Protein AF-0000000068858901 (afdb_homodimer)

Sequence (902 aa):
MASFDVKEIVDEAYLFLYPLVLMDITRLQNCSVDKWDGMGPKAPMNHWGHFRIFPPLTFKEVVRPNFDTLYSITFLDLSDGPIVMHIPDSDGRYYLM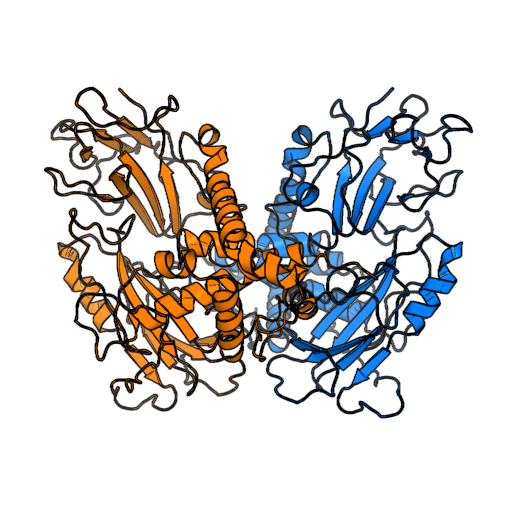PGLDMWTNVFAVPGWRTTGTGAQDVAFCPPGWSGSLPPGVVKSECPTKLVWFIGRTKTDGPPDYDAVHKFQDGMALTSLARWGEPVEAMQVKKLSAPSFVDLKAAPLQQIEKMPGEQFFAYAAELMKDSPPLPTDFSQVSRMRHIGIVPGESFATDGLSGELLAAVKEAPAAGHRAMRMAYAALGAKRAENNGWSMAISPWVFGSFGIEYTQRAMIALVGLGCNQLQDAIYPQLLTDSAGEPLKGGAANKYTVHFDAEQLPPVKAFWSFTLYDADGFAVPNSMQRATLSSWMPLVYNGDGSLDLYFQTASPGDDKENNWLPTPEEKGWNLTLRLYAPERRALNGSWIPPPAVKEMASFDVKEIVDEAYLFLYPLVLMDITRLQNCSVDKWDGMGPKAPMNHWGHFRIFPPLTFKEVVRPNFDTLYSITFLDLSDGPIVMHIPDSDGRYYLMPGLDMWTNVFAVPGWRTTGTGAQDVAFCPPGWSGSLPPGVVKSECPTKLVWFIGRTKTDGPPDYDAVHKFQDGMALTSLARWGEPVEAMQVKKLSAPSFVDLKAAPLQQIEKMPGEQFFAYAAELMKDSPPLPTDFSQVSRMRHIGIVPGESFATDGLSGELLAAVKEAPAAGHRAMRMAYAALGAKRAENNGWSMAISPWVFGSFGIEYTQRAMIALVGLGCNQLQDAIYPQLLTDSAGEPLKGGAANKYTVHFDAEQLPPVKAFWSFTLYDADGFAVPNSMQRATLSSWMPLVYNGDGSLDLYFQTASPGDDKENNWLPTPEEKGWNLTLRLYAPERRALNGSWIPPPAVKE

Nearest PDB structures (foldseek):
  3u07-assembly3_C  TM=8.322E-01  e=8.658E-30  Vibrio parahaemolyticus
  3u07-assembly2_B  TM=8.362E-01  e=9.770E-30  Vibrio parahaemolyticus
  3vb9-assembly2_D  TM=6.813E-01  e=1.683E-29  Vibrio parahaemolyticus
  2xpj-assembly1_B  TM=2.686E-01  e=2.284E-01  Physalis mottl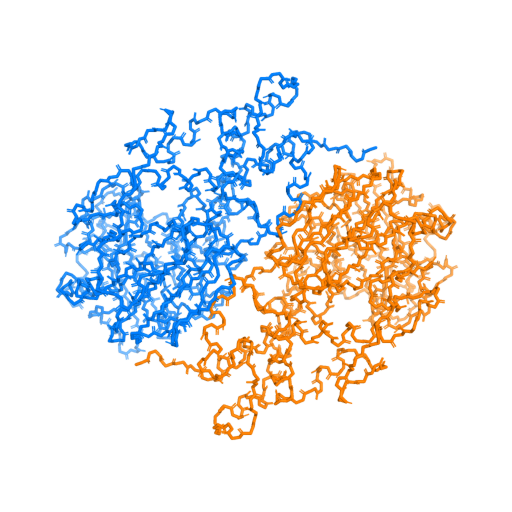e virus
  3u07-assembly3_C  TM=8.325E-01  e=1.117E-29  Vibrio parahaemolyticus

pLDDT: mean 93.87, std 6.76, range [40.34, 98.88]

Secondary structure (DSSP, 8-state):
-----HHHHHHHHHHHHHHHHHHHHHHHHHH-SSS--SSSS---TTS-EE--SPPPTT--SSSS--SSEEEEEEEEE-TTS-EEEEE---TT--EE--EE-TTS-EEE--BTTTT-SS-EEEEEE-TT------TTPEEEE-SSSEEEEEEEEE--SGGGHHHHHHHHHH-EEEEGGGTTS--PPPPPPPP---TT--SSS-HHHHHHH--HHHHHHHHHHHHHHSPPPGGGHHHHHHHHTTT--TTS----TT--HHHHHHHHHHHHHHHHHHHHHHHHHTTTTTTTTTEE---TTS--S--TT-HHHHHHHHHHHTTPPPTTTEE--EE-B-TTSPBPB-STT--EEEEE-GGGS--EEEEEEEEEEETTS-B---TT---EEETTS-PPBPTTS-EEEEEESS---GGGGGGEEEPPSSSBEEEEEEEEEE-HHHHSSS--PPPEEE-/-----HHHHHHHHHHHHHHHHHHHHHHHHHH-SSS--SSSS---TTS-EE--SPPPTT--SSSS--SSEEEEEEEEE-TTS-EEEEE---TT--EE--EE-TTS-EEE--BTTTT-SS-EEEEEE-TT------TTPEEEE-SSSEEEEEEEEE--SGGGHHHHHHHHHH-EEEEGGGTTS--PPPPPPPP---TT--SSS-HHHHHHH--HHHHHHHHHHHHHHSPPPGGGHHHHHHHHTTT--TTS----TT--HHHHHHHHHHHHHHHHHHHHHHHHHTTTTTTTTTEE---TTS--S--TT-HHHHHHHHHHHTTPPPTTTEE--EE-B-TTSPBPB-STT--EEEEE-GGGS--EEEEEEEEEEETTS-B---TT---EEETTS-PPBPTTS-EEEEEESS---GGGGGGEEEPPSSSBEEEEEEEEEE-HHHHSSS--PPPEEE-

Radius of gyration: 28.84 Å; Cα contacts (8 Å, |Δi|>4): 1980; chains: 2; bounding box: 70×84×82 Å

Organism: Emiliania huxleyi (strain CCMP1516) (NCBI:txid280463)

Solvent-accessible surface area (backbone atoms only — not comparable to full-atom values): 47450 Å² total; per-residue (Å²): 106,68,79,76,54,64,55,60,45,42,41,50,47,45,28,58,43,41,28,39,49,52,42,49,48,45,47,50,42,35,23,66,45,90,52,50,80,73,50,41,61,37,11,19,51,52,32,70,5,42,34,70,65,69,75,58,50,81,46,78,85,53,74,58,73,64,83,49,45,40,41,39,25,33,39,39,69,22,82,90,39,36,37,29,39,37,40,48,53,45,82,56,44,57,34,39,39,37,27,20,31,50,71,60,32,44,32,36,41,54,18,35,89,25,68,32,27,62,61,45,40,38,31,41,25,25,65,65,66,79,78,86,70,63,90,85,46,41,81,40,58,31,86,27,32,43,34,41,31,60,20,37,32,58,44,85,45,78,92,35,37,64,65,47,48,53,44,59,70,52,42,46,60,40,49,52,93,50,62,91,48,79,88,55,82,61,76,76,64,86,71,85,73,60,88,85,62,59,68,78,57,60,54,69,63,52,60,71,67,42,52,24,57,57,48,52,29,51,41,24,54,49,21,56,70,45,53,81,58,50,60,40,38,43,63,50,38,38,32,44,79,76,56,46,43,84,64,36,76,39,74,68,75,83,53,53,71,67,56,42,52,31,37,58,45,22,50,64,54,36,51,50,51,26,51,52,53,54,56,56,48,44,66,58,13,79,82,37,39,18,27,27,54,83,39,68,56,58,66,45,20,40,45,62,75,42,38,59,60,46,25,26,38,40,72,76,42,66,81,50,55,38,57,67,52,34,46,65,35,30,38,53,23,24,65,85,67,41,69,38,51,28,18,89,77,32,36,32,38,37,59,29,52,52,91,56,49,87,56,46,74,72,46,39,34,39,35,46,22,33,81,83,29,28,46,49,74,48,96,78,72,45,52,62,53,44,67,88,49,80,59,63,62,45,96,80,52,22,38,60,36,37,40,20,42,61,84,87,41,83,92,44,47,66,30,48,41,60,39,51,59,85,39,49,37,34,37,36,40,39,31,29,32,38,34,68,48,55,47,70,61,78,45,70,69,64,32,35,40,73,102,108,68,79,75,54,62,54,60,45,41,44,49,46,44,28,57,45,42,27,38,48,53,43,48,48,45,47,51,42,35,22,67,45,90,52,50,81,74,50,41,59,38,11,16,50,52,31,71,5,41,34,71,66,69,72,58,50,81,49,77,85,54,75,60,71,63,84,50,46,41,40,40,25,34,39,40,69,21,83,89,39,34,37,29,38,37,40,46,54,45,83,57,43,55,34,39,38,37,28,20,31,50,68,59,33,44,31,35,42,53,18,34,90,25,68,33,26,62,60,47,40,38,31,41,26,25,65,66,68,79,79,84,73,63,89,84,46,40,81,39,60,32,87,28,32,42,34,40,33,60,20,35,33,57,43,86,47,78,89,36,37,64,65,48,48,52,44,59,70,51,42,46,61,39,50,52,93,50,63,92,48,80,87,55,82,62,77,74,63,88,72,86,72,62,88,86,61,61,69,78,58,59,53,67,63,51,61,71,68,43,52,24,57,59,49,52,29,51,41,24,53,49,20,54,69,44,53,80,57,51,61,40,38,41,62,50,39,39,32,44,78,76,54,46,44,83,64,36,76,38,74,68,74,84,52,52,72,69,56,43,53,32,37,60,45,23,47,63,54,37,52,50,52,26,52,52,54,54,56,55,49,42,68,56,14,80,82,37,39,17,25,28,55,82,38,68,56,58,66,45,20,41,44,64,78,43,37,60,57,47,24,26,39,42,72,77,44,66,82,51,54,38,58,68,52,34,47,68,34,30,39,54,22,25,66,87,67,41,68,39,52,28,19,88,78,32,38,32,37,37,59,30,52,52,90,56,49,87,55,45,74,71,45,40,34,40,34,46,22,33,80,82,29,28,47,48,75,47,96,78,72,46,51,61,52,44,67,88,48,80,58,64,62,44,96,81,53,21,39,61,36,38,42,21,44,61,82,86,40,82,91,44,48,68,30,47,41,60,39,50,59,85,39,48,37,33,38,37,38,38,32,29,32,38,33,67,48,54,48,70,61,79,46,70,69,66,32,35,40,74,100

InterPro domains:
  IPR010621 Domain of unknown function DUF1214 [PF06742] (326-435)
  IPR010679 Domain of unknown function DUF1254 [PF06863] (45-174)
  IPR037049 Domain of unknown function DUF1214, C-terminal domain superfamily [G3DSA:2.60.120.600] (302-451)
  IPR037050 Domain of unknown function DUF1254 superfamily [G3DSA:2.60.40.1610] (58-191)

Structure (mmCIF, N/CA/C/O backbone):
data_AF-0000000068858901-model_v1
#
loop_
_entity.id
_entity.type
_entity.pdbx_description
1 polymer 'DUF1254 domain-containing protein'
#
loop_
_atom_site.group_PDB
_atom_site.id
_atom_site.type_symbol
_atom_site.label_atom_id
_atom_site.label_alt_id
_atom_site.label_comp_id
_atom_site.label_asym_id
_atom_site.label_entity_id
_atom_site.label_seq_id
_atom_site.pdbx_PDB_ins_code
_atom_site.Cartn_x
_atom_site.Cartn_y
_atom_site.Cartn_z
_atom_site.occupancy
_atom_site.B_iso_or_equiv
_atom_site.auth_seq_id
_atom_site.auth_comp_id
_atom_site.auth_asym_id
_atom_site.auth_atom_id
_atom_site.pdbx_PDB_model_num
ATOM 1 N N . MET A 1 1 ? 23.406 -20.562 -7.039 1 40.34 1 MET A N 1
ATOM 2 C CA . MET A 1 1 ? 22.906 -19.891 -5.844 1 40.34 1 MET A CA 1
ATOM 3 C C . MET A 1 1 ? 22.297 -18.531 -6.191 1 40.34 1 MET A C 1
ATOM 5 O O . MET A 1 1 ? 22.781 -17.844 -7.09 1 40.34 1 MET A O 1
ATOM 9 N N . ALA A 1 2 ? 21 -18.422 -5.93 1 50.62 2 ALA A N 1
ATOM 10 C CA . ALA A 1 2 ? 20.5 -17.078 -6.23 1 50.62 2 ALA A CA 1
ATOM 11 C C . ALA A 1 2 ? 21.5 -16.016 -5.809 1 50.62 2 ALA A C 1
ATOM 13 O O . ALA A 1 2 ? 21.969 -16 -4.664 1 50.62 2 ALA A O 1
ATOM 14 N N . SER A 1 3 ? 22.297 -15.562 -6.754 1 72.94 3 SER A N 1
ATOM 15 C CA . SER A 1 3 ? 23.328 -14.57 -6.457 1 72.94 3 SER A CA 1
ATOM 16 C C . SER A 1 3 ? 22.703 -13.242 -6.039 1 72.94 3 SER A C 1
ATOM 18 O O . SER A 1 3 ? 21.891 -12.68 -6.766 1 72.94 3 SER A O 1
ATOM 20 N N . PHE A 1 4 ? 22.672 -13.094 -4.691 1 84.38 4 PHE A N 1
ATOM 21 C CA . PHE A 1 4 ? 22.234 -11.82 -4.148 1 84.38 4 PHE A CA 1
ATOM 22 C C . PHE A 1 4 ? 23.266 -10.734 -4.391 1 84.38 4 PHE A C 1
ATOM 24 O O . PHE A 1 4 ? 24.438 -10.898 -4.035 1 84.38 4 PHE A O 1
ATOM 31 N N . ASP A 1 5 ? 22.891 -9.781 -5.141 1 92.12 5 ASP A N 1
ATOM 32 C CA . ASP A 1 5 ? 23.734 -8.625 -5.402 1 92.12 5 ASP A CA 1
ATOM 33 C C . ASP A 1 5 ? 23.844 -7.73 -4.172 1 92.12 5 ASP A C 1
ATOM 35 O O . ASP A 1 5 ? 22.891 -7.051 -3.805 1 92.12 5 ASP A O 1
ATOM 39 N N . VAL A 1 6 ? 25.047 -7.75 -3.59 1 95.5 6 VAL A N 1
ATOM 40 C CA . VAL A 1 6 ? 25.297 -7.062 -2.326 1 95.5 6 VAL A CA 1
ATOM 41 C C . VAL A 1 6 ? 24.938 -5.582 -2.465 1 95.5 6 VAL A C 1
ATOM 43 O O . VAL A 1 6 ? 24.234 -5.027 -1.617 1 95.5 6 VAL A O 1
ATOM 46 N N . LYS A 1 7 ? 25.406 -4.977 -3.521 1 96.25 7 LYS A N 1
ATOM 47 C CA . LYS A 1 7 ? 25.141 -3.553 -3.719 1 96.25 7 LYS A CA 1
ATOM 48 C C . LYS A 1 7 ? 23.641 -3.279 -3.834 1 96.25 7 LYS A C 1
ATOM 50 O O . LYS A 1 7 ? 23.141 -2.309 -3.262 1 96.25 7 LYS A O 1
ATOM 55 N N . GLU A 1 8 ? 22.938 -4.109 -4.578 1 95.56 8 GLU A N 1
ATOM 56 C CA . GLU A 1 8 ? 21.5 -3.961 -4.73 1 95.56 8 GLU A CA 1
ATOM 57 C C . GLU A 1 8 ? 20.781 -4.047 -3.383 1 95.56 8 GLU A C 1
ATOM 59 O O . GLU A 1 8 ? 19.922 -3.221 -3.076 1 95.56 8 GLU A O 1
ATOM 64 N N . ILE A 1 9 ? 21.156 -5.016 -2.555 1 97.44 9 ILE A N 1
ATOM 65 C CA . ILE A 1 9 ? 20.5 -5.223 -1.268 1 97.44 9 ILE A CA 1
ATOM 66 C C . ILE A 1 9 ? 20.797 -4.047 -0.341 1 97.44 9 ILE A C 1
ATOM 68 O O . ILE A 1 9 ? 19.922 -3.586 0.391 1 97.44 9 ILE A O 1
ATOM 72 N N . VAL A 1 10 ? 22.062 -3.545 -0.38 1 98.44 10 VAL A N 1
ATOM 73 C CA . VAL A 1 10 ? 22.438 -2.422 0.47 1 98.44 10 VAL A CA 1
ATOM 74 C C . VAL A 1 10 ? 21.625 -1.185 0.078 1 98.44 10 VAL A C 1
ATOM 76 O O . VAL A 1 10 ? 21.125 -0.464 0.943 1 98.44 10 VAL A O 1
ATOM 79 N N . ASP A 1 11 ? 21.5 -0.962 -1.22 1 98.12 11 ASP A N 1
ATOM 80 C CA . ASP A 1 11 ? 20.719 0.175 -1.695 1 98.12 11 ASP A CA 1
ATOM 81 C C . ASP A 1 11 ? 19.25 0.057 -1.263 1 98.12 11 ASP A C 1
ATOM 83 O O . ASP A 1 11 ? 18.656 1.031 -0.8 1 98.12 11 ASP A O 1
ATOM 87 N N . GLU A 1 12 ? 18.672 -1.127 -1.372 1 97.69 12 GLU A N 1
ATOM 88 C CA . GLU A 1 12 ? 17.312 -1.378 -0.915 1 97.69 12 GLU A CA 1
ATOM 89 C C . GLU A 1 12 ? 17.172 -1.122 0.583 1 97.69 12 GLU A C 1
ATOM 91 O O . GLU A 1 12 ? 16.203 -0.513 1.028 1 97.69 12 GLU A O 1
ATOM 96 N N . ALA A 1 13 ? 18.125 -1.595 1.312 1 98.75 13 ALA A N 1
ATOM 97 C CA . ALA A 1 13 ? 18.109 -1.473 2.768 1 98.75 13 ALA A CA 1
ATOM 98 C C . ALA A 1 13 ? 18.141 -0.008 3.195 1 98.75 13 ALA A C 1
ATOM 100 O O . ALA A 1 13 ? 17.438 0.383 4.137 1 98.75 13 ALA A O 1
ATOM 101 N N . TYR A 1 14 ? 18.953 0.796 2.504 1 98.88 14 TYR A N 1
ATOM 102 C CA . TYR A 1 14 ? 19.031 2.213 2.85 1 98.88 14 TYR A CA 1
ATOM 103 C C . TYR A 1 14 ? 17.656 2.879 2.697 1 98.88 14 TYR A C 1
ATOM 105 O O . TYR A 1 14 ? 17.219 3.598 3.596 1 98.88 14 TYR A O 1
ATOM 113 N N . LEU A 1 15 ? 17 2.623 1.589 1 98.62 15 LEU A N 1
ATOM 114 C CA . LEU A 1 15 ? 15.695 3.213 1.33 1 98.62 15 LEU A CA 1
ATOM 115 C C . LEU A 1 15 ? 14.664 2.703 2.33 1 98.62 15 LEU A C 1
ATOM 117 O O . LEU A 1 15 ? 13.844 3.477 2.832 1 98.62 15 LEU A O 1
ATOM 121 N N . PHE A 1 16 ? 14.773 1.43 2.656 1 98.62 16 PHE A N 1
ATOM 122 C CA . PHE A 1 16 ? 13.859 0.802 3.604 1 98.62 16 PHE A CA 1
ATOM 123 C C . PHE A 1 16 ? 14.023 1.408 4.992 1 98.62 16 PHE A C 1
ATOM 125 O O . PHE A 1 16 ? 13.031 1.67 5.68 1 98.62 16 PHE A O 1
ATOM 132 N N . LEU A 1 17 ? 15.203 1.709 5.406 1 98.88 17 LEU A N 1
ATOM 133 C CA . LEU A 1 17 ? 15.531 2.09 6.773 1 98.88 17 LEU A CA 1
ATOM 134 C C . LEU A 1 17 ? 15.477 3.605 6.945 1 98.88 17 LEU A C 1
ATOM 136 O O . LEU A 1 17 ? 15.406 4.105 8.07 1 98.88 17 LEU A O 1
ATOM 140 N N . TYR A 1 18 ? 15.469 4.375 5.852 1 98.81 18 TYR A N 1
ATOM 141 C CA . TYR A 1 18 ? 15.594 5.828 5.863 1 98.81 18 TYR A CA 1
ATOM 142 C C . TYR A 1 18 ? 14.5 6.461 6.711 1 98.81 18 TYR A C 1
ATOM 144 O O . TYR A 1 18 ? 14.781 7.27 7.598 1 98.81 18 TYR A O 1
ATOM 152 N N . PRO A 1 19 ? 13.25 6.043 6.523 1 98.5 19 PRO A N 1
ATOM 153 C CA . PRO A 1 19 ? 12.188 6.668 7.316 1 98.5 19 PRO A CA 1
ATOM 154 C C . PRO A 1 19 ? 12.367 6.445 8.812 1 98.5 19 PRO A C 1
ATOM 156 O O . PRO A 1 19 ? 12.094 7.348 9.609 1 98.5 19 PRO A O 1
ATOM 159 N N . LEU A 1 20 ? 12.789 5.289 9.203 1 98.75 20 LEU A N 1
ATOM 160 C CA . LEU A 1 20 ? 12.961 4.945 10.609 1 98.75 20 LEU A CA 1
ATOM 161 C C . LEU A 1 20 ? 14 5.852 11.266 1 98.75 20 LEU A C 1
ATOM 163 O O . LEU A 1 20 ? 13.758 6.391 12.352 1 98.75 20 LEU A O 1
ATOM 167 N N . VAL A 1 21 ? 15.125 6.023 10.609 1 98.75 21 VAL A N 1
ATOM 168 C CA . VAL A 1 21 ? 16.219 6.84 11.148 1 98.75 21 VAL A CA 1
ATOM 169 C C . VAL A 1 21 ? 15.766 8.297 11.234 1 98.75 21 VAL A C 1
ATOM 171 O O . VAL A 1 21 ? 15.953 8.945 12.273 1 98.75 21 VAL A O 1
ATOM 174 N N . LEU A 1 22 ? 15.18 8.75 10.164 1 98.19 22 LEU A N 1
ATOM 175 C CA . LEU A 1 22 ? 14.703 10.133 10.164 1 98.19 22 LEU A CA 1
ATOM 176 C C . LEU A 1 22 ? 13.672 10.352 11.266 1 98.19 22 LEU A C 1
ATOM 178 O O . LEU A 1 22 ? 13.703 11.375 11.953 1 98.19 22 LEU A O 1
ATOM 182 N N . MET A 1 23 ? 12.773 9.445 11.461 1 98 23 MET A N 1
ATOM 183 C CA . MET A 1 23 ? 11.742 9.531 12.492 1 98 23 MET A CA 1
ATOM 184 C C . MET A 1 23 ? 12.367 9.617 13.875 1 98 23 MET A C 1
ATOM 186 O O . MET A 1 23 ? 11.922 10.406 14.711 1 98 23 MET A O 1
ATOM 190 N N . ASP A 1 24 ? 13.367 8.844 14.078 1 98.19 24 ASP A N 1
ATOM 191 C CA . ASP A 1 24 ? 13.945 8.844 15.422 1 98.19 24 ASP A CA 1
ATOM 192 C C . ASP A 1 24 ? 14.688 10.141 15.703 1 98.19 24 ASP A C 1
ATOM 194 O O . ASP A 1 24 ? 14.609 10.68 16.812 1 98.19 24 ASP A O 1
ATOM 198 N N . ILE A 1 25 ? 15.453 10.648 14.727 1 97.62 25 ILE A N 1
ATOM 199 C CA . ILE A 1 25 ? 16.125 11.938 14.906 1 97.62 25 ILE A CA 1
ATOM 200 C C . ILE A 1 25 ? 15.094 13.023 15.188 1 97.62 25 ILE A C 1
ATOM 202 O O . ILE A 1 25 ? 15.289 13.859 16.062 1 97.62 25 ILE A O 1
ATOM 206 N N . THR A 1 26 ? 13.984 12.961 14.477 1 96.56 26 THR A N 1
ATOM 207 C CA . THR A 1 26 ? 12.898 13.914 14.672 1 96.56 26 THR A CA 1
ATOM 208 C C . THR A 1 26 ? 12.305 13.781 16.078 1 96.56 26 THR A C 1
ATOM 210 O O . THR A 1 26 ? 12.062 14.781 16.75 1 96.56 26 THR A O 1
ATOM 213 N N . ARG A 1 27 ? 12.086 12.578 16.5 1 97.06 27 ARG A N 1
ATOM 214 C CA . ARG A 1 27 ? 11.57 12.32 17.844 1 97.06 27 ARG A CA 1
ATOM 215 C C . ARG A 1 27 ? 12.492 12.906 18.906 1 97.06 27 ARG A C 1
ATOM 217 O O . ARG A 1 27 ? 12.039 13.625 19.797 1 97.06 27 ARG A O 1
ATOM 224 N N . LEU A 1 28 ? 13.781 12.617 18.781 1 97.19 28 LEU A N 1
ATOM 225 C CA . LEU A 1 28 ? 14.758 13.078 19.766 1 97.19 28 LEU A CA 1
ATOM 226 C C . LEU A 1 28 ? 14.797 14.602 19.797 1 97.19 28 LEU A C 1
ATOM 228 O O . LEU A 1 28 ? 14.82 15.203 20.875 1 97.19 28 LEU A O 1
ATOM 232 N N . GLN A 1 29 ? 14.766 15.18 18.688 1 93.88 29 GLN A N 1
ATOM 233 C CA . GLN A 1 29 ? 14.805 16.641 18.641 1 93.88 29 GLN A CA 1
ATOM 234 C C . GLN A 1 29 ? 13.555 17.25 19.25 1 93.88 29 GLN A C 1
ATOM 236 O O . GLN A 1 29 ? 13.625 18.266 19.938 1 93.88 29 GLN A O 1
ATOM 241 N N . ASN A 1 30 ? 12.445 16.672 18.969 1 94 30 ASN A N 1
ATOM 242 C CA . ASN A 1 30 ? 11.172 17.234 19.422 1 94 30 ASN A CA 1
ATOM 243 C C . ASN A 1 30 ? 10.961 16.984 20.906 1 94 30 ASN A C 1
ATOM 245 O O . ASN A 1 30 ? 10.383 17.828 21.609 1 94 30 ASN A O 1
ATOM 249 N N . CYS A 1 31 ? 11.469 15.906 21.422 1 96.56 31 CYS A N 1
ATOM 250 C CA . CYS A 1 31 ? 10.992 15.453 22.719 1 96.56 31 CYS A CA 1
ATOM 251 C C . CYS A 1 31 ? 12.062 15.617 23.781 1 96.56 31 CYS A C 1
ATOM 253 O O . CYS A 1 31 ? 11.812 15.352 24.969 1 96.56 31 CYS A O 1
ATOM 255 N N . SER A 1 32 ? 13.273 16.047 23.375 1 95.06 32 SER A N 1
ATOM 256 C CA . SER A 1 32 ? 14.336 16.234 24.359 1 95.06 32 SER A CA 1
ATOM 257 C C . SER A 1 32 ? 14.203 17.578 25.062 1 95.06 32 SER A C 1
ATOM 259 O O . SER A 1 32 ? 15.148 18.359 25.094 1 95.06 32 SER A O 1
ATOM 261 N N . VAL A 1 33 ? 13.055 17.844 25.641 1 94.38 33 VAL A N 1
ATOM 262 C CA . VAL A 1 33 ? 12.734 19.031 26.422 1 94.38 33 VAL A CA 1
ATOM 263 C C . VAL A 1 33 ? 12.023 18.625 27.719 1 94.38 33 VAL A C 1
ATOM 265 O O . VAL A 1 33 ? 11.469 17.531 27.812 1 94.38 33 VAL A O 1
ATOM 268 N N . ASP A 1 34 ? 12.023 19.531 28.688 1 92.88 34 ASP A N 1
ATOM 269 C CA . ASP A 1 34 ? 11.445 19.203 29.984 1 92.88 34 ASP A CA 1
ATOM 270 C C . ASP A 1 34 ? 9.945 19.516 30.016 1 92.88 34 ASP A C 1
ATOM 272 O O . ASP A 1 34 ? 9.203 18.953 30.812 1 92.88 34 ASP A O 1
ATOM 276 N N . LYS A 1 35 ? 9.555 20.406 29.188 1 93.31 35 LYS A N 1
ATOM 277 C CA . LYS A 1 35 ? 8.156 20.797 29.094 1 93.31 35 LYS A CA 1
ATOM 278 C C . LYS A 1 35 ? 7.859 21.5 27.781 1 93.31 35 LYS A C 1
ATOM 280 O O . LYS A 1 35 ? 8.773 21.953 27.094 1 93.31 35 LYS A O 1
ATOM 285 N N . TRP A 1 36 ? 6.629 21.469 27.438 1 92.94 36 TRP A N 1
ATOM 286 C CA . TRP A 1 36 ? 6.168 22.281 26.328 1 92.94 36 TRP A CA 1
ATOM 287 C C . TRP A 1 36 ? 6.297 23.766 26.656 1 92.94 36 TRP A C 1
ATOM 289 O O . TRP A 1 36 ? 5.973 24.188 27.766 1 92.94 36 TRP A O 1
ATOM 299 N N . ASP A 1 37 ? 6.828 24.531 25.688 1 88.56 37 ASP A N 1
ATOM 300 C CA . ASP A 1 37 ? 7.102 25.938 25.984 1 88.56 37 ASP A CA 1
ATOM 301 C C . ASP A 1 37 ? 5.883 26.797 25.672 1 88.56 37 ASP A C 1
ATOM 303 O O . ASP A 1 37 ? 5.938 28.016 25.812 1 88.56 37 ASP A O 1
ATOM 307 N N . GLY A 1 38 ? 4.828 26.219 25.219 1 86.81 38 GLY A N 1
ATOM 308 C CA . GLY A 1 38 ? 3.602 26.969 25.016 1 86.81 38 GLY A CA 1
ATOM 309 C C . GLY A 1 38 ? 3.418 27.422 23.578 1 86.81 38 GLY A C 1
ATOM 310 O O . GLY A 1 38 ? 2.4 28.016 23.234 1 86.81 38 GLY A O 1
ATOM 311 N N . MET A 1 39 ? 4.312 27.109 22.672 1 83.06 39 MET A N 1
ATOM 312 C CA . MET A 1 39 ? 4.195 27.734 21.359 1 83.06 39 MET A CA 1
ATOM 313 C C . MET A 1 39 ? 4.457 26.719 20.25 1 83.06 39 MET A C 1
ATOM 315 O O . MET A 1 39 ? 3.93 26.859 19.141 1 83.06 39 MET A O 1
ATOM 319 N N . GLY A 1 40 ? 5.34 25.891 20.5 1 81.5 40 GLY A N 1
ATOM 320 C CA . GLY A 1 40 ? 5.785 25.031 19.406 1 81.5 40 GLY A CA 1
ATOM 321 C C . GLY A 1 40 ? 5.539 23.562 19.672 1 81.5 40 GLY A C 1
ATOM 322 O O . GLY A 1 40 ? 4.832 23.203 20.609 1 81.5 40 GLY A O 1
ATOM 323 N N . PRO A 1 41 ? 6.051 22.781 18.688 1 85.62 41 PRO A N 1
ATOM 324 C CA . PRO A 1 41 ? 5.77 21.344 18.719 1 85.62 41 PRO A CA 1
ATOM 325 C C . PRO A 1 41 ? 6.539 20.609 19.812 1 85.62 41 PRO A C 1
ATOM 327 O O . PRO A 1 41 ? 6.234 19.453 20.125 1 85.62 41 PRO A O 1
ATOM 330 N N . LYS A 1 42 ? 7.551 21.25 20.328 1 92.38 42 LYS A N 1
ATOM 331 C CA . LYS A 1 42 ? 8.445 20.5 21.219 1 92.38 42 LYS A CA 1
ATOM 332 C C . LYS A 1 42 ? 7.793 20.266 22.578 1 92.38 42 LYS A C 1
ATOM 334 O O . LYS A 1 42 ? 7.387 21.219 23.25 1 92.38 42 LYS A O 1
ATOM 339 N N . ALA A 1 43 ? 7.691 19.047 22.922 1 96.12 43 ALA A N 1
ATOM 340 C CA . ALA A 1 43 ? 7.141 18.562 24.172 1 96.12 43 ALA A CA 1
ATOM 341 C C . ALA A 1 43 ? 7.734 17.203 24.562 1 96.12 43 ALA A C 1
ATOM 343 O O . ALA A 1 43 ? 8.195 16.469 23.688 1 96.12 43 ALA A O 1
ATOM 344 N N . PRO A 1 44 ? 7.832 16.953 25.875 1 96.56 44 PRO A N 1
ATOM 345 C CA . PRO A 1 44 ? 8.281 15.609 26.25 1 96.56 44 PRO A CA 1
ATOM 346 C C . PRO A 1 44 ? 7.41 14.508 25.656 1 96.56 44 PRO A C 1
ATOM 348 O O . PRO A 1 44 ? 6.285 14.773 25.219 1 96.56 44 PRO A O 1
ATOM 351 N N . MET A 1 45 ? 8.016 13.305 25.609 1 96.75 45 MET A N 1
ATOM 352 C CA . MET A 1 45 ? 7.199 12.156 25.219 1 96.75 45 MET A CA 1
ATOM 353 C C . MET A 1 45 ? 5.895 12.125 26 1 96.75 45 MET A C 1
ATOM 355 O O . MET A 1 45 ? 5.871 12.453 27.188 1 96.75 45 MET A O 1
ATOM 359 N N . ASN A 1 46 ? 4.781 11.781 25.359 1 97 46 ASN A N 1
ATOM 360 C CA . ASN A 1 46 ? 3.467 11.578 25.953 1 97 46 ASN A CA 1
ATOM 361 C C . ASN A 1 46 ? 2.857 12.898 26.422 1 97 46 ASN A C 1
ATOM 363 O O . ASN A 1 46 ? 2.014 12.914 27.328 1 97 46 ASN A O 1
ATOM 367 N N . HIS A 1 47 ? 3.377 13.984 25.938 1 96.38 47 HIS A N 1
ATOM 368 C CA . HIS A 1 47 ? 2.791 15.305 26.172 1 96.38 47 HIS A CA 1
ATOM 369 C C . HIS A 1 47 ? 2.463 16 24.859 1 96.38 47 HIS A C 1
ATOM 371 O O . HIS A 1 47 ? 3.113 15.75 23.844 1 96.38 47 HIS A O 1
ATOM 377 N N . TRP A 1 48 ? 1.433 16.844 24.938 1 96.31 48 TRP A N 1
ATOM 378 C CA . TRP A 1 48 ? 1.048 17.609 23.766 1 96.31 48 TRP A CA 1
ATOM 379 C C . TRP A 1 48 ? 1.943 18.828 23.594 1 96.31 48 TRP A C 1
ATOM 381 O O . TRP A 1 48 ? 2.285 19.5 24.578 1 96.31 48 TRP A O 1
ATOM 391 N N . GLY A 1 49 ? 2.336 19.062 22.406 1 97 49 GLY A N 1
ATOM 392 C CA . GLY A 1 49 ? 2.744 20.375 21.953 1 97 49 GLY A CA 1
ATOM 393 C C . GLY A 1 49 ? 1.774 20.984 20.953 1 97 49 GLY A C 1
ATOM 394 O O . GLY A 1 49 ? 1.405 20.344 19.969 1 97 49 GLY A O 1
ATOM 395 N N . HIS A 1 50 ? 1.282 22.203 21.266 1 97 50 HIS A N 1
ATOM 396 C CA . HIS A 1 50 ? 0.301 22.859 20.406 1 97 50 HIS A CA 1
ATOM 397 C C . HIS A 1 50 ? 0.89 24.109 19.75 1 97 50 HIS A C 1
ATOM 399 O O . HIS A 1 50 ? 1.513 24.938 20.422 1 97 50 HIS A O 1
ATOM 405 N N . PHE A 1 51 ? 0.753 24.156 18.422 1 95.69 51 PHE A N 1
ATOM 406 C CA . PHE A 1 51 ? 0.899 25.453 17.766 1 95.69 51 PHE A CA 1
ATOM 407 C C . PHE A 1 51 ? -0.315 26.328 18.047 1 95.69 51 PHE A C 1
ATOM 409 O O . PHE A 1 51 ? -1.453 25.922 17.812 1 95.69 51 PHE A O 1
ATOM 416 N N . ARG A 1 52 ? -0.022 27.547 18.484 1 96.25 52 ARG A N 1
ATOM 417 C CA . ARG A 1 52 ? -1.145 28.359 18.938 1 96.25 52 ARG A CA 1
ATOM 418 C C . ARG A 1 52 ? -1.478 29.453 17.922 1 96.25 52 ARG A C 1
ATOM 420 O O . ARG A 1 52 ? -2.547 30.062 17.984 1 96.25 52 ARG A O 1
ATOM 427 N N . ILE A 1 53 ? -0.557 29.641 17.047 1 94.81 53 ILE A N 1
ATOM 428 C CA . ILE A 1 53 ? -0.756 30.672 16.031 1 94.81 53 ILE A CA 1
ATOM 429 C C . ILE A 1 53 ? -0.142 30.219 14.703 1 94.81 53 ILE A C 1
ATOM 431 O O . ILE A 1 53 ? 0.687 29.312 14.68 1 94.81 53 ILE A O 1
ATOM 435 N N . PHE A 1 54 ? -0.592 30.844 13.633 1 93.81 54 PHE A N 1
ATOM 436 C CA . PHE A 1 54 ? 0.109 30.688 12.359 1 93.81 54 PHE A CA 1
ATOM 437 C C . PHE A 1 54 ? 1.504 31.297 12.438 1 93.81 54 PHE A C 1
ATOM 439 O O . PHE A 1 54 ? 1.735 32.25 13.195 1 93.81 54 PHE A O 1
ATOM 446 N N . PRO A 1 55 ? 2.408 30.688 11.688 1 90 55 PRO A N 1
ATOM 447 C CA . PRO A 1 55 ? 3.682 31.391 11.578 1 90 55 PRO A CA 1
ATOM 448 C C . PRO A 1 55 ? 3.539 32.75 10.898 1 90 55 PRO A C 1
ATOM 450 O O . PRO A 1 55 ? 2.678 32.938 10.031 1 90 55 PRO A O 1
ATOM 453 N N . PRO A 1 56 ? 4.367 33.688 11.383 1 89.94 56 PRO A N 1
ATOM 454 C CA . PRO A 1 56 ? 4.348 34.938 10.648 1 89.94 56 PRO A CA 1
ATOM 455 C C . PRO A 1 56 ? 4.762 34.781 9.188 1 89.94 56 PRO A C 1
ATOM 457 O O . PRO A 1 56 ? 5.445 33.812 8.836 1 89.94 56 PRO A O 1
ATOM 460 N N . LEU A 1 57 ? 4.316 35.688 8.336 1 91 57 LEU A N 1
ATOM 461 C CA . LEU A 1 57 ? 4.613 35.594 6.914 1 91 57 LEU A CA 1
ATOM 462 C C . LEU A 1 57 ? 6.113 35.688 6.664 1 91 57 LEU A C 1
ATOM 464 O O . LEU A 1 57 ? 6.586 35.375 5.57 1 91 57 LEU A O 1
ATOM 468 N N . THR A 1 58 ? 6.848 36.094 7.703 1 88.44 58 THR A N 1
ATOM 469 C CA . THR A 1 58 ? 8.297 36.219 7.586 1 88.44 58 THR A CA 1
ATOM 470 C C . THR A 1 58 ? 8.984 34.906 7.996 1 88.44 58 THR A C 1
ATOM 472 O O . THR A 1 58 ? 10.211 34.812 7.93 1 88.44 58 THR A O 1
ATOM 475 N N . PHE A 1 59 ? 8.172 33.969 8.406 1 86.81 59 PHE A N 1
ATOM 476 C CA . PHE A 1 59 ? 8.68 32.688 8.906 1 86.81 59 PHE A CA 1
ATOM 477 C C . PHE A 1 59 ? 9.445 31.938 7.816 1 86.81 59 PHE A C 1
ATOM 479 O O . PHE A 1 59 ? 8.953 31.797 6.695 1 86.81 59 PHE A O 1
ATOM 486 N N . LYS A 1 60 ? 10.695 31.438 8.117 1 82.56 60 LYS A N 1
ATOM 487 C CA . LYS A 1 60 ? 11.516 30.766 7.105 1 82.56 60 LYS A CA 1
ATOM 488 C C . LYS A 1 60 ? 12.047 29.438 7.625 1 82.56 60 LYS A C 1
ATOM 490 O O . LYS A 1 60 ? 12.961 28.844 7.031 1 82.56 60 LYS A O 1
ATOM 495 N N . GLU A 1 61 ? 11.461 28.906 8.641 1 72.56 61 GLU A N 1
ATOM 496 C CA . GLU A 1 61 ? 12.062 27.734 9.273 1 72.56 61 GLU A CA 1
ATOM 497 C C . GLU A 1 61 ? 11.516 26.438 8.664 1 72.56 61 GLU A C 1
ATOM 499 O O . GLU A 1 61 ? 12.203 25.422 8.656 1 72.56 61 GLU A O 1
ATOM 504 N N . VAL A 1 62 ? 10.391 26.484 8.312 1 74.75 62 VAL A N 1
ATOM 505 C CA . VAL A 1 62 ? 9.773 25.312 7.703 1 74.75 62 VAL A CA 1
ATOM 506 C C . VAL A 1 62 ? 9.211 25.672 6.336 1 74.75 62 VAL A C 1
ATOM 508 O O . VAL A 1 62 ? 8.516 26.688 6.191 1 74.75 62 VAL A O 1
ATOM 511 N N . VAL A 1 63 ? 9.586 24.828 5.434 1 80.5 63 VAL A N 1
ATOM 512 C CA . VAL A 1 63 ? 9.102 25.062 4.078 1 80.5 63 VAL A CA 1
ATOM 513 C C . VAL A 1 63 ? 7.605 24.781 4 1 80.5 63 VAL A C 1
ATOM 515 O O . VAL A 1 63 ? 7.117 23.828 4.617 1 80.5 63 VAL A O 1
ATOM 518 N N . ARG A 1 64 ? 6.902 25.672 3.305 1 88.38 64 ARG A N 1
ATOM 519 C CA . ARG A 1 64 ? 5.488 25.594 2.955 1 88.38 64 ARG A CA 1
ATOM 520 C C . ARG A 1 64 ? 4.617 25.531 4.207 1 88.38 64 ARG A C 1
ATOM 522 O O . ARG A 1 64 ? 3.791 24.625 4.348 1 88.38 64 ARG A O 1
ATOM 529 N N . PRO A 1 65 ? 4.789 26.5 5.043 1 89.31 65 PRO A N 1
ATOM 530 C CA . PRO A 1 65 ? 3.93 26.547 6.23 1 89.31 65 PRO A CA 1
ATOM 531 C C . PRO A 1 65 ? 2.443 26.516 5.883 1 89.31 65 PRO A C 1
ATOM 533 O O . PRO A 1 65 ? 2.043 27.016 4.828 1 89.31 65 PRO A O 1
ATOM 536 N N . ASN A 1 66 ? 1.688 25.875 6.754 1 93.12 66 ASN A N 1
ATOM 537 C CA . ASN A 1 66 ? 0.24 25.75 6.617 1 93.12 66 ASN A CA 1
ATOM 538 C C . ASN A 1 66 ? -0.487 26.906 7.305 1 93.12 66 ASN A C 1
ATOM 540 O O . ASN A 1 66 ? -0.161 27.25 8.438 1 93.12 66 ASN A O 1
ATOM 544 N N . PHE A 1 67 ? -1.438 27.562 6.633 1 95.38 67 PHE A N 1
ATOM 545 C CA . PHE A 1 67 ? -2.201 28.672 7.188 1 95.38 67 PHE A CA 1
ATOM 546 C C . PHE A 1 67 ? -3.68 28.312 7.289 1 95.38 67 PHE A C 1
ATOM 548 O O . PHE A 1 67 ? -4.539 29.188 7.23 1 95.38 67 PHE A O 1
ATOM 555 N N . ASP A 1 68 ? -3.939 26.984 7.32 1 96.94 68 ASP A N 1
ATOM 556 C CA . ASP A 1 68 ? -5.312 26.5 7.391 1 96.94 68 ASP A CA 1
ATOM 557 C C . ASP A 1 68 ? -5.613 25.906 8.766 1 96.94 68 ASP A C 1
ATOM 559 O O . ASP A 1 68 ? -6.773 25.844 9.18 1 96.94 68 ASP A O 1
ATOM 563 N N . THR A 1 69 ? -4.621 25.391 9.398 1 97.56 69 THR A N 1
ATOM 564 C CA . THR A 1 69 ? -4.832 24.578 10.602 1 97.56 69 THR A CA 1
ATOM 565 C C . THR A 1 69 ? -3.791 24.922 11.664 1 97.56 69 THR A C 1
ATOM 567 O O . THR A 1 69 ? -2.68 25.344 11.344 1 97.56 69 THR A O 1
ATOM 570 N N . LEU A 1 70 ? -4.18 24.828 12.922 1 97.44 70 LEU A N 1
ATOM 571 C CA . LEU A 1 70 ? -3.217 24.797 14.016 1 97.44 70 LEU A CA 1
ATOM 572 C C . LEU A 1 70 ? -2.889 23.344 14.398 1 97.44 70 LEU A C 1
ATOM 574 O O . LEU A 1 70 ? -3.777 22.5 14.445 1 97.44 70 LEU A O 1
ATOM 578 N N . TYR A 1 71 ? -1.646 23.109 14.633 1 96.88 71 TYR A N 1
ATOM 579 C CA . TYR A 1 71 ? -1.152 21.75 14.82 1 96.88 71 TYR A CA 1
ATOM 580 C C . TYR A 1 71 ? -1.123 21.375 16.297 1 96.88 71 TYR A C 1
ATOM 582 O O . TYR A 1 71 ? -0.848 22.234 17.156 1 96.88 71 TYR A O 1
ATOM 590 N N . SER A 1 72 ? -1.453 20.234 16.656 1 97.88 72 SER A N 1
ATOM 591 C CA . SER A 1 72 ? -1.226 19.547 17.922 1 97.88 72 SER A CA 1
ATOM 592 C C . SER A 1 72 ? -0.349 18.312 17.75 1 97.88 72 SER A C 1
ATOM 594 O O . SER A 1 72 ? -0.748 17.359 17.078 1 97.88 72 SER A O 1
ATOM 596 N N . ILE A 1 73 ? 0.811 18.328 18.359 1 97.5 73 ILE A N 1
ATOM 597 C CA . ILE A 1 73 ? 1.821 17.312 18.078 1 97.5 73 ILE A CA 1
ATOM 598 C C . ILE A 1 73 ? 2.135 16.531 19.359 1 97.5 73 ILE A C 1
ATOM 600 O O . ILE A 1 73 ? 2.232 17.125 20.438 1 97.5 73 ILE A O 1
ATOM 604 N N . THR A 1 74 ? 2.252 15.242 19.266 1 97.5 74 THR A N 1
ATOM 605 C CA . THR A 1 74 ? 2.746 14.438 20.375 1 97.5 74 THR A CA 1
ATOM 606 C C . THR A 1 74 ? 3.416 13.164 19.859 1 97.5 74 THR A C 1
ATOM 608 O O . THR A 1 74 ? 2.98 12.586 18.875 1 97.5 74 THR A O 1
ATOM 611 N N . PHE A 1 75 ? 4.523 12.797 20.469 1 97.81 75 PHE A N 1
ATOM 612 C CA . PHE A 1 75 ? 5.062 11.445 20.391 1 97.81 75 PHE A CA 1
ATOM 613 C C . PHE A 1 75 ? 4.609 10.609 21.578 1 97.81 75 PHE A C 1
ATOM 615 O O . PHE A 1 75 ? 4.699 11.047 22.719 1 97.81 75 PHE A O 1
ATOM 622 N N . LEU A 1 76 ? 4.094 9.469 21.25 1 98.06 76 LEU A N 1
ATOM 623 C CA . LEU A 1 76 ? 3.693 8.57 22.328 1 98.06 76 LEU A CA 1
ATOM 624 C C . LEU A 1 76 ? 4.707 7.441 22.5 1 98.06 76 LEU A C 1
ATOM 626 O O . LEU A 1 76 ? 5.219 6.906 21.516 1 98.06 76 LEU A O 1
ATOM 630 N N . ASP A 1 77 ? 5.07 7.152 23.672 1 97.62 77 ASP A N 1
ATOM 631 C CA . ASP A 1 77 ? 5.789 5.953 24.094 1 97.62 77 ASP A CA 1
ATOM 632 C C . ASP A 1 77 ? 4.859 4.98 24.828 1 97.62 77 ASP A C 1
ATOM 634 O O . ASP A 1 77 ? 4.473 5.219 25.969 1 97.62 77 ASP A O 1
ATOM 638 N N . LEU A 1 78 ? 4.551 3.885 24.188 1 97.44 78 LEU A N 1
ATOM 639 C CA . LEU A 1 78 ? 3.553 2.939 24.672 1 97.44 78 LEU A CA 1
ATOM 640 C C . LEU A 1 78 ? 4.219 1.771 25.391 1 97.44 78 LEU A C 1
ATOM 642 O O . LEU A 1 78 ? 3.582 0.743 25.641 1 97.44 78 LEU A O 1
ATOM 646 N N . SER A 1 79 ? 5.465 1.927 25.703 1 94.81 79 SER A N 1
ATOM 647 C CA . SER A 1 79 ? 6.234 0.839 26.297 1 94.81 79 SER A CA 1
ATOM 648 C C . SER A 1 79 ? 5.645 0.414 27.641 1 94.81 79 SER A C 1
ATOM 650 O O . SER A 1 79 ? 5.766 -0.747 28.031 1 94.81 79 SER A O 1
ATOM 652 N N . ASP A 1 80 ? 4.98 1.331 28.344 1 94.06 80 ASP A N 1
ATOM 653 C CA . ASP A 1 80 ? 4.414 1.024 29.656 1 94.06 80 ASP A CA 1
ATOM 654 C C . ASP A 1 80 ? 2.934 0.663 29.547 1 94.06 80 ASP A C 1
ATOM 656 O O . ASP A 1 80 ? 2.238 0.548 30.562 1 94.06 80 ASP A O 1
ATOM 660 N N . GLY A 1 81 ? 2.438 0.529 28.359 1 95.38 81 GLY A N 1
ATOM 661 C CA . GLY A 1 81 ? 1.046 0.172 28.125 1 95.38 81 GLY A CA 1
ATOM 662 C C . GLY A 1 81 ? 0.296 1.194 27.297 1 95.38 81 GLY A C 1
ATOM 663 O O . GLY A 1 81 ? 0.881 2.178 26.844 1 95.38 81 GLY A O 1
ATOM 664 N N . PRO A 1 82 ? -1 0.938 27.125 1 97.69 82 PRO A N 1
ATOM 665 C CA . PRO A 1 82 ? -1.802 1.82 26.281 1 97.69 82 PRO A CA 1
ATOM 666 C C . PRO A 1 82 ? -1.935 3.23 26.859 1 97.69 82 PRO A C 1
ATOM 668 O O . PRO A 1 82 ? -1.929 3.41 28.078 1 97.69 82 PRO A O 1
ATOM 671 N N . ILE A 1 83 ? -2.012 4.191 26.016 1 97.31 83 ILE A N 1
ATOM 672 C CA . ILE A 1 83 ? -2.336 5.574 26.344 1 97.31 83 ILE A CA 1
ATOM 673 C C . ILE A 1 83 ? -3.672 5.957 25.703 1 97.31 83 ILE A C 1
ATOM 675 O O . ILE A 1 83 ? -3.898 5.703 24.531 1 97.31 83 ILE A O 1
ATOM 679 N N . VAL A 1 84 ? -4.57 6.5 26.516 1 97.06 84 VAL A N 1
ATOM 680 C CA . VAL A 1 84 ? -5.867 6.965 26.047 1 97.06 84 VAL A CA 1
ATOM 681 C C . VAL A 1 84 ? -5.777 8.438 25.641 1 97.06 84 VAL A C 1
ATOM 683 O O . VAL A 1 84 ? -5.312 9.273 26.422 1 97.06 84 VAL A O 1
ATOM 686 N N . MET A 1 85 ? -6.117 8.742 24.453 1 97.06 85 MET A N 1
ATOM 687 C CA . MET A 1 85 ? -6.246 10.109 23.953 1 97.06 85 MET A CA 1
ATOM 688 C C . MET A 1 85 ? -7.691 10.578 24.047 1 97.06 85 MET A C 1
ATOM 690 O O . MET A 1 85 ? -8.578 10 23.406 1 97.06 85 MET A O 1
ATOM 694 N N . HIS A 1 86 ? -7.91 11.57 24.812 1 96.88 86 HIS A N 1
ATOM 695 C CA . HIS A 1 86 ? -9.211 12.242 24.828 1 96.88 86 HIS A CA 1
ATOM 696 C C . HIS A 1 86 ? -9.266 13.367 23.797 1 96.88 86 HIS A C 1
ATOM 698 O O . HIS A 1 86 ? -8.398 14.242 23.797 1 96.88 86 HIS A O 1
ATOM 704 N N . ILE A 1 87 ? -10.195 13.344 22.953 1 98.12 87 ILE A N 1
ATOM 705 C CA . ILE A 1 87 ? -10.477 14.398 21.984 1 98.12 87 ILE A CA 1
ATOM 706 C C . ILE A 1 87 ? -11.836 15.031 22.297 1 98.12 87 ILE A C 1
ATOM 708 O O . ILE A 1 87 ? -12.859 14.352 22.266 1 98.12 87 ILE A O 1
ATOM 712 N N . PRO A 1 88 ? -11.852 16.25 22.594 1 98.31 88 PRO A N 1
ATOM 713 C CA . PRO A 1 88 ? -13.117 16.891 22.938 1 98.31 88 PRO A CA 1
ATOM 714 C C . PRO A 1 88 ? -14.023 17.109 21.719 1 98.31 88 PRO A C 1
ATOM 716 O O . PRO A 1 88 ? -13.594 16.875 20.594 1 98.31 88 PRO A O 1
ATOM 719 N N . ASP A 1 89 ? -15.281 17.406 22.016 1 98.19 89 ASP A N 1
ATOM 720 C CA . ASP A 1 89 ? -16.188 17.781 20.938 1 98.19 89 ASP A CA 1
ATOM 721 C C . ASP A 1 89 ? -15.656 18.984 20.156 1 98.19 89 ASP A C 1
ATOM 723 O O . ASP A 1 89 ? -15.273 19.984 20.75 1 98.19 89 ASP A O 1
ATOM 727 N N . SER A 1 90 ? -15.531 18.812 18.875 1 97.5 90 SER A N 1
ATOM 728 C CA . SER A 1 90 ? -15 19.906 18.078 1 97.5 90 SER A CA 1
ATOM 729 C C . SER A 1 90 ? -16.109 20.844 17.609 1 97.5 90 SER A C 1
ATOM 731 O O . SER A 1 90 ? -15.859 21.812 16.891 1 97.5 90 SER A O 1
ATOM 733 N N . ASP A 1 91 ? -17.359 20.531 17.953 1 95.75 91 ASP A N 1
ATOM 734 C CA . ASP A 1 91 ? -18.547 21.297 17.547 1 95.75 91 ASP A CA 1
ATOM 735 C C . ASP A 1 91 ? -18.641 21.406 16.031 1 95.75 91 ASP A C 1
ATOM 737 O O . ASP A 1 91 ? -18.812 22.5 15.484 1 95.75 91 ASP A O 1
ATOM 741 N N . GLY A 1 92 ? -18.359 20.297 15.398 1 96.12 92 GLY A N 1
ATOM 742 C CA . GLY A 1 92 ? -18.5 20.219 13.953 1 96.12 92 GLY A CA 1
ATOM 743 C C . GLY A 1 92 ? -17.25 20.656 13.211 1 96.12 92 GLY A C 1
ATOM 744 O O . GLY A 1 92 ? -17.141 20.469 11.992 1 96.12 92 GLY A O 1
ATOM 745 N N . ARG A 1 93 ? -16.281 21.219 13.898 1 97.56 93 ARG A N 1
ATOM 746 C CA . ARG A 1 93 ? -15.062 21.719 13.281 1 97.56 93 ARG A CA 1
ATOM 747 C C . ARG A 1 93 ? -14.242 20.594 12.672 1 97.56 93 ARG A C 1
ATOM 749 O O . ARG A 1 93 ? -14.109 19.516 13.273 1 97.56 93 ARG A O 1
ATOM 756 N N . TYR A 1 94 ? -13.695 20.828 11.445 1 98.06 94 TYR A N 1
ATOM 757 C CA . TYR A 1 94 ? -12.789 19.859 10.82 1 98.06 94 TYR A CA 1
ATOM 758 C C . TYR A 1 94 ? -11.508 19.719 11.633 1 98.06 94 TYR A C 1
ATOM 760 O O . TYR A 1 94 ? -10.891 20.703 12.023 1 98.06 94 TYR A O 1
ATOM 768 N N . TYR A 1 95 ? -11.133 18.531 11.906 1 98.5 95 TYR A N 1
ATOM 769 C CA . TYR A 1 95 ? -9.836 18.188 12.484 1 98.5 95 TYR A CA 1
ATOM 770 C C . TYR A 1 95 ? -9.422 16.766 12.102 1 98.5 95 TYR A C 1
ATOM 772 O O . TYR A 1 95 ? -10.25 15.969 11.68 1 98.5 95 TYR A O 1
ATOM 780 N N . LEU A 1 96 ? -8.211 16.484 12.148 1 98.25 96 LEU A N 1
ATOM 781 C CA . LEU A 1 96 ? -7.695 15.125 12.07 1 98.25 96 LEU A CA 1
ATOM 782 C C . LEU A 1 96 ? -6.523 14.93 13.023 1 98.25 96 LEU A C 1
ATOM 784 O O . LEU A 1 96 ? -5.758 15.859 13.273 1 98.25 96 LEU A O 1
ATOM 788 N N . MET A 1 97 ? -6.379 13.75 13.539 1 98.19 97 MET A N 1
ATOM 789 C CA . MET A 1 97 ? -5.277 13.32 14.398 1 98.19 97 MET A CA 1
ATOM 790 C C . MET A 1 97 ? -4.551 12.125 13.797 1 98.19 97 MET A C 1
ATOM 792 O O . MET A 1 97 ? -4.613 11.023 14.344 1 98.19 97 MET A O 1
ATOM 796 N N . PRO A 1 98 ? -3.83 12.352 12.695 1 98.25 98 PRO A N 1
ATOM 797 C CA . PRO A 1 98 ? -3.127 11.219 12.086 1 98.25 98 PRO A CA 1
ATOM 798 C C . PRO A 1 98 ? -1.979 10.711 12.953 1 98.25 98 PRO A C 1
ATOM 800 O O . PRO A 1 98 ? -1.134 11.492 13.391 1 98.25 98 PRO A O 1
ATOM 803 N N . GLY A 1 99 ? -2.01 9.445 13.227 1 98.44 99 GLY A N 1
ATOM 804 C CA . GLY A 1 99 ? -0.937 8.758 13.93 1 98.44 99 GLY A CA 1
ATOM 805 C C . GLY A 1 99 ? -0.037 7.957 13.008 1 98.44 99 GLY A C 1
ATOM 806 O O . GLY A 1 99 ? -0.518 7.133 12.227 1 98.44 99 GLY A O 1
ATOM 807 N N . LEU A 1 100 ? 1.233 8.203 13.117 1 98.38 100 LEU A N 1
ATOM 808 C CA . LEU A 1 100 ? 2.232 7.508 12.312 1 98.38 100 LEU A CA 1
ATOM 809 C C . LEU A 1 100 ? 3.023 6.52 13.164 1 98.38 100 LEU A C 1
ATOM 811 O O . LEU A 1 100 ? 3.389 6.824 14.305 1 98.38 100 LEU A O 1
ATOM 815 N N . ASP A 1 101 ? 3.279 5.355 12.609 1 98.12 101 ASP A N 1
ATOM 816 C CA . ASP A 1 101 ? 4.25 4.457 13.227 1 98.12 101 ASP A CA 1
ATOM 817 C C . ASP A 1 101 ? 5.68 4.91 12.938 1 98.12 101 ASP A C 1
ATOM 819 O O . ASP A 1 101 ? 5.891 5.922 12.266 1 98.12 101 ASP A O 1
ATOM 823 N N . MET A 1 102 ? 6.656 4.293 13.469 1 98.25 102 MET A N 1
ATOM 824 C CA . MET A 1 102 ? 8.047 4.73 13.352 1 98.25 102 MET A CA 1
ATOM 825 C C . MET A 1 102 ? 8.539 4.57 11.914 1 98.25 102 MET A C 1
ATOM 827 O O . MET A 1 102 ? 9.594 5.102 11.555 1 98.25 102 MET A O 1
ATOM 831 N N . TRP A 1 103 ? 7.809 3.889 11.117 1 98.12 103 TRP A N 1
ATOM 832 C CA . TRP A 1 103 ? 8.164 3.688 9.711 1 98.12 103 TRP A CA 1
ATOM 833 C C . TRP A 1 103 ? 7.445 4.691 8.82 1 98.12 103 TRP A C 1
ATOM 835 O O . TRP A 1 103 ? 7.5 4.59 7.59 1 98.12 103 TRP A O 1
ATOM 845 N N . THR A 1 104 ? 6.699 5.594 9.406 1 97.31 104 THR A N 1
ATOM 846 C CA . THR A 1 104 ? 6.074 6.773 8.812 1 97.31 104 THR A CA 1
ATOM 847 C C . THR A 1 104 ? 4.789 6.391 8.078 1 97.31 104 THR A C 1
ATOM 849 O O . THR A 1 104 ? 4.352 7.102 7.172 1 97.31 104 THR A O 1
ATOM 852 N N . ASN A 1 105 ? 4.211 5.23 8.375 1 96.81 105 ASN A N 1
ATOM 853 C CA . ASN A 1 105 ? 2.865 4.902 7.918 1 96.81 105 ASN A CA 1
ATOM 854 C C . ASN A 1 105 ? 1.797 5.516 8.812 1 96.81 105 ASN A C 1
ATOM 856 O O . ASN A 1 105 ? 1.872 5.406 10.039 1 96.81 105 ASN A O 1
ATOM 860 N N . VAL A 1 106 ? 0.824 6.137 8.219 1 97.56 106 VAL A N 1
ATOM 861 C CA . VAL A 1 106 ? -0.336 6.602 8.969 1 97.56 106 VAL A CA 1
ATOM 862 C C . VAL A 1 106 ? -1.272 5.43 9.258 1 97.56 106 VAL A C 1
ATOM 864 O O . VAL A 1 106 ? -1.968 4.949 8.359 1 97.56 106 VAL A O 1
ATOM 867 N N . PHE A 1 107 ? -1.331 5.012 10.539 1 97.12 107 PHE A N 1
ATOM 868 C CA . PHE A 1 107 ? -2.074 3.801 10.859 1 97.12 107 PHE A CA 1
ATOM 869 C C . PHE A 1 107 ? -3.459 4.137 11.391 1 97.12 107 PHE A C 1
ATOM 871 O O . PHE A 1 107 ? -4.371 3.311 11.336 1 97.12 107 PHE A O 1
ATOM 878 N N . ALA A 1 108 ? -3.635 5.355 11.883 1 98 108 ALA A N 1
ATOM 879 C CA . ALA A 1 108 ? -4.902 5.801 12.453 1 98 108 ALA A CA 1
ATOM 880 C C . ALA A 1 108 ? -5.102 7.301 12.25 1 98 108 ALA A C 1
ATOM 882 O O . ALA A 1 108 ? -4.145 8.078 12.312 1 98 108 ALA A O 1
ATOM 883 N N . VAL A 1 109 ? -6.371 7.66 12 1 97.88 109 VAL A N 1
ATOM 884 C CA . VAL A 1 109 ? -6.664 9.078 11.82 1 97.88 109 VAL A CA 1
ATOM 885 C C . VAL A 1 109 ? -7.977 9.43 12.523 1 97.88 109 VAL A C 1
ATOM 887 O O . VAL A 1 109 ? -8.961 9.781 11.867 1 97.88 109 VAL A O 1
ATOM 890 N N . PRO A 1 110 ? -8.016 9.406 13.859 1 98.12 110 PRO A N 1
ATOM 891 C CA . PRO A 1 110 ? -9.219 9.969 14.469 1 98.12 110 PRO A CA 1
ATOM 892 C C . PRO A 1 110 ? -9.523 11.383 13.969 1 98.12 110 PRO A C 1
ATOM 894 O O . PRO A 1 110 ? -8.617 12.203 13.828 1 98.12 110 PRO A O 1
ATOM 897 N N . GLY A 1 111 ? -10.766 11.547 13.656 1 97.5 111 GLY A N 1
ATOM 898 C CA . GLY A 1 111 ? -11.055 12.883 13.164 1 97.5 111 GLY A CA 1
ATOM 899 C C . GLY A 1 111 ? -12.391 12.984 12.445 1 97.5 111 GLY A C 1
ATOM 900 O O . GLY A 1 111 ? -13.195 12.047 12.492 1 97.5 111 GLY A O 1
ATOM 901 N N . TRP A 1 112 ? -12.586 14.125 11.828 1 97.44 112 TRP A N 1
ATOM 902 C CA . TRP A 1 112 ? -13.82 14.508 11.148 1 97.44 112 TRP A CA 1
ATOM 903 C C . TRP A 1 112 ? -14.25 13.445 10.141 1 97.44 112 TRP A C 1
ATOM 905 O O . TRP A 1 112 ? -15.406 13.023 10.133 1 97.44 112 TRP A O 1
ATOM 915 N N . ARG A 1 113 ? -13.406 12.875 9.367 1 96.31 113 ARG A N 1
ATOM 916 C CA . ARG A 1 113 ? -13.703 11.961 8.273 1 96.31 113 ARG A CA 1
ATOM 917 C C . ARG A 1 113 ? -14.008 10.562 8.797 1 96.31 113 ARG A C 1
ATOM 919 O O . ARG A 1 113 ? -14.781 9.82 8.195 1 96.31 113 ARG A O 1
ATOM 926 N N . THR A 1 114 ? -13.445 10.188 9.969 1 96.94 114 THR A N 1
ATOM 927 C CA . THR A 1 114 ? -13.406 8.781 10.367 1 96.94 114 THR A CA 1
ATOM 928 C C . THR A 1 114 ? -14.258 8.547 11.602 1 96.94 114 THR A C 1
ATOM 930 O O . THR A 1 114 ? -15.391 8.062 11.5 1 96.94 114 THR A O 1
ATOM 933 N N . THR A 1 115 ? -13.914 9.148 12.727 1 96.69 115 THR A N 1
ATOM 934 C CA . THR A 1 115 ? -14.594 8.883 13.992 1 96.69 115 THR A CA 1
ATOM 935 C C . THR A 1 115 ? -15.656 9.938 14.273 1 96.69 115 THR A C 1
ATOM 937 O O . THR A 1 115 ? -16.5 9.758 15.148 1 96.69 115 THR A O 1
ATOM 940 N N . GLY A 1 116 ? -15.633 11.086 13.531 1 96.06 116 GLY A N 1
ATOM 941 C CA . GLY A 1 116 ? -16.625 12.141 13.711 1 96.06 116 GLY A CA 1
ATOM 942 C C . GLY A 1 116 ? -16.141 13.266 14.602 1 96.06 116 GLY A C 1
ATOM 943 O O . GLY A 1 116 ? -14.953 13.32 14.953 1 96.06 116 GLY A O 1
ATOM 944 N N . THR A 1 117 ? -16.969 14.172 14.961 1 96.94 117 THR A N 1
ATOM 945 C CA . THR A 1 117 ? -16.562 15.422 15.594 1 96.94 117 THR A CA 1
ATOM 946 C C . THR A 1 117 ? -16.984 15.445 17.062 1 96.94 117 THR A C 1
ATOM 948 O O . THR A 1 117 ? -16.656 16.391 17.797 1 96.94 117 THR A O 1
ATOM 951 N N . GLY A 1 118 ? -17.734 14.445 17.516 1 96.5 118 GLY A N 1
ATOM 952 C CA . GLY A 1 118 ? -18.094 14.375 18.922 1 96.5 118 GLY A CA 1
ATOM 953 C C . GLY A 1 118 ? -16.938 14 19.828 1 96.5 118 GLY A C 1
ATOM 954 O O . GLY A 1 118 ? -15.891 13.539 19.344 1 96.5 118 GLY A O 1
ATOM 955 N N . ALA A 1 119 ? -17.141 14.266 21.109 1 97.81 119 ALA A N 1
ATOM 956 C CA . ALA A 1 119 ? -16.109 13.859 22.078 1 97.81 119 ALA A CA 1
ATOM 957 C C . ALA A 1 119 ? -15.852 12.359 22 1 97.81 119 ALA A C 1
ATOM 959 O O . ALA A 1 119 ? -16.781 11.57 21.844 1 97.81 119 ALA A O 1
ATOM 960 N N . GLN A 1 120 ? -14.609 11.984 22.141 1 97.25 120 GLN A N 1
ATOM 961 C CA . GLN A 1 120 ? -14.273 10.57 22.016 1 97.25 120 GLN A CA 1
ATOM 962 C C . GLN A 1 120 ? -12.977 10.25 22.766 1 97.25 120 GLN A C 1
ATOM 964 O O . GLN A 1 120 ? -12.148 11.133 22.984 1 97.25 120 GLN A O 1
ATOM 969 N N . ASP A 1 121 ? -12.852 9.039 23.188 1 97.25 121 ASP A N 1
ATOM 970 C CA . ASP A 1 121 ? -11.664 8.461 23.812 1 97.25 121 ASP A CA 1
ATOM 971 C C . ASP A 1 121 ? -11.125 7.297 22.984 1 97.25 121 ASP A C 1
ATOM 973 O O . ASP A 1 121 ? -11.844 6.336 22.703 1 97.25 121 ASP A O 1
ATOM 977 N N . VAL A 1 122 ? -9.898 7.414 22.578 1 97.94 122 VAL A N 1
ATOM 978 C CA . VAL A 1 122 ? -9.25 6.363 21.797 1 97.94 122 VAL A CA 1
ATOM 979 C C . VAL A 1 122 ? -8.039 5.824 22.562 1 97.94 122 VAL A C 1
ATOM 981 O O . VAL A 1 122 ? -7.172 6.59 22.984 1 97.94 122 VAL A O 1
ATOM 984 N N . ALA A 1 123 ? -8.023 4.555 22.766 1 98.12 123 ALA A N 1
ATOM 985 C CA . ALA A 1 123 ? -6.875 3.914 23.406 1 98.12 123 ALA A CA 1
ATOM 986 C C . ALA A 1 123 ? -5.879 3.418 22.359 1 98.12 123 ALA A C 1
ATOM 988 O O . ALA A 1 123 ? -6.191 2.518 21.578 1 98.12 123 ALA A O 1
ATOM 989 N N . PHE A 1 124 ? -4.75 3.982 22.328 1 98.31 124 PHE A N 1
ATOM 990 C CA . PHE A 1 124 ? -3.656 3.496 21.5 1 98.31 124 PHE A CA 1
ATOM 991 C C . PHE A 1 124 ? -2.855 2.426 22.234 1 98.31 124 PHE A C 1
ATOM 993 O O . PHE A 1 124 ? -2.254 2.695 23.266 1 98.31 124 PHE A O 1
ATOM 1000 N N . CYS A 1 125 ? -2.906 1.267 21.688 1 97.88 125 CYS A N 1
ATOM 1001 C CA . CYS A 1 125 ? -2.371 0.079 22.344 1 97.88 125 CYS A CA 1
ATOM 1002 C C . CYS A 1 125 ? -1.103 -0.403 21.641 1 97.88 125 CYS A C 1
ATOM 1004 O O . CYS A 1 125 ? -1.046 -0.458 20.422 1 97.88 125 CYS A O 1
ATOM 1006 N N . PRO A 1 126 ? -0.029 -0.704 22.469 1 96.12 126 PRO A N 1
ATOM 1007 C CA . PRO A 1 126 ? 1.179 -1.253 21.844 1 96.12 126 PRO A CA 1
ATOM 1008 C C . PRO A 1 126 ? 0.936 -2.605 21.188 1 96.12 126 PRO A C 1
ATOM 1010 O O . PRO A 1 126 ? -0.088 -3.246 21.438 1 96.12 126 PRO A O 1
ATOM 1013 N N . PRO A 1 127 ? 1.865 -2.98 20.281 1 92.06 127 PRO A N 1
ATOM 1014 C CA . PRO A 1 127 ? 1.724 -4.285 19.625 1 92.06 127 PRO A CA 1
ATOM 1015 C C . PRO A 1 127 ? 1.576 -5.43 20.625 1 92.06 127 PRO A C 1
ATOM 1017 O O . PRO A 1 127 ? 2.32 -5.5 21.609 1 92.06 127 PRO A O 1
ATOM 1020 N N . GLY A 1 128 ? 0.553 -6.309 20.359 1 87.44 128 GLY A N 1
ATOM 1021 C CA . GLY A 1 128 ? 0.392 -7.523 21.156 1 87.44 128 GLY A CA 1
ATOM 1022 C C . GLY A 1 128 ? -0.404 -7.312 22.422 1 87.44 128 GLY A C 1
ATOM 1023 O O . GLY A 1 128 ? -0.625 -8.25 23.188 1 87.44 128 GLY A O 1
ATOM 1024 N N . TRP A 1 129 ? -0.821 -6.098 22.656 1 92.94 129 TRP A N 1
ATOM 1025 C CA . TRP A 1 129 ? -1.591 -5.828 23.859 1 92.94 129 TRP A CA 1
ATOM 1026 C C . TRP A 1 129 ? -2.914 -6.586 23.844 1 92.94 129 TRP A C 1
ATOM 1028 O O . TRP A 1 129 ? -3.602 -6.629 22.828 1 92.94 129 TRP A O 1
ATOM 1038 N N . SER A 1 130 ? -3.346 -7.227 24.859 1 88.06 130 SER A N 1
ATOM 1039 C CA . SER A 1 130 ? -4.555 -8.039 24.922 1 88.06 130 SER A CA 1
ATOM 1040 C C . SER A 1 130 ? -5.422 -7.652 26.109 1 88.06 130 SER A C 1
ATOM 1042 O O . SER A 1 130 ? -6.32 -8.398 26.5 1 88.06 130 SER A O 1
ATOM 1044 N N . GLY A 1 131 ? -5.262 -6.516 26.719 1 90.5 131 GLY A N 1
ATOM 1045 C CA . GLY A 1 131 ? -6.066 -6.086 27.844 1 90.5 131 GLY A CA 1
ATOM 1046 C C . GLY A 1 131 ? -7.449 -5.609 27.453 1 90.5 131 GLY A C 1
ATOM 1047 O O . GLY A 1 131 ? -7.832 -5.703 26.281 1 90.5 131 GLY A O 1
ATOM 1048 N N . SER A 1 132 ? -8.242 -5.289 28.422 1 92.06 132 SER A N 1
ATOM 1049 C CA . SER A 1 132 ? -9.594 -4.785 28.188 1 92.06 132 SER A CA 1
ATOM 1050 C C . SER A 1 132 ? -9.633 -3.26 28.266 1 92.06 132 SER A C 1
ATOM 1052 O O . SER A 1 132 ? -8.812 -2.643 28.938 1 92.06 132 SER A O 1
ATOM 1054 N N . LEU A 1 133 ? -10.5 -2.744 27.531 1 94.94 133 LEU A N 1
ATOM 1055 C CA . LEU A 1 133 ? -10.695 -1.298 27.531 1 94.94 133 LEU A CA 1
ATOM 1056 C C . LEU A 1 133 ? -11.984 -0.918 28.266 1 94.94 133 LEU A C 1
ATOM 1058 O O . LEU A 1 133 ? -12.938 -1.696 28.297 1 94.94 133 LEU A O 1
ATOM 1062 N N . PRO A 1 134 ? -12.039 0.225 28.891 1 92.81 134 PRO A N 1
ATOM 1063 C CA . PRO A 1 134 ? -13.305 0.72 29.438 1 92.81 134 PRO A CA 1
ATOM 1064 C C . PRO A 1 134 ? -14.383 0.88 28.375 1 92.81 134 PRO A C 1
ATOM 1066 O O . PRO A 1 134 ? -14.078 1.033 27.188 1 92.81 134 PRO A O 1
ATOM 1069 N N . PRO A 1 135 ? -15.641 0.807 28.828 1 90.25 135 PRO A N 1
ATOM 1070 C CA . PRO A 1 135 ? -16.734 1.008 27.859 1 90.25 135 PRO A CA 1
ATOM 1071 C C . PRO A 1 135 ? -16.625 2.334 27.109 1 90.25 135 PRO A C 1
ATOM 1073 O O . PRO A 1 135 ? -16.281 3.359 27.719 1 90.25 135 PRO A O 1
ATOM 1076 N N . GLY A 1 136 ? -16.812 2.234 25.859 1 89.25 136 GLY A N 1
ATOM 1077 C CA . GLY A 1 136 ? -16.875 3.441 25.047 1 89.25 136 GLY A CA 1
ATOM 1078 C C . GLY A 1 136 ? -15.523 3.838 24.484 1 89.25 136 GLY A C 1
ATOM 1079 O O . GLY A 1 136 ? -15.445 4.66 23.562 1 89.25 136 GLY A O 1
ATOM 1080 N N . VAL A 1 137 ? -14.453 3.314 25.047 1 93.5 137 VAL A N 1
ATOM 1081 C CA . VAL A 1 137 ? -13.125 3.641 24.547 1 93.5 137 VAL A CA 1
ATOM 1082 C C . VAL A 1 137 ? -12.828 2.818 23.297 1 93.5 137 VAL A C 1
ATOM 1084 O O . VAL A 1 137 ? -12.969 1.593 23.297 1 93.5 137 VAL A O 1
ATOM 1087 N N . VAL A 1 138 ? -12.492 3.553 22.25 1 91.81 138 VAL A N 1
ATOM 1088 C CA . VAL A 1 138 ? -12.195 2.912 20.984 1 91.81 138 VAL A CA 1
ATOM 1089 C C . VAL A 1 138 ? -10.758 2.395 20.984 1 91.81 138 VAL A C 1
ATOM 1091 O O . VAL A 1 138 ? -9.844 3.078 21.453 1 91.81 138 VAL A O 1
ATOM 1094 N N . LYS A 1 139 ? -10.562 1.229 20.562 1 93.81 139 LYS A N 1
ATOM 1095 C CA . LYS A 1 139 ? -9.227 0.641 20.516 1 93.81 139 LYS A CA 1
ATOM 1096 C C . LYS A 1 139 ? -8.539 0.977 19.188 1 93.81 139 LYS A C 1
ATOM 1098 O O . LYS A 1 139 ? -9.156 0.894 18.125 1 93.81 139 LYS A O 1
ATOM 1103 N N . SER A 1 140 ? -7.352 1.382 19.234 1 97 140 SER A N 1
ATOM 1104 C CA . SER A 1 140 ? -6.441 1.469 18.094 1 97 140 SER A CA 1
ATOM 1105 C C . SER A 1 140 ? -5.148 0.703 18.359 1 97 140 SER A C 1
ATOM 1107 O O . SER A 1 140 ? -4.359 1.09 19.219 1 97 140 SER A O 1
ATOM 1109 N N . GLU A 1 141 ? -4.965 -0.361 17.641 1 95.69 141 GLU A N 1
ATOM 1110 C CA . GLU A 1 141 ? -3.705 -1.09 17.734 1 95.69 141 GLU A CA 1
ATOM 1111 C C . GLU A 1 141 ? -2.59 -0.371 16.984 1 95.69 141 GLU A C 1
ATOM 1113 O O . GLU A 1 141 ? -2.742 -0.042 15.805 1 95.69 141 GLU A O 1
ATOM 1118 N N . CYS A 1 142 ? -1.513 -0.117 17.688 1 97.31 142 CYS A N 1
ATOM 1119 C CA . CYS A 1 142 ? -0.384 0.575 17.078 1 97.31 142 CYS A CA 1
ATOM 1120 C C . CYS A 1 142 ? 0.636 -0.42 16.531 1 97.31 142 CYS A C 1
ATOM 1122 O O . CYS A 1 142 ? 0.967 -1.401 17.203 1 97.31 142 CYS A O 1
ATOM 1124 N N . PRO A 1 143 ? 1.19 -0.186 15.312 1 95.75 143 PRO A N 1
ATOM 1125 C CA . PRO A 1 143 ? 2.172 -1.109 14.742 1 95.75 143 PRO A CA 1
ATOM 1126 C C . PRO A 1 143 ? 3.512 -1.078 15.477 1 95.75 143 PRO A C 1
ATOM 1128 O O . PRO A 1 143 ? 4.273 -2.047 15.422 1 95.75 143 PRO A O 1
ATOM 1131 N N . THR A 1 144 ? 3.867 0.044 16.094 1 97.06 144 THR A N 1
ATOM 1132 C CA . THR A 1 144 ? 5.086 0.179 16.891 1 97.06 144 THR A CA 1
ATOM 1133 C C . THR A 1 144 ? 4.773 0.761 18.266 1 97.06 144 THR A C 1
ATOM 1135 O O . THR A 1 144 ? 3.705 1.345 18.469 1 97.06 144 THR A O 1
ATOM 1138 N N . LYS A 1 145 ? 5.715 0.629 19.172 1 97 145 LYS A N 1
ATOM 1139 C CA . LYS A 1 145 ? 5.52 1.126 20.531 1 97 145 LYS A CA 1
ATOM 1140 C C . LYS A 1 145 ? 5.648 2.646 20.578 1 97 145 LYS A C 1
ATOM 1142 O O . LYS A 1 145 ? 5.152 3.283 21.516 1 97 145 LYS A O 1
ATOM 1147 N N . LEU A 1 146 ? 6.406 3.178 19.672 1 97.94 146 LEU A N 1
ATOM 1148 C CA . LEU A 1 146 ? 6.52 4.621 19.5 1 97.94 146 LEU A CA 1
ATOM 1149 C C . LEU A 1 146 ? 5.695 5.098 18.312 1 97.94 146 LEU A C 1
ATOM 1151 O O . LEU A 1 146 ? 5.738 4.492 17.234 1 97.94 146 LEU A O 1
ATOM 1155 N N . VAL A 1 147 ? 4.875 6.07 18.578 1 98.31 147 VAL A N 1
ATOM 1156 C CA . VAL A 1 147 ? 4.07 6.605 17.484 1 98.31 147 VAL A CA 1
ATOM 1157 C C . VAL A 1 147 ? 4.062 8.133 17.547 1 98.31 147 VAL A C 1
ATOM 1159 O O . VAL A 1 147 ? 4.34 8.719 18.594 1 98.31 147 VAL A O 1
ATOM 1162 N N . TRP A 1 148 ? 3.873 8.75 16.422 1 98.44 148 TRP A N 1
ATOM 1163 C CA . TRP A 1 148 ? 3.891 10.195 16.25 1 98.44 148 TRP A CA 1
ATOM 1164 C C . TRP A 1 148 ? 2.543 10.703 15.75 1 98.44 148 TRP A C 1
ATOM 1166 O O . TRP A 1 148 ? 2.055 10.258 14.711 1 98.44 148 TRP A O 1
ATOM 1176 N N . PHE A 1 149 ? 1.922 11.594 16.5 1 98.5 149 PHE A N 1
ATOM 1177 C CA . PHE A 1 149 ? 0.678 12.211 16.062 1 98.5 149 PHE A CA 1
ATOM 1178 C C . PHE A 1 149 ? 0.918 13.648 15.609 1 98.5 149 PHE A C 1
ATOM 1180 O O . PHE A 1 149 ? 1.585 14.414 16.297 1 98.5 149 PHE A O 1
ATOM 1187 N N . ILE A 1 150 ? 0.399 13.953 14.445 1 97.62 150 ILE A N 1
ATOM 1188 C CA . ILE A 1 150 ? 0.444 15.305 13.891 1 97.62 150 ILE A CA 1
ATOM 1189 C C . ILE A 1 150 ? -0.977 15.812 13.656 1 97.62 150 ILE A C 1
ATOM 1191 O O . ILE A 1 150 ? -1.447 15.867 12.523 1 97.62 150 ILE A O 1
ATOM 1195 N N . GLY A 1 151 ? -1.587 16.25 14.734 1 98 151 GLY A N 1
ATOM 1196 C CA . GLY A 1 151 ? -2.961 16.719 14.672 1 98 151 GLY A CA 1
ATOM 1197 C C . GLY A 1 151 ? -3.096 18.062 13.969 1 98 151 GLY A C 1
ATOM 1198 O O . GLY A 1 151 ? -2.227 18.922 14.094 1 98 151 GLY A O 1
ATOM 1199 N N . ARG A 1 152 ? -4.152 18.203 13.289 1 98.12 152 ARG A N 1
ATOM 1200 C CA . ARG A 1 152 ? -4.496 19.453 12.602 1 98.12 152 ARG A CA 1
ATOM 1201 C C . ARG A 1 152 ? -5.941 19.844 12.883 1 98.12 152 ARG A C 1
ATOM 1203 O O . ARG A 1 152 ? -6.855 19.031 12.75 1 98.12 152 ARG A O 1
ATOM 1210 N N . THR A 1 153 ? -6.121 21.031 13.312 1 98.62 153 THR A N 1
ATOM 1211 C CA . THR A 1 153 ? -7.445 21.578 13.555 1 98.62 153 THR A CA 1
ATOM 1212 C C . THR A 1 153 ? -7.684 22.828 12.703 1 98.62 153 THR A C 1
ATOM 1214 O O . THR A 1 153 ? -6.91 23.781 12.758 1 98.62 153 THR A O 1
ATOM 1217 N N . LYS A 1 154 ? -8.727 22.781 11.93 1 98.69 154 LYS A N 1
ATOM 1218 C CA . LYS A 1 154 ? -9.047 23.906 11.055 1 98.69 154 LYS A CA 1
ATOM 1219 C C . LYS A 1 154 ? -9.227 25.188 11.859 1 98.69 154 LYS A C 1
ATOM 1221 O O . LYS A 1 154 ? -9.852 25.172 12.922 1 98.69 154 LYS A O 1
ATOM 1226 N N . THR A 1 155 ? -8.703 26.297 11.375 1 98.12 155 THR A N 1
ATOM 1227 C CA . THR A 1 155 ? -9 27.625 11.898 1 98.12 155 THR A CA 1
ATOM 1228 C C . THR A 1 155 ? -9.391 28.578 10.773 1 98.12 155 THR A C 1
ATOM 1230 O O . THR A 1 155 ? -8.836 28.516 9.672 1 98.12 155 THR A O 1
ATOM 1233 N N . ASP A 1 156 ? -10.336 29.406 11.047 1 97 156 ASP A N 1
ATOM 1234 C CA . ASP A 1 156 ? -10.773 30.422 10.102 1 97 156 ASP A CA 1
ATOM 1235 C C . ASP A 1 156 ? -9.977 31.719 10.273 1 97 156 ASP A C 1
ATOM 1237 O O . ASP A 1 156 ? -10.539 32.812 10.234 1 97 156 ASP A O 1
ATOM 1241 N N . GLY A 1 157 ? -8.734 31.547 10.727 1 95.12 157 GLY A N 1
ATOM 1242 C CA . GLY A 1 157 ? -7.828 32.656 10.883 1 95.12 157 GLY A CA 1
ATOM 1243 C C . GLY A 1 157 ? -7.703 33.125 12.32 1 95.12 157 GLY A C 1
ATOM 1244 O O . GLY A 1 157 ? -8.273 32.531 13.227 1 95.12 157 GLY A O 1
ATOM 1245 N N . PRO A 1 158 ? -6.941 34.219 12.547 1 94.75 158 PRO A N 1
ATOM 1246 C CA . PRO A 1 158 ? -6.582 34.719 13.891 1 94.75 158 PRO A CA 1
ATOM 1247 C C . PRO A 1 158 ? -7.805 35 14.766 1 94.75 158 PRO A C 1
ATOM 1249 O O . PRO A 1 158 ? -7.809 34.656 15.953 1 94.75 158 PRO A O 1
ATOM 1252 N N . PRO A 1 159 ? -8.867 35.531 14.211 1 96.44 159 PRO A N 1
ATOM 1253 C CA . PRO A 1 159 ? -10.023 35.75 15.07 1 96.44 159 PRO A CA 1
ATOM 1254 C C . PRO A 1 159 ? -10.609 34.469 15.633 1 96.44 159 PRO A C 1
ATOM 1256 O O . PRO A 1 159 ? -11.375 34.5 16.594 1 96.44 159 PRO A O 1
ATOM 1259 N N . ASP A 1 160 ? -10.312 33.375 15.008 1 97.62 160 ASP A N 1
ATOM 1260 C CA . ASP A 1 160 ? -10.883 32.094 15.367 1 97.62 160 ASP A CA 1
ATOM 1261 C C . ASP A 1 160 ? -9.961 31.328 16.312 1 97.62 160 ASP A C 1
ATOM 1263 O O . ASP A 1 160 ? -10.289 30.219 16.734 1 97.62 160 ASP A O 1
ATOM 1267 N N . TYR A 1 161 ? -8.812 31.875 16.766 1 97.56 161 TYR A N 1
ATOM 1268 C CA . TYR A 1 161 ? -7.793 31.156 17.531 1 97.56 161 TYR A CA 1
ATOM 1269 C C . TYR A 1 161 ? -8.344 30.703 18.891 1 97.56 161 TYR A C 1
ATOM 1271 O O . TYR A 1 161 ? -8.07 29.578 19.328 1 97.56 161 TYR A O 1
ATOM 1279 N N . ASP A 1 162 ? -9.148 31.531 19.469 1 98.06 162 ASP A N 1
ATOM 1280 C CA . ASP A 1 162 ? -9.633 31.203 20.797 1 98.06 162 ASP A CA 1
ATOM 1281 C C . ASP A 1 162 ? -10.453 29.906 20.781 1 98.06 162 ASP A C 1
ATOM 1283 O O . ASP A 1 162 ? -10.32 29.078 21.688 1 98.06 162 ASP A O 1
ATOM 1287 N N . ALA A 1 163 ? -11.297 29.812 19.812 1 98.06 163 ALA A N 1
ATOM 1288 C CA . ALA A 1 163 ? -12.109 28.609 19.688 1 98.06 163 ALA A CA 1
ATOM 1289 C C . ALA A 1 163 ? -11.242 27.375 19.469 1 98.06 163 ALA A C 1
ATOM 1291 O O . ALA A 1 163 ? -11.5 26.312 20.047 1 98.06 163 ALA A O 1
ATOM 1292 N N . VAL A 1 164 ? -10.242 27.469 18.656 1 98.19 164 VAL A N 1
ATOM 1293 C CA . VAL A 1 164 ? -9.344 26.359 18.375 1 98.19 164 VAL A CA 1
ATOM 1294 C C . VAL A 1 164 ? -8.516 26.031 19.609 1 98.19 164 VAL A C 1
ATOM 1296 O O . VAL A 1 164 ? -8.297 24.859 19.922 1 98.19 164 VAL A O 1
ATOM 1299 N N . HIS A 1 165 ? -8.023 27.125 20.312 1 97.75 165 HIS A N 1
ATOM 1300 C CA . HIS A 1 165 ? -7.27 26.906 21.547 1 97.75 165 HIS A CA 1
ATOM 1301 C C . HIS A 1 165 ? -8.086 26.125 22.562 1 97.75 165 HIS A C 1
ATOM 1303 O O . HIS A 1 165 ? -7.551 25.234 23.25 1 97.75 165 HIS A O 1
ATOM 1309 N N . LYS A 1 166 ? -9.328 26.438 22.688 1 98.25 166 LYS A N 1
ATOM 1310 C CA . LYS A 1 166 ? -10.203 25.719 23.594 1 98.25 166 LYS A CA 1
ATOM 1311 C C . LYS A 1 166 ? -10.25 24.219 23.25 1 98.25 166 LYS A C 1
ATOM 1313 O O . LYS A 1 166 ? -10.195 23.375 24.141 1 98.25 166 LYS A O 1
ATOM 1318 N N . PHE A 1 167 ? -10.414 23.906 22.016 1 98.31 167 PHE A N 1
ATOM 1319 C CA . PHE A 1 167 ? -10.383 22.531 21.547 1 98.31 167 PHE A CA 1
ATOM 1320 C C . PHE A 1 167 ? -9.047 21.875 21.891 1 98.31 167 PHE A C 1
ATOM 1322 O O . PHE A 1 167 ? -9.016 20.766 22.453 1 98.31 167 PHE A O 1
ATOM 1329 N N . GLN A 1 168 ? -7.891 22.547 21.547 1 97.81 168 GLN A N 1
ATOM 1330 C CA . GLN A 1 168 ? -6.555 22.031 21.828 1 97.81 168 GLN A CA 1
ATOM 1331 C C . GLN A 1 168 ? -6.359 21.781 23.328 1 97.81 168 GLN A C 1
ATOM 1333 O O . GLN A 1 168 ? -5.828 20.734 23.719 1 97.81 168 GLN A O 1
ATOM 1338 N N . ASP A 1 169 ? -6.805 22.734 24.125 1 96.44 169 ASP A N 1
ATOM 1339 C CA . ASP A 1 169 ? -6.625 22.656 25.562 1 96.44 169 ASP A CA 1
ATOM 1340 C C . ASP A 1 169 ? -7.469 21.531 26.172 1 96.44 169 ASP A C 1
ATOM 1342 O O . ASP A 1 169 ? -7.215 21.094 27.297 1 96.44 169 ASP A O 1
ATOM 1346 N N . GLY A 1 170 ? -8.508 21.125 25.438 1 96.94 170 GLY A N 1
ATOM 1347 C CA . GLY A 1 170 ? -9.367 20.031 25.891 1 96.94 170 GLY A CA 1
ATOM 1348 C C . GLY A 1 170 ? -8.789 18.656 25.609 1 96.94 170 GLY A C 1
ATOM 1349 O O . GLY A 1 170 ? -9.273 17.656 26.141 1 96.94 170 GLY A O 1
ATOM 1350 N N . MET A 1 171 ? -7.812 18.547 24.812 1 96.44 171 MET A N 1
ATOM 1351 C CA . MET A 1 171 ? -7.184 17.266 24.516 1 96.44 171 MET A CA 1
ATOM 1352 C C . MET A 1 171 ? -6.332 16.797 25.688 1 96.44 171 MET A C 1
ATOM 1354 O O . MET A 1 171 ? -5.68 17.594 26.359 1 96.44 171 MET A O 1
ATOM 1358 N N . ALA A 1 172 ? -6.34 15.484 25.891 1 95.5 172 ALA A N 1
ATOM 1359 C CA . ALA A 1 172 ? -5.586 14.93 27.016 1 95.5 172 ALA A CA 1
ATOM 1360 C C . ALA A 1 172 ? -5.039 13.547 26.672 1 95.5 172 ALA A C 1
ATOM 1362 O O . ALA A 1 172 ? -5.621 12.828 25.859 1 95.5 172 ALA A O 1
ATOM 1363 N N . LEU A 1 173 ? -3.924 13.242 27.234 1 96.12 173 LEU A N 1
ATOM 1364 C CA . LEU A 1 173 ? -3.303 11.922 27.188 1 96.12 173 LEU A CA 1
ATOM 1365 C C . LEU A 1 173 ? -3.225 11.312 28.594 1 96.12 173 LEU A C 1
ATOM 1367 O O . LEU A 1 173 ? -2.729 11.945 29.531 1 96.12 173 LEU A O 1
ATOM 1371 N N . THR A 1 174 ? -3.758 10.109 28.734 1 95.25 174 THR A N 1
ATOM 1372 C CA . THR A 1 174 ? -3.777 9.43 30.016 1 95.25 174 THR A CA 1
ATOM 1373 C C . THR A 1 174 ? -3.373 7.969 29.859 1 95.25 174 THR A C 1
ATOM 1375 O O . THR A 1 174 ? -3.85 7.281 28.953 1 95.25 174 THR A O 1
ATOM 1378 N N . SER A 1 175 ? -2.477 7.555 30.766 1 95.31 175 SER A N 1
ATOM 1379 C CA . SER A 1 175 ? -2.199 6.121 30.797 1 95.31 175 SER A CA 1
ATOM 1380 C C . SER A 1 175 ? -3.457 5.32 31.109 1 95.31 175 SER A C 1
ATOM 1382 O O . SER A 1 175 ? -4.227 5.684 32 1 95.31 175 SER A O 1
ATOM 1384 N N . LEU A 1 176 ? -3.652 4.266 30.312 1 95.06 176 LEU A N 1
ATOM 1385 C CA . LEU A 1 176 ? -4.812 3.426 30.594 1 95.06 176 LEU A CA 1
ATOM 1386 C C . LEU A 1 176 ? -4.793 2.916 32.031 1 95.06 176 LEU A C 1
ATOM 1388 O O . LEU A 1 176 ? -5.844 2.797 32.656 1 95.06 176 LEU A O 1
ATOM 1392 N N . ALA A 1 177 ? -3.629 2.641 32.562 1 91.75 177 ALA A N 1
ATOM 1393 C CA . ALA A 1 177 ? -3.459 2.137 33.906 1 91.75 177 ALA A CA 1
ATOM 1394 C C . ALA A 1 177 ? -4.012 3.123 34.938 1 91.75 177 ALA A C 1
ATOM 1396 O O . ALA A 1 177 ? -4.379 2.734 36.062 1 91.75 177 ALA A O 1
ATOM 1397 N N . ARG A 1 178 ? -4.117 4.332 34.594 1 90.38 178 ARG A N 1
ATOM 1398 C CA . ARG A 1 178 ? -4.578 5.371 35.5 1 90.38 178 ARG A CA 1
ATOM 1399 C C . ARG A 1 178 ? -5.941 5.906 35.094 1 90.38 178 ARG A C 1
ATOM 1401 O O . ARG A 1 178 ? -6.355 6.98 35.531 1 90.38 178 ARG A O 1
ATOM 1408 N N . TRP A 1 179 ? -6.496 5.223 34.219 1 89.31 179 TRP A N 1
ATOM 1409 C CA . TRP A 1 179 ? -7.801 5.656 33.719 1 89.31 179 TRP A CA 1
ATOM 1410 C C . TRP A 1 179 ? -8.812 5.738 34.844 1 89.31 179 TRP A C 1
ATOM 1412 O O . TRP A 1 179 ? -8.922 4.809 35.656 1 89.31 179 TRP A O 1
ATOM 1422 N N . GLY A 1 180 ? -9.555 6.859 34.969 1 84.5 180 GLY A N 1
ATOM 1423 C CA . GLY A 1 180 ? -10.539 7.055 36 1 84.5 180 GLY A CA 1
ATOM 1424 C C . GLY A 1 180 ? -10 7.848 37.188 1 84.5 180 GLY A C 1
ATOM 1425 O O . GLY A 1 180 ? -10.758 8.25 38.062 1 84.5 180 GLY A O 1
ATOM 1426 N N . GLU A 1 181 ? -8.68 7.926 37.188 1 83.19 181 GLU A N 1
ATOM 1427 C CA . GLU A 1 181 ? -8.062 8.773 38.219 1 83.19 181 GLU A CA 1
ATOM 1428 C C . GLU A 1 181 ? -7.984 10.227 37.75 1 83.19 181 GLU A C 1
ATOM 1430 O O . GLU A 1 181 ? -8.156 10.508 36.562 1 83.19 181 GLU A O 1
ATOM 1435 N N . PRO A 1 182 ? -7.844 11.055 38.75 1 76.38 182 PRO A N 1
ATOM 1436 C CA . PRO A 1 182 ? -7.621 12.43 38.312 1 76.38 182 PRO A CA 1
ATOM 1437 C C . PRO A 1 182 ? -6.453 12.547 37.344 1 76.38 182 PRO A C 1
ATOM 1439 O O . PRO A 1 182 ? -5.426 11.891 37.5 1 76.38 182 PRO A O 1
ATOM 1442 N N . VAL A 1 183 ? -6.773 13.203 36.375 1 68.44 183 VAL A N 1
ATOM 1443 C CA . VAL A 1 183 ? -5.793 13.336 35.312 1 68.44 183 VAL A CA 1
ATOM 1444 C C . VAL A 1 183 ? -4.535 14.016 35.844 1 68.44 183 VAL A C 1
ATOM 1446 O O . VAL A 1 183 ? -4.602 15.117 36.406 1 68.44 183 VAL A O 1
ATOM 1449 N N . GLU A 1 184 ? -3.502 13.227 36 1 69.69 184 GLU A N 1
ATOM 1450 C CA . GLU A 1 184 ? -2.189 13.797 36.281 1 69.69 184 GLU A CA 1
ATOM 1451 C C . GLU A 1 184 ? -1.319 13.828 35.031 1 69.69 184 GLU A C 1
ATOM 1453 O O . GLU A 1 184 ? -1.502 13.016 34.125 1 69.69 184 GLU A O 1
ATOM 1458 N N . ALA A 1 185 ? -0.52 14.859 35.094 1 73.75 185 ALA A N 1
ATOM 1459 C CA . ALA A 1 185 ? 0.417 14.945 33.969 1 73.75 185 ALA A CA 1
ATOM 1460 C C . ALA A 1 185 ? 1.25 13.672 33.844 1 73.75 185 ALA A C 1
ATOM 1462 O O . ALA A 1 185 ? 1.621 13.07 34.875 1 73.75 185 ALA A O 1
ATOM 1463 N N . MET A 1 186 ? 1.376 13.195 32.656 1 83.62 186 MET A N 1
ATOM 1464 C CA . MET A 1 186 ? 2.26 12.07 32.406 1 83.62 186 MET A CA 1
ATOM 1465 C C . MET A 1 186 ? 3.67 12.344 32.906 1 83.62 186 MET A C 1
ATOM 1467 O O . MET A 1 186 ? 4.121 13.484 32.906 1 83.62 186 MET A O 1
ATOM 1471 N N . GLN A 1 187 ? 4.305 11.312 33.344 1 82.38 187 GLN A N 1
ATOM 1472 C CA . GLN A 1 187 ? 5.68 11.461 33.812 1 82.38 187 GLN A CA 1
ATOM 1473 C C . GLN A 1 187 ? 6.625 11.773 32.656 1 82.38 187 GLN A C 1
ATOM 1475 O O . GLN A 1 187 ? 6.523 11.164 31.578 1 82.38 187 GLN A O 1
ATOM 1480 N N . VAL A 1 188 ? 7.434 12.781 32.812 1 88.81 188 VAL A N 1
ATOM 1481 C CA . VAL A 1 188 ? 8.422 13.141 31.797 1 88.81 188 VAL A CA 1
ATOM 1482 C C . VAL A 1 188 ? 9.633 12.227 31.906 1 88.81 188 VAL A C 1
ATOM 1484 O O . VAL A 1 188 ? 10.242 12.117 32.969 1 88.81 188 VAL A O 1
ATOM 1487 N N . LYS A 1 189 ? 9.953 11.523 30.906 1 83.25 189 LYS A N 1
ATOM 1488 C CA . LYS A 1 189 ? 11.156 10.695 30.828 1 83.25 189 LYS A CA 1
ATOM 1489 C C . LYS A 1 189 ? 12.234 11.375 29.969 1 83.25 189 LYS A C 1
ATOM 1491 O O . LYS A 1 189 ? 11.977 11.766 28.828 1 83.25 189 LYS A O 1
ATOM 1496 N N . LYS A 1 190 ? 13.398 11.469 30.625 1 88.44 190 LYS A N 1
ATOM 1497 C CA . LYS A 1 190 ? 14.508 12.039 29.859 1 88.44 190 LYS A CA 1
ATOM 1498 C C . LYS A 1 190 ? 14.992 11.07 28.797 1 88.44 190 LYS A C 1
ATOM 1500 O O . LYS A 1 190 ? 15.117 9.867 29.047 1 88.44 190 LYS A O 1
ATOM 1505 N N . LEU A 1 191 ? 15.133 11.641 27.609 1 93.75 191 LEU A N 1
ATOM 1506 C CA . LEU A 1 191 ? 15.609 10.828 26.5 1 93.75 191 LEU A CA 1
ATOM 1507 C C . LEU A 1 191 ? 17.125 10.867 26.406 1 93.75 191 LEU A C 1
ATOM 1509 O O . LEU A 1 191 ? 17.75 11.883 26.734 1 93.75 191 LEU A O 1
ATOM 1513 N N . SER A 1 192 ? 17.672 9.75 26.125 1 91.12 192 SER A N 1
ATOM 1514 C CA . SER A 1 192 ? 19.094 9.664 25.828 1 91.12 192 SER A CA 1
ATOM 1515 C C . SER A 1 192 ? 19.344 9.602 24.312 1 91.12 192 SER A C 1
ATOM 1517 O O . SER A 1 192 ? 18.953 8.633 23.656 1 91.12 192 SER A O 1
ATOM 1519 N N . ALA A 1 193 ? 19.938 10.602 23.797 1 94.31 193 ALA A N 1
ATOM 1520 C CA . ALA A 1 193 ? 20.281 10.633 22.391 1 94.31 193 ALA A CA 1
ATOM 1521 C C . ALA A 1 193 ? 21.719 10.164 22.156 1 94.31 193 ALA A C 1
ATOM 1523 O O . ALA A 1 193 ? 22.609 10.477 22.938 1 94.31 193 ALA A O 1
ATOM 1524 N N . PRO A 1 194 ? 21.906 9.422 21.047 1 95.31 194 PRO A N 1
ATOM 1525 C CA . PRO A 1 194 ? 23.297 9.172 20.688 1 95.31 194 PRO A CA 1
ATOM 1526 C C . PRO A 1 194 ? 24.109 10.453 20.531 1 95.31 194 PRO A C 1
ATOM 1528 O O . PRO A 1 194 ? 23.562 11.484 20.141 1 95.31 194 PRO A O 1
ATOM 1531 N N . SER A 1 195 ? 25.438 10.312 20.719 1 94.94 195 SER A N 1
ATOM 1532 C CA . SER A 1 195 ? 26.312 11.492 20.766 1 94.94 195 SER A CA 1
ATOM 1533 C C . SER A 1 195 ? 26.375 12.172 19.406 1 94.94 195 SER A C 1
ATOM 1535 O O . SER A 1 195 ? 26.594 13.383 19.312 1 94.94 195 SER A O 1
ATOM 1537 N N . PHE A 1 196 ? 26.156 11.445 18.422 1 95.25 196 PHE A N 1
ATOM 1538 C CA . PHE A 1 196 ? 26.328 12 17.078 1 95.25 196 PHE A CA 1
ATOM 1539 C C . PHE A 1 196 ? 25.062 12.727 16.625 1 95.25 196 PHE A C 1
ATOM 1541 O O . PHE A 1 196 ? 25.062 13.383 15.586 1 95.25 196 PHE A O 1
ATOM 1548 N N . VAL A 1 197 ? 23.984 12.609 17.359 1 95.75 197 VAL A N 1
ATOM 1549 C CA . VAL A 1 197 ? 22.75 13.305 17.016 1 95.75 197 VAL A CA 1
ATOM 1550 C C . VAL A 1 197 ? 22.766 14.719 17.594 1 95.75 197 VAL A C 1
ATOM 1552 O O . VAL A 1 197 ? 22.922 14.898 18.797 1 95.75 197 VAL A O 1
ATOM 1555 N N . ASP A 1 198 ? 22.641 15.695 16.719 1 95.12 198 ASP A N 1
ATOM 1556 C CA . ASP A 1 198 ? 22.516 17.094 17.094 1 95.12 198 ASP A CA 1
ATOM 1557 C C . ASP A 1 198 ? 21.047 17.469 17.359 1 95.12 198 ASP A C 1
ATOM 1559 O O . ASP A 1 198 ? 20.234 17.438 16.438 1 95.12 198 ASP A O 1
ATOM 1563 N N . LEU A 1 199 ? 20.719 17.828 18.531 1 93.81 199 LEU A N 1
ATOM 1564 C CA . LEU A 1 199 ? 19.328 18.078 18.938 1 93.81 199 LEU A CA 1
ATOM 1565 C C . LEU A 1 199 ? 18.875 19.453 18.453 1 93.81 199 LEU A C 1
ATOM 1567 O O . LEU A 1 199 ? 17.703 19.812 18.625 1 93.81 199 LEU A O 1
ATOM 1571 N N . LYS A 1 200 ? 19.766 20.203 17.797 1 90.5 200 LYS A N 1
ATOM 1572 C CA . LYS A 1 200 ? 19.422 21.531 17.328 1 90.5 200 LYS A CA 1
ATOM 1573 C C . LYS A 1 200 ? 19.391 21.578 15.797 1 90.5 200 LYS A C 1
ATOM 1575 O O . LYS A 1 200 ? 18.531 22.234 15.203 1 90.5 200 LYS A O 1
ATOM 1580 N N . ALA A 1 201 ? 20.297 20.859 15.203 1 91.81 201 ALA A N 1
ATOM 1581 C CA . ALA A 1 201 ? 20.391 20.875 13.742 1 91.81 201 ALA A CA 1
ATOM 1582 C C . ALA A 1 201 ? 19.188 20.203 13.109 1 91.81 201 ALA A C 1
ATOM 1584 O O . ALA A 1 201 ? 18.656 19.234 13.656 1 91.81 201 ALA A O 1
ATOM 1585 N N . ALA A 1 202 ? 18.797 20.688 11.953 1 91.06 202 ALA A N 1
ATOM 1586 C CA . ALA A 1 202 ? 17.672 20.109 11.234 1 91.06 202 ALA A CA 1
ATOM 1587 C C . ALA A 1 202 ? 17.875 18.625 10.977 1 91.06 202 ALA A C 1
ATOM 1589 O O . ALA A 1 202 ? 18.938 18.203 10.508 1 91.06 202 ALA A O 1
ATOM 1590 N N . PRO A 1 203 ? 16.906 17.766 11.258 1 93.62 203 PRO A N 1
ATOM 1591 C CA . PRO A 1 203 ? 17.031 16.312 11.094 1 93.62 203 PRO A CA 1
ATOM 1592 C C . PRO A 1 203 ? 17.453 15.914 9.68 1 93.62 203 PRO A C 1
ATOM 1594 O O . PRO A 1 203 ? 18.297 15.031 9.508 1 93.62 203 PRO A O 1
ATOM 1597 N N . LEU A 1 204 ? 16.984 16.578 8.648 1 93.06 204 LEU A N 1
ATOM 1598 C CA . LEU A 1 204 ? 17.281 16.25 7.258 1 93.06 204 LEU A CA 1
ATOM 1599 C C . LEU A 1 204 ? 18.75 16.453 6.945 1 93.06 204 LEU A C 1
ATOM 1601 O O . LEU A 1 204 ? 19.359 15.656 6.238 1 93.06 204 LEU A O 1
ATOM 1605 N N . GLN A 1 205 ? 19.281 17.531 7.453 1 93.06 205 GLN A N 1
ATOM 1606 C CA . GLN A 1 205 ? 20.688 17.797 7.234 1 93.06 205 GLN A CA 1
ATOM 1607 C C . GLN A 1 205 ? 21.562 16.75 7.914 1 93.06 205 GLN A C 1
ATOM 1609 O O . GLN A 1 205 ? 22.594 16.344 7.375 1 93.06 205 GLN A O 1
ATOM 1614 N N . GLN A 1 206 ? 21.125 16.328 9.039 1 95.88 206 GLN A N 1
ATOM 1615 C CA . GLN A 1 206 ? 21.891 15.352 9.805 1 95.88 206 GLN A CA 1
ATOM 1616 C C . GLN A 1 206 ? 21.938 14 9.102 1 95.88 206 GLN A C 1
ATOM 1618 O O . GLN A 1 206 ? 23 13.383 8.977 1 95.88 206 GLN A O 1
ATOM 1623 N N . ILE A 1 207 ? 20.781 13.531 8.641 1 96.88 207 ILE A N 1
ATOM 1624 C CA . ILE A 1 207 ? 20.75 12.211 8.016 1 96.88 207 ILE A CA 1
ATOM 1625 C C . ILE A 1 207 ? 21.469 12.266 6.664 1 96.88 207 ILE A C 1
ATOM 1627 O O . ILE A 1 207 ? 22.109 11.297 6.258 1 96.88 207 ILE A O 1
ATOM 1631 N N . GLU A 1 208 ? 21.406 13.359 5.969 1 94.94 208 GLU A N 1
ATOM 1632 C CA . GLU A 1 208 ? 22.078 13.508 4.68 1 94.94 208 GLU A CA 1
ATOM 1633 C C . GLU A 1 208 ? 23.578 13.398 4.828 1 94.94 208 GLU A C 1
ATOM 1635 O O . GLU A 1 208 ? 24.266 12.875 3.941 1 94.94 208 GLU A O 1
ATOM 1640 N N . LYS A 1 209 ? 24.078 13.836 5.898 1 95.75 209 LYS A N 1
ATOM 1641 C CA . LYS A 1 209 ? 25.516 13.875 6.113 1 95.75 209 LYS A CA 1
ATOM 1642 C C . LYS A 1 209 ? 25.984 12.633 6.871 1 95.75 209 LYS A C 1
ATOM 1644 O O . LYS A 1 209 ? 27.188 12.445 7.066 1 95.75 209 LYS A O 1
ATOM 1649 N N . MET A 1 210 ? 25.141 11.828 7.305 1 97.75 210 MET A N 1
ATOM 1650 C CA . MET A 1 210 ? 25.484 10.672 8.125 1 97.75 210 MET A CA 1
ATOM 1651 C C . MET A 1 210 ? 26.234 9.625 7.297 1 97.75 210 MET A C 1
ATOM 1653 O O . MET A 1 210 ? 25.734 9.172 6.262 1 97.75 210 MET A O 1
ATOM 1657 N N . PRO A 1 211 ? 27.438 9.172 7.688 1 97.94 211 PRO A N 1
ATOM 1658 C CA . PRO A 1 211 ? 28.141 8.102 6.973 1 97.94 211 PRO A CA 1
ATOM 1659 C C . PRO A 1 211 ? 27.344 6.797 6.945 1 97.94 211 PRO A C 1
ATOM 1661 O O . PRO A 1 211 ? 26.656 6.473 7.914 1 97.94 211 PRO A O 1
ATOM 1664 N N . GLY A 1 212 ? 27.5 6.07 5.855 1 98.31 212 GLY A N 1
ATOM 1665 C CA . GLY A 1 212 ? 26.75 4.836 5.676 1 98.31 212 GLY A CA 1
ATOM 1666 C C . GLY A 1 212 ? 26.922 3.871 6.836 1 98.31 212 GLY A C 1
ATOM 1667 O O . GLY A 1 212 ? 25.938 3.27 7.289 1 98.31 212 GLY A O 1
ATOM 1668 N N . GLU A 1 213 ? 28.141 3.746 7.348 1 98 213 GLU A N 1
ATOM 1669 C CA . GLU A 1 213 ? 28.422 2.844 8.461 1 98 213 GLU A CA 1
ATOM 1670 C C . GLU A 1 213 ? 27.609 3.234 9.695 1 98 213 GLU A C 1
ATOM 1672 O O . GLU A 1 213 ? 27.016 2.379 10.352 1 98 213 GLU A O 1
ATOM 1677 N N . GLN A 1 214 ? 27.625 4.469 9.953 1 98.06 214 GLN A N 1
ATOM 1678 C CA . GLN A 1 214 ? 26.891 4.984 11.102 1 98.06 214 GLN A CA 1
ATOM 1679 C C . GLN A 1 214 ? 25.375 4.824 10.914 1 98.06 214 GLN A C 1
ATOM 1681 O O . GLN A 1 214 ? 24.672 4.457 11.844 1 98.06 214 GLN A O 1
ATOM 1686 N N . PHE A 1 215 ? 24.906 5.113 9.68 1 98.62 215 PHE A N 1
ATOM 1687 C CA . PHE A 1 215 ? 23.484 5.012 9.352 1 98.62 215 PHE A CA 1
ATOM 1688 C C . PHE A 1 215 ? 22.969 3.604 9.617 1 98.62 215 PHE A C 1
ATOM 1690 O O . PHE A 1 215 ? 21.984 3.424 10.336 1 98.62 215 PHE A O 1
ATOM 1697 N N . PHE A 1 216 ? 23.609 2.602 9.094 1 98.75 216 PHE A N 1
ATOM 1698 C CA . PHE A 1 216 ? 23.125 1.23 9.18 1 98.75 216 PHE A CA 1
ATOM 1699 C C . PHE A 1 216 ? 23.266 0.704 10.609 1 98.75 216 PHE A C 1
ATOM 1701 O O . PHE A 1 216 ? 22.391 -0.036 11.078 1 98.75 216 PHE A O 1
ATOM 1708 N N . ALA A 1 217 ? 24.312 1.058 11.297 1 98.44 217 ALA A N 1
ATOM 1709 C CA . ALA A 1 217 ? 24.453 0.658 12.695 1 98.44 217 ALA A CA 1
ATOM 1710 C C . ALA A 1 217 ? 23.328 1.231 13.547 1 98.44 217 ALA A C 1
ATOM 1712 O O . ALA A 1 217 ? 22.734 0.525 14.375 1 98.44 217 ALA A O 1
ATOM 1713 N N . TYR A 1 218 ? 23.078 2.539 13.328 1 98.44 218 TYR A N 1
ATOM 1714 C CA . TYR A 1 218 ? 22.016 3.215 14.07 1 98.44 218 TYR A CA 1
ATOM 1715 C C . TYR A 1 218 ? 20.656 2.598 13.758 1 98.44 218 TYR A C 1
ATOM 1717 O O . TYR A 1 218 ? 19.891 2.297 14.672 1 98.44 218 TYR A O 1
ATOM 1725 N N . ALA A 1 219 ? 20.391 2.33 12.516 1 98.69 219 ALA A N 1
ATOM 1726 C CA . ALA A 1 219 ? 19.141 1.729 12.086 1 98.69 219 ALA A CA 1
ATOM 1727 C C . ALA A 1 219 ? 18.938 0.359 12.727 1 98.69 219 ALA A C 1
ATOM 1729 O O . ALA A 1 219 ? 17.828 0.015 13.141 1 98.69 219 ALA A O 1
ATOM 1730 N N . ALA A 1 220 ? 19.984 -0.394 12.758 1 98.56 220 ALA A N 1
ATOM 1731 C CA . ALA A 1 220 ? 19.906 -1.719 13.367 1 98.56 220 ALA A CA 1
ATOM 1732 C C . ALA A 1 220 ? 19.5 -1.624 14.836 1 98.56 220 ALA A C 1
ATOM 1734 O O . ALA A 1 220 ? 18.672 -2.412 15.305 1 98.56 220 ALA A O 1
ATOM 1735 N N . GLU A 1 221 ? 20 -0.663 15.562 1 98.06 221 GLU A N 1
ATOM 1736 C CA . GLU A 1 221 ? 19.625 -0.464 16.953 1 98.06 221 GLU A CA 1
ATOM 1737 C C . GLU A 1 221 ? 18.156 -0.073 17.078 1 98.06 221 GLU A C 1
ATOM 1739 O O . GLU A 1 221 ? 17.438 -0.57 17.953 1 98.06 221 GLU A O 1
ATOM 1744 N N . LEU A 1 222 ? 17.719 0.769 16.188 1 98.31 222 LEU A N 1
ATOM 1745 C CA . LEU A 1 222 ? 16.344 1.254 16.219 1 98.31 222 LEU A CA 1
ATOM 1746 C C . LEU A 1 222 ? 15.367 0.12 15.953 1 98.31 222 LEU A C 1
ATOM 1748 O O . LEU A 1 222 ? 14.25 0.123 16.484 1 98.31 222 LEU A O 1
ATOM 1752 N N . MET A 1 223 ? 15.742 -0.873 15.125 1 98.06 223 MET A N 1
ATOM 1753 C CA . MET A 1 223 ? 14.852 -1.976 14.789 1 98.06 223 MET A CA 1
ATOM 1754 C C . MET A 1 223 ? 14.602 -2.871 15.992 1 98.06 223 MET A C 1
ATOM 1756 O O . MET A 1 223 ? 13.68 -3.689 15.984 1 98.06 223 MET A O 1
ATOM 1760 N N . LYS A 1 224 ? 15.422 -2.752 17.062 1 96 224 LYS A N 1
ATOM 1761 C CA . LYS A 1 224 ? 15.188 -3.516 18.281 1 96 224 LYS A CA 1
ATOM 1762 C C . LYS A 1 224 ? 13.898 -3.066 18.969 1 96 224 LYS A C 1
ATOM 1764 O O . LYS A 1 224 ? 13.117 -3.896 19.422 1 96 224 LYS A O 1
ATOM 1769 N N . ASP A 1 225 ? 13.641 -1.777 18.922 1 94 225 ASP A N 1
ATOM 1770 C CA . ASP A 1 225 ? 12.484 -1.202 19.578 1 94 225 ASP A CA 1
ATOM 1771 C C . ASP A 1 225 ? 11.336 -0.985 18.594 1 94 225 ASP A C 1
ATOM 1773 O O . ASP A 1 225 ? 10.164 -0.934 19 1 94 225 ASP A O 1
ATOM 1777 N N . SER A 1 226 ? 11.688 -0.809 17.438 1 96.69 226 SER A N 1
ATOM 1778 C CA . SER A 1 226 ? 10.719 -0.635 16.344 1 96.69 226 SER A CA 1
ATOM 1779 C C . SER A 1 226 ? 10.961 -1.636 15.227 1 96.69 226 SER A C 1
ATOM 1781 O O . SER A 1 226 ? 11.445 -1.266 14.148 1 96.69 226 SER A O 1
ATOM 1783 N N . PRO A 1 227 ? 10.562 -2.883 15.469 1 95.56 227 PRO A N 1
ATOM 1784 C CA . PRO A 1 227 ? 10.812 -3.898 14.445 1 95.56 227 PRO A CA 1
ATOM 1785 C C . PRO A 1 227 ? 10.016 -3.645 13.164 1 95.56 227 PRO A C 1
ATOM 1787 O O . PRO A 1 227 ? 9.047 -2.887 13.172 1 95.56 227 PRO A O 1
ATOM 1790 N N . PRO A 1 228 ? 10.523 -4.258 12.031 1 96.31 228 PRO A N 1
ATOM 1791 C CA . PRO A 1 228 ? 9.758 -4.195 10.781 1 96.31 228 PRO A CA 1
ATOM 1792 C C . PRO A 1 228 ? 8.359 -4.793 10.914 1 96.31 228 PRO A C 1
ATOM 1794 O O . PRO A 1 228 ? 8.094 -5.547 11.859 1 96.31 228 PRO A O 1
ATOM 1797 N N . LEU A 1 229 ? 7.496 -4.406 10.055 1 94.19 229 LEU A N 1
ATOM 1798 C CA . LEU A 1 229 ? 6.129 -4.91 10.016 1 94.19 229 LEU A CA 1
ATOM 1799 C C . LEU A 1 229 ? 6.086 -6.312 9.422 1 94.19 229 LEU A C 1
ATOM 1801 O O . LEU A 1 229 ? 7.008 -6.723 8.719 1 94.19 229 LEU A O 1
ATOM 1805 N N . PRO A 1 230 ? 5 -7.051 9.648 1 92.44 230 PRO A N 1
ATOM 1806 C CA . PRO A 1 230 ? 4.895 -8.414 9.117 1 92.44 230 PRO A CA 1
ATOM 1807 C C . PRO A 1 230 ? 4.988 -8.453 7.594 1 92.44 230 PRO A C 1
ATOM 1809 O O . PRO A 1 230 ? 5.543 -9.406 7.035 1 92.44 230 PRO A O 1
ATOM 1812 N N . THR A 1 231 ? 4.562 -7.434 6.953 1 92.88 231 THR A N 1
ATOM 1813 C CA . THR A 1 231 ? 4.535 -7.41 5.492 1 92.88 231 THR A CA 1
ATOM 1814 C C . THR A 1 231 ? 5.918 -7.082 4.934 1 92.88 231 THR A C 1
ATOM 1816 O O . THR A 1 231 ? 6.113 -7.074 3.717 1 92.88 231 THR A O 1
ATOM 1819 N N . ASP A 1 232 ? 6.891 -6.828 5.805 1 96.56 232 ASP A N 1
ATOM 1820 C CA . ASP A 1 232 ? 8.234 -6.473 5.375 1 96.56 232 ASP A CA 1
ATOM 1821 C C . ASP A 1 232 ? 9.117 -7.711 5.223 1 96.56 232 ASP A C 1
ATOM 1823 O O . ASP A 1 232 ? 10.336 -7.602 5.07 1 96.56 232 ASP A O 1
ATOM 1827 N N . PHE A 1 233 ? 8.547 -8.898 5.199 1 96.94 233 PHE A N 1
ATOM 1828 C CA . PHE A 1 233 ? 9.266 -10.164 5.234 1 96.94 233 PHE A CA 1
ATOM 1829 C C . PHE A 1 233 ? 10.305 -10.227 4.117 1 96.94 233 PHE A C 1
ATOM 1831 O O . PHE A 1 233 ? 11.461 -10.586 4.355 1 96.94 233 PHE A O 1
ATOM 1838 N N . SER A 1 234 ? 9.875 -9.867 2.947 1 96.62 234 SER A N 1
ATOM 1839 C CA . SER A 1 234 ? 10.758 -10.023 1.796 1 96.62 234 SER A CA 1
ATOM 1840 C C . SER A 1 234 ? 11.992 -9.141 1.925 1 96.62 234 SER A C 1
ATOM 1842 O O . SER A 1 234 ? 13.117 -9.594 1.71 1 96.62 234 SER A O 1
ATOM 1844 N N . GLN A 1 235 ? 11.766 -7.891 2.289 1 97.38 235 GLN A N 1
ATOM 1845 C CA . GLN A 1 235 ? 12.883 -6.965 2.443 1 97.38 235 GLN A CA 1
ATOM 1846 C C . GLN A 1 235 ? 13.789 -7.383 3.6 1 97.38 235 GLN A C 1
ATOM 1848 O O . GLN A 1 235 ? 15.016 -7.336 3.484 1 97.38 235 GLN A O 1
ATOM 1853 N N . VAL A 1 236 ? 13.211 -7.797 4.707 1 97.88 236 VAL A N 1
ATOM 1854 C CA . VAL A 1 236 ? 13.961 -8.242 5.875 1 97.88 236 VAL A CA 1
ATOM 1855 C C . VAL A 1 236 ? 14.789 -9.469 5.523 1 97.88 236 VAL A C 1
ATOM 1857 O O . VAL A 1 236 ? 15.961 -9.562 5.898 1 97.88 236 VAL A O 1
ATOM 1860 N N . SER A 1 237 ? 14.18 -10.391 4.797 1 96.94 237 SER A N 1
ATOM 1861 C CA . SER A 1 237 ? 14.883 -11.602 4.383 1 96.94 237 SER A CA 1
ATOM 1862 C C . SER A 1 237 ? 16.094 -11.266 3.521 1 96.94 237 SER A C 1
ATOM 1864 O O . SER A 1 237 ? 17.172 -11.852 3.693 1 96.94 237 SER A O 1
ATOM 1866 N N . ARG A 1 238 ? 15.984 -10.367 2.641 1 97.06 238 ARG A N 1
ATOM 1867 C CA . ARG A 1 238 ? 17.094 -9.969 1.78 1 97.06 238 ARG A CA 1
ATOM 1868 C C . ARG A 1 238 ? 18.188 -9.273 2.584 1 97.06 238 ARG A C 1
ATOM 1870 O O . ARG A 1 238 ? 19.375 -9.523 2.367 1 97.06 238 ARG A O 1
ATOM 1877 N N . MET A 1 239 ? 17.812 -8.453 3.525 1 97.81 239 MET A N 1
ATOM 1878 C CA . MET A 1 239 ? 18.781 -7.746 4.363 1 97.81 239 MET A CA 1
ATOM 1879 C C . MET A 1 239 ? 19.609 -8.734 5.184 1 97.81 239 MET A C 1
ATOM 1881 O O . MET A 1 239 ? 20.781 -8.492 5.449 1 97.81 239 MET A O 1
ATOM 1885 N N . ARG A 1 240 ? 19.031 -9.828 5.535 1 95.88 240 ARG A N 1
ATOM 1886 C CA . ARG A 1 240 ? 19.75 -10.844 6.309 1 95.88 240 ARG A CA 1
ATOM 1887 C C . ARG A 1 240 ? 20.969 -11.352 5.547 1 95.88 240 ARG A C 1
ATOM 1889 O O . ARG A 1 240 ? 21.984 -11.711 6.152 1 95.88 240 ARG A O 1
ATOM 1896 N N . HIS A 1 241 ? 20.922 -11.328 4.215 1 95.25 241 HIS A N 1
ATOM 1897 C CA . HIS A 1 241 ? 22.031 -11.82 3.4 1 95.25 241 HIS A CA 1
ATOM 1898 C C . HIS A 1 241 ? 23.25 -10.922 3.518 1 95.25 241 HIS A C 1
ATOM 1900 O O . HIS A 1 241 ? 24.359 -11.312 3.131 1 95.25 241 HIS A O 1
ATOM 1906 N N . ILE A 1 242 ? 23.078 -9.711 4.027 1 95.75 242 ILE A N 1
ATOM 1907 C CA . ILE A 1 242 ? 24.219 -8.82 4.184 1 95.75 242 ILE A CA 1
ATOM 1908 C C . ILE A 1 242 ? 24.438 -8.531 5.664 1 95.75 242 ILE A C 1
ATOM 1910 O O . ILE A 1 242 ? 25.156 -7.594 6.016 1 95.75 242 ILE A O 1
ATOM 1914 N N . GLY A 1 243 ? 23.734 -9.242 6.516 1 95.31 243 GLY A N 1
ATOM 1915 C CA . GLY A 1 243 ? 24.031 -9.211 7.938 1 95.31 243 GLY A CA 1
ATOM 1916 C C . GLY A 1 243 ? 23.188 -8.227 8.711 1 95.31 243 GLY A C 1
ATOM 1917 O O . GLY A 1 243 ? 23.453 -7.961 9.891 1 95.31 243 GLY A O 1
ATOM 1918 N N . ILE A 1 244 ? 22.25 -7.629 8.094 1 97.31 244 ILE A N 1
ATOM 1919 C CA . ILE A 1 244 ? 21.328 -6.762 8.812 1 97.31 244 ILE A CA 1
ATOM 1920 C C . ILE A 1 244 ? 20.094 -7.566 9.25 1 97.31 244 ILE A C 1
ATOM 1922 O O . ILE A 1 244 ? 19.297 -7.98 8.414 1 97.31 244 ILE A O 1
ATOM 1926 N N . VAL A 1 245 ? 19.969 -7.801 10.5 1 95.75 245 VAL A N 1
ATOM 1927 C CA . VAL A 1 245 ? 18.938 -8.648 11.086 1 95.75 245 VAL A CA 1
ATOM 1928 C C . VAL A 1 245 ? 18.172 -7.871 12.156 1 95.75 245 VAL A C 1
ATOM 1930 O O . VAL A 1 245 ? 18.766 -7.367 13.109 1 95.75 245 VAL A O 1
ATOM 1933 N N . PRO A 1 246 ? 16.828 -7.711 11.945 1 95.62 246 PRO A N 1
ATOM 1934 C CA . PRO A 1 246 ? 16.062 -7.031 12.992 1 95.62 246 PRO A CA 1
ATOM 1935 C C . PRO A 1 246 ? 16.312 -7.621 14.383 1 95.62 246 PRO A C 1
ATOM 1937 O O . PRO A 1 246 ? 16.297 -8.844 14.539 1 95.62 246 PRO A O 1
ATOM 1940 N N . GLY A 1 247 ? 16.578 -6.754 15.375 1 94.56 247 GLY A N 1
ATOM 1941 C CA . GLY A 1 247 ? 16.797 -7.195 16.75 1 94.56 247 GLY A CA 1
ATOM 1942 C C . GLY A 1 247 ? 18.266 -7.367 17.078 1 94.56 247 GLY A C 1
ATOM 1943 O O . GLY A 1 247 ? 18.625 -7.547 18.25 1 94.56 247 GLY A O 1
ATOM 1944 N N . GLU A 1 248 ? 19.125 -7.316 16.078 1 95.94 248 GLU A N 1
ATOM 1945 C CA . GLU A 1 248 ? 20.547 -7.48 16.297 1 95.94 248 GLU A CA 1
ATOM 1946 C C . GLU A 1 248 ? 21.312 -6.219 15.898 1 95.94 248 GLU A C 1
ATOM 1948 O O . GLU A 1 248 ? 20.844 -5.43 15.078 1 95.94 248 GLU A O 1
ATOM 1953 N N . SER A 1 249 ? 22.484 -6.031 16.547 1 97.88 249 SER A N 1
ATOM 1954 C CA . SER A 1 249 ? 23.375 -4.953 16.125 1 97.88 249 SER A CA 1
ATOM 1955 C C . SER A 1 249 ? 24.016 -5.266 14.773 1 97.88 249 SER A C 1
ATOM 1957 O O . SER A 1 249 ? 24.125 -6.43 14.383 1 97.88 249 SER A O 1
ATOM 1959 N N . PHE A 1 250 ? 24.344 -4.242 14.047 1 97.56 250 PHE A N 1
ATOM 1960 C CA . PHE A 1 250 ? 25.109 -4.363 12.812 1 97.56 250 PHE A CA 1
ATOM 1961 C C . PHE A 1 250 ? 26.531 -3.84 12.984 1 97.56 250 PHE A C 1
ATOM 1963 O O . PHE A 1 250 ? 26.734 -2.633 13.133 1 97.56 250 PHE A O 1
ATOM 1970 N N . ALA A 1 251 ? 27.453 -4.738 13.047 1 94.12 251 ALA A N 1
ATOM 1971 C CA . ALA A 1 251 ? 28.844 -4.367 13.211 1 94.12 251 ALA A CA 1
ATOM 1972 C C . ALA A 1 251 ? 29.453 -3.889 11.898 1 94.12 251 ALA A C 1
ATOM 1974 O O . ALA A 1 251 ? 29.344 -4.57 10.875 1 94.12 251 ALA A O 1
ATOM 1975 N N . THR A 1 252 ? 30 -2.775 11.938 1 91.19 252 THR A N 1
ATOM 1976 C CA . THR A 1 252 ? 30.547 -2.227 10.695 1 91.19 252 THR A CA 1
ATOM 1977 C C . THR A 1 252 ? 32.062 -2.484 10.609 1 91.19 252 THR A C 1
ATOM 1979 O O . THR A 1 252 ? 32.656 -2.256 9.562 1 91.19 252 THR A O 1
ATOM 1982 N N . ASP A 1 253 ? 32.531 -3.002 11.703 1 90.88 253 ASP A N 1
ATOM 1983 C CA . ASP A 1 253 ? 33.938 -3.412 11.68 1 90.88 253 ASP A CA 1
ATOM 1984 C C . ASP A 1 253 ? 34.094 -4.773 11.008 1 90.88 253 ASP A C 1
ATOM 1986 O O . ASP A 1 253 ? 33.281 -5.68 11.227 1 90.88 253 ASP A O 1
ATOM 1990 N N . GLY A 1 254 ? 34.938 -4.859 10.078 1 90.19 254 GLY A N 1
ATOM 1991 C CA . GLY A 1 254 ? 35.281 -6.145 9.492 1 90.19 254 GLY A CA 1
ATOM 1992 C C . GLY A 1 254 ? 34.406 -6.496 8.297 1 90.19 254 GLY A C 1
ATOM 1993 O O . GLY A 1 254 ? 34.344 -7.656 7.887 1 90.19 254 GLY A O 1
ATOM 1994 N N . LEU A 1 255 ? 33.656 -5.602 7.816 1 93.56 255 LEU A N 1
ATOM 1995 C CA . LEU A 1 255 ? 32.875 -5.848 6.605 1 93.56 255 LEU A CA 1
ATOM 1996 C C . LEU A 1 255 ? 33.781 -6.188 5.434 1 93.56 255 LEU A C 1
ATOM 1998 O O . LEU A 1 255 ? 34.906 -5.668 5.332 1 93.56 255 LEU A O 1
ATOM 2002 N N . SER A 1 256 ? 33.312 -7.121 4.66 1 93.44 256 SER A N 1
ATOM 2003 C CA . SER A 1 256 ? 34.062 -7.391 3.43 1 93.44 256 SER A CA 1
ATOM 2004 C C . SER A 1 256 ? 34.219 -6.125 2.592 1 93.44 256 SER A C 1
ATOM 2006 O O . SER A 1 256 ? 33.469 -5.164 2.762 1 93.44 256 SER A O 1
ATOM 2008 N N . GLY A 1 257 ? 35.188 -6.164 1.666 1 93.81 257 GLY A N 1
ATOM 2009 C CA . GLY A 1 257 ? 35.469 -5.004 0.831 1 93.81 257 GLY A CA 1
ATOM 2010 C C . GLY A 1 257 ? 34.281 -4.574 0.004 1 93.81 257 GLY A C 1
ATOM 2011 O O . GLY A 1 257 ? 33.969 -3.381 -0.084 1 93.81 257 GLY A O 1
ATOM 2012 N N . GLU A 1 258 ? 33.562 -5.504 -0.541 1 95.62 258 GLU A N 1
ATOM 2013 C CA . GLU A 1 258 ? 32.406 -5.203 -1.375 1 95.62 258 GLU A CA 1
ATOM 2014 C C . GLU A 1 258 ? 31.266 -4.617 -0.547 1 95.62 258 GLU A C 1
ATOM 2016 O O . GLU A 1 258 ? 30.656 -3.621 -0.939 1 95.62 258 GLU A O 1
ATOM 2021 N N . LEU A 1 259 ? 31 -5.27 0.551 1 97.06 259 LEU A N 1
ATOM 2022 C CA . LEU A 1 259 ? 29.938 -4.801 1.428 1 97.06 259 LEU A CA 1
ATOM 2023 C C . LEU A 1 259 ? 30.266 -3.43 2.004 1 97.06 259 LEU A C 1
ATOM 2025 O O . LEU A 1 259 ? 29.406 -2.549 2.055 1 97.06 259 LEU A O 1
ATOM 2029 N N . LEU A 1 260 ? 31.516 -3.221 2.408 1 97.62 260 LEU A N 1
ATOM 2030 C CA . LEU A 1 260 ? 31.938 -1.935 2.947 1 97.62 260 LEU A CA 1
ATOM 2031 C C . LEU A 1 260 ? 31.781 -0.83 1.907 1 97.62 260 LEU A C 1
ATOM 2033 O O . LEU A 1 260 ? 31.297 0.256 2.219 1 97.62 260 LEU A O 1
ATOM 2037 N N . ALA A 1 261 ? 32.25 -1.099 0.717 1 97.81 261 ALA A N 1
ATOM 2038 C CA . ALA A 1 261 ? 32.125 -0.114 -0.354 1 97.81 261 ALA A CA 1
ATOM 2039 C C . ALA A 1 261 ? 30.656 0.25 -0.594 1 97.81 261 ALA A C 1
ATOM 2041 O O . ALA A 1 261 ? 30.312 1.427 -0.741 1 97.81 261 ALA A O 1
ATOM 2042 N N . ALA A 1 262 ? 29.75 -0.759 -0.641 1 98.19 262 ALA A N 1
ATOM 2043 C CA . ALA A 1 262 ? 28.328 -0.533 -0.854 1 98.19 262 ALA A CA 1
ATOM 2044 C C . ALA A 1 262 ? 27.719 0.284 0.285 1 98.19 262 ALA A C 1
ATOM 2046 O O . ALA A 1 262 ? 26.938 1.204 0.049 1 98.19 262 ALA A O 1
ATOM 2047 N N . VAL A 1 263 ? 28.125 -0.032 1.502 1 98.25 263 VAL A N 1
ATOM 2048 C CA . VAL A 1 263 ? 27.641 0.649 2.695 1 98.25 263 VAL A CA 1
ATOM 2049 C C . VAL A 1 263 ? 28.047 2.119 2.658 1 98.25 263 VAL A C 1
ATOM 2051 O O . VAL A 1 263 ? 27.234 3.004 2.947 1 98.25 263 VAL A O 1
ATOM 2054 N N . LYS A 1 264 ? 29.266 2.404 2.246 1 98 264 LYS A N 1
ATOM 2055 C CA . LYS A 1 264 ? 29.781 3.768 2.197 1 98 264 LYS A CA 1
ATOM 2056 C C . LYS A 1 264 ? 29.094 4.582 1.111 1 98 264 LYS A C 1
ATOM 2058 O O . LYS A 1 264 ? 28.891 5.789 1.266 1 98 264 LYS A O 1
ATOM 2063 N N . GLU A 1 265 ? 28.656 3.945 0.098 1 98 265 GLU A N 1
ATOM 2064 C CA . GLU A 1 265 ? 28.062 4.633 -1.048 1 98 265 GLU A CA 1
ATOM 2065 C C . GLU A 1 265 ? 26.562 4.801 -0.873 1 98 265 GLU A C 1
ATOM 2067 O O . GLU A 1 265 ? 25.938 5.621 -1.553 1 98 265 GLU A O 1
ATOM 2072 N N . ALA A 1 266 ? 25.938 4.078 0.004 1 98.38 266 ALA A N 1
ATOM 2073 C CA . ALA A 1 266 ? 24.5 3.914 0.113 1 98.38 266 ALA A CA 1
ATOM 2074 C C . ALA A 1 266 ? 23.812 5.254 0.353 1 98.38 266 ALA A C 1
ATOM 2076 O O . ALA A 1 266 ? 22.766 5.543 -0.248 1 98.38 266 ALA A O 1
ATOM 2077 N N . PRO A 1 267 ? 24.359 6.172 1.205 1 98.5 267 PRO A N 1
ATOM 2078 C CA . PRO A 1 267 ? 23.656 7.441 1.436 1 98.5 267 PRO A CA 1
ATOM 2079 C C . PRO A 1 267 ? 23.516 8.281 0.164 1 98.5 267 PRO A C 1
ATOM 2081 O O . PRO A 1 267 ? 22.438 8.766 -0.143 1 98.5 267 PRO A O 1
ATOM 2084 N N . ALA A 1 268 ? 24.609 8.406 -0.575 1 98.12 268 ALA A N 1
ATOM 2085 C CA . ALA A 1 268 ? 24.578 9.188 -1.81 1 98.12 268 ALA A CA 1
ATOM 2086 C C . ALA A 1 268 ? 23.609 8.562 -2.82 1 98.12 268 ALA A C 1
ATOM 2088 O O . ALA A 1 268 ? 22.797 9.258 -3.426 1 98.12 268 ALA A O 1
ATOM 2089 N N . ALA A 1 269 ? 23.734 7.258 -2.984 1 97.94 269 ALA A N 1
ATOM 2090 C CA . ALA A 1 269 ? 22.859 6.543 -3.916 1 97.94 269 ALA A CA 1
ATOM 2091 C C . ALA A 1 269 ? 21.406 6.656 -3.498 1 97.94 269 ALA A C 1
ATOM 2093 O O . ALA A 1 269 ? 20.516 6.855 -4.34 1 97.94 269 ALA A O 1
ATOM 2094 N N . GLY A 1 270 ? 21.141 6.477 -2.184 1 98.31 270 GLY A N 1
ATOM 2095 C CA . GLY A 1 270 ? 19.781 6.582 -1.668 1 98.31 270 GLY A CA 1
ATOM 2096 C C . GLY A 1 270 ? 19.172 7.949 -1.892 1 98.31 270 GLY A C 1
ATOM 2097 O O . GLY A 1 270 ? 18.016 8.055 -2.342 1 98.31 270 GLY A O 1
ATOM 2098 N N . HIS A 1 271 ? 19.906 8.977 -1.622 1 97.94 271 HIS A N 1
ATOM 2099 C CA . HIS A 1 271 ? 19.406 10.336 -1.81 1 97.94 271 HIS A CA 1
ATOM 2100 C C . HIS A 1 271 ? 19.156 10.633 -3.283 1 97.94 271 HIS A C 1
ATOM 2102 O O . HIS A 1 271 ? 18.172 11.289 -3.625 1 97.94 271 HIS A O 1
ATOM 2108 N N . ARG A 1 272 ? 20.047 10.133 -4.117 1 96.75 272 ARG A N 1
ATOM 2109 C CA . ARG A 1 272 ? 19.812 10.273 -5.551 1 96.75 272 ARG A CA 1
ATOM 2110 C C . ARG A 1 272 ? 18.531 9.586 -5.973 1 96.75 272 ARG A C 1
ATOM 2112 O O . ARG A 1 272 ? 17.734 10.148 -6.719 1 96.75 272 ARG A O 1
ATOM 2119 N N . ALA A 1 273 ? 18.312 8.375 -5.477 1 95.75 273 ALA A N 1
ATOM 2120 C CA . ALA A 1 273 ? 17.109 7.621 -5.816 1 95.75 273 ALA A CA 1
ATOM 2121 C C . ALA A 1 273 ? 15.852 8.344 -5.344 1 95.75 273 ALA A C 1
ATOM 2123 O O . ALA A 1 273 ? 14.867 8.438 -6.082 1 95.75 273 ALA A O 1
ATOM 2124 N N . MET A 1 274 ? 15.867 8.836 -4.156 1 96.56 274 MET A N 1
ATOM 2125 C CA . MET A 1 274 ? 14.719 9.539 -3.602 1 96.56 274 MET A CA 1
ATOM 2126 C C . MET A 1 274 ? 14.438 10.82 -4.375 1 96.56 274 MET A C 1
ATOM 2128 O O . MET A 1 274 ? 13.281 11.148 -4.656 1 96.56 274 MET A O 1
ATOM 2132 N N . ARG A 1 275 ? 15.477 11.523 -4.727 1 94.38 275 ARG A N 1
ATOM 2133 C CA . ARG A 1 275 ? 15.305 12.766 -5.48 1 94.38 275 ARG A CA 1
ATOM 2134 C C . ARG A 1 275 ? 14.766 12.484 -6.879 1 94.38 275 ARG A C 1
ATOM 2136 O O . ARG A 1 275 ? 13.953 13.242 -7.402 1 94.38 275 ARG A O 1
ATOM 2143 N N . MET A 1 276 ? 15.258 11.43 -7.461 1 91.12 276 MET A N 1
ATOM 2144 C CA . MET A 1 276 ? 14.742 11.023 -8.766 1 91.12 276 MET A CA 1
ATOM 2145 C C . MET A 1 276 ? 13.266 10.648 -8.664 1 91.12 276 MET A C 1
ATOM 2147 O O . MET A 1 276 ? 12.469 11 -9.531 1 91.12 276 MET A O 1
ATOM 2151 N N . ALA A 1 277 ? 12.938 9.938 -7.617 1 88.88 277 ALA A N 1
ATOM 2152 C CA . ALA A 1 277 ? 11.539 9.57 -7.398 1 88.88 277 ALA A CA 1
ATOM 2153 C C . ALA A 1 277 ? 10.672 10.812 -7.223 1 88.88 277 ALA A C 1
ATOM 2155 O O . ALA A 1 277 ? 9.562 10.883 -7.75 1 88.88 277 ALA A O 1
ATOM 2156 N N . TYR A 1 278 ? 11.148 11.766 -6.48 1 89.19 278 TYR A N 1
ATOM 2157 C CA . TYR A 1 278 ? 10.406 13 -6.258 1 89.19 278 TYR A CA 1
ATOM 2158 C C . TYR A 1 278 ? 10.188 13.75 -7.57 1 89.19 278 TYR A C 1
ATOM 2160 O O . TYR A 1 278 ? 9.102 14.273 -7.816 1 89.19 278 TYR A O 1
ATOM 2168 N N . ALA A 1 279 ? 11.195 13.812 -8.391 1 85.88 279 ALA A N 1
ATOM 2169 C CA . ALA A 1 279 ? 11.102 14.492 -9.68 1 85.88 279 ALA A CA 1
ATOM 2170 C C . ALA A 1 279 ? 10.023 13.859 -10.555 1 85.88 279 ALA A C 1
ATOM 2172 O O . ALA A 1 279 ? 9.344 14.547 -11.312 1 85.88 279 ALA A O 1
ATOM 2173 N N . ALA A 1 280 ? 9.805 12.648 -10.352 1 82.19 280 ALA A N 1
ATOM 2174 C CA . ALA A 1 280 ? 8.836 11.914 -11.156 1 82.19 280 ALA A CA 1
ATOM 2175 C C . ALA A 1 280 ? 7.406 12.273 -10.758 1 82.19 280 ALA A C 1
ATOM 2177 O O . ALA A 1 280 ? 6.48 12.156 -11.562 1 82.19 280 ALA A O 1
ATOM 2178 N N . LEU A 1 281 ? 7.148 12.719 -9.578 1 78.56 281 LEU A N 1
ATOM 2179 C CA . LEU A 1 281 ? 5.82 13.102 -9.117 1 78.56 281 LEU A CA 1
ATOM 2180 C C . LEU A 1 281 ? 5.277 14.266 -9.945 1 78.56 281 LEU A C 1
ATOM 2182 O O . LEU A 1 281 ? 4.066 14.375 -10.148 1 78.56 281 LEU A O 1
ATOM 2186 N N . GLY A 1 282 ? 6.145 15.133 -10.453 1 77.44 282 GLY A N 1
ATOM 2187 C CA . GLY A 1 282 ? 5.703 16.312 -11.172 1 77.44 282 GLY A CA 1
ATOM 2188 C C . GLY A 1 282 ? 5.828 16.172 -12.68 1 77.44 282 GLY A C 1
ATOM 2189 O O . GLY A 1 282 ? 5.648 17.156 -13.414 1 77.44 282 GLY A O 1
ATOM 2190 N N . ALA A 1 283 ? 6.035 14.969 -13.117 1 77 283 ALA A N 1
ATOM 2191 C CA . ALA A 1 283 ? 6.418 14.797 -14.516 1 77 283 ALA A CA 1
ATOM 2192 C C . ALA A 1 283 ? 5.242 15.062 -15.453 1 77 283 ALA A C 1
ATOM 2194 O O . ALA A 1 283 ? 5.434 15.453 -16.609 1 77 283 ALA A O 1
ATOM 2195 N N . LYS A 1 284 ? 4.004 15.031 -14.977 1 78.88 284 LYS A N 1
ATOM 2196 C CA . LYS A 1 284 ? 2.854 15.195 -15.859 1 78.88 284 LYS A CA 1
ATOM 2197 C C . LYS A 1 284 ? 2.238 16.578 -15.703 1 78.88 284 LYS A C 1
ATOM 2199 O O . LYS A 1 284 ? 1.066 16.797 -16.016 1 78.88 284 LYS A O 1
ATOM 2204 N N . ARG A 1 285 ? 2.994 17.531 -15.297 1 84.75 285 ARG A N 1
ATOM 2205 C CA . ARG A 1 285 ? 2.482 18.875 -15 1 84.75 285 ARG A CA 1
ATOM 2206 C C . ARG A 1 285 ? 1.93 19.531 -16.266 1 84.75 285 ARG A C 1
ATOM 2208 O O . ARG A 1 285 ? 0.921 20.234 -16.203 1 84.75 285 ARG A O 1
ATOM 2215 N N . ALA A 1 286 ? 2.592 19.281 -17.359 1 86.69 286 ALA A N 1
ATOM 2216 C CA . ALA A 1 286 ? 2.133 19.891 -18.609 1 86.69 286 ALA A CA 1
ATOM 2217 C C . ALA A 1 286 ? 0.741 19.391 -18.984 1 86.69 286 ALA A C 1
ATOM 2219 O O . ALA A 1 286 ? -0.097 20.156 -19.453 1 86.69 286 ALA A O 1
ATOM 2220 N N . GLU A 1 287 ? 0.464 18.141 -18.672 1 87.12 287 GLU A N 1
ATOM 2221 C CA . GLU A 1 287 ? -0.835 17.531 -18.953 1 87.12 287 GLU A CA 1
ATOM 2222 C C . GLU A 1 287 ? -1.874 17.969 -17.922 1 87.12 287 GLU A C 1
ATOM 2224 O O . GLU A 1 287 ? -3.078 17.891 -18.172 1 87.12 287 GLU A O 1
ATOM 2229 N N . ASN A 1 288 ? -1.438 18.5 -16.828 1 92.44 288 ASN A N 1
ATOM 2230 C CA . ASN A 1 288 ? -2.32 18.828 -15.711 1 92.44 288 ASN A CA 1
ATOM 2231 C C . ASN A 1 288 ? -2.439 20.344 -15.516 1 92.44 288 ASN A C 1
ATOM 2233 O O . ASN A 1 288 ? -2.473 20.828 -14.383 1 92.44 288 ASN A O 1
ATOM 2237 N N . ASN A 1 289 ? -2.449 21.016 -16.594 1 95.56 289 ASN A N 1
ATOM 2238 C CA . ASN A 1 289 ? -2.725 22.453 -16.562 1 95.56 289 ASN A CA 1
ATOM 2239 C C . ASN A 1 289 ? -1.682 23.203 -15.742 1 95.56 289 ASN A C 1
ATOM 2241 O O . ASN A 1 289 ? -2.004 24.188 -15.078 1 95.56 289 ASN A O 1
ATOM 2245 N N . GLY A 1 290 ? -0.426 22.641 -15.672 1 95.44 290 GLY A N 1
ATOM 2246 C CA . GLY A 1 290 ? 0.645 23.297 -14.945 1 95.44 290 GLY A CA 1
ATOM 2247 C C . GLY A 1 290 ? 0.749 22.859 -13.5 1 95.44 290 GLY A C 1
ATOM 2248 O O . GLY A 1 290 ? 1.647 23.297 -12.773 1 95.44 290 GLY A O 1
ATOM 2249 N N . TRP A 1 291 ? -0.203 22 -13.07 1 95.06 291 TRP A N 1
ATOM 2250 C CA . TRP A 1 291 ? -0.256 21.531 -11.688 1 95.06 291 TRP A CA 1
ATOM 2251 C C . TRP A 1 291 ? 0.546 20.234 -11.516 1 95.06 291 TRP A C 1
ATOM 2253 O O . TRP A 1 291 ? 0.438 19.328 -12.336 1 95.06 291 TRP A O 1
ATOM 2263 N N . SER A 1 292 ? 1.421 20.219 -10.523 1 91.06 292 SER A N 1
ATOM 2264 C CA . SER A 1 292 ? 1.957 18.953 -10.023 1 91.06 292 SER A CA 1
ATOM 2265 C C . SER A 1 292 ? 0.998 18.297 -9.039 1 91.06 292 SER A C 1
ATOM 2267 O O . SER A 1 292 ? 0.729 18.859 -7.969 1 91.06 292 SER A O 1
ATOM 2269 N N . MET A 1 293 ? 0.479 17.203 -9.469 1 86.12 293 MET A N 1
ATOM 2270 C CA . MET A 1 293 ? -0.518 16.516 -8.664 1 86.12 293 MET A CA 1
ATOM 2271 C C . MET A 1 293 ? -0.018 15.125 -8.25 1 86.12 293 MET A C 1
ATOM 2273 O O . MET A 1 293 ? 0.39 14.336 -9.094 1 86.12 293 MET A O 1
ATOM 2277 N N . ALA A 1 294 ? 0.296 15 -6.988 1 76.25 294 ALA A N 1
ATOM 2278 C CA . ALA A 1 294 ? 0.667 13.68 -6.488 1 76.25 294 ALA A CA 1
ATOM 2279 C C . ALA A 1 294 ? -0.569 12.867 -6.117 1 76.25 294 ALA A C 1
ATOM 2281 O O . ALA A 1 294 ? -0.954 12.812 -4.945 1 76.25 294 ALA A O 1
ATOM 2282 N N . ILE A 1 295 ? -1.237 12.414 -7.031 1 65.5 295 ILE A N 1
ATOM 2283 C CA . ILE A 1 295 ? -2.443 11.609 -6.84 1 65.5 295 ILE A CA 1
ATOM 2284 C C . ILE A 1 295 ? -2.193 10.18 -7.312 1 65.5 295 ILE A C 1
ATOM 2286 O O . ILE A 1 295 ? -1.071 9.828 -7.684 1 65.5 295 ILE A O 1
ATOM 2290 N N . SER A 1 296 ? -3.219 9.352 -7.219 1 57.88 296 SER A N 1
ATOM 2291 C CA . SER A 1 296 ? -3.062 7.996 -7.73 1 57.88 296 SER A CA 1
ATOM 2292 C C . SER A 1 296 ? -2.289 7.984 -9.047 1 57.88 296 SER A C 1
ATOM 2294 O O . SER A 1 296 ? -2.434 8.898 -9.867 1 57.88 296 SER A O 1
ATOM 2296 N N . PRO A 1 297 ? -1.15 7.16 -9.07 1 57.34 297 PRO A N 1
ATOM 2297 C CA . PRO A 1 297 ? -1.061 5.918 -8.305 1 57.34 297 PRO A CA 1
ATOM 2298 C C . PRO A 1 297 ? -0.129 6.035 -7.098 1 57.34 297 PRO A C 1
ATOM 2300 O O . PRO A 1 297 ? 0.233 5.023 -6.492 1 57.34 297 PRO A O 1
ATOM 2303 N N . TRP A 1 298 ? 0.146 7.246 -6.805 1 66.06 298 TRP A N 1
ATOM 2304 C CA . TRP A 1 298 ? 1.108 7.395 -5.719 1 66.06 298 TRP A CA 1
ATOM 2305 C C . TRP A 1 298 ? 0.448 7.133 -4.367 1 66.06 298 TRP A C 1
ATOM 2307 O O . TRP A 1 298 ? -0.735 7.426 -4.184 1 66.06 298 TRP A O 1
ATOM 2317 N N . VAL A 1 299 ? 1.205 6.516 -3.615 1 76.38 299 VAL A N 1
ATOM 2318 C CA . VAL A 1 299 ? 0.723 6.152 -2.287 1 76.38 299 VAL A CA 1
ATOM 2319 C C . VAL A 1 299 ? 1.248 7.148 -1.256 1 76.38 299 VAL A C 1
ATOM 2321 O O . VAL A 1 299 ? 2.439 7.473 -1.245 1 76.38 299 VAL A O 1
ATOM 2324 N N . PHE A 1 300 ? 0.301 7.703 -0.542 1 85.44 300 PHE A N 1
ATOM 2325 C CA . PHE A 1 300 ? 0.656 8.625 0.535 1 85.44 300 PHE A CA 1
ATOM 2326 C C . PHE A 1 300 ? 0.06 8.156 1.859 1 85.44 300 PHE A C 1
ATOM 2328 O O . PHE A 1 300 ? -1.107 7.766 1.917 1 85.44 300 PHE A O 1
ATOM 2335 N N . GLY A 1 301 ? 0.883 8.094 2.832 1 90.75 301 GLY A N 1
ATOM 2336 C CA . GLY A 1 301 ? 0.439 7.824 4.191 1 90.75 301 GLY A CA 1
ATOM 2337 C C . GLY A 1 301 ? 0.328 6.34 4.5 1 90.75 301 GLY A C 1
ATOM 2338 O O . GLY A 1 301 ? 0.328 5.945 5.668 1 90.75 301 GLY A O 1
ATOM 2339 N N . SER A 1 302 ? 0.124 5.539 3.543 1 90.88 302 SER A N 1
ATOM 2340 C CA . SER A 1 302 ? 0.092 4.086 3.656 1 90.88 302 SER A CA 1
ATOM 2341 C C . SER A 1 302 ? 0.825 3.424 2.494 1 90.88 302 SER A C 1
ATOM 2343 O O . SER A 1 302 ? 0.251 3.229 1.421 1 90.88 302 SER A O 1
ATOM 2345 N N . PHE A 1 303 ? 1.971 2.895 2.744 1 91.06 303 PHE A N 1
ATOM 2346 C CA . PHE A 1 303 ? 2.889 2.684 1.632 1 91.06 303 PHE A CA 1
ATOM 2347 C C . PHE A 1 303 ? 2.984 1.203 1.282 1 91.06 303 PHE A C 1
ATOM 2349 O O . PHE A 1 303 ? 3.562 0.838 0.257 1 91.06 303 PHE A O 1
ATOM 2356 N N . GLY A 1 304 ? 2.453 0.328 2.186 1 90.44 304 GLY A N 1
ATOM 2357 C CA . GLY A 1 304 ? 2.656 -1.089 1.928 1 90.44 304 GLY A CA 1
ATOM 2358 C C . GLY A 1 304 ? 4.121 -1.472 1.82 1 90.44 304 GLY A C 1
ATOM 2359 O O . GLY A 1 304 ? 4.91 -1.187 2.723 1 90.44 304 GLY A O 1
ATOM 2360 N N . ILE A 1 305 ? 4.469 -1.954 0.563 1 92.06 305 ILE A N 1
ATOM 2361 C CA . ILE A 1 305 ? 5.855 -2.371 0.389 1 92.06 305 ILE A CA 1
ATOM 2362 C C . ILE A 1 305 ? 6.551 -1.451 -0.612 1 92.06 305 ILE A C 1
ATOM 2364 O O . ILE A 1 305 ? 7.535 -1.84 -1.242 1 92.06 305 ILE A O 1
ATOM 2368 N N . GLU A 1 306 ? 6 -0.265 -0.829 1 90.62 306 GLU A N 1
ATOM 2369 C CA . GLU A 1 306 ? 6.629 0.74 -1.681 1 90.62 306 GLU A CA 1
ATOM 2370 C C . GLU A 1 306 ? 7.691 1.526 -0.916 1 90.62 306 GLU A C 1
ATOM 2372 O O . GLU A 1 306 ? 7.508 2.711 -0.632 1 90.62 306 GLU A O 1
ATOM 2377 N N . TYR A 1 307 ? 8.82 0.936 -0.769 1 94.81 307 TYR A N 1
ATOM 2378 C CA . TYR A 1 307 ? 9.82 1.447 0.158 1 94.81 307 TYR A CA 1
ATOM 2379 C C . TYR A 1 307 ? 10.5 2.693 -0.402 1 94.81 307 TYR A C 1
ATOM 2381 O O . TYR A 1 307 ? 10.836 3.613 0.346 1 94.81 307 TYR A O 1
ATOM 2389 N N . THR A 1 308 ? 10.711 2.729 -1.734 1 93.25 308 THR A N 1
ATOM 2390 C CA . THR A 1 308 ? 11.312 3.914 -2.332 1 93.25 308 THR A CA 1
ATOM 2391 C C . THR A 1 308 ? 10.383 5.121 -2.191 1 93.25 308 THR A C 1
ATOM 2393 O O . THR A 1 308 ? 10.828 6.215 -1.843 1 93.25 308 THR A O 1
ATOM 2396 N N . GLN A 1 309 ? 9.148 4.914 -2.439 1 91.5 309 GLN A N 1
ATOM 2397 C CA . GLN A 1 309 ? 8.18 5.996 -2.289 1 91.5 309 GLN A CA 1
ATOM 2398 C C . GLN A 1 309 ? 8.094 6.465 -0.839 1 91.5 309 GLN A C 1
ATOM 2400 O O . GLN A 1 309 ? 8.031 7.664 -0.569 1 91.5 309 GLN A O 1
ATOM 2405 N N . ARG A 1 310 ? 8.055 5.504 0.11 1 95.06 310 ARG A N 1
ATOM 2406 C CA . ARG A 1 310 ? 7.992 5.852 1.526 1 95.06 310 ARG A CA 1
ATOM 2407 C C . ARG A 1 310 ? 9.195 6.695 1.938 1 95.06 310 ARG A C 1
ATOM 2409 O O . ARG A 1 310 ? 9.047 7.707 2.625 1 95.06 310 ARG A O 1
ATOM 2416 N N . ALA A 1 311 ? 10.391 6.293 1.438 1 97.38 311 ALA A N 1
ATOM 2417 C CA . ALA A 1 311 ? 11.617 7.027 1.746 1 97.38 311 ALA A CA 1
ATOM 2418 C C . ALA A 1 311 ? 11.578 8.43 1.138 1 97.38 311 ALA A C 1
ATOM 2420 O O . ALA A 1 311 ? 11.945 9.406 1.795 1 97.38 311 ALA A O 1
ATOM 2421 N N . MET A 1 312 ? 11.141 8.477 -0.086 1 94.94 312 MET A N 1
ATOM 2422 C CA . MET A 1 312 ? 11.047 9.758 -0.778 1 94.94 312 MET A CA 1
ATOM 2423 C C . MET A 1 312 ? 10.086 10.703 -0.059 1 94.94 312 MET A C 1
ATOM 2425 O O . MET A 1 312 ? 10.398 11.875 0.143 1 94.94 312 MET A O 1
ATOM 2429 N N . ILE A 1 313 ? 8.977 10.188 0.395 1 94.31 313 ILE A N 1
ATOM 2430 C CA . ILE A 1 313 ? 7.996 11.016 1.095 1 94.31 313 ILE A CA 1
ATOM 2431 C C . ILE A 1 313 ? 8.555 11.438 2.451 1 94.31 313 ILE A C 1
ATOM 2433 O O . ILE A 1 313 ? 8.336 12.57 2.887 1 94.31 313 ILE A O 1
ATOM 2437 N N . ALA A 1 314 ? 9.25 10.555 3.113 1 96.38 314 ALA A N 1
ATOM 2438 C CA . ALA A 1 314 ? 9.914 10.945 4.352 1 96.38 314 ALA A CA 1
ATOM 2439 C C . ALA A 1 314 ? 10.875 12.109 4.113 1 96.38 314 ALA A C 1
ATOM 2441 O O . ALA A 1 314 ? 10.938 13.047 4.91 1 96.38 314 ALA A O 1
ATOM 2442 N N . LEU A 1 315 ? 11.562 12.055 3.014 1 94.88 315 LEU A N 1
ATOM 2443 C CA . LEU A 1 315 ? 12.555 13.07 2.674 1 94.88 315 LEU A CA 1
ATOM 2444 C C . LEU A 1 315 ? 11.891 14.414 2.398 1 94.88 315 LEU A C 1
ATOM 2446 O O . LEU A 1 315 ? 12.336 15.445 2.898 1 94.88 315 LEU A O 1
ATOM 2450 N N . VAL A 1 316 ? 10.773 14.375 1.702 1 91 316 VAL A N 1
ATOM 2451 C CA . VAL A 1 316 ? 10.273 15.641 1.171 1 91 316 VAL A CA 1
ATOM 2452 C C . VAL A 1 316 ? 9.062 16.094 1.973 1 91 316 VAL A C 1
ATOM 2454 O O . VAL A 1 316 ? 8.68 17.266 1.917 1 91 316 VAL A O 1
ATOM 2457 N N . GLY A 1 317 ? 8.445 15.234 2.643 1 91.06 317 GLY A N 1
ATOM 2458 C CA . GLY A 1 317 ? 7.227 15.547 3.377 1 91.06 317 GLY A CA 1
ATOM 2459 C C . GLY A 1 317 ? 6.941 14.57 4.5 1 91.06 317 GLY A C 1
ATOM 2460 O O . GLY A 1 317 ? 5.93 13.867 4.477 1 91.06 317 GLY A O 1
ATOM 2461 N N . LEU A 1 318 ? 7.871 14.57 5.527 1 93.06 318 LEU A N 1
ATOM 2462 C CA . LEU A 1 318 ? 7.699 13.688 6.672 1 93.06 318 LEU A CA 1
ATOM 2463 C C . LEU A 1 318 ? 6.359 13.938 7.355 1 93.06 318 LEU A C 1
ATOM 2465 O O . LEU A 1 318 ? 6.027 15.078 7.68 1 93.06 318 LEU A O 1
ATOM 2469 N N . GLY A 1 319 ? 5.547 12.883 7.473 1 93.44 319 GLY A N 1
ATOM 2470 C CA . GLY A 1 319 ? 4.273 13.008 8.156 1 93.44 319 GLY A CA 1
ATOM 2471 C C . GLY A 1 319 ? 3.121 13.336 7.227 1 93.44 319 GLY A C 1
ATOM 2472 O O . GLY A 1 319 ? 2.117 13.914 7.648 1 93.44 319 GLY A O 1
ATOM 2473 N N . CYS A 1 320 ? 3.254 12.977 6.023 1 92.56 320 CYS A N 1
ATOM 2474 C CA . CYS A 1 320 ? 2.209 13.25 5.043 1 92.56 320 CYS A CA 1
ATOM 2475 C C . CYS A 1 320 ? 0.909 12.555 5.422 1 92.56 320 CYS A C 1
ATOM 2477 O O . CYS A 1 320 ? 0.93 11.477 6.027 1 92.56 320 CYS A O 1
ATOM 2479 N N . ASN A 1 321 ? -0.185 13.188 5.109 1 94.69 321 ASN A N 1
ATOM 2480 C CA . ASN A 1 321 ? -1.511 12.625 5.352 1 94.69 321 ASN A CA 1
ATOM 2481 C C . ASN A 1 321 ? -1.853 11.547 4.332 1 94.69 321 ASN A C 1
ATOM 2483 O O . ASN A 1 321 ? -1.224 11.461 3.273 1 94.69 321 ASN A O 1
ATOM 2487 N N . GLN A 1 322 ? -2.785 10.672 4.723 1 93.56 322 GLN A N 1
ATOM 2488 C CA . GLN A 1 322 ? -3.436 9.852 3.707 1 93.56 322 GLN A CA 1
ATOM 2489 C C . GLN A 1 322 ? -4.168 10.711 2.686 1 93.56 322 GLN A C 1
ATOM 2491 O O . GLN A 1 322 ? -4.695 11.773 3.027 1 93.56 322 GLN A O 1
ATOM 2496 N N . LEU A 1 323 ? -4.277 10.258 1.459 1 92.06 323 LEU A N 1
ATOM 2497 C CA . LEU A 1 323 ? -4.875 11.031 0.376 1 92.06 323 LEU A CA 1
ATOM 2498 C C . LEU A 1 323 ? -6.332 11.359 0.68 1 92.06 323 LEU A C 1
ATOM 2500 O O . LEU A 1 323 ? -6.832 12.406 0.277 1 92.06 323 LEU A O 1
ATOM 2504 N N . GLN A 1 324 ? -7.004 10.516 1.454 1 92.81 324 GLN A N 1
ATOM 2505 C CA . GLN A 1 324 ? -8.422 10.688 1.764 1 92.81 324 GLN A CA 1
ATOM 2506 C C . GLN A 1 324 ? -8.641 11.867 2.699 1 92.81 324 GLN A C 1
ATOM 2508 O O . GLN A 1 324 ? -9.758 12.375 2.814 1 92.81 324 GLN A O 1
ATOM 2513 N N . ASP A 1 325 ? -7.523 12.25 3.324 1 95.44 325 ASP A N 1
ATOM 2514 C CA . ASP A 1 325 ? -7.656 13.344 4.285 1 95.44 325 ASP A CA 1
ATOM 2515 C C . ASP A 1 325 ? -7.285 14.68 3.656 1 95.44 325 ASP A C 1
ATOM 2517 O O . ASP A 1 325 ? -7.941 15.695 3.902 1 95.44 325 ASP A O 1
ATOM 2521 N N . ALA A 1 326 ? -6.234 14.625 2.818 1 95.25 326 ALA A N 1
ATOM 2522 C CA . ALA A 1 326 ? -5.812 15.875 2.193 1 95.25 326 ALA A CA 1
ATOM 2523 C C . ALA A 1 326 ? -4.848 15.609 1.04 1 95.25 326 ALA A C 1
ATOM 2525 O O . ALA A 1 326 ? -4.008 14.711 1.118 1 95.25 326 ALA A O 1
ATOM 2526 N N . ILE A 1 327 ? -4.977 16.391 0.016 1 93.81 327 ILE A N 1
ATOM 2527 C CA . ILE A 1 327 ? -4.008 16.406 -1.071 1 93.81 327 ILE A CA 1
ATOM 2528 C C . ILE A 1 327 ? -3.551 17.844 -1.343 1 93.81 327 ILE A C 1
ATOM 2530 O O . ILE A 1 327 ? -4.25 18.797 -0.997 1 93.81 327 ILE A O 1
ATOM 2534 N N . TYR A 1 328 ? -2.354 18.016 -2.002 1 93.06 328 TYR A N 1
ATOM 2535 C CA . TYR A 1 328 ? -1.709 19.312 -2.084 1 93.06 328 TYR A CA 1
ATOM 2536 C C . TYR A 1 328 ? -1.178 19.578 -3.488 1 93.06 328 TYR A C 1
ATOM 2538 O O . TYR A 1 328 ? 0.028 19.75 -3.68 1 93.06 328 TYR A O 1
ATOM 2546 N N . PRO A 1 329 ? -2.053 19.703 -4.457 1 94.5 329 PRO A N 1
ATOM 2547 C CA . PRO A 1 329 ? -1.56 20.094 -5.781 1 94.5 329 PRO A CA 1
ATOM 2548 C C . PRO A 1 329 ? -0.763 21.391 -5.758 1 94.5 329 PRO A C 1
ATOM 2550 O O . PRO A 1 329 ? -1.105 22.312 -5.012 1 94.5 329 PRO A O 1
ATOM 2553 N N . GLN A 1 330 ? 0.316 21.422 -6.57 1 94.56 330 GLN A N 1
ATOM 2554 C CA . GLN A 1 330 ? 1.152 22.609 -6.672 1 94.56 330 GLN A CA 1
ATOM 2555 C C . GLN A 1 330 ? 1.13 23.172 -8.086 1 94.56 330 GLN A C 1
ATOM 2557 O O . GLN A 1 330 ? 1.373 22.453 -9.055 1 94.56 330 GLN A O 1
ATOM 2562 N N . LEU A 1 331 ? 0.821 24.391 -8.219 1 96.38 331 LEU A N 1
ATOM 2563 C CA . LEU A 1 331 ? 0.877 25.062 -9.508 1 96.38 331 LEU A CA 1
ATOM 2564 C C . LEU A 1 331 ? 2.268 25.641 -9.758 1 96.38 331 LEU A C 1
ATOM 2566 O O . LEU A 1 331 ? 2.709 26.547 -9.055 1 96.38 331 LEU A O 1
ATOM 2570 N N . LEU A 1 332 ? 2.879 25.203 -10.836 1 94.5 332 LEU A N 1
ATOM 2571 C CA . LEU A 1 332 ? 4.27 25.594 -11.047 1 94.5 332 LEU A CA 1
ATOM 2572 C C . LEU A 1 332 ? 4.41 26.438 -12.312 1 94.5 332 LEU A C 1
ATOM 2574 O O . LEU A 1 332 ? 5.383 27.172 -12.461 1 94.5 332 LEU A O 1
ATOM 2578 N N . THR A 1 333 ? 3.514 26.266 -13.219 1 95.94 333 THR A N 1
ATOM 2579 C CA . THR A 1 333 ? 3.557 27.016 -14.469 1 95.94 333 THR A CA 1
ATOM 2580 C C . THR A 1 333 ? 2.166 27.516 -14.852 1 95.94 333 THR A C 1
ATOM 2582 O O . THR A 1 333 ? 1.161 27 -14.344 1 95.94 333 THR A O 1
ATOM 2585 N N . ASP A 1 334 ? 2.205 28.578 -15.641 1 97.12 334 ASP A N 1
ATOM 2586 C CA . ASP A 1 334 ? 0.931 29.094 -16.125 1 97.12 334 ASP A CA 1
ATOM 2587 C C . ASP A 1 334 ? 0.438 28.297 -17.328 1 97.12 334 ASP A C 1
ATOM 2589 O O . ASP A 1 334 ? 1.003 27.266 -17.672 1 97.12 334 ASP A O 1
ATOM 2593 N N . SER A 1 335 ? -0.659 28.734 -17.984 1 96.69 335 SER A N 1
ATOM 2594 C CA . SER A 1 335 ? -1.314 28.016 -19.078 1 96.69 335 SER A CA 1
ATOM 2595 C C . SER A 1 335 ? -0.404 27.922 -20.297 1 96.69 335 SER A C 1
ATOM 2597 O O . SER A 1 335 ? -0.627 27.078 -21.172 1 96.69 335 SER A O 1
ATOM 2599 N N . ALA A 1 336 ? 0.633 28.75 -20.344 1 95.88 336 ALA A N 1
ATOM 2600 C CA . ALA A 1 336 ? 1.571 28.734 -21.469 1 95.88 336 ALA A CA 1
ATOM 2601 C C . ALA A 1 336 ? 2.799 27.891 -21.141 1 95.88 336 ALA A C 1
ATOM 2603 O O . ALA A 1 336 ? 3.721 27.781 -21.953 1 95.88 336 ALA A O 1
ATOM 2604 N N . GLY A 1 337 ? 2.783 27.328 -19.922 1 95.06 337 GLY A N 1
ATOM 2605 C CA . GLY A 1 337 ? 3.906 26.5 -19.516 1 95.06 337 GLY A CA 1
ATOM 2606 C C . GLY A 1 337 ? 5.062 27.297 -18.953 1 95.06 337 GLY A C 1
ATOM 2607 O O . GLY A 1 337 ? 6.156 26.766 -18.75 1 95.06 337 GLY A O 1
ATOM 2608 N N . GLU A 1 338 ? 4.855 28.547 -18.703 1 95.38 338 GLU A N 1
ATOM 2609 C CA . GLU A 1 338 ? 5.898 29.406 -18.156 1 95.38 338 GLU A CA 1
ATOM 2610 C C . GLU A 1 338 ? 5.805 29.484 -16.641 1 95.38 338 GLU A C 1
ATOM 2612 O O . GLU A 1 338 ? 4.707 29.484 -16.078 1 95.38 338 GLU A O 1
ATOM 2617 N N . PRO A 1 339 ? 6.938 29.625 -15.992 1 95.31 339 PRO A N 1
ATOM 2618 C CA . PRO A 1 339 ? 6.887 29.812 -14.539 1 95.31 339 PRO A CA 1
ATOM 2619 C C . PRO A 1 339 ? 6.09 31.047 -14.141 1 95.31 339 PRO A C 1
ATOM 2621 O O . PRO A 1 339 ? 6.035 32.031 -14.891 1 95.31 339 PRO A O 1
ATOM 2624 N N . LEU A 1 340 ? 5.48 31.016 -13.023 1 96.69 340 LEU A N 1
ATOM 2625 C CA . LEU A 1 340 ? 4.73 32.156 -12.5 1 96.69 340 LEU A CA 1
ATOM 2626 C C . LEU A 1 340 ? 5.672 33.25 -11.984 1 96.69 340 LEU A C 1
ATOM 2628 O O . LEU A 1 340 ? 6.625 32.938 -11.258 1 96.69 340 LEU A O 1
ATOM 2632 N N . LYS A 1 341 ? 5.418 34.438 -12.414 1 95.19 341 LYS A N 1
ATOM 2633 C CA . LYS A 1 341 ? 6.297 35.531 -12.07 1 95.19 341 LYS A CA 1
ATOM 2634 C C . LYS A 1 341 ? 5.504 36.719 -11.492 1 95.19 341 LYS A C 1
ATOM 2636 O O . LYS A 1 341 ? 4.336 36.906 -11.836 1 95.19 341 LYS A O 1
ATOM 2641 N N . GLY A 1 342 ? 6.168 37.438 -10.602 1 94.38 342 GLY A N 1
ATOM 2642 C CA . GLY A 1 342 ? 5.59 38.656 -10.094 1 94.38 342 GLY A CA 1
ATOM 2643 C C . GLY A 1 342 ? 5.824 39.875 -11.008 1 94.38 342 GLY A C 1
ATOM 2644 O O . GLY A 1 342 ? 6.414 39.719 -12.078 1 94.38 342 GLY A O 1
ATOM 2645 N N . GLY A 1 343 ? 5.227 41 -10.586 1 93.31 343 GLY A N 1
ATOM 2646 C CA . GLY A 1 343 ? 5.406 42.25 -11.352 1 93.31 343 GLY A CA 1
ATOM 2647 C C . GLY A 1 343 ? 4.121 42.719 -11.984 1 93.31 343 GLY A C 1
ATOM 2648 O O . GLY A 1 343 ? 3.203 41.938 -12.234 1 93.31 343 GLY A O 1
ATOM 2649 N N . ALA A 1 344 ? 4.195 43.938 -12.383 1 91.62 344 ALA A N 1
ATOM 2650 C CA . ALA A 1 344 ? 3.01 44.656 -12.859 1 91.62 344 ALA A CA 1
ATOM 2651 C C . ALA A 1 344 ? 2.5 44.031 -14.164 1 91.62 344 ALA A C 1
ATOM 2653 O O . ALA A 1 344 ? 1.297 44.062 -14.438 1 91.62 344 ALA A O 1
ATOM 2654 N N . ALA A 1 345 ? 3.369 43.469 -14.891 1 92.19 345 ALA A N 1
ATOM 2655 C CA . ALA A 1 345 ? 3.002 42.938 -16.203 1 92.19 345 ALA A CA 1
ATOM 2656 C C . ALA A 1 345 ? 2.453 41.5 -16.078 1 92.19 345 ALA A C 1
ATOM 2658 O O . ALA A 1 345 ? 1.926 40.969 -17.047 1 92.19 345 ALA A O 1
ATOM 2659 N N . ASN A 1 346 ? 2.549 40.969 -14.938 1 95.25 346 ASN A N 1
ATOM 2660 C CA . ASN A 1 346 ? 2.174 39.562 -14.727 1 95.25 346 ASN A CA 1
ATOM 2661 C C . ASN A 1 346 ? 0.938 39.438 -13.844 1 95.25 346 ASN A C 1
ATOM 2663 O O . ASN A 1 346 ? 1.052 39.375 -12.617 1 95.25 346 ASN A O 1
ATOM 2667 N N . LYS A 1 347 ? -0.201 39.438 -14.461 1 97.25 347 LYS A N 1
ATOM 2668 C CA . LYS A 1 347 ? -1.485 39.25 -13.797 1 97.25 347 LYS A CA 1
ATOM 2669 C C . LYS A 1 347 ? -2.088 37.906 -14.141 1 97.25 347 LYS A C 1
ATOM 2671 O O . LYS A 1 347 ? -2.355 37.625 -15.312 1 97.25 347 LYS A O 1
ATOM 2676 N N . TYR A 1 348 ? -2.248 37.094 -13.094 1 98.06 348 TYR A N 1
ATOM 2677 C CA . TYR A 1 348 ? -2.756 35.75 -13.312 1 98.06 348 TYR A CA 1
ATOM 2678 C C . TYR A 1 348 ? -4.148 35.594 -12.719 1 98.06 348 TYR A C 1
ATOM 2680 O O . TYR A 1 348 ? -4.441 36.125 -11.656 1 98.06 348 TYR A O 1
ATOM 2688 N N . THR A 1 349 ? -4.973 34.875 -13.422 1 98.44 349 THR A N 1
ATOM 2689 C CA . THR A 1 349 ? -6.293 34.5 -12.93 1 98.44 349 THR A CA 1
ATOM 2690 C C . THR A 1 349 ? -6.484 32.969 -13 1 98.44 349 THR A C 1
ATOM 2692 O O . THR A 1 349 ? -6.105 32.344 -13.992 1 98.44 349 THR A O 1
ATOM 2695 N N . VAL A 1 350 ? -6.965 32.375 -11.93 1 98.44 350 VAL A N 1
ATOM 2696 C CA . VAL A 1 350 ? -7.496 31.016 -11.945 1 98.44 350 VAL A CA 1
ATOM 2697 C C . VAL A 1 350 ? -9.023 31.062 -11.945 1 98.44 350 VAL A C 1
ATOM 2699 O O . VAL A 1 350 ? -9.633 31.547 -10.992 1 98.44 350 VAL A O 1
ATOM 2702 N N . HIS A 1 351 ? -9.609 30.562 -12.992 1 98.38 351 HIS A N 1
ATOM 2703 C CA . HIS A 1 351 ? -11.062 30.578 -13.156 1 98.38 351 HIS A CA 1
ATOM 2704 C C . HIS A 1 351 ? -11.656 29.188 -12.945 1 98.38 351 HIS A C 1
ATOM 2706 O O . HIS A 1 351 ? -11.281 28.234 -13.625 1 98.38 351 HIS A O 1
ATOM 2712 N N . PHE A 1 352 ? -12.594 29.094 -12 1 98.5 352 PHE A N 1
ATOM 2713 C CA . PHE A 1 352 ? -13.367 27.875 -11.781 1 98.5 352 PHE A CA 1
ATOM 2714 C C . PHE A 1 352 ? -14.789 28.031 -12.312 1 98.5 352 PHE A C 1
ATOM 2716 O O . PHE A 1 352 ? -15.508 28.938 -11.898 1 98.5 352 PHE A O 1
ATOM 2723 N N . ASP A 1 353 ? -15.195 27.125 -13.211 1 98 353 ASP A N 1
ATOM 2724 C CA . ASP A 1 353 ? -16.625 27.016 -13.461 1 98 353 ASP A CA 1
ATOM 2725 C C . ASP A 1 353 ? -17.359 26.5 -12.227 1 98 353 ASP A C 1
ATOM 2727 O O . ASP A 1 353 ? -16.766 25.875 -11.352 1 98 353 ASP A O 1
ATOM 2731 N N . ALA A 1 354 ? -18.641 26.781 -12.188 1 97.31 354 ALA A N 1
ATOM 2732 C CA . ALA A 1 354 ? -19.438 26.422 -11.023 1 97.31 354 ALA A CA 1
ATOM 2733 C C . ALA A 1 354 ? -19.328 24.922 -10.719 1 97.31 354 ALA A C 1
ATOM 2735 O O . ALA A 1 354 ? -19.266 24.531 -9.555 1 97.31 354 ALA A O 1
ATOM 2736 N N . GLU A 1 355 ? -19.281 24.125 -11.688 1 95.5 355 GLU A N 1
ATOM 2737 C CA . GLU A 1 355 ? -19.281 22.672 -11.523 1 95.5 355 GLU A CA 1
ATOM 2738 C C . GLU A 1 355 ? -17.859 22.141 -11.336 1 95.5 355 GLU A C 1
ATOM 2740 O O . GLU A 1 355 ? -17.672 20.953 -11.078 1 95.5 355 GLU A O 1
ATOM 2745 N N . GLN A 1 356 ? -16.891 23.078 -11.367 1 96.38 356 GLN A N 1
ATOM 2746 C CA . GLN A 1 356 ? -15.5 22.641 -11.312 1 96.38 356 GLN A CA 1
ATOM 2747 C C . GLN A 1 356 ? -14.781 23.234 -10.102 1 96.38 356 GLN A C 1
ATOM 2749 O O . GLN A 1 356 ? -13.555 23.312 -10.078 1 96.38 356 GLN A O 1
ATOM 2754 N N . LEU A 1 357 ? -15.617 23.734 -9.195 1 98.12 357 LEU A N 1
ATOM 2755 C CA . LEU A 1 357 ? -15.008 24.172 -7.941 1 98.12 357 LEU A CA 1
ATOM 2756 C C . LEU A 1 357 ? -14.258 23.016 -7.285 1 98.12 357 LEU A C 1
ATOM 2758 O O . LEU A 1 357 ? -14.539 21.844 -7.559 1 98.12 357 LEU A O 1
ATOM 2762 N N . PRO A 1 358 ? -13.188 23.328 -6.461 1 98.06 358 PRO A N 1
ATOM 2763 C CA . PRO A 1 358 ? -12.453 22.219 -5.844 1 98.06 358 PRO A CA 1
ATOM 2764 C C . PRO A 1 358 ? -13.367 21.219 -5.141 1 98.06 358 PRO A C 1
ATOM 2766 O O . PRO A 1 358 ? -14.156 21.609 -4.27 1 98.06 358 PRO A O 1
ATOM 2769 N N . PRO A 1 359 ? -13.297 19.984 -5.539 1 97.44 359 PRO A N 1
ATOM 2770 C CA . PRO A 1 359 ? -14.234 18.984 -5.027 1 97.44 359 PRO A CA 1
ATOM 2771 C C . PRO A 1 359 ? -13.82 18.438 -3.662 1 97.44 359 PRO A C 1
ATOM 2773 O O . PRO A 1 359 ? -13.102 17.438 -3.588 1 97.44 359 PRO A O 1
ATOM 2776 N N . VAL A 1 360 ? -14.312 18.969 -2.576 1 97.31 360 VAL A N 1
ATOM 2777 C CA . VAL A 1 360 ? -13.984 18.578 -1.21 1 97.31 360 VAL A CA 1
ATOM 2778 C C . VAL A 1 360 ? -15.266 18.453 -0.388 1 97.31 360 VAL A C 1
ATOM 2780 O O . VAL A 1 360 ? -16.297 19.047 -0.724 1 97.31 360 VAL A O 1
ATOM 2783 N N . LYS A 1 361 ? -15.18 17.641 0.629 1 95.88 361 LYS A N 1
ATOM 2784 C CA . LYS A 1 361 ? -16.281 17.547 1.591 1 95.88 361 LYS A CA 1
ATOM 2785 C C . LYS A 1 361 ? -16.094 18.531 2.736 1 95.88 361 LYS A C 1
ATOM 2787 O O . LYS A 1 361 ? -17.062 18.969 3.35 1 95.88 361 LYS A O 1
ATOM 2792 N N . ALA A 1 362 ? -14.828 18.922 3.041 1 96.94 362 ALA A N 1
ATOM 2793 C CA . ALA A 1 362 ? -14.578 19.859 4.141 1 96.94 362 ALA A CA 1
ATOM 2794 C C . ALA A 1 362 ? -14.312 21.266 3.619 1 96.94 362 ALA A C 1
ATOM 2796 O O . ALA A 1 362 ? -15.242 22.062 3.465 1 96.94 362 ALA A O 1
ATOM 2797 N N . PHE A 1 363 ? -12.969 21.562 3.211 1 98.19 363 PHE A N 1
ATOM 2798 C CA . PHE A 1 363 ? -12.641 22.891 2.701 1 98.19 363 PHE A CA 1
ATOM 2799 C C . PHE A 1 363 ? -11.375 22.844 1.857 1 98.19 363 PHE A C 1
ATOM 2801 O O . PHE A 1 363 ? -10.742 21.797 1.722 1 98.19 363 PHE A O 1
ATOM 2808 N N . TRP A 1 364 ? -11.062 23.938 1.198 1 98.44 364 TRP A N 1
ATOM 2809 C CA . TRP A 1 364 ? -9.867 24.062 0.365 1 98.44 364 TRP A CA 1
ATOM 2810 C C . TRP A 1 364 ? -9.219 25.422 0.544 1 98.44 364 TRP A C 1
ATOM 2812 O O . TRP A 1 364 ? -9.828 26.344 1.093 1 98.44 364 TRP A O 1
ATOM 2822 N N . SER A 1 365 ? -7.934 25.547 0.125 1 98.38 365 SER A N 1
ATOM 2823 C CA . SER A 1 365 ? -7.23 26.828 0.17 1 98.38 365 SER A CA 1
ATOM 2824 C C . SER A 1 365 ? -6.152 26.906 -0.908 1 98.38 365 SER A C 1
ATOM 2826 O O . SER A 1 365 ? -5.672 25.875 -1.388 1 98.38 365 SER A O 1
ATOM 2828 N N . PHE A 1 366 ? -5.867 28.125 -1.32 1 97.94 366 PHE A N 1
ATOM 2829 C CA . PHE A 1 366 ? -4.695 28.484 -2.117 1 97.94 366 PHE A CA 1
ATOM 2830 C C . PHE A 1 366 ? -3.68 29.234 -1.276 1 97.94 366 PHE A C 1
ATOM 2832 O O . PHE A 1 366 ? -4.004 30.266 -0.685 1 97.94 366 PHE A O 1
ATOM 2839 N N . THR A 1 367 ? -2.516 28.719 -1.215 1 97.69 367 THR A N 1
ATOM 2840 C CA . THR A 1 367 ? -1.446 29.438 -0.533 1 97.69 367 THR A CA 1
ATOM 2841 C C . THR A 1 367 ? -0.321 29.781 -1.506 1 97.69 367 THR A C 1
ATOM 2843 O O . THR A 1 367 ? 0.086 28.938 -2.314 1 97.69 367 THR A O 1
ATOM 2846 N N . LEU A 1 368 ? 0.104 31.016 -1.459 1 97.06 368 LEU A N 1
ATOM 2847 C CA . LEU A 1 368 ? 1.17 31.516 -2.328 1 97.06 368 LEU A CA 1
ATOM 2848 C C . LEU A 1 368 ? 2.523 31.422 -1.63 1 97.06 368 LEU A C 1
ATOM 2850 O O . LEU A 1 368 ? 2.662 31.844 -0.48 1 97.06 368 LEU A O 1
ATOM 2854 N N . TYR A 1 369 ? 3.479 30.812 -2.314 1 95.94 369 TYR A N 1
ATOM 2855 C CA . TYR A 1 369 ? 4.844 30.688 -1.812 1 95.94 369 TYR A CA 1
ATOM 2856 C C . TYR A 1 369 ? 5.844 31.266 -2.807 1 95.94 369 TYR A C 1
ATOM 2858 O O . TYR A 1 369 ? 5.605 31.25 -4.016 1 95.94 369 TYR A O 1
ATOM 2866 N N . ASP A 1 370 ? 6.934 31.75 -2.301 1 93.38 370 ASP A N 1
ATOM 2867 C CA . ASP A 1 370 ? 8.023 32.125 -3.193 1 93.38 370 ASP A CA 1
ATOM 2868 C C . ASP A 1 370 ? 8.742 30.906 -3.746 1 93.38 370 ASP A C 1
ATOM 2870 O O . ASP A 1 370 ? 8.297 29.766 -3.539 1 93.38 370 ASP A O 1
ATOM 2874 N N . ALA A 1 371 ? 9.742 31.141 -4.516 1 87.69 371 ALA A N 1
ATOM 2875 C CA . ALA A 1 371 ? 10.453 30.062 -5.203 1 87.69 371 ALA A CA 1
ATOM 2876 C C . ALA A 1 371 ? 11.086 29.094 -4.203 1 87.69 371 ALA A C 1
ATOM 2878 O O . ALA A 1 371 ? 11.281 27.906 -4.508 1 87.69 371 ALA A O 1
ATOM 2879 N N . ASP A 1 372 ? 11.305 29.625 -3.012 1 86.94 372 ASP A N 1
ATOM 2880 C CA . ASP A 1 372 ? 11.945 28.797 -1.99 1 86.94 372 ASP A CA 1
ATOM 2881 C C . ASP A 1 372 ? 10.906 28.109 -1.113 1 86.94 372 ASP A C 1
ATOM 2883 O O . ASP A 1 372 ? 11.258 27.328 -0.227 1 86.94 372 ASP A O 1
ATOM 2887 N N . GLY A 1 373 ? 9.672 28.375 -1.349 1 90.62 373 GLY A N 1
ATOM 2888 C CA . GLY A 1 373 ? 8.609 27.672 -0.649 1 90.62 373 GLY A CA 1
ATOM 2889 C C . GLY A 1 373 ? 8.164 28.375 0.619 1 90.62 373 GLY A C 1
ATOM 2890 O O . GLY A 1 373 ? 7.555 27.75 1.494 1 90.62 373 GLY A O 1
ATOM 2891 N N . PHE A 1 374 ? 8.461 29.672 0.716 1 91.88 374 PHE A N 1
ATOM 2892 C CA . PHE A 1 374 ? 8.062 30.422 1.901 1 91.88 374 PHE A CA 1
ATOM 2893 C C . PHE A 1 374 ? 6.957 31.406 1.566 1 91.88 374 PHE A C 1
ATOM 2895 O O . PHE A 1 374 ? 6.781 31.781 0.404 1 91.88 374 PHE A O 1
ATOM 2902 N N . ALA A 1 375 ? 6.242 31.781 2.586 1 92.5 375 ALA A N 1
ATOM 2903 C CA . ALA A 1 375 ? 5.184 32.781 2.408 1 92.5 375 ALA A CA 1
ATOM 2904 C C . ALA A 1 375 ? 5.754 34.125 1.955 1 92.5 375 ALA A C 1
ATOM 2906 O O . ALA A 1 375 ? 6.926 34.406 2.201 1 92.5 375 ALA A O 1
ATOM 2907 N N . VAL A 1 376 ? 4.941 34.844 1.306 1 91 376 VAL A N 1
ATOM 2908 C CA . VAL A 1 376 ? 5.352 36.156 0.771 1 91 376 VAL A CA 1
ATOM 2909 C C . VAL A 1 376 ? 4.625 37.281 1.519 1 91 376 VAL A C 1
ATOM 2911 O O . VAL A 1 376 ? 3.418 37.469 1.352 1 91 376 VAL A O 1
ATOM 2914 N N . PRO A 1 377 ? 5.43 38 2.303 1 91.25 377 PRO A N 1
ATOM 2915 C CA . PRO A 1 377 ? 4.785 39.156 2.922 1 91.25 377 PRO A CA 1
ATOM 2916 C C . PRO A 1 377 ? 4.184 40.125 1.897 1 91.25 377 PRO A C 1
ATOM 2918 O O . PRO A 1 377 ? 4.77 40.344 0.836 1 91.25 377 PRO A O 1
ATOM 2921 N N . ASN A 1 378 ? 3.035 40.688 2.148 1 91.81 378 ASN A N 1
ATOM 2922 C CA . ASN A 1 378 ? 2.34 41.594 1.229 1 91.81 378 ASN A CA 1
ATOM 2923 C C . ASN A 1 378 ? 1.435 42.562 1.975 1 91.81 378 ASN A C 1
ATOM 2925 O O . ASN A 1 378 ? 1.27 42.469 3.191 1 91.81 378 ASN A O 1
ATOM 2929 N N . SER A 1 379 ? 0.849 43.469 1.229 1 87.19 379 SER A N 1
ATOM 2930 C CA . SER A 1 379 ? 0.092 44.594 1.804 1 87.19 379 SER A CA 1
ATOM 2931 C C . SER A 1 379 ? -1.188 44.094 2.471 1 87.19 379 SER A C 1
ATOM 2933 O O . SER A 1 379 ? -1.71 44.75 3.379 1 87.19 379 SER A O 1
ATOM 2935 N N . MET A 1 380 ? -1.695 43 2.102 1 92.12 380 MET A N 1
ATOM 2936 C CA . MET A 1 380 ? -2.932 42.438 2.656 1 92.12 380 MET A CA 1
ATOM 2937 C C . MET A 1 380 ? -2.645 41.562 3.867 1 92.12 380 MET A C 1
ATOM 2939 O O . MET A 1 380 ? -3.568 41.125 4.562 1 92.12 380 MET A O 1
ATOM 2943 N N . GLN A 1 381 ? -1.353 41.312 4.059 1 92 381 GLN A N 1
ATOM 2944 C CA . GLN A 1 381 ? -0.966 40.344 5.098 1 92 381 GLN A CA 1
ATOM 2945 C C . GLN A 1 381 ? -1.734 39.031 4.953 1 92 381 GLN A C 1
ATOM 2947 O O . GLN A 1 381 ? -2.27 38.5 5.938 1 92 381 GLN A O 1
ATOM 2952 N N . ARG A 1 382 ? -1.793 38.656 3.713 1 94.12 382 ARG A N 1
ATOM 2953 C CA . ARG A 1 382 ? -2.58 37.469 3.361 1 94.12 382 ARG A CA 1
ATOM 2954 C C . ARG A 1 382 ? -1.744 36.469 2.576 1 94.12 382 ARG A C 1
ATOM 2956 O O . ARG A 1 382 ? -1.238 36.781 1.497 1 94.12 382 ARG A O 1
ATOM 2963 N N . ALA A 1 383 ? -1.647 35.312 3.145 1 94.06 383 ALA A N 1
ATOM 2964 C CA . ALA A 1 383 ? -0.875 34.281 2.447 1 94.06 383 ALA A CA 1
ATOM 2965 C C . ALA A 1 383 ? -1.793 33.312 1.704 1 94.06 383 ALA A C 1
ATOM 2967 O O . ALA A 1 383 ? -1.355 32.625 0.79 1 94.06 383 ALA A O 1
ATOM 2968 N N . THR A 1 384 ? -3.047 33.281 2.094 1 96.69 384 THR A N 1
ATOM 2969 C CA . THR A 1 384 ? -3.924 32.219 1.644 1 96.69 384 THR A CA 1
ATOM 2970 C C . THR A 1 384 ? -5.297 32.75 1.267 1 96.69 384 THR A C 1
ATOM 2972 O O . THR A 1 384 ? -5.738 33.781 1.811 1 96.69 384 THR A O 1
ATOM 2975 N N . LEU A 1 385 ? -5.879 32.25 0.259 1 97.62 385 LEU A N 1
ATOM 2976 C CA . LEU A 1 385 ? -7.316 32.312 0.004 1 97.62 385 LEU A CA 1
ATOM 2977 C C . LEU A 1 385 ? -7.977 30.969 0.334 1 97.62 385 LEU A C 1
ATOM 2979 O O . LEU A 1 385 ? -7.582 29.922 -0.2 1 97.62 385 LEU A O 1
ATOM 2983 N N . SER A 1 386 ? -8.922 30.969 1.189 1 97.88 386 SER A N 1
ATOM 2984 C CA . SER A 1 386 ? -9.562 29.734 1.637 1 97.88 386 SER A CA 1
ATOM 2985 C C . SER A 1 386 ? -11.07 29.781 1.371 1 97.88 386 SER A C 1
ATOM 2987 O O . SER A 1 386 ? -11.664 30.859 1.281 1 97.88 386 SER A O 1
ATOM 2989 N N . SER A 1 387 ? -11.664 28.625 1.346 1 97.88 387 SER A N 1
ATOM 2990 C CA . SER A 1 387 ? -13.078 28.5 1.023 1 97.88 387 SER A CA 1
ATOM 2991 C C . SER A 1 387 ? -13.953 29.078 2.131 1 97.88 387 SER A C 1
ATOM 2993 O O . SER A 1 387 ? -15.133 29.359 1.913 1 97.88 387 SER A O 1
ATOM 2995 N N . TRP A 1 388 ? -13.445 29.219 3.355 1 96.94 388 TRP A N 1
ATOM 2996 C CA . TRP A 1 388 ? -14.242 29.766 4.438 1 96.94 388 TRP A CA 1
ATOM 2997 C C . TRP A 1 388 ? -14.258 31.297 4.379 1 96.94 388 TRP A C 1
ATOM 2999 O O . TRP A 1 388 ? -15.062 31.938 5.051 1 96.94 388 TRP A O 1
ATOM 3009 N N . MET A 1 389 ? -13.398 31.922 3.584 1 97.44 389 MET A N 1
ATOM 3010 C CA . MET A 1 389 ? -13.305 33.375 3.453 1 97.44 389 MET A CA 1
ATOM 3011 C C . MET A 1 389 ? -14.461 33.906 2.621 1 97.44 389 MET A C 1
ATOM 3013 O O . MET A 1 389 ? -15.148 33.156 1.933 1 97.44 389 MET A O 1
ATOM 3017 N N . PRO A 1 390 ? -14.656 35.156 2.738 1 97 390 PRO A N 1
A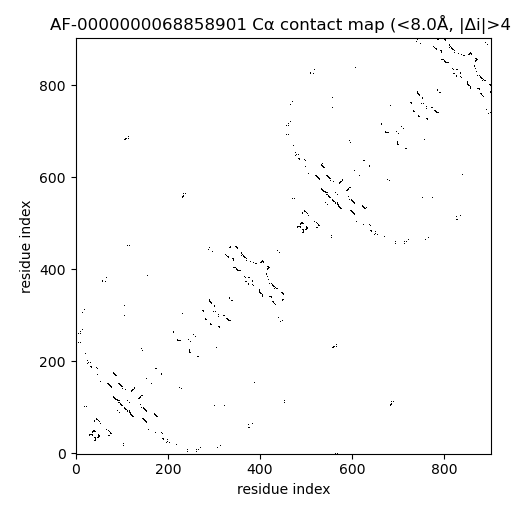TOM 3018 C CA . PRO A 1 390 ? -15.781 35.719 2.002 1 97 390 PRO A CA 1
ATOM 3019 C C . PRO A 1 390 ? -15.453 36 0.533 1 97 390 PRO A C 1
ATOM 3021 O O . PRO A 1 390 ? -15.539 37.125 0.068 1 97 390 PRO A O 1
ATOM 3024 N N . LEU A 1 391 ? -15.188 34.938 -0.151 1 98.19 391 LEU A N 1
ATOM 3025 C CA . LEU A 1 391 ? -14.922 35 -1.583 1 98.19 391 LEU A CA 1
ATOM 3026 C C . LEU A 1 391 ? -16.172 35.438 -2.342 1 98.19 391 LEU A C 1
ATOM 3028 O O . LEU A 1 391 ? -17.297 35.188 -1.91 1 98.19 391 LEU A O 1
ATOM 3032 N N . VAL A 1 392 ? -15.992 36.156 -3.404 1 98.25 392 VAL A N 1
ATOM 3033 C CA . VAL A 1 392 ? -17.094 36.625 -4.227 1 98.25 392 VAL A CA 1
ATOM 3034 C C . VAL A 1 392 ? -17.234 35.781 -5.477 1 98.25 392 VAL A C 1
ATOM 3036 O O . VAL A 1 392 ? -16.281 35.656 -6.27 1 98.25 392 VAL A O 1
ATOM 3039 N N . TYR A 1 393 ? -18.344 35.156 -5.641 1 98.12 393 TYR A N 1
ATOM 3040 C CA . TYR A 1 393 ? -18.625 34.312 -6.801 1 98.12 393 TYR A CA 1
ATOM 3041 C C . TYR A 1 393 ? -19.328 35.125 -7.891 1 98.12 393 TYR A C 1
ATOM 3043 O O . TYR A 1 393 ? -20.016 36.125 -7.602 1 98.12 393 TYR A O 1
ATOM 3051 N N . ASN A 1 394 ? -19.109 34.656 -9.07 1 97.94 394 ASN A N 1
ATOM 3052 C CA . ASN A 1 394 ? -19.797 35.281 -10.195 1 97.94 394 ASN A CA 1
ATOM 3053 C C . ASN A 1 394 ? -21.281 34.906 -10.234 1 97.94 394 ASN A C 1
ATOM 3055 O O . ASN A 1 394 ? -21.688 33.969 -9.555 1 97.94 394 ASN A O 1
ATOM 3059 N N . GLY A 1 395 ? -22.047 35.656 -11.016 1 97.88 395 GLY A N 1
ATOM 3060 C CA . GLY A 1 395 ? -23.484 35.438 -11.094 1 97.88 395 GLY A CA 1
ATOM 3061 C C . GLY A 1 395 ? -23.844 34 -11.516 1 97.88 395 GLY A C 1
ATOM 3062 O O . GLY A 1 395 ? -24.875 33.469 -11.109 1 97.88 395 GLY A O 1
ATOM 3063 N N . ASP A 1 396 ? -22.953 33.406 -12.258 1 98.19 396 ASP A N 1
ATOM 3064 C CA . ASP A 1 396 ? -23.234 32.062 -12.758 1 98.19 396 ASP A CA 1
ATOM 3065 C C . ASP A 1 396 ? -22.703 31.016 -11.789 1 98.19 396 ASP A C 1
ATOM 3067 O O . ASP A 1 396 ? -22.75 29.812 -12.086 1 98.19 396 ASP A O 1
ATOM 3071 N N . GLY A 1 397 ? -22.172 31.406 -10.703 1 98 397 GLY A N 1
ATOM 3072 C CA . GLY A 1 397 ? -21.672 30.484 -9.703 1 98 397 GLY A CA 1
ATOM 3073 C C . GLY A 1 397 ? -20.188 30.172 -9.867 1 98 397 GLY A C 1
ATOM 3074 O O . GLY A 1 397 ? -19.594 29.484 -9.039 1 98 397 GLY A O 1
ATOM 3075 N N . SER A 1 398 ? -19.578 30.656 -10.891 1 98.38 398 SER A N 1
ATOM 3076 C CA . SER A 1 398 ? -18.156 30.453 -11.094 1 98.38 398 SER A CA 1
ATOM 3077 C C . SER A 1 398 ? -17.328 31.328 -10.148 1 98.38 398 SER A C 1
ATOM 3079 O O . SER A 1 398 ? -17.875 32.188 -9.469 1 98.38 398 SER A O 1
ATOM 3081 N N . LEU A 1 399 ? -16.062 31.031 -10.023 1 98.62 399 LEU A N 1
ATOM 3082 C CA . LEU A 1 399 ? -15.148 31.719 -9.117 1 98.62 399 LEU A CA 1
ATOM 3083 C C . LEU A 1 399 ? -13.867 32.125 -9.828 1 98.62 399 LEU A C 1
ATOM 3085 O O . LEU A 1 399 ? -13.25 31.312 -10.523 1 98.62 399 LEU A O 1
ATOM 3089 N N . ASP A 1 400 ? -13.508 33.375 -9.711 1 98.56 400 ASP A N 1
ATOM 3090 C CA . ASP A 1 400 ? -12.219 33.875 -10.172 1 98.56 400 ASP A CA 1
ATOM 3091 C C . ASP A 1 400 ? -11.312 34.25 -8.992 1 98.56 400 ASP A C 1
ATOM 3093 O O . ASP A 1 400 ? -11.719 34.969 -8.086 1 98.56 400 ASP A O 1
ATOM 3097 N N . LEU A 1 401 ? -10.172 33.719 -8.992 1 98.69 401 LEU A N 1
ATOM 3098 C CA . LEU A 1 401 ? -9.133 34.094 -8.039 1 98.69 401 LEU A CA 1
ATOM 3099 C C . LEU A 1 401 ? -7.996 34.844 -8.734 1 98.69 401 LEU A C 1
ATOM 3101 O O . LEU A 1 401 ? -7.57 34.438 -9.82 1 98.69 401 LEU A O 1
ATOM 3105 N N . TYR A 1 402 ? -7.539 35.906 -8.125 1 98.31 402 TYR A N 1
ATOM 3106 C CA . TYR A 1 402 ? -6.582 36.781 -8.758 1 98.31 402 TYR A CA 1
ATOM 3107 C C . TYR A 1 402 ? -5.23 36.719 -8.055 1 98.31 402 TYR A C 1
ATOM 3109 O O . TYR A 1 402 ? -5.16 36.875 -6.828 1 98.31 402 TYR A O 1
ATOM 3117 N N . PHE A 1 403 ? -4.23 36.562 -8.805 1 97.56 403 PHE A N 1
ATOM 3118 C CA . PHE A 1 403 ? -2.854 36.562 -8.336 1 97.56 403 PHE A CA 1
ATOM 3119 C C . PHE A 1 403 ? -2.006 37.562 -9.086 1 97.56 403 PHE A C 1
ATOM 3121 O O . PHE A 1 403 ? -1.577 37.312 -10.211 1 97.56 403 PHE A O 1
ATOM 3128 N N . GLN A 1 404 ? -1.8 38.625 -8.484 1 96.56 404 GLN A N 1
ATOM 3129 C CA . GLN A 1 404 ? -1.081 39.75 -9.086 1 96.56 404 GLN A CA 1
ATOM 3130 C C . GLN A 1 404 ? -0.578 40.719 -8.023 1 96.56 404 GLN A C 1
ATOM 3132 O O . GLN A 1 404 ? -1.095 40.75 -6.902 1 96.56 404 GLN A O 1
ATOM 3137 N N . THR A 1 405 ? 0.415 41.5 -8.414 1 95.38 405 THR A N 1
ATOM 3138 C CA . THR A 1 405 ? 1.102 42.344 -7.445 1 95.38 405 THR A CA 1
ATOM 3139 C C . THR A 1 405 ? 0.196 43.5 -6.98 1 95.38 405 THR A C 1
ATOM 3141 O O . THR A 1 405 ? 0.092 43.781 -5.785 1 95.38 405 THR A O 1
ATOM 3144 N N . ALA A 1 406 ? -0.476 44.125 -7.918 1 94.94 406 ALA A N 1
ATOM 3145 C CA . ALA A 1 406 ? -1.363 45.219 -7.602 1 94.94 406 ALA A CA 1
ATOM 3146 C C . ALA A 1 406 ? -2.807 44.75 -7.453 1 94.94 406 ALA A C 1
ATOM 3148 O O . ALA A 1 406 ? -3.193 43.719 -8.016 1 94.94 406 ALA A O 1
ATOM 3149 N N . SER A 1 407 ? -3.553 45.531 -6.699 1 96.62 407 SER A N 1
ATOM 3150 C CA . SER A 1 407 ? -4.961 45.219 -6.488 1 96.62 407 SER A CA 1
ATOM 3151 C C . SER A 1 407 ? -5.707 45.125 -7.816 1 96.62 407 SER A C 1
ATOM 3153 O O . SER A 1 407 ? -5.512 45.938 -8.711 1 96.62 407 SER A O 1
ATOM 3155 N N . PRO A 1 408 ? -6.484 44.125 -7.996 1 96.12 408 PRO A N 1
ATOM 3156 C CA . PRO A 1 408 ? -7.312 44.031 -9.203 1 96.12 408 PRO A CA 1
ATOM 3157 C C . PRO A 1 408 ? -8.523 44.969 -9.164 1 96.12 408 PRO A C 1
ATOM 3159 O O . PRO A 1 408 ? -9.367 44.938 -10.062 1 96.12 408 PRO A O 1
ATOM 3162 N N . GLY A 1 409 ? -8.656 45.75 -8.141 1 96.31 409 GLY A N 1
ATOM 3163 C CA . GLY A 1 409 ? -9.82 46.594 -7.887 1 96.31 409 GLY A CA 1
ATOM 3164 C C . GLY A 1 409 ? -10.547 46.219 -6.605 1 96.31 409 GLY A C 1
ATOM 3165 O O . GLY A 1 409 ? -10.562 45.062 -6.199 1 96.31 409 GLY A O 1
ATOM 3166 N N . ASP A 1 410 ? -11.234 47.125 -6.039 1 94.69 410 ASP A N 1
ATOM 3167 C CA . ASP A 1 410 ? -11.828 47 -4.715 1 94.69 410 ASP A CA 1
ATOM 3168 C C . ASP A 1 410 ? -12.828 45.844 -4.676 1 94.69 410 ASP A C 1
ATOM 3170 O O . ASP A 1 410 ? -12.883 45.094 -3.697 1 94.69 410 ASP A O 1
ATOM 3174 N N . ASP A 1 411 ? -13.539 45.75 -5.68 1 95.19 411 ASP A N 1
ATOM 3175 C CA . ASP A 1 411 ? -14.617 44.75 -5.703 1 95.19 411 ASP A CA 1
ATOM 3176 C C . ASP A 1 411 ? -14.062 43.344 -5.875 1 95.19 411 ASP A C 1
ATOM 3178 O O . ASP A 1 411 ? -14.789 42.375 -5.715 1 95.19 411 ASP A O 1
ATOM 3182 N N . LYS A 1 412 ? -12.766 43.219 -6.129 1 96.94 412 LYS A N 1
ATOM 3183 C CA . LYS A 1 412 ? -12.164 41.906 -6.395 1 96.94 412 LYS A CA 1
ATOM 3184 C C . LYS A 1 412 ? -11.141 41.531 -5.32 1 96.94 412 LYS A C 1
ATOM 3186 O O . LYS A 1 412 ? -10.531 40.469 -5.375 1 96.94 412 LYS A O 1
ATOM 3191 N N . GLU A 1 413 ? -10.992 42.312 -4.293 1 97.12 413 GLU A N 1
ATOM 3192 C CA . GLU A 1 413 ? -9.898 42.125 -3.34 1 97.12 413 GLU A CA 1
ATOM 3193 C C . GLU A 1 413 ? -10.141 40.938 -2.428 1 97.12 413 GLU A C 1
ATOM 3195 O O . GLU A 1 413 ? -9.195 40.344 -1.888 1 97.12 413 GLU A O 1
ATOM 3200 N N . ASN A 1 414 ? -11.422 40.562 -2.264 1 97.56 414 ASN A N 1
ATOM 3201 C CA . ASN A 1 414 ? -11.703 39.375 -1.486 1 97.56 414 ASN A CA 1
ATOM 3202 C C . ASN A 1 414 ? -11.117 38.125 -2.145 1 97.56 414 ASN A C 1
ATOM 3204 O O . ASN A 1 414 ? -10.82 37.156 -1.467 1 97.56 414 ASN A O 1
ATOM 3208 N N . ASN A 1 415 ? -10.992 38.188 -3.504 1 98.56 415 ASN A N 1
ATOM 3209 C CA . ASN A 1 415 ? -10.508 37.031 -4.273 1 98.56 415 ASN A CA 1
ATOM 3210 C C . ASN A 1 415 ? -9.055 37.219 -4.699 1 98.56 415 ASN A C 1
ATOM 3212 O O . ASN A 1 415 ? -8.594 36.625 -5.664 1 98.56 415 ASN A O 1
ATOM 3216 N N . TRP A 1 416 ? -8.32 38.062 -3.994 1 98 416 TRP A N 1
ATOM 3217 C CA . TRP A 1 416 ? -7.008 38.5 -4.469 1 98 416 TRP A CA 1
ATOM 3218 C C . TRP A 1 416 ? -5.91 38.062 -3.506 1 98 416 TRP A C 1
ATOM 3220 O O . TRP A 1 416 ? -6.062 38.188 -2.287 1 98 416 TRP A O 1
ATOM 3230 N N . LEU A 1 417 ? -4.855 37.469 -4.059 1 97.25 417 LEU A N 1
ATOM 3231 C CA . LEU A 1 417 ? -3.598 37.25 -3.352 1 97.25 417 LEU A CA 1
ATOM 3232 C C . LEU A 1 417 ? -2.471 38.031 -4 1 97.25 417 LEU A C 1
ATOM 3234 O O . LEU A 1 417 ? -2.133 37.812 -5.164 1 97.25 417 LEU A O 1
ATOM 3238 N N . PRO A 1 418 ? -1.849 38.969 -3.285 1 96 418 PRO A N 1
ATOM 3239 C CA . PRO A 1 418 ? -0.756 39.719 -3.875 1 96 418 PRO A CA 1
ATOM 3240 C C . PRO A 1 418 ? 0.487 38.875 -4.148 1 96 418 PRO A C 1
ATOM 3242 O O . PRO A 1 418 ? 0.927 38.125 -3.279 1 96 418 PRO A O 1
ATOM 3245 N N . THR A 1 419 ? 0.993 39 -5.344 1 95.69 419 THR A N 1
ATOM 3246 C CA . THR A 1 419 ? 2.229 38.312 -5.711 1 95.69 419 THR A CA 1
ATOM 3247 C C . THR A 1 419 ? 3.436 39.219 -5.488 1 95.69 419 THR A C 1
ATOM 3249 O O . THR A 1 419 ? 3.283 40.438 -5.328 1 95.69 419 THR A O 1
ATOM 3252 N N . PRO A 1 420 ? 4.621 38.625 -5.402 1 93.06 420 PRO A N 1
ATOM 3253 C CA . PRO A 1 420 ? 5.805 39.469 -5.227 1 93.06 420 PRO A CA 1
ATOM 3254 C C . PRO A 1 420 ? 6.105 40.344 -6.449 1 93.06 420 PRO A C 1
ATOM 3256 O O . PRO A 1 420 ? 5.551 40.094 -7.527 1 93.06 420 PRO A O 1
ATOM 3259 N N . GLU A 1 421 ? 6.949 41.344 -6.359 1 88.19 421 GLU A N 1
ATOM 3260 C CA . GLU A 1 421 ? 7.289 42.281 -7.438 1 88.19 421 GLU A CA 1
ATOM 3261 C C . GLU A 1 421 ? 8.234 41.625 -8.445 1 88.19 421 GLU A C 1
ATOM 3263 O O . GLU A 1 421 ? 8.055 41.781 -9.656 1 88.19 421 GLU A O 1
ATOM 3268 N N . GLU A 1 422 ? 9.32 41.094 -8.133 1 78.88 422 GLU A N 1
ATOM 3269 C CA . GLU A 1 422 ? 10.297 40.656 -9.125 1 78.88 422 GLU A CA 1
ATOM 3270 C C . GLU A 1 422 ? 10.68 39.188 -8.922 1 78.88 422 GLU A C 1
ATOM 3272 O O . GLU A 1 422 ? 11.625 38.688 -9.539 1 78.88 422 GLU A O 1
ATOM 3277 N N . LYS A 1 423 ? 9.93 38.438 -8.305 1 88.5 423 LYS A N 1
ATOM 3278 C CA . LYS A 1 423 ? 10.383 37.094 -8.008 1 88.5 423 LYS A CA 1
ATOM 3279 C C . LYS A 1 423 ? 9.328 36.062 -8.398 1 88.5 423 LYS A C 1
ATOM 3281 O O . LYS A 1 423 ? 8.148 36.375 -8.539 1 88.5 423 LYS A O 1
ATOM 3286 N N . GLY A 1 424 ? 9.867 34.938 -8.727 1 94.31 424 GLY A N 1
ATOM 3287 C CA . GLY A 1 424 ? 8.984 33.812 -8.992 1 94.31 424 GLY A CA 1
ATOM 3288 C C . GLY A 1 424 ? 8.203 33.375 -7.766 1 94.31 424 GLY A C 1
ATOM 3289 O O . GLY A 1 424 ? 8.586 33.688 -6.637 1 94.31 424 GLY A O 1
ATOM 3290 N N . TRP A 1 425 ? 7.074 32.812 -7.984 1 96.12 425 TRP A N 1
ATOM 3291 C CA . TRP A 1 425 ? 6.199 32.281 -6.945 1 96.12 425 TRP A CA 1
ATOM 3292 C C . TRP A 1 425 ? 5.422 31.062 -7.461 1 96.12 425 TRP A C 1
ATOM 3294 O O . TRP A 1 425 ? 5.488 30.734 -8.648 1 96.12 425 TRP A O 1
ATOM 3304 N N . ASN A 1 426 ? 4.867 30.297 -6.559 1 95.81 426 ASN A N 1
ATOM 3305 C CA . ASN A 1 426 ? 3.998 29.172 -6.902 1 95.81 426 ASN A CA 1
ATOM 3306 C C . ASN A 1 426 ? 2.834 29.047 -5.922 1 95.81 426 ASN A C 1
ATOM 3308 O O . ASN A 1 426 ? 2.744 29.812 -4.957 1 95.81 426 ASN A O 1
ATOM 3312 N N . LEU A 1 427 ? 1.919 28.234 -6.277 1 96.62 427 LEU A N 1
ATOM 3313 C CA . LEU A 1 427 ? 0.721 28.047 -5.465 1 96.62 427 LEU A CA 1
ATOM 3314 C C . LEU A 1 427 ? 0.606 26.609 -4.984 1 96.62 427 LEU A C 1
ATOM 3316 O O . LEU A 1 427 ? 0.96 25.672 -5.715 1 96.62 427 LEU A O 1
ATOM 3320 N N . THR A 1 428 ? 0.157 26.469 -3.775 1 96.88 428 THR A N 1
ATOM 3321 C CA . THR A 1 428 ? -0.312 25.172 -3.283 1 96.88 428 THR A CA 1
ATOM 3322 C C . THR A 1 428 ? -1.821 25.203 -3.057 1 96.88 428 THR A C 1
ATOM 3324 O O . THR A 1 428 ? -2.328 26.031 -2.301 1 96.88 428 THR A O 1
ATOM 3327 N N . LEU A 1 429 ? -2.506 24.406 -3.785 1 97.69 429 LEU A N 1
ATOM 3328 C CA . LEU A 1 429 ? -3.918 24.141 -3.527 1 97.69 429 LEU A CA 1
ATOM 3329 C C . LEU A 1 429 ? -4.094 23 -2.537 1 97.69 429 LEU A C 1
ATOM 3331 O O . LEU A 1 429 ? -3.695 21.859 -2.816 1 97.69 429 LEU A O 1
ATOM 3335 N N . ARG A 1 430 ? -4.59 23.297 -1.373 1 97.62 430 ARG A N 1
ATOM 3336 C CA . ARG A 1 430 ? -4.875 22.25 -0.39 1 97.62 430 ARG A CA 1
ATOM 3337 C C . ARG A 1 430 ? -6.344 21.844 -0.43 1 97.62 430 ARG A C 1
ATOM 3339 O O . ARG A 1 430 ? -7.23 22.703 -0.33 1 97.62 430 ARG A O 1
ATOM 3346 N N . LEU A 1 431 ? -6.598 20.594 -0.701 1 97.44 431 LEU A N 1
ATOM 3347 C CA . LEU A 1 431 ? -7.938 20.016 -0.651 1 97.44 431 LEU A CA 1
ATOM 3348 C C . LEU A 1 431 ? -8.102 19.125 0.574 1 97.44 431 LEU A C 1
ATOM 3350 O O . LEU A 1 431 ? -7.406 18.109 0.705 1 97.44 431 LEU A O 1
ATOM 3354 N N . TYR A 1 432 ? -8.961 19.516 1.493 1 97.69 432 TYR A N 1
ATOM 3355 C CA . TYR A 1 432 ? -9.227 18.734 2.697 1 97.69 432 TYR A CA 1
ATOM 3356 C C . TYR A 1 432 ? -10.492 17.891 2.541 1 97.69 432 TYR A C 1
ATOM 3358 O O . TYR A 1 432 ? -11.562 18.422 2.23 1 97.69 432 TYR A O 1
ATOM 3366 N N . ALA A 1 433 ? -10.344 16.562 2.791 1 96.44 433 ALA A N 1
ATOM 3367 C CA . ALA A 1 433 ? -11.398 15.586 2.551 1 96.44 433 ALA A CA 1
ATOM 3368 C C . ALA A 1 433 ? -11.844 15.602 1.092 1 96.44 433 ALA A C 1
ATOM 3370 O O . ALA A 1 433 ? -13.023 15.781 0.801 1 96.44 433 ALA A O 1
ATOM 3371 N N . PRO A 1 434 ? -10.875 15.383 0.215 1 95.5 434 PRO A N 1
ATOM 3372 C CA . PRO A 1 434 ? -11.188 15.445 -1.215 1 95.5 434 PRO A CA 1
ATOM 3373 C C . PRO A 1 434 ? -12.188 14.383 -1.654 1 95.5 434 PRO A C 1
ATOM 3375 O O . PRO A 1 434 ? -12.164 13.266 -1.145 1 95.5 434 PRO A O 1
ATOM 3378 N N . GLU A 1 435 ? -12.977 14.766 -2.58 1 93.38 435 GLU A N 1
ATOM 3379 C CA . GLU A 1 435 ? -13.875 13.797 -3.209 1 93.38 435 GLU A CA 1
ATOM 3380 C C . GLU A 1 435 ? -13.102 12.844 -4.121 1 93.38 435 GLU A C 1
ATOM 3382 O O . GLU A 1 435 ? -11.945 13.102 -4.453 1 93.38 435 GLU A O 1
ATOM 3387 N N . ARG A 1 436 ? -13.797 11.781 -4.465 1 86.94 436 ARG A N 1
ATOM 3388 C CA . ARG A 1 436 ? -13.18 10.734 -5.266 1 86.94 436 ARG A CA 1
ATOM 3389 C C . ARG A 1 436 ? -12.633 11.297 -6.578 1 86.94 436 ARG A C 1
ATOM 3391 O O . ARG A 1 436 ? -11.57 10.883 -7.039 1 86.94 436 ARG A O 1
ATOM 3398 N N . ARG A 1 437 ? -13.352 12.234 -7.23 1 90.19 437 ARG A N 1
ATOM 3399 C CA . ARG A 1 437 ? -12.945 12.75 -8.531 1 90.19 437 ARG A CA 1
ATOM 3400 C C . ARG A 1 437 ? -11.625 13.516 -8.43 1 90.19 437 ARG A C 1
ATOM 3402 O O . ARG A 1 437 ? -10.883 13.609 -9.406 1 90.19 437 ARG A O 1
ATOM 3409 N N . ALA A 1 438 ? -11.281 14.047 -7.234 1 92.31 438 ALA A N 1
ATOM 3410 C CA . ALA A 1 438 ? -10 14.711 -7.027 1 92.31 438 ALA A CA 1
ATOM 3411 C C . ALA A 1 438 ? -8.883 13.688 -6.824 1 92.31 438 ALA A C 1
ATOM 3413 O O . ALA A 1 438 ? -7.711 13.977 -7.074 1 92.31 438 ALA A O 1
ATOM 3414 N N . LEU A 1 439 ? -9.258 12.523 -6.398 1 88.12 439 LEU A N 1
ATOM 3415 C CA . LEU A 1 439 ? -8.266 11.531 -5.996 1 88.12 439 LEU A CA 1
ATOM 3416 C C . LEU A 1 439 ? -7.902 10.625 -7.168 1 88.12 439 LEU A C 1
ATOM 3418 O O . LEU A 1 439 ? -6.812 10.047 -7.191 1 88.12 439 LEU A O 1
ATOM 3422 N N . ASN A 1 440 ? -8.844 10.531 -8.133 1 79.19 440 ASN A N 1
ATOM 3423 C CA . ASN A 1 440 ? -8.578 9.562 -9.195 1 79.19 440 ASN A CA 1
ATOM 3424 C C . ASN A 1 440 ? -8.219 10.258 -10.508 1 79.19 440 ASN A C 1
ATOM 3426 O O . ASN A 1 440 ? -8.156 9.609 -11.555 1 79.19 440 ASN A O 1
ATOM 3430 N N . GLY A 1 441 ? -8.148 11.586 -10.492 1 79.81 441 GLY A N 1
ATOM 3431 C CA . GLY A 1 441 ? -7.66 12.312 -11.648 1 79.81 441 GLY A CA 1
ATOM 3432 C C . GLY A 1 441 ? -8.766 12.781 -12.578 1 79.81 441 GLY A C 1
ATOM 3433 O O . GLY A 1 441 ? -8.508 13.461 -13.57 1 79.81 441 GLY A O 1
ATOM 3434 N N . SER A 1 442 ? -9.945 12.43 -12.234 1 85.19 442 SER A N 1
ATOM 3435 C CA . SER A 1 442 ? -11.055 12.852 -13.078 1 85.19 442 SER A CA 1
ATOM 3436 C C . SER A 1 442 ? -11.305 14.352 -12.953 1 85.19 442 SER A C 1
ATOM 3438 O O . SER A 1 442 ? -11.961 14.953 -13.805 1 85.19 442 SER A O 1
ATOM 3440 N N . TRP A 1 443 ? -10.797 14.953 -11.953 1 93.31 443 TRP A N 1
ATOM 3441 C CA . TRP A 1 443 ? -10.82 16.406 -11.766 1 93.31 443 TRP A CA 1
ATOM 3442 C C . TRP A 1 443 ? -9.406 16.969 -11.719 1 93.31 443 TRP A C 1
ATOM 3444 O O . TRP A 1 443 ? -8.562 16.484 -10.969 1 93.31 443 TRP A O 1
ATOM 3454 N N . ILE A 1 444 ? -9.18 17.938 -12.539 1 93.56 444 ILE A N 1
ATOM 3455 C CA . ILE A 1 444 ? -7.934 18.703 -12.555 1 93.56 444 ILE A CA 1
ATOM 3456 C C . ILE A 1 444 ? -8.234 20.188 -12.391 1 93.56 444 ILE A C 1
ATOM 3458 O O . ILE A 1 444 ? -9.141 20.719 -13.031 1 93.56 444 ILE A O 1
ATOM 3462 N N . PRO A 1 445 ? -7.492 20.812 -11.477 1 96.62 445 PRO A N 1
ATOM 3463 C CA . PRO A 1 445 ? -7.746 22.25 -11.336 1 96.62 445 PRO A CA 1
ATOM 3464 C C . PRO A 1 445 ? -7.461 23.016 -12.617 1 96.62 445 PRO A C 1
ATOM 3466 O O . PRO A 1 445 ? -6.59 22.625 -13.406 1 96.62 445 PRO A O 1
ATOM 3469 N N . PRO A 1 446 ? -8.164 24.094 -12.859 1 97.56 446 PRO A N 1
ATOM 3470 C CA . PRO A 1 446 ? -7.918 24.906 -14.055 1 97.56 446 PRO A CA 1
ATOM 3471 C C . PRO A 1 446 ? -6.555 25.594 -14.031 1 97.56 446 PRO A C 1
ATOM 3473 O O . PRO A 1 446 ? -5.945 25.719 -12.969 1 97.56 446 PRO A O 1
ATOM 3476 N N . PRO A 1 447 ? -6.012 25.938 -15.156 1 97.62 447 PRO A N 1
ATOM 3477 C CA . PRO A 1 447 ? -4.711 26.594 -15.219 1 97.62 447 PRO A CA 1
ATOM 3478 C C . PRO A 1 447 ? -4.77 28.047 -14.742 1 97.62 447 PRO A C 1
ATOM 3480 O O . PRO A 1 447 ? -5.852 28.625 -14.656 1 97.62 447 PRO A O 1
ATOM 3483 N N . ALA A 1 448 ? -3.662 28.562 -14.344 1 98.19 448 ALA A N 1
ATOM 3484 C CA . ALA A 1 448 ? -3.506 30 -14.211 1 98.19 448 ALA A CA 1
ATOM 3485 C C . ALA A 1 448 ? -3.289 30.656 -15.57 1 98.19 448 ALA A C 1
ATOM 3487 O O . ALA A 1 448 ? -2.373 30.297 -16.312 1 98.19 448 ALA A O 1
ATOM 3488 N N . VAL A 1 449 ? -4.09 31.625 -15.883 1 98.06 449 VAL A N 1
ATOM 3489 C CA . VAL A 1 449 ? -4 32.312 -17.172 1 98.06 449 VAL A CA 1
ATOM 3490 C C . VAL A 1 449 ? -3.473 33.75 -16.969 1 98.06 449 VAL A C 1
ATOM 3492 O O . VAL A 1 449 ? -3.99 34.469 -16.125 1 98.06 449 VAL A O 1
ATOM 3495 N N . LYS A 1 450 ? -2.443 34 -17.734 1 96.5 450 LYS A N 1
ATOM 3496 C CA . LYS A 1 450 ? -1.879 35.344 -17.688 1 96.5 450 LYS A CA 1
ATOM 3497 C C . LYS A 1 450 ? -2.67 36.312 -18.562 1 96.5 450 LYS A C 1
ATOM 3499 O O . LYS A 1 450 ? -3.027 35.969 -19.703 1 96.5 450 LYS A O 1
ATOM 3504 N N . GLU A 1 451 ? -2.967 37.438 -18.047 1 87.5 451 GLU A N 1
ATOM 3505 C CA . GLU A 1 451 ? -3.619 38.5 -18.828 1 87.5 451 GLU A CA 1
ATOM 3506 C C . GLU A 1 451 ? -2.598 39.312 -19.594 1 87.5 451 GLU A C 1
ATOM 3508 O O . GLU A 1 451 ? -1.495 39.562 -19.109 1 87.5 451 GLU A O 1
ATOM 3513 N N . MET B 1 1 ? -22.984 17.844 12.367 1 40.81 1 MET B N 1
ATOM 3514 C CA . MET B 1 1 ? -22.438 16.516 12.555 1 40.81 1 MET B CA 1
ATOM 3515 C C . MET B 1 1 ? -21.875 15.969 11.242 1 40.81 1 MET B C 1
ATOM 3517 O O . MET B 1 1 ? -22.438 16.219 10.172 1 40.81 1 MET B O 1
ATOM 3521 N N . ALA B 1 2 ? -20.547 15.734 11.234 1 50.97 2 ALA B N 1
ATOM 3522 C CA . ALA B 1 2 ? -20.109 15.156 9.969 1 50.97 2 ALA B CA 1
ATOM 3523 C C . ALA B 1 2 ? -21.109 14.125 9.453 1 50.97 2 ALA B C 1
ATOM 3525 O O . ALA B 1 2 ? -21.484 13.203 10.18 1 50.97 2 ALA B O 1
ATOM 3526 N N . SER B 1 3 ? -21.953 14.555 8.539 1 72.56 3 SER B N 1
ATOM 3527 C CA . SER B 1 3 ? -22.984 13.664 8.008 1 72.56 3 SER B CA 1
ATOM 3528 C C . SER B 1 3 ? -22.375 12.516 7.219 1 72.56 3 SER B C 1
ATOM 3530 O O . SER B 1 3 ? -21.578 12.734 6.297 1 72.56 3 SER B O 1
ATOM 3532 N N . PHE B 1 4 ? -22.266 11.391 7.961 1 84.44 4 PHE B N 1
ATOM 3533 C CA . PHE B 1 4 ? -21.828 10.172 7.297 1 84.44 4 PHE B CA 1
ATOM 3534 C C . PHE B 1 4 ? -22.891 9.641 6.355 1 84.44 4 PHE B C 1
ATOM 3536 O O . PHE B 1 4 ? -24.047 9.445 6.762 1 84.44 4 PHE B O 1
ATOM 3543 N N . ASP B 1 5 ? -22.578 9.617 5.133 1 92.19 5 ASP B N 1
ATOM 3544 C CA . ASP B 1 5 ? -23.453 9.062 4.109 1 92.19 5 ASP B CA 1
ATOM 3545 C C . ASP B 1 5 ? -23.531 7.539 4.211 1 92.19 5 ASP B C 1
ATOM 3547 O O . ASP B 1 5 ? -22.562 6.844 3.883 1 92.19 5 ASP B O 1
ATOM 3551 N N . VAL B 1 6 ? -24.703 7.082 4.645 1 95.56 6 VAL B N 1
ATOM 3552 C CA . VAL B 1 6 ? -24.906 5.664 4.934 1 95.56 6 VAL B CA 1
ATOM 3553 C C . VAL B 1 6 ? -24.578 4.836 3.693 1 95.56 6 VAL B C 1
ATOM 3555 O O . VAL B 1 6 ? -23.844 3.846 3.775 1 95.56 6 VAL B O 1
ATOM 3558 N N . LYS B 1 7 ? -25.109 5.25 2.572 1 96.31 7 LYS B N 1
ATOM 3559 C CA . LYS B 1 7 ? -24.875 4.496 1.343 1 96.31 7 LYS B CA 1
ATOM 3560 C C . LYS B 1 7 ? -23.391 4.441 0.998 1 96.31 7 LYS B C 1
ATOM 3562 O O . LYS B 1 7 ? -22.891 3.395 0.595 1 96.31 7 LYS B O 1
ATOM 3567 N N . GLU B 1 8 ? -22.703 5.562 1.129 1 95.56 8 GLU B N 1
ATOM 3568 C CA . GLU B 1 8 ? -21.281 5.617 0.857 1 95.56 8 GLU B CA 1
ATOM 3569 C C . GLU B 1 8 ? -20.5 4.648 1.752 1 95.56 8 GLU B C 1
ATOM 3571 O O . GLU B 1 8 ? -19.641 3.904 1.275 1 95.56 8 GLU B O 1
ATOM 3576 N N . ILE B 1 9 ? -20.828 4.625 3.039 1 97.44 9 ILE B N 1
ATOM 3577 C CA . ILE B 1 9 ? -20.109 3.777 3.992 1 97.44 9 ILE B CA 1
ATOM 3578 C C . ILE B 1 9 ? -20.391 2.307 3.688 1 97.44 9 ILE B C 1
ATOM 3580 O O . ILE B 1 9 ? -19.5 1.467 3.76 1 97.44 9 ILE B O 1
ATOM 3584 N N . VAL B 1 10 ? -21.656 1.994 3.328 1 98.44 10 VAL B N 1
ATOM 3585 C CA . VAL B 1 10 ? -22.031 0.615 3.02 1 98.44 10 VAL B CA 1
ATOM 3586 C C . VAL B 1 10 ? -21.266 0.145 1.783 1 98.44 10 VAL B C 1
ATOM 3588 O O . VAL B 1 10 ? -20.734 -0.971 1.758 1 98.44 10 VAL B O 1
ATOM 3591 N N . ASP B 1 11 ? -21.188 1.005 0.78 1 98.12 11 ASP B N 1
ATOM 3592 C CA . ASP B 1 11 ? -20.453 0.661 -0.431 1 98.12 11 ASP B CA 1
ATOM 3593 C C . ASP B 1 11 ? -18.969 0.434 -0.126 1 98.12 11 ASP B C 1
ATOM 3595 O O . ASP B 1 11 ? -18.375 -0.53 -0.609 1 98.12 11 ASP B O 1
ATOM 3599 N N . GLU B 1 12 ? -18.375 1.282 0.697 1 97.69 12 GLU B N 1
ATOM 3600 C CA . GLU B 1 12 ? -16.984 1.118 1.124 1 97.69 12 GLU B CA 1
ATOM 3601 C C . GLU B 1 12 ? -16.797 -0.197 1.873 1 97.69 12 GLU B C 1
ATOM 3603 O O . GLU B 1 12 ? -15.82 -0.909 1.644 1 97.69 12 GLU B O 1
ATOM 3608 N N . ALA B 1 13 ? -17.703 -0.473 2.734 1 98.75 13 ALA B N 1
ATOM 3609 C CA . ALA B 1 13 ? -17.625 -1.671 3.566 1 98.75 13 ALA B CA 1
ATOM 3610 C C . ALA B 1 13 ? -17.656 -2.936 2.713 1 98.75 13 ALA B C 1
ATOM 3612 O O . ALA B 1 13 ? -16.938 -3.893 2.98 1 98.75 13 ALA B O 1
ATOM 3613 N N . TYR B 1 14 ? -18.531 -2.93 1.688 1 98.88 14 TYR B N 1
ATOM 3614 C CA . TYR B 1 14 ? -18.609 -4.102 0.82 1 98.88 14 TYR B CA 1
ATOM 3615 C C . TYR B 1 14 ? -17.266 -4.383 0.156 1 98.88 14 TYR B C 1
ATOM 3617 O O . TYR B 1 14 ? -16.797 -5.523 0.155 1 98.88 14 TYR B O 1
ATOM 3625 N N . LEU B 1 15 ? -16.656 -3.357 -0.375 1 98.62 15 LEU B N 1
ATOM 3626 C CA . LEU B 1 15 ? -15.375 -3.508 -1.047 1 98.62 15 LEU B CA 1
ATOM 3627 C C . LEU B 1 15 ? -14.289 -3.936 -0.061 1 98.62 15 LEU B C 1
ATOM 3629 O O . LEU B 1 15 ? -13.461 -4.797 -0.373 1 98.62 15 LEU B O 1
ATOM 3633 N N . PHE B 1 16 ? -14.367 -3.377 1.123 1 98.62 16 PHE B N 1
ATOM 3634 C CA . PHE B 1 16 ? -13.398 -3.688 2.172 1 98.62 16 PHE B CA 1
ATOM 3635 C C . PHE B 1 16 ? -13.516 -5.148 2.596 1 98.62 16 PHE B C 1
ATOM 3637 O O . PHE B 1 16 ? -12.5 -5.824 2.789 1 98.62 16 PHE B O 1
ATOM 3644 N N . LEU B 1 17 ? -14.68 -5.676 2.678 1 98.88 17 LEU B N 1
ATOM 3645 C CA . LEU B 1 17 ? -14.961 -6.98 3.27 1 98.88 17 LEU B CA 1
ATOM 3646 C C . LEU B 1 17 ? -14.922 -8.078 2.209 1 98.88 17 LEU B C 1
ATOM 3648 O O . LEU B 1 17 ? -14.82 -9.258 2.539 1 98.88 17 LEU B O 1
ATOM 3652 N N . TYR B 1 18 ? -14.992 -7.73 0.927 1 98.81 18 TYR B N 1
ATOM 3653 C CA . TYR B 1 18 ? -15.141 -8.672 -0.179 1 98.81 18 TYR B CA 1
ATOM 3654 C C . TYR B 1 18 ? -14.023 -9.703 -0.172 1 98.81 18 TYR B C 1
ATOM 3656 O O . TYR B 1 18 ? -14.281 -10.906 -0.214 1 98.81 18 TYR B O 1
ATOM 3664 N N . PRO B 1 19 ? -12.773 -9.266 -0.024 1 98.56 19 PRO B N 1
ATOM 3665 C CA . PRO B 1 19 ? -11.695 -10.25 -0.043 1 98.56 19 PRO B CA 1
ATOM 3666 C C . PRO B 1 19 ? -11.805 -11.266 1.093 1 98.56 19 PRO B C 1
ATOM 3668 O O . PRO B 1 19 ? -11.516 -12.453 0.896 1 98.56 19 PRO B O 1
ATOM 3671 N N . LEU B 1 20 ? -12.18 -10.836 2.248 1 98.75 20 LEU B N 1
ATOM 3672 C CA . LEU B 1 20 ? -12.289 -11.703 3.416 1 98.75 20 LEU B CA 1
ATOM 3673 C C . LEU B 1 20 ? -13.312 -12.812 3.182 1 98.75 20 LEU B C 1
ATOM 3675 O O . LEU B 1 20 ? -13.039 -13.984 3.447 1 98.75 20 LEU B O 1
ATOM 3679 N N . VAL B 1 21 ? -14.477 -12.43 2.674 1 98.75 21 VAL B N 1
ATOM 3680 C CA . VAL B 1 21 ? -15.555 -13.383 2.438 1 98.75 21 VAL B CA 1
ATOM 3681 C C . VAL B 1 21 ? -15.133 -14.375 1.353 1 98.75 21 VAL B C 1
ATOM 3683 O O . VAL B 1 21 ? -15.289 -15.586 1.52 1 98.75 21 VAL B O 1
ATOM 3686 N N . LEU B 1 22 ? -14.602 -13.836 0.292 1 98.19 22 LEU B N 1
ATOM 3687 C CA . LEU B 1 22 ? -14.156 -14.703 -0.792 1 98.19 22 LEU B CA 1
ATOM 3688 C C . LEU B 1 22 ? -13.086 -15.672 -0.304 1 98.19 22 LEU B C 1
ATOM 3690 O O . LEU B 1 22 ? -13.109 -16.859 -0.651 1 98.19 22 LEU B O 1
ATOM 3694 N N . MET B 1 23 ? -12.164 -15.227 0.478 1 98 23 MET B N 1
ATOM 3695 C CA . MET B 1 23 ? -11.094 -16.047 1.028 1 98 23 MET B CA 1
ATOM 3696 C C . MET B 1 23 ? -11.656 -17.188 1.869 1 98 23 MET B C 1
ATOM 3698 O O . MET B 1 23 ? -11.195 -18.328 1.775 1 98 23 MET B O 1
ATOM 3702 N N . ASP B 1 24 ? -12.633 -16.875 2.641 1 98.19 24 ASP B N 1
ATOM 3703 C CA . ASP B 1 24 ? -13.156 -17.906 3.521 1 98.19 24 ASP B CA 1
ATOM 3704 C C . ASP B 1 24 ? -13.914 -18.969 2.729 1 98.19 24 ASP B C 1
ATOM 3706 O O . ASP B 1 24 ? -13.797 -20.172 3.016 1 98.19 24 ASP B O 1
ATOM 3710 N N . ILE B 1 25 ? -14.719 -18.562 1.747 1 97.62 25 ILE B N 1
ATOM 3711 C CA . ILE B 1 25 ? -15.414 -19.531 0.901 1 97.62 25 ILE B CA 1
ATOM 3712 C C . ILE B 1 25 ? -14.391 -20.422 0.2 1 97.62 25 ILE B C 1
ATOM 3714 O O . ILE B 1 25 ? -14.57 -21.641 0.121 1 97.62 25 ILE B O 1
ATOM 3718 N N . THR B 1 26 ? -13.312 -19.812 -0.252 1 96.56 26 THR B N 1
ATOM 3719 C CA . THR B 1 26 ? -12.234 -20.547 -0.906 1 96.56 26 THR B CA 1
ATOM 3720 C C . THR B 1 26 ? -11.586 -21.547 0.064 1 96.56 26 THR B C 1
ATOM 3722 O O . THR B 1 26 ? -11.344 -22.688 -0.289 1 96.56 26 THR B O 1
ATOM 3725 N N . ARG B 1 27 ? -11.32 -21.094 1.253 1 97 27 ARG B N 1
ATOM 3726 C CA . ARG B 1 27 ? -10.75 -21.953 2.287 1 97 27 ARG B CA 1
ATOM 3727 C C . ARG B 1 27 ? -11.641 -23.172 2.545 1 97 27 ARG B C 1
ATOM 3729 O O . ARG B 1 27 ? -11.164 -24.312 2.545 1 97 27 ARG B O 1
ATOM 3736 N N . LEU B 1 28 ? -12.93 -22.906 2.75 1 97.12 28 LEU B N 1
ATOM 3737 C CA . LEU B 1 28 ? -13.875 -23.969 3.055 1 97.12 28 LEU B CA 1
ATOM 3738 C C . LEU B 1 28 ? -13.953 -24.984 1.911 1 97.12 28 LEU B C 1
ATOM 3740 O O . LEU B 1 28 ? -13.938 -26.188 2.145 1 97.12 28 LEU B O 1
ATOM 3744 N N . GLN B 1 29 ? -13.969 -24.484 0.757 1 93.81 29 GLN B N 1
ATOM 3745 C CA . GLN B 1 29 ? -14.047 -25.391 -0.395 1 93.81 29 GLN B CA 1
ATOM 3746 C C . GLN B 1 29 ? -12.781 -26.219 -0.524 1 93.81 29 GLN B C 1
ATOM 3748 O O . GLN B 1 29 ? -12.844 -27.406 -0.862 1 93.81 29 GLN B O 1
ATOM 3753 N N . ASN B 1 30 ? -11.664 -25.625 -0.314 1 93.94 30 ASN B N 1
ATOM 3754 C CA . ASN B 1 30 ? -10.391 -26.312 -0.501 1 93.94 30 ASN B CA 1
ATOM 3755 C C . ASN B 1 30 ? -10.109 -27.297 0.628 1 93.94 30 ASN B C 1
ATOM 3757 O O . ASN B 1 30 ? -9.531 -28.359 0.399 1 93.94 30 ASN B O 1
ATOM 3761 N N . CYS B 1 31 ? -10.578 -27 1.804 1 96.56 31 CYS B N 1
ATOM 3762 C CA . CYS B 1 31 ? -10.031 -27.703 2.963 1 96.56 31 CYS B CA 1
ATOM 3763 C C . CYS B 1 31 ? -11.062 -28.641 3.564 1 96.56 31 CYS B C 1
ATOM 3765 O O . CYS B 1 31 ? -10.766 -29.375 4.508 1 96.56 31 CYS B O 1
ATOM 3767 N N . SER B 1 32 ? -12.305 -28.625 3.016 1 95.12 32 SER B N 1
ATOM 3768 C CA . SER B 1 32 ? -13.328 -29.516 3.543 1 95.12 32 SER B CA 1
ATOM 3769 C C . SER B 1 32 ? -13.188 -30.922 2.959 1 95.12 32 SER B C 1
ATOM 3771 O O . SER B 1 32 ? -14.148 -31.469 2.408 1 95.12 32 SER B O 1
ATOM 3773 N N . VAL B 1 33 ? -12.023 -31.516 3.07 1 94.38 33 VAL B N 1
ATOM 3774 C CA . VAL B 1 33 ? -11.688 -32.875 2.645 1 94.38 33 VAL B CA 1
ATOM 3775 C C . VAL B 1 33 ? -10.922 -33.594 3.752 1 94.38 33 VAL B C 1
ATOM 3777 O O . VAL B 1 33 ? -10.336 -32.938 4.629 1 94.38 33 VAL B O 1
ATOM 3780 N N . ASP B 1 34 ? -10.891 -34.906 3.674 1 92.94 34 ASP B N 1
ATOM 3781 C CA . ASP B 1 34 ? -10.258 -35.688 4.723 1 92.94 34 ASP B CA 1
ATOM 3782 C C . ASP B 1 34 ? -8.766 -35.875 4.441 1 92.94 34 ASP B C 1
ATOM 3784 O O . ASP B 1 34 ? -7.98 -36.125 5.359 1 92.94 34 ASP B O 1
ATOM 3788 N N . LYS B 1 35 ? -8.43 -35.812 3.203 1 93.38 35 LYS B N 1
ATOM 3789 C CA . LYS B 1 35 ? -7.039 -35.969 2.791 1 93.38 35 LYS B CA 1
ATOM 3790 C C . LYS B 1 35 ? -6.812 -35.375 1.395 1 93.38 35 LYS B C 1
ATOM 3792 O O . LYS B 1 35 ? -7.766 -35.156 0.648 1 93.38 35 LYS B O 1
ATOM 3797 N N . TRP B 1 36 ? -5.602 -35.094 1.17 1 92.94 36 TRP B N 1
ATOM 3798 C CA . TRP B 1 36 ? -5.203 -34.75 -0.191 1 92.94 36 TRP B CA 1
ATOM 3799 C C . TRP B 1 36 ? -5.348 -35.938 -1.12 1 92.94 36 TRP B C 1
ATOM 3801 O O . TRP B 1 36 ? -4.988 -37.062 -0.755 1 92.94 36 TRP B O 1
ATOM 3811 N N . ASP B 1 37 ? -5.938 -35.688 -2.297 1 88.44 37 ASP B N 1
ATOM 3812 C CA . ASP B 1 37 ? -6.223 -36.812 -3.184 1 88.44 37 ASP B CA 1
ATOM 3813 C C . ASP B 1 37 ? -5.039 -37.094 -4.098 1 88.44 37 ASP B C 1
ATOM 3815 O O . ASP B 1 37 ? -5.113 -37.969 -4.957 1 88.44 37 ASP B O 1
ATOM 3819 N N . GLY B 1 38 ? -4 -36.375 -3.984 1 86.75 38 GLY B N 1
ATOM 3820 C CA . GLY B 1 38 ? -2.797 -36.656 -4.746 1 86.75 38 GLY B CA 1
ATOM 3821 C C . GLY B 1 38 ? -2.684 -35.844 -6.02 1 86.75 38 GLY B C 1
ATOM 3822 O O . GLY B 1 38 ? -1.693 -35.938 -6.746 1 86.75 38 GLY B O 1
ATOM 3823 N N . MET B 1 39 ? -3.6 -34.969 -6.316 1 83.12 39 MET B N 1
ATOM 3824 C CA . MET B 1 39 ? -3.549 -34.344 -7.641 1 83.12 39 MET B CA 1
ATOM 3825 C C . MET B 1 39 ? -3.836 -32.844 -7.559 1 83.12 39 MET B C 1
ATOM 3827 O O . MET B 1 39 ? -3.369 -32.094 -8.398 1 83.12 39 MET B O 1
ATOM 3831 N N . GLY B 1 40 ? -4.66 -32.5 -6.707 1 81.5 40 GLY B N 1
ATOM 3832 C CA . GLY B 1 40 ? -5.129 -31.141 -6.727 1 81.5 40 GLY B CA 1
ATOM 3833 C C . GLY B 1 40 ? -4.844 -30.391 -5.434 1 81.5 40 GLY B C 1
ATOM 3834 O O . GLY B 1 40 ? -4.086 -30.875 -4.59 1 81.5 40 GLY B O 1
ATOM 3835 N N . PRO B 1 41 ? -5.395 -29.156 -5.434 1 85.88 41 PRO B N 1
ATOM 3836 C CA . PRO B 1 41 ? -5.09 -28.266 -4.32 1 85.88 41 PRO B CA 1
ATOM 3837 C C . PRO B 1 41 ? -5.797 -28.656 -3.029 1 85.88 41 PRO B C 1
ATOM 3839 O O . PRO B 1 41 ? -5.457 -28.156 -1.954 1 85.88 41 PRO B O 1
ATOM 3842 N N . LYS B 1 42 ? -6.801 -29.484 -3.146 1 92.44 42 LYS B N 1
ATOM 3843 C CA . LYS B 1 42 ? -7.641 -29.703 -1.976 1 92.44 42 LYS B CA 1
ATOM 3844 C C . LYS B 1 42 ? -6.93 -30.594 -0.953 1 92.44 42 LYS B C 1
ATOM 3846 O O . LYS B 1 42 ? -6.512 -31.703 -1.271 1 92.44 42 LYS B O 1
ATOM 3851 N N . ALA B 1 43 ? -6.789 -30.078 0.189 1 96.12 43 ALA B N 1
ATOM 3852 C CA . ALA B 1 43 ? -6.18 -30.734 1.342 1 96.12 43 ALA B CA 1
ATOM 3853 C C . ALA B 1 43 ? -6.727 -30.172 2.648 1 96.12 43 ALA B C 1
ATOM 3855 O O . ALA B 1 43 ? -7.215 -29.031 2.688 1 96.12 43 ALA B O 1
ATOM 3856 N N . PRO B 1 44 ? -6.766 -31.031 3.695 1 96.56 44 PRO B N 1
ATOM 3857 C CA . PRO B 1 44 ? -7.176 -30.469 4.984 1 96.56 44 PRO B CA 1
ATOM 3858 C C . PRO B 1 44 ? -6.309 -29.297 5.418 1 96.56 44 PRO B C 1
ATOM 3860 O O . PRO B 1 44 ? -5.207 -29.109 4.895 1 96.56 44 PRO B O 1
ATOM 3863 N N . MET B 1 45 ? -6.895 -28.5 6.328 1 96.75 45 MET B N 1
ATOM 3864 C CA . MET B 1 45 ? -6.07 -27.453 6.922 1 96.75 45 MET B CA 1
ATOM 3865 C C . MET B 1 45 ? -4.734 -28.016 7.398 1 96.75 45 MET B C 1
ATOM 3867 O O . MET B 1 45 ? -4.672 -29.141 7.898 1 96.75 45 MET B O 1
ATOM 3871 N N . ASN B 1 46 ? -3.648 -27.281 7.215 1 97 46 ASN B N 1
ATOM 3872 C CA . ASN B 1 46 ? -2.307 -27.578 7.699 1 97 46 ASN B CA 1
ATOM 3873 C C . ASN B 1 46 ? -1.704 -28.781 6.961 1 97 46 ASN B C 1
ATOM 3875 O O . ASN B 1 46 ? -0.823 -29.453 7.488 1 97 46 ASN B O 1
ATOM 3879 N N . HIS B 1 47 ? -2.264 -29.109 5.836 1 96.44 47 HIS B N 1
ATOM 3880 C CA . HIS B 1 47 ? -1.697 -30.125 4.949 1 96.44 47 HIS B CA 1
ATOM 3881 C C . HIS B 1 47 ? -1.435 -29.547 3.561 1 96.44 47 HIS B C 1
ATOM 3883 O O . HIS B 1 47 ? -2.115 -28.609 3.131 1 96.44 47 HIS B O 1
ATOM 3889 N N . TRP B 1 48 ? -0.421 -30.125 2.924 1 96.31 48 TRP B N 1
ATOM 3890 C CA . TRP B 1 48 ? -0.097 -29.703 1.564 1 96.31 48 TRP B CA 1
ATOM 3891 C C . TRP B 1 48 ? -1.021 -30.375 0.552 1 96.31 48 TRP B C 1
ATOM 3893 O O . TRP B 1 48 ? -1.337 -31.562 0.679 1 96.31 48 TRP B O 1
ATOM 3903 N N . GLY B 1 49 ? -1.463 -29.609 -0.36 1 97 49 GLY B N 1
ATOM 3904 C CA . GLY B 1 49 ? -1.913 -30.109 -1.651 1 97 49 GLY B CA 1
ATOM 3905 C C . GLY B 1 49 ? -0.996 -29.719 -2.793 1 97 49 GLY B C 1
ATOM 3906 O O . GLY B 1 49 ? -0.65 -28.531 -2.943 1 97 49 GLY B O 1
ATOM 3907 N N . HIS B 1 50 ? -0.515 -30.719 -3.557 1 97.06 50 HIS B N 1
ATOM 3908 C CA . HIS B 1 50 ? 0.418 -30.453 -4.648 1 97.06 50 HIS B CA 1
ATOM 3909 C C . HIS B 1 50 ? -0.219 -30.75 -6 1 97.06 50 HIS B C 1
ATOM 3911 O O . HIS B 1 50 ? -0.832 -31.812 -6.184 1 97.06 50 HIS B O 1
ATOM 3917 N N . PHE B 1 51 ? -0.135 -29.766 -6.898 1 95.75 51 PHE B N 1
ATOM 3918 C CA . PHE B 1 51 ? -0.331 -30.094 -8.305 1 95.75 51 PHE B CA 1
ATOM 3919 C C . PHE B 1 51 ? 0.879 -30.844 -8.859 1 95.75 51 PHE B C 1
ATOM 3921 O O . PHE B 1 51 ? 2.012 -30.375 -8.734 1 95.75 51 PHE B O 1
ATOM 3928 N N . ARG B 1 52 ? 0.585 -31.969 -9.508 1 96.25 52 ARG B N 1
ATOM 3929 C CA . ARG B 1 52 ? 1.712 -32.812 -9.891 1 96.25 52 ARG B CA 1
ATOM 3930 C C . ARG B 1 52 ? 1.984 -32.719 -11.383 1 96.25 52 ARG B C 1
ATOM 3932 O O . ARG B 1 52 ? 3.041 -33.156 -11.859 1 96.25 52 ARG B O 1
ATOM 3939 N N . ILE B 1 53 ? 1.022 -32.188 -12.055 1 94.81 53 ILE B N 1
ATOM 3940 C CA . ILE B 1 53 ? 1.161 -32.062 -13.5 1 94.81 53 ILE B CA 1
ATOM 3941 C C . ILE B 1 53 ? 0.501 -30.75 -13.969 1 94.81 53 ILE B C 1
ATOM 3943 O O . ILE B 1 53 ? -0.303 -30.172 -13.25 1 94.81 53 ILE B O 1
ATOM 3947 N N . PHE B 1 54 ? 0.89 -30.312 -15.156 1 93.81 54 PHE B N 1
ATOM 3948 C CA . PHE B 1 54 ? 0.139 -29.25 -15.82 1 93.81 54 PHE B CA 1
ATOM 3949 C C . PHE B 1 54 ? -1.264 -29.734 -16.188 1 93.81 54 PHE B C 1
ATOM 3951 O O . PHE B 1 54 ? -1.481 -30.922 -16.422 1 93.81 54 PHE B O 1
ATOM 3958 N N . PRO B 1 55 ? -2.189 -28.781 -16.156 1 90.06 55 PRO B N 1
ATOM 3959 C CA . PRO B 1 55 ? -3.48 -29.188 -16.719 1 90.06 55 PRO B CA 1
ATOM 3960 C C . PRO B 1 55 ? -3.393 -29.531 -18.203 1 90.06 55 PRO B C 1
ATOM 3962 O O . PRO B 1 55 ? -2.568 -28.953 -18.922 1 90.06 55 PRO B O 1
ATOM 3965 N N . PRO B 1 56 ? -4.219 -30.516 -18.562 1 90 56 PRO B N 1
ATOM 3966 C CA . PRO B 1 56 ? -4.254 -30.75 -20.016 1 90 56 PRO B CA 1
ATOM 3967 C C . PRO B 1 56 ? -4.727 -29.531 -20.797 1 90 56 PRO B C 1
ATOM 3969 O O . PRO B 1 56 ? -5.398 -28.656 -20.25 1 90 56 PRO B O 1
ATOM 3972 N N . LEU B 1 57 ? -4.324 -29.453 -22.047 1 91.12 57 LEU B N 1
ATOM 3973 C CA . LEU B 1 57 ? -4.676 -28.297 -22.875 1 91.12 57 LEU B CA 1
ATOM 3974 C C . LEU B 1 57 ? -6.188 -28.203 -23.031 1 91.12 57 LEU B C 1
ATOM 3976 O O . LEU B 1 57 ? -6.699 -27.156 -23.469 1 91.12 57 L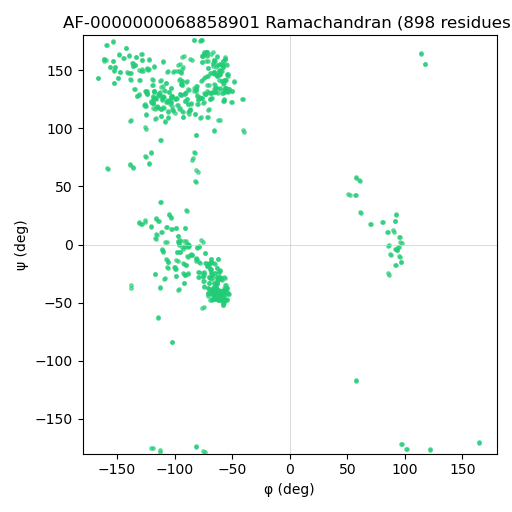EU B O 1
ATOM 3980 N N . THR B 1 58 ? -6.891 -29.266 -22.641 1 88.56 58 THR B N 1
ATOM 3981 C CA . THR B 1 58 ? -8.344 -29.281 -22.75 1 88.56 58 THR B CA 1
ATOM 3982 C C . THR B 1 58 ? -8.992 -28.781 -21.469 1 88.56 58 THR B C 1
ATOM 3984 O O . THR B 1 58 ? -10.219 -28.688 -21.375 1 88.56 58 THR B O 1
ATOM 3987 N N . PHE B 1 59 ? -8.141 -28.469 -20.516 1 87 59 PHE B N 1
ATOM 3988 C CA . PHE B 1 59 ? -8.602 -28.062 -19.188 1 87 59 PHE B CA 1
ATOM 3989 C C . PHE B 1 59 ? -9.398 -26.75 -19.281 1 87 59 PHE B C 1
ATOM 3991 O O . PHE B 1 59 ? -8.945 -25.797 -19.906 1 87 59 PHE B O 1
ATOM 3998 N N . LYS B 1 60 ? -10.625 -26.688 -18.656 1 82.69 60 LYS B N 1
ATOM 3999 C CA . LYS B 1 60 ? -11.477 -25.5 -18.75 1 82.69 60 LYS B CA 1
ATOM 4000 C C . LYS B 1 60 ? -11.961 -25.062 -17.359 1 82.69 60 LYS B C 1
ATOM 4002 O O . LYS B 1 60 ? -12.883 -24.25 -17.25 1 82.69 60 LYS B O 1
ATOM 4007 N N . GLU B 1 61 ? -11.312 -25.484 -16.328 1 72.69 61 GLU B N 1
ATOM 4008 C CA . GLU B 1 61 ? -11.859 -25.234 -15 1 72.69 61 GLU B CA 1
ATOM 4009 C C . GLU B 1 61 ? -11.32 -23.938 -14.414 1 72.69 61 GLU B C 1
ATOM 4011 O O . GLU B 1 61 ? -11.992 -23.297 -13.602 1 72.69 61 GLU B O 1
ATOM 4016 N N . VAL B 1 62 ? -10.211 -23.672 -14.719 1 74.69 62 VAL B N 1
ATOM 4017 C CA . VAL B 1 62 ? -9.609 -22.438 -14.227 1 74.69 62 VAL B CA 1
ATOM 4018 C C . VAL B 1 62 ? -9.109 -21.609 -15.406 1 74.69 62 VAL B C 1
ATOM 4020 O O . VAL B 1 62 ? -8.438 -22.125 -16.297 1 74.69 62 VAL B O 1
ATOM 4023 N N . VAL B 1 63 ? -9.5 -20.375 -15.312 1 80.44 63 VAL B N 1
ATOM 4024 C CA . VAL B 1 63 ? -9.086 -19.484 -16.391 1 80.44 63 VAL B CA 1
ATOM 4025 C C . VAL B 1 63 ? -7.586 -19.203 -16.281 1 80.44 63 VAL B C 1
ATOM 4027 O O . VAL B 1 63 ? -7.055 -19.062 -15.172 1 80.44 63 VAL B O 1
ATOM 4030 N N . ARG B 1 64 ? -6.938 -19.234 -17.453 1 88.56 64 ARG B N 1
ATOM 4031 C CA . ARG B 1 64 ? -5.539 -18.891 -17.672 1 88.56 64 ARG B CA 1
ATOM 4032 C C . ARG B 1 64 ? -4.613 -19.797 -16.875 1 88.56 64 ARG B C 1
ATOM 4034 O O . ARG B 1 64 ? -3.764 -19.312 -16.109 1 88.56 64 ARG B O 1
ATOM 4041 N N . PRO B 1 65 ? -4.766 -21.062 -17.062 1 89.31 65 PRO B N 1
ATOM 4042 C CA . PRO B 1 65 ? -3.861 -21.984 -16.391 1 89.31 65 PRO B CA 1
ATOM 4043 C C . PRO B 1 65 ? -2.389 -21.672 -16.641 1 89.31 65 PRO B C 1
ATOM 4045 O O . PRO B 1 65 ? -2.041 -21.156 -17.719 1 89.31 65 PRO B O 1
ATOM 4048 N N . ASN B 1 66 ? -1.586 -21.922 -15.617 1 93.06 66 ASN B N 1
ATOM 4049 C CA . ASN B 1 66 ? -0.144 -21.703 -15.672 1 93.06 66 ASN B CA 1
ATOM 4050 C C . ASN B 1 66 ? 0.596 -22.953 -16.141 1 93.06 66 ASN B C 1
ATOM 4052 O O . ASN B 1 66 ? 0.318 -24.062 -15.68 1 93.06 66 ASN B O 1
ATOM 4056 N N . PHE B 1 67 ? 1.504 -22.828 -17.125 1 95.38 67 PHE B N 1
ATOM 4057 C CA . PHE B 1 67 ? 2.273 -23.953 -17.656 1 95.38 67 PHE B CA 1
ATOM 4058 C C . PHE B 1 67 ? 3.76 -23.766 -17.375 1 95.38 67 PHE B C 1
ATOM 4060 O O . PHE B 1 67 ? 4.602 -24.25 -18.141 1 95.38 67 PHE B O 1
ATOM 4067 N N . ASP B 1 68 ? 4.039 -22.953 -16.344 1 97 68 ASP B N 1
ATOM 4068 C CA . ASP B 1 68 ? 5.426 -22.656 -15.977 1 97 68 ASP B CA 1
ATOM 4069 C C . ASP B 1 68 ? 5.797 -23.328 -14.656 1 97 68 ASP B C 1
ATOM 4071 O O . ASP B 1 68 ? 6.973 -23.578 -14.391 1 97 68 ASP B O 1
ATOM 4075 N N . THR B 1 69 ? 4.836 -23.516 -13.797 1 97.56 69 THR B N 1
ATOM 4076 C CA . THR B 1 69 ? 5.109 -23.922 -12.43 1 97.56 69 THR B CA 1
ATOM 4077 C C . THR B 1 69 ? 4.109 -24.969 -11.969 1 97.56 69 THR B C 1
ATOM 4079 O O . THR B 1 69 ? 2.977 -25.016 -12.453 1 97.56 69 THR B O 1
ATOM 4082 N N . LEU B 1 70 ? 4.551 -25.875 -11.109 1 97.5 70 LEU B N 1
ATOM 4083 C CA . LEU B 1 70 ? 3.639 -26.703 -10.344 1 97.5 70 LEU B CA 1
ATOM 4084 C C . LEU B 1 70 ? 3.352 -26.094 -8.977 1 97.5 70 LEU B C 1
ATOM 4086 O O . LEU B 1 70 ? 4.258 -25.562 -8.328 1 97.5 70 LEU B O 1
ATOM 4090 N N . TYR B 1 71 ? 2.123 -26.141 -8.586 1 96.94 71 TYR B N 1
ATOM 4091 C CA . TYR B 1 71 ? 1.662 -25.438 -7.398 1 96.94 71 TYR B CA 1
ATOM 4092 C C . TYR B 1 71 ? 1.699 -26.344 -6.172 1 96.94 71 TYR B C 1
ATOM 4094 O O . TYR B 1 71 ? 1.438 -27.531 -6.27 1 96.94 71 TYR B O 1
ATOM 4102 N N . SER B 1 72 ? 2.064 -25.844 -5.082 1 97.88 72 SER B N 1
ATOM 4103 C CA . SER B 1 72 ? 1.904 -26.406 -3.74 1 97.88 72 SER B CA 1
ATOM 4104 C C . SER B 1 72 ? 1.045 -25.484 -2.867 1 97.88 72 SER B C 1
ATOM 4106 O O . SER B 1 72 ? 1.435 -24.359 -2.57 1 97.88 72 SER B O 1
ATOM 4108 N N . ILE B 1 73 ? -0.088 -25.984 -2.438 1 97.5 73 ILE B N 1
ATOM 4109 C CA . ILE B 1 73 ? -1.088 -25.141 -1.79 1 97.5 73 ILE B CA 1
ATOM 4110 C C . ILE B 1 73 ? -1.337 -25.641 -0.368 1 97.5 73 ILE B C 1
ATOM 4112 O O . ILE B 1 73 ? -1.403 -26.844 -0.129 1 97.5 73 ILE B O 1
ATOM 4116 N N . THR B 1 74 ? -1.435 -24.75 0.571 1 97.5 74 THR B N 1
ATOM 4117 C CA . THR B 1 74 ? -1.866 -25.094 1.92 1 97.5 74 THR B CA 1
ATOM 4118 C C . THR B 1 74 ? -2.533 -23.906 2.6 1 97.5 74 THR B C 1
ATOM 4120 O O . THR B 1 74 ? -2.129 -22.766 2.393 1 97.5 74 THR B O 1
ATOM 4123 N N . PHE B 1 75 ? -3.607 -24.156 3.316 1 97.75 75 PHE B N 1
ATOM 4124 C CA . PHE B 1 75 ? -4.121 -23.234 4.324 1 97.75 75 PHE B CA 1
ATOM 4125 C C . PHE B 1 75 ? -3.605 -23.609 5.711 1 97.75 75 PHE B C 1
ATOM 4127 O O . PHE B 1 75 ? -3.65 -24.781 6.105 1 97.75 75 PHE B O 1
ATOM 4134 N N . LEU B 1 76 ? -3.076 -22.625 6.363 1 98.06 76 LEU B N 1
ATOM 4135 C CA . LEU B 1 76 ? -2.615 -22.859 7.727 1 98.06 76 LEU B CA 1
ATOM 4136 C C . LEU B 1 76 ? -3.598 -22.297 8.742 1 98.06 76 LEU B C 1
ATOM 4138 O O . LEU B 1 76 ? -4.137 -21.203 8.547 1 98.06 76 LEU B O 1
ATOM 4142 N N . ASP B 1 77 ? -3.9 -23.031 9.727 1 97.62 77 ASP B N 1
ATOM 4143 C CA . ASP B 1 77 ? -4.582 -22.594 10.945 1 97.62 77 ASP B CA 1
ATOM 4144 C C . ASP B 1 77 ? -3.609 -22.516 12.117 1 97.62 77 ASP B C 1
ATOM 4146 O O . ASP B 1 77 ? -3.178 -23.531 12.648 1 97.62 77 ASP B O 1
ATOM 4150 N N . LEU B 1 78 ? -3.311 -21.328 12.547 1 97.44 78 LEU B N 1
ATOM 4151 C CA . LEU B 1 78 ? -2.279 -21.078 13.555 1 97.44 78 LEU B CA 1
ATOM 4152 C C . LEU B 1 78 ? -2.898 -20.891 14.938 1 97.44 78 LEU B C 1
ATOM 4154 O O . LEU B 1 78 ? -2.234 -20.422 15.859 1 97.44 78 LEU B O 1
ATOM 4158 N N . SER B 1 79 ? -4.133 -21.25 15.062 1 94.81 79 SER B N 1
ATOM 4159 C CA . SER B 1 79 ? -4.859 -21.031 16.312 1 94.81 79 SER B CA 1
ATOM 4160 C C . SER B 1 79 ? -4.207 -21.781 17.469 1 94.81 79 SER B C 1
ATOM 4162 O O . SER B 1 79 ? -4.293 -21.344 18.625 1 94.81 79 SER B O 1
ATOM 4164 N N . ASP B 1 80 ? -3.523 -22.906 17.188 1 94.06 80 ASP B N 1
ATOM 4165 C CA . ASP B 1 80 ? -2.896 -23.703 18.234 1 94.06 80 ASP B CA 1
ATOM 4166 C C . ASP B 1 80 ? -1.417 -23.359 18.375 1 94.06 80 ASP B C 1
ATOM 4168 O O . ASP B 1 80 ? -0.678 -24.047 19.078 1 94.06 80 ASP B O 1
ATOM 4172 N N . GLY B 1 81 ? -0.974 -22.359 17.703 1 95.31 81 GLY B N 1
ATOM 4173 C CA . GLY B 1 81 ? 0.412 -21.922 17.766 1 95.31 81 GLY B CA 1
ATOM 4174 C C . GLY B 1 81 ? 1.107 -21.922 16.422 1 95.31 81 GLY B C 1
ATOM 4175 O O . GLY B 1 81 ? 0.485 -22.203 15.398 1 95.31 81 GLY B O 1
ATOM 4176 N N . PRO B 1 82 ? 2.408 -21.609 16.453 1 97.69 82 PRO B N 1
ATOM 4177 C CA . PRO B 1 82 ? 3.158 -21.5 15.203 1 97.69 82 PRO B CA 1
ATOM 4178 C C . PRO B 1 82 ? 3.287 -22.828 14.477 1 97.69 82 PRO B C 1
ATOM 4180 O O . PRO B 1 82 ? 3.33 -23.891 15.117 1 97.69 82 PRO B O 1
ATOM 4183 N N . ILE B 1 83 ? 3.312 -22.797 13.203 1 97.38 83 ILE B N 1
ATOM 4184 C CA . ILE B 1 83 ? 3.625 -23.922 12.336 1 97.38 83 ILE B CA 1
ATOM 4185 C C . ILE B 1 83 ? 4.926 -23.656 11.586 1 97.38 83 ILE B C 1
ATOM 4187 O O . ILE B 1 83 ? 5.113 -22.578 11.016 1 97.38 83 ILE B O 1
ATOM 4191 N N . VAL B 1 84 ? 5.844 -24.625 11.641 1 97.12 84 VAL B N 1
ATOM 4192 C CA . VAL B 1 84 ? 7.113 -24.531 10.93 1 97.12 84 VAL B CA 1
ATOM 4193 C C . VAL B 1 84 ? 6.98 -25.156 9.547 1 97.12 84 VAL B C 1
ATOM 4195 O O . VAL B 1 84 ? 6.527 -26.297 9.422 1 97.12 84 VAL B O 1
ATOM 4198 N N . MET B 1 85 ? 7.266 -24.438 8.539 1 97.12 85 MET B N 1
ATOM 4199 C CA . MET B 1 85 ? 7.352 -24.922 7.164 1 97.12 85 MET B CA 1
ATOM 4200 C C . MET B 1 85 ? 8.789 -25.25 6.793 1 97.12 85 MET B C 1
ATOM 4202 O O . MET B 1 85 ? 9.664 -24.391 6.809 1 97.12 85 MET B O 1
ATOM 4206 N N . HIS B 1 86 ? 9.016 -26.484 6.516 1 96.88 86 HIS B N 1
ATOM 4207 C CA . HIS B 1 86 ? 10.297 -26.891 5.961 1 96.88 86 HIS B CA 1
ATOM 4208 C C . HIS B 1 86 ? 10.289 -26.828 4.438 1 96.88 86 HIS B C 1
ATOM 4210 O O . HIS B 1 86 ? 9.414 -27.406 3.793 1 96.88 86 HIS B O 1
ATOM 4216 N N . ILE B 1 87 ? 11.188 -26.141 3.871 1 98.12 87 ILE B N 1
ATOM 4217 C CA . ILE B 1 87 ? 11.414 -26.062 2.432 1 98.12 87 ILE B CA 1
ATOM 4218 C C . ILE B 1 87 ? 12.766 -26.672 2.088 1 98.12 87 ILE B C 1
ATOM 4220 O O . ILE B 1 87 ? 13.805 -26.203 2.557 1 98.12 87 ILE B O 1
ATOM 4224 N N . PRO B 1 88 ? 12.773 -27.688 1.342 1 98.31 88 PRO B N 1
ATOM 4225 C CA . PRO B 1 88 ? 14.039 -28.344 1.009 1 98.31 88 PRO B CA 1
ATOM 4226 C C . PRO B 1 88 ? 14.891 -27.516 0.041 1 98.31 88 PRO B C 1
ATOM 4228 O O . PRO B 1 88 ? 14.422 -26.5 -0.489 1 98.31 88 PRO B O 1
ATOM 4231 N N . ASP B 1 89 ? 16.156 -27.906 -0.054 1 98.19 89 ASP B N 1
ATOM 4232 C CA . ASP B 1 89 ? 17.016 -27.297 -1.068 1 98.19 89 ASP B CA 1
ATOM 4233 C C . ASP B 1 89 ? 16.422 -27.469 -2.465 1 98.19 89 ASP B C 1
ATOM 4235 O O . ASP B 1 89 ? 16.047 -28.578 -2.852 1 98.19 89 ASP B O 1
ATOM 4239 N N . SER B 1 90 ? 16.25 -26.391 -3.156 1 97.5 90 SER B N 1
ATOM 4240 C CA . SER B 1 90 ? 15.672 -26.484 -4.492 1 97.5 90 SER B CA 1
ATOM 4241 C C . SER B 1 90 ? 16.75 -26.703 -5.551 1 97.5 90 SER B C 1
ATOM 4243 O O . SER B 1 90 ? 16.453 -26.766 -6.742 1 97.5 90 SER B O 1
ATOM 4245 N N . ASP B 1 91 ? 18.016 -26.734 -5.148 1 95.88 91 ASP B N 1
ATOM 4246 C CA . ASP B 1 91 ? 19.172 -26.891 -6.039 1 95.88 91 ASP B CA 1
ATOM 4247 C C . ASP B 1 91 ? 19.188 -25.781 -7.09 1 95.88 91 ASP B C 1
ATOM 4249 O O . ASP B 1 91 ? 19.328 -26.047 -8.281 1 95.88 91 ASP B O 1
ATOM 4253 N N . GLY B 1 92 ? 18.906 -24.609 -6.633 1 96.19 92 GLY B N 1
ATOM 4254 C CA . GLY B 1 92 ? 18.984 -23.438 -7.492 1 96.19 92 GLY B CA 1
ATOM 4255 C C . GLY B 1 92 ? 17.703 -23.172 -8.258 1 96.19 92 GLY B C 1
ATOM 4256 O O . GLY B 1 92 ? 17.547 -22.109 -8.875 1 96.19 92 GLY B O 1
ATOM 4257 N N . ARG B 1 93 ? 16.75 -24.078 -8.211 1 97.56 93 ARG B N 1
ATOM 4258 C CA . ARG B 1 93 ? 15.5 -23.953 -8.945 1 97.56 93 ARG B CA 1
ATOM 4259 C C . ARG B 1 93 ? 14.68 -22.766 -8.422 1 97.56 93 ARG B C 1
ATOM 4261 O O . ARG B 1 93 ? 14.594 -22.562 -7.211 1 97.56 93 ARG B O 1
ATOM 4268 N N . TYR B 1 94 ? 14.07 -22 -9.367 1 98.06 94 TYR B N 1
ATOM 4269 C CA . TYR B 1 94 ? 13.164 -20.922 -8.984 1 98.06 94 TYR B CA 1
ATOM 4270 C C . TYR B 1 94 ? 11.922 -21.484 -8.297 1 98.06 94 TYR B C 1
ATOM 4272 O O . TYR B 1 94 ? 11.305 -22.422 -8.781 1 98.06 94 TYR B O 1
ATOM 4280 N N . TYR B 1 95 ? 11.578 -20.938 -7.188 1 98.56 95 TYR B N 1
ATOM 4281 C CA . TYR B 1 95 ? 10.312 -21.188 -6.504 1 98.56 95 TYR B CA 1
ATOM 4282 C C . TYR B 1 95 ? 9.914 -19.984 -5.645 1 98.56 95 TYR B C 1
ATOM 4284 O O . TYR B 1 95 ? 10.742 -19.141 -5.328 1 98.56 95 TYR B O 1
ATOM 4292 N N . LEU B 1 96 ? 8.703 -19.875 -5.348 1 98.31 96 LEU B N 1
ATOM 4293 C CA . LEU B 1 96 ? 8.211 -18.953 -4.332 1 98.31 96 LEU B CA 1
ATOM 4294 C C . LEU B 1 96 ? 7.09 -19.578 -3.521 1 98.31 96 LEU B C 1
ATOM 4296 O O . LEU B 1 96 ? 6.316 -20.391 -4.047 1 98.31 96 LEU B O 1
ATOM 4300 N N . MET B 1 97 ? 6.984 -19.219 -2.27 1 98.19 97 MET B N 1
ATOM 4301 C CA . MET B 1 97 ? 5.93 -19.625 -1.348 1 98.19 97 MET B CA 1
ATOM 4302 C C . MET B 1 97 ? 5.203 -18.422 -0.78 1 98.19 97 MET B C 1
ATOM 4304 O O . MET B 1 97 ? 5.309 -18.125 0.413 1 98.19 97 MET B O 1
ATOM 4308 N N . PRO B 1 98 ? 4.434 -17.719 -1.645 1 98.31 98 PRO B N 1
ATOM 4309 C CA . PRO B 1 98 ? 3.73 -16.547 -1.133 1 98.31 98 PRO B CA 1
ATOM 4310 C C . PRO B 1 98 ? 2.625 -16.906 -0.141 1 98.31 98 PRO B C 1
ATOM 4312 O O . PRO B 1 98 ? 1.78 -17.75 -0.434 1 98.31 98 PRO B O 1
ATOM 4315 N N . GLY B 1 99 ? 2.693 -16.312 1.009 1 98.44 99 GLY B N 1
ATOM 4316 C CA . GLY B 1 99 ? 1.661 -16.438 2.023 1 98.44 99 GLY B CA 1
ATOM 4317 C C . GLY B 1 99 ? 0.742 -15.227 2.094 1 98.44 99 GLY B C 1
ATOM 4318 O O . GLY B 1 99 ? 1.207 -14.094 2.207 1 98.44 99 GLY B O 1
ATOM 4319 N N . LEU B 1 100 ? -0.53 -15.492 2.027 1 98.38 100 LEU B N 1
ATOM 4320 C CA . LEU B 1 100 ? -1.546 -14.453 2.09 1 98.38 100 LEU B CA 1
ATOM 4321 C C . LEU B 1 100 ? -2.285 -14.492 3.424 1 98.38 100 LEU B C 1
ATOM 4323 O O . LEU B 1 100 ? -2.611 -15.57 3.926 1 98.38 100 LEU B O 1
ATOM 4327 N N . ASP B 1 101 ? -2.541 -13.32 3.979 1 98.19 101 ASP B N 1
ATOM 4328 C CA . ASP B 1 101 ? -3.469 -13.25 5.102 1 98.19 101 ASP B CA 1
ATOM 4329 C C . ASP B 1 101 ? -4.918 -13.344 4.625 1 98.19 101 ASP B C 1
ATOM 4331 O O . ASP B 1 101 ? -5.176 -13.469 3.426 1 98.19 101 ASP B O 1
ATOM 4335 N N . MET B 1 102 ? -5.859 -13.375 5.484 1 98.25 102 MET B N 1
ATOM 4336 C CA . MET B 1 102 ? -7.258 -13.586 5.125 1 98.25 102 MET B CA 1
ATOM 4337 C C . MET B 1 102 ? -7.809 -12.391 4.348 1 98.25 102 MET B C 1
ATOM 4339 O O . MET B 1 102 ? -8.883 -12.477 3.754 1 98.25 102 MET B O 1
ATOM 4343 N N . TRP B 1 103 ? -7.098 -11.328 4.336 1 98.19 103 TRP B N 1
ATOM 4344 C CA . TRP B 1 103 ? -7.508 -10.133 3.611 1 98.19 103 TRP B CA 1
ATOM 4345 C C . TRP B 1 103 ? -6.848 -10.07 2.238 1 98.19 103 TRP B C 1
ATOM 4347 O O . TRP B 1 103 ? -6.965 -9.07 1.529 1 98.19 103 TRP B O 1
ATOM 4357 N N . THR B 1 104 ? -6.082 -11.07 1.887 1 97.31 104 THR B N 1
ATOM 4358 C CA . THR B 1 104 ? -5.504 -11.352 0.578 1 97.31 104 THR B CA 1
ATOM 4359 C C . THR B 1 104 ? -4.242 -10.523 0.353 1 97.31 104 THR B C 1
ATOM 4361 O O . THR B 1 104 ? -3.859 -10.266 -0.79 1 97.31 104 THR B O 1
ATOM 4364 N N . ASN B 1 105 ? -3.629 -10.008 1.42 1 96.81 105 ASN B N 1
ATOM 4365 C CA . ASN B 1 105 ? -2.299 -9.414 1.324 1 96.81 105 ASN B CA 1
ATOM 4366 C C . ASN B 1 105 ? -1.205 -10.477 1.386 1 96.81 105 ASN B C 1
ATOM 4368 O O . ASN B 1 105 ? -1.222 -11.344 2.264 1 96.81 105 ASN B O 1
ATOM 4372 N N . VAL B 1 106 ? -0.271 -10.406 0.486 1 97.62 106 VAL B N 1
ATOM 4373 C CA . VAL B 1 106 ? 0.912 -11.258 0.565 1 97.62 106 VAL B CA 1
ATOM 4374 C C . VAL B 1 106 ? 1.874 -10.703 1.616 1 97.62 106 VAL B C 1
ATOM 4376 O O . VAL B 1 106 ? 2.525 -9.68 1.396 1 97.62 106 VAL B O 1
ATOM 4379 N N . PHE B 1 107 ? 2.004 -11.43 2.742 1 97.19 107 PHE B N 1
ATOM 4380 C CA . PHE B 1 107 ? 2.779 -10.891 3.85 1 97.19 107 PHE B CA 1
ATOM 4381 C C . PHE B 1 107 ? 4.18 -11.492 3.875 1 97.19 107 PHE B C 1
ATOM 4383 O O . PHE B 1 107 ? 5.105 -10.898 4.441 1 97.19 107 PHE B O 1
ATOM 4390 N N . ALA B 1 108 ? 4.352 -12.641 3.246 1 98 108 ALA B N 1
ATOM 4391 C CA . ALA B 1 108 ? 5.633 -13.336 3.211 1 98 108 ALA B CA 1
ATOM 4392 C C . ALA B 1 108 ? 5.789 -14.133 1.916 1 98 108 ALA B C 1
ATOM 4394 O O . ALA B 1 108 ? 4.82 -14.703 1.407 1 98 108 ALA B O 1
ATOM 4395 N N . VAL B 1 109 ? 7.043 -14.141 1.427 1 97.88 109 VAL B N 1
ATOM 4396 C CA . VAL B 1 109 ? 7.301 -14.906 0.211 1 97.88 109 VAL B CA 1
ATOM 4397 C C . VAL B 1 109 ? 8.633 -15.648 0.337 1 97.88 109 VAL B C 1
ATOM 4399 O O . VAL B 1 109 ? 9.578 -15.359 -0.394 1 97.88 109 VAL B O 1
ATOM 4402 N N . PRO B 1 110 ? 8.727 -16.656 1.202 1 98.12 110 PRO B N 1
ATOM 4403 C CA . PRO B 1 110 ? 9.945 -17.469 1.105 1 98.12 110 PRO B CA 1
ATOM 4404 C C . PRO B 1 110 ? 10.203 -17.984 -0.31 1 98.12 110 PRO B C 1
ATOM 4406 O O . PRO B 1 110 ? 9.273 -18.406 -0.992 1 98.12 110 PRO B O 1
ATOM 4409 N N . GLY B 1 111 ? 11.422 -17.828 -0.687 1 97.5 111 GLY B N 1
ATOM 4410 C CA . GLY B 1 111 ? 11.664 -18.297 -2.043 1 97.5 111 GLY B CA 1
ATOM 4411 C C . GLY B 1 111 ? 12.969 -17.781 -2.625 1 97.5 111 GLY B C 1
ATOM 4412 O O . GLY B 1 111 ? 13.789 -17.203 -1.909 1 97.5 111 GLY B O 1
ATOM 4413 N N . TRP B 1 112 ? 13.117 -18.016 -3.916 1 97.5 112 TRP B N 1
ATOM 4414 C CA . TRP B 1 112 ? 14.305 -17.719 -4.699 1 97.5 112 TRP B CA 1
ATOM 4415 C C . TRP B 1 112 ? 14.711 -16.266 -4.535 1 97.5 112 TRP B C 1
ATOM 4417 O O . TRP B 1 112 ? 15.883 -15.961 -4.266 1 97.5 112 TRP B O 1
ATOM 4427 N N . ARG B 1 113 ? 13.852 -15.32 -4.543 1 96.31 113 ARG B N 1
ATOM 4428 C CA . ARG B 1 113 ? 14.117 -13.891 -4.551 1 96.31 113 ARG B CA 1
ATOM 4429 C C . ARG B 1 113 ? 14.469 -13.391 -3.15 1 96.31 113 ARG B C 1
ATOM 4431 O O . ARG B 1 113 ? 15.242 -12.438 -3 1 96.31 113 ARG B O 1
ATOM 4438 N N . THR B 1 114 ? 13.969 -14.062 -2.092 1 96.94 114 THR B N 1
ATOM 4439 C CA . THR B 1 114 ? 13.969 -13.469 -0.761 1 96.94 114 THR B CA 1
ATOM 4440 C C . THR B 1 114 ? 14.883 -14.25 0.179 1 96.94 114 THR B C 1
ATOM 4442 O O . THR B 1 114 ? 16 -13.828 0.461 1 96.94 114 THR B O 1
ATOM 4445 N N . THR B 1 115 ? 14.578 -15.508 0.432 1 96.75 115 THR B N 1
ATOM 4446 C CA . THR B 1 115 ? 15.312 -16.297 1.418 1 96.75 115 THR B CA 1
ATOM 4447 C C . THR B 1 115 ? 16.359 -17.172 0.741 1 96.75 115 THR B C 1
ATOM 4449 O O . THR B 1 115 ? 17.25 -17.719 1.406 1 96.75 115 THR B O 1
ATOM 4452 N N . GLY B 1 116 ? 16.297 -17.328 -0.606 1 96.06 116 GLY B N 1
ATOM 4453 C CA . GLY B 1 116 ? 17.266 -18.125 -1.339 1 96.06 116 GLY B CA 1
ATOM 4454 C C . GLY B 1 116 ? 16.797 -19.547 -1.618 1 96.06 116 GLY B C 1
ATOM 4455 O O . GLY B 1 116 ? 15.625 -19.859 -1.387 1 96.06 116 GLY B O 1
ATOM 4456 N N . THR B 1 117 ? 17.625 -20.391 -2.119 1 96.94 117 THR B N 1
ATOM 4457 C CA . THR B 1 117 ? 17.219 -21.672 -2.658 1 96.94 117 THR B CA 1
ATOM 4458 C C . THR B 1 117 ? 17.703 -22.812 -1.76 1 96.94 117 THR B C 1
ATOM 4460 O O . THR B 1 117 ? 17.375 -23.984 -2.006 1 96.94 117 THR B O 1
ATOM 4463 N N . GLY B 1 118 ? 18.484 -22.516 -0.728 1 96.56 118 GLY B N 1
ATOM 4464 C CA . GLY B 1 118 ? 18.906 -23.531 0.211 1 96.56 118 GLY B CA 1
ATOM 4465 C C . GLY B 1 118 ? 17.781 -24.016 1.115 1 96.56 118 GLY B C 1
ATOM 4466 O O . GLY B 1 118 ? 16.734 -23.375 1.206 1 96.56 118 GLY B O 1
ATOM 4467 N N . ALA B 1 119 ? 18.031 -25.172 1.714 1 97.88 119 ALA B N 1
ATOM 4468 C CA . ALA B 1 119 ? 17.062 -25.672 2.68 1 97.88 119 ALA B CA 1
ATOM 4469 C C . ALA B 1 119 ? 16.812 -24.656 3.791 1 97.88 119 ALA B C 1
ATOM 4471 O O . ALA B 1 119 ? 17.75 -24.016 4.266 1 97.88 119 ALA B O 1
ATOM 4472 N N . GLN B 1 120 ? 15.594 -24.547 4.223 1 97.31 120 GLN B N 1
ATOM 4473 C CA . GLN B 1 120 ? 15.273 -23.562 5.238 1 97.31 120 GLN B CA 1
ATOM 4474 C C . GLN B 1 120 ? 14.023 -23.953 6.02 1 97.31 120 GLN B C 1
ATOM 4476 O O . GLN B 1 120 ? 13.188 -24.719 5.523 1 97.31 120 GLN B O 1
ATOM 4481 N N . ASP B 1 121 ? 13.938 -23.5 7.23 1 97.31 121 ASP B N 1
ATOM 4482 C CA . ASP B 1 121 ? 12.789 -23.641 8.117 1 97.31 121 ASP B CA 1
ATOM 4483 C C . ASP B 1 121 ? 12.234 -22.266 8.508 1 97.31 121 ASP B C 1
ATOM 4485 O O . ASP B 1 121 ? 12.961 -21.438 9.047 1 97.31 121 ASP B O 1
ATOM 4489 N N . VAL B 1 122 ? 10.992 -22.062 8.203 1 97.94 122 VAL B N 1
ATOM 4490 C CA . VAL B 1 122 ? 10.328 -20.812 8.547 1 97.94 122 VAL B CA 1
ATOM 4491 C C . VAL B 1 122 ? 9.164 -21.078 9.5 1 97.94 122 VAL B C 1
ATOM 4493 O O . VAL B 1 122 ? 8.305 -21.906 9.219 1 97.94 122 VAL B O 1
ATOM 4496 N N . ALA B 1 123 ? 9.18 -20.406 10.609 1 98.12 123 ALA B N 1
ATOM 4497 C CA . ALA B 1 123 ? 8.062 -20.516 11.547 1 98.12 123 ALA B CA 1
ATOM 4498 C C . ALA B 1 123 ? 7.039 -19.406 11.305 1 98.12 123 ALA B C 1
ATOM 4500 O O . ALA B 1 123 ? 7.34 -18.234 11.477 1 98.12 123 ALA B O 1
ATOM 4501 N N . PHE B 1 124 ? 5.895 -19.781 10.906 1 98.31 124 PHE B N 1
ATOM 4502 C CA . PHE B 1 124 ? 4.777 -18.859 10.797 1 98.31 124 PHE B CA 1
ATOM 4503 C C . PHE B 1 124 ? 4.027 -18.75 12.117 1 98.31 124 PHE B C 1
ATOM 4505 O O . PHE B 1 124 ? 3.465 -19.734 12.602 1 98.31 124 PHE B O 1
ATOM 4512 N N . CYS B 1 125 ? 4.082 -17.578 12.664 1 97.88 125 CYS B N 1
ATOM 4513 C CA . CYS B 1 125 ? 3.598 -17.328 14.016 1 97.88 125 CYS B CA 1
ATOM 4514 C C . CYS B 1 125 ? 2.312 -16.516 14 1 97.88 125 CYS B C 1
ATOM 4516 O O . CYS B 1 125 ? 2.209 -15.531 13.266 1 97.88 125 CYS B O 1
ATOM 4518 N N . PRO B 1 126 ? 1.275 -16.984 14.805 1 96.12 126 PRO B N 1
ATOM 4519 C CA . PRO B 1 126 ? 0.054 -16.172 14.875 1 96.12 126 PRO B CA 1
ATOM 4520 C C . PRO B 1 126 ? 0.293 -14.797 15.477 1 96.12 126 PRO B C 1
ATOM 4522 O O . PRO B 1 126 ? 1.338 -14.555 16.094 1 96.12 126 PRO B O 1
ATOM 4525 N N . PRO B 1 127 ? -0.665 -13.883 15.227 1 92.06 127 PRO B N 1
ATOM 4526 C CA . PRO B 1 127 ? -0.528 -12.539 15.805 1 92.06 127 PRO B CA 1
ATOM 4527 C C . PRO B 1 127 ? -0.319 -12.57 17.312 1 92.06 127 PRO B C 1
ATOM 4529 O O . PRO B 1 127 ? -1.021 -13.289 18.031 1 92.06 127 PRO B O 1
ATOM 4532 N N . GLY B 1 128 ? 0.713 -11.797 17.781 1 87.38 128 GLY B N 1
ATOM 4533 C CA . GLY B 1 128 ? 0.927 -11.617 19.203 1 87.38 128 GLY B CA 1
ATOM 4534 C C . GLY B 1 128 ? 1.769 -12.719 19.828 1 87.38 128 GLY B C 1
ATOM 4535 O O . GLY B 1 128 ? 2.039 -12.695 21.031 1 87.38 128 GLY B O 1
ATOM 4536 N N . TRP B 1 129 ? 2.172 -13.656 19.016 1 92.88 129 TRP B N 1
ATOM 4537 C CA . TRP B 1 129 ? 2.984 -14.75 19.562 1 92.88 129 TRP B CA 1
ATOM 4538 C C . TRP B 1 129 ? 4.316 -14.227 20.078 1 92.88 129 TRP B C 1
ATOM 4540 O O . TRP B 1 129 ? 4.965 -13.398 19.438 1 92.88 129 TRP B O 1
ATOM 4550 N N . SER B 1 130 ? 4.812 -14.578 21.203 1 88.06 130 SER B N 1
ATOM 4551 C CA . SER B 1 130 ? 6.039 -14.086 21.828 1 88.06 130 SER B CA 1
ATOM 4552 C C . SER B 1 130 ? 6.945 -15.234 22.25 1 88.06 130 SER B C 1
ATOM 4554 O O . SER B 1 130 ? 7.879 -15.039 23.031 1 88.06 130 SER B O 1
ATOM 4556 N N . GLY B 1 131 ? 6.793 -16.422 21.766 1 90.44 131 GLY B N 1
ATOM 4557 C CA . GLY B 1 131 ? 7.637 -17.547 22.125 1 90.44 131 GLY B CA 1
ATOM 4558 C C . GLY B 1 131 ? 8.992 -17.531 21.438 1 90.44 131 GLY B C 1
ATOM 4559 O O . GLY B 1 131 ? 9.328 -16.562 20.75 1 90.44 131 GLY B O 1
ATOM 4560 N N . SER B 1 132 ? 9.828 -18.453 21.781 1 92.06 132 SER B N 1
ATOM 4561 C CA . SER B 1 132 ? 11.156 -18.578 21.188 1 92.06 132 SER B CA 1
ATOM 4562 C C . SER B 1 132 ? 11.172 -19.594 20.062 1 92.06 132 SER B C 1
ATOM 4564 O O . SER B 1 132 ? 10.367 -20.531 20.062 1 92.06 132 SER B O 1
ATOM 4566 N N . LEU B 1 133 ? 12 -19.359 19.156 1 94.88 133 LEU B N 1
ATOM 4567 C CA . LEU B 1 133 ? 12.164 -20.281 18.031 1 94.88 133 LEU B CA 1
ATOM 4568 C C . LEU B 1 133 ? 13.469 -21.047 18.156 1 94.88 133 LEU B C 1
ATOM 4570 O O . LEU B 1 133 ? 14.445 -20.562 18.734 1 94.88 133 LEU B O 1
ATOM 4574 N N . PRO B 1 134 ? 13.539 -22.266 17.688 1 92.75 134 PRO B N 1
ATOM 4575 C CA . PRO B 1 134 ? 14.812 -22.969 17.594 1 92.75 134 PRO B CA 1
ATOM 4576 C C . PRO B 1 134 ? 15.844 -22.234 16.75 1 92.75 134 PRO B C 1
ATOM 4578 O O . PRO B 1 134 ? 15.484 -21.438 15.883 1 92.75 134 PRO B O 1
ATOM 4581 N N . PRO B 1 135 ? 17.109 -22.516 17.047 1 90.25 135 PRO B N 1
ATOM 4582 C CA . PRO B 1 135 ? 18.156 -21.891 16.219 1 90.25 135 PRO B CA 1
ATOM 4583 C C . PRO B 1 135 ? 17.984 -22.172 14.734 1 90.25 135 PRO B C 1
ATOM 4585 O O . PRO B 1 135 ? 17.656 -23.297 14.352 1 90.25 135 PRO B O 1
ATOM 4588 N N . GLY B 1 136 ? 18.125 -21.141 14 1 89.31 136 GLY B N 1
ATOM 4589 C CA . GLY B 1 136 ? 18.125 -21.297 12.555 1 89.31 136 GLY B CA 1
ATOM 4590 C C . GLY B 1 136 ? 16.75 -21.141 11.938 1 89.31 136 GLY B C 1
ATOM 4591 O O . GLY B 1 136 ? 16.625 -20.969 10.727 1 89.31 136 GLY B O 1
ATOM 4592 N N . VAL B 1 137 ? 15.711 -21.25 12.75 1 93.56 137 VAL B N 1
ATOM 4593 C CA . VAL B 1 137 ? 14.352 -21.109 12.234 1 93.56 137 VAL B CA 1
ATOM 4594 C C . VAL B 1 137 ? 14.023 -19.625 12.078 1 93.56 137 VAL B C 1
ATOM 4596 O O . VAL B 1 137 ? 14.188 -18.844 13.016 1 93.56 137 VAL B O 1
ATOM 4599 N N . VAL B 1 138 ? 13.641 -19.297 10.867 1 91.88 138 VAL B N 1
ATOM 4600 C CA . VAL B 1 138 ? 13.305 -17.922 10.555 1 91.88 138 VAL B CA 1
ATOM 4601 C C . VAL B 1 138 ? 11.883 -17.609 11.008 1 91.88 138 VAL B C 1
ATOM 4603 O O . VAL B 1 138 ? 10.977 -18.438 10.828 1 91.88 138 VAL B O 1
ATOM 4606 N N . LYS B 1 139 ? 11.688 -16.547 11.641 1 93.81 139 LYS B N 1
ATOM 4607 C CA . LYS B 1 139 ? 10.367 -16.156 12.109 1 93.81 139 LYS B CA 1
ATOM 4608 C C . LYS B 1 139 ? 9.617 -15.367 11.039 1 93.81 139 LYS B C 1
ATOM 4610 O O . LYS B 1 139 ? 10.188 -14.484 10.398 1 93.81 139 LYS B O 1
ATOM 4615 N N . SER B 1 140 ? 8.422 -15.688 10.805 1 97.06 140 SER B N 1
ATOM 4616 C CA . SER B 1 140 ? 7.461 -14.883 10.055 1 97.06 140 SER B CA 1
ATOM 4617 C C . SER B 1 140 ? 6.199 -14.617 10.867 1 97.06 140 SER B C 1
ATOM 4619 O O . SER B 1 140 ? 5.438 -15.547 11.156 1 97.06 140 SER B O 1
ATOM 4621 N N . GLU B 1 141 ? 6.012 -13.383 11.242 1 95.75 141 GLU B N 1
ATOM 4622 C CA . GLU B 1 141 ? 4.77 -13.016 11.922 1 95.75 141 GLU B CA 1
ATOM 4623 C C . GLU B 1 141 ? 3.611 -12.922 10.938 1 95.75 141 GLU B C 1
ATOM 4625 O O . GLU B 1 141 ? 3.705 -12.219 9.922 1 95.75 141 GLU B O 1
ATOM 4630 N N . CYS B 1 142 ? 2.555 -13.641 11.234 1 97.31 142 CYS B N 1
ATOM 4631 C CA . CYS B 1 142 ? 1.388 -13.641 10.359 1 97.31 142 CYS B CA 1
ATOM 4632 C C . CYS B 1 142 ? 0.366 -12.602 10.82 1 97.31 142 CYS B C 1
ATOM 4634 O O . CYS B 1 142 ? 0.083 -12.492 12.016 1 97.31 142 CYS B O 1
ATOM 4636 N N . PRO B 1 143 ? -0.248 -11.828 9.883 1 95.81 143 PRO B N 1
ATOM 4637 C CA . PRO B 1 143 ? -1.235 -10.82 10.266 1 95.81 143 PRO B CA 1
ATOM 4638 C C . PRO B 1 143 ? -2.543 -11.43 10.766 1 95.81 143 PRO B C 1
ATOM 4640 O O . PRO B 1 143 ? -3.289 -10.781 11.508 1 95.81 143 PRO B O 1
ATOM 4643 N N . THR B 1 144 ? -2.891 -12.617 10.305 1 97.06 144 THR B N 1
ATOM 4644 C CA . THR B 1 144 ? -4.078 -13.336 10.75 1 97.06 144 THR B CA 1
ATOM 4645 C C . THR B 1 144 ? -3.721 -14.766 11.172 1 97.06 144 THR B C 1
ATOM 4647 O O . THR B 1 144 ? -2.658 -15.273 10.805 1 97.06 144 THR B O 1
ATOM 4650 N N . LYS B 1 145 ? -4.621 -15.398 11.891 1 97 145 LYS B N 1
ATOM 4651 C CA . LYS B 1 145 ? -4.379 -16.766 12.367 1 97 145 LYS B CA 1
ATOM 4652 C C . LYS B 1 145 ? -4.531 -17.781 11.242 1 97 145 LYS B C 1
ATOM 4654 O O . LYS B 1 145 ? -4.012 -18.891 11.32 1 97 145 LYS B O 1
ATOM 4659 N N . LEU B 1 146 ? -5.336 -17.422 10.273 1 97.94 146 LEU B N 1
ATOM 4660 C CA . LEU B 1 146 ? -5.48 -18.219 9.062 1 97.94 146 LEU B CA 1
ATOM 4661 C C . LEU B 1 146 ? -4.719 -17.594 7.902 1 97.94 146 LEU B C 1
ATOM 4663 O O . LEU B 1 146 ? -4.793 -16.375 7.688 1 97.94 146 LEU B O 1
ATOM 4667 N N . VAL B 1 147 ? -3.912 -18.406 7.289 1 98.38 147 VAL B N 1
ATOM 4668 C CA . VAL B 1 147 ? -3.166 -17.891 6.148 1 98.38 147 VAL B CA 1
ATOM 4669 C C . VAL B 1 147 ? -3.184 -18.906 5.012 1 98.38 147 VAL B C 1
ATOM 4671 O O . VAL B 1 147 ? -3.428 -20.094 5.242 1 98.38 147 VAL B O 1
ATOM 4674 N N . TRP B 1 148 ? -3.045 -18.438 3.814 1 98.44 148 TRP B N 1
ATOM 4675 C CA . TRP B 1 148 ? -3.098 -19.234 2.594 1 98.44 148 TRP B CA 1
ATOM 4676 C C . TRP B 1 148 ? -1.781 -19.141 1.829 1 98.44 148 TRP B C 1
ATOM 4678 O O . TRP B 1 148 ? -1.323 -18.047 1.497 1 98.44 148 TRP B O 1
ATOM 4688 N N . PHE B 1 149 ? -1.151 -20.281 1.595 1 98.5 149 PHE B N 1
ATOM 4689 C CA . PHE B 1 149 ? 0.063 -20.312 0.789 1 98.5 149 PHE B CA 1
ATOM 4690 C C . PHE B 1 149 ? -0.222 -20.875 -0.594 1 98.5 149 PHE B C 1
ATOM 4692 O O . PHE B 1 149 ? -0.872 -21.922 -0.719 1 98.5 149 PHE B O 1
ATOM 4699 N N . ILE B 1 150 ? 0.249 -20.172 -1.596 1 97.62 150 ILE B N 1
ATOM 4700 C CA . ILE B 1 150 ? 0.151 -20.609 -2.986 1 97.62 150 ILE B CA 1
ATOM 4701 C C . ILE B 1 150 ? 1.55 -20.734 -3.588 1 97.62 150 ILE B C 1
ATOM 4703 O O . ILE B 1 150 ? 1.969 -19.875 -4.383 1 97.62 150 ILE B O 1
ATOM 4707 N N . GLY B 1 151 ? 2.195 -21.812 -3.256 1 98.06 151 GLY B N 1
ATOM 4708 C CA . GLY B 1 151 ? 3.557 -22.047 -3.717 1 98.06 151 GLY B CA 1
ATOM 4709 C C . GLY B 1 151 ? 3.639 -22.359 -5.199 1 98.06 151 GLY B C 1
ATOM 4710 O O . GLY B 1 151 ? 2.752 -23.016 -5.746 1 98.06 151 GLY B O 1
ATOM 4711 N N . ARG B 1 152 ? 4.664 -21.922 -5.785 1 98.12 152 ARG B N 1
ATOM 4712 C CA . ARG B 1 152 ? 4.961 -22.188 -7.191 1 98.12 152 ARG B CA 1
ATOM 4713 C C . ARG B 1 152 ? 6.406 -22.625 -7.375 1 98.12 152 ARG B C 1
ATOM 4715 O O . ARG B 1 152 ? 7.328 -21.984 -6.871 1 98.12 152 ARG B O 1
ATOM 4722 N N . THR B 1 153 ? 6.582 -23.703 -8.023 1 98.62 153 THR B N 1
ATOM 4723 C CA . THR B 1 153 ? 7.906 -24.234 -8.344 1 98.62 153 THR B CA 1
ATOM 4724 C C . THR B 1 153 ? 8.086 -24.359 -9.859 1 98.62 153 THR B C 1
ATOM 4726 O O . THR B 1 153 ? 7.293 -25.031 -10.523 1 98.62 153 THR B O 1
ATOM 4729 N N . LYS B 1 154 ? 9.094 -23.703 -10.359 1 98.69 154 LYS B N 1
ATOM 4730 C CA . LYS B 1 154 ? 9.359 -23.75 -11.789 1 98.69 154 LYS B CA 1
ATOM 4731 C C . LYS B 1 154 ? 9.547 -25.188 -12.273 1 98.69 154 LYS B C 1
ATOM 4733 O O . LYS B 1 154 ? 10.219 -25.984 -11.617 1 98.69 154 LYS B O 1
ATOM 4738 N N . THR B 1 155 ? 8.992 -25.531 -13.43 1 98.12 155 THR B N 1
ATOM 4739 C CA . THR B 1 155 ? 9.289 -26.781 -14.125 1 98.12 155 THR B CA 1
ATOM 4740 C C . THR B 1 155 ? 9.617 -26.516 -15.594 1 98.12 155 THR B C 1
ATOM 4742 O O . THR B 1 155 ? 9.023 -25.625 -16.219 1 98.12 155 THR B O 1
ATOM 4745 N N . ASP B 1 156 ? 10.547 -27.234 -16.094 1 96.94 156 ASP B N 1
ATOM 4746 C CA . ASP B 1 156 ? 10.93 -27.141 -17.5 1 96.94 156 ASP B CA 1
ATOM 4747 C C . ASP B 1 156 ? 10.117 -28.125 -18.344 1 96.94 156 ASP B C 1
ATOM 4749 O O . ASP B 1 156 ? 10.656 -28.781 -19.234 1 96.94 156 ASP B O 1
ATOM 4753 N N . GLY B 1 157 ? 8.891 -28.391 -17.875 1 95.12 157 GLY B N 1
ATOM 4754 C CA . GLY B 1 157 ? 7.969 -29.25 -18.609 1 95.12 157 GLY B CA 1
ATOM 4755 C C . GLY B 1 157 ? 7.895 -30.656 -18.047 1 95.12 157 GLY B C 1
ATOM 4756 O O . GLY B 1 157 ? 8.516 -30.953 -17.016 1 95.12 157 GLY B O 1
ATOM 4757 N N . PRO B 1 158 ? 7.125 -31.531 -18.719 1 94.75 158 PRO B N 1
ATOM 4758 C CA . PRO B 1 158 ? 6.816 -32.875 -18.203 1 94.75 158 PRO B CA 1
ATOM 4759 C C . PRO B 1 158 ? 8.062 -33.688 -17.922 1 94.75 158 PRO B C 1
ATOM 4761 O O . PRO B 1 158 ? 8.125 -34.406 -16.906 1 94.75 158 PRO B O 1
ATOM 4764 N N . PRO B 1 159 ? 9.094 -33.594 -18.719 1 96.38 159 PRO B N 1
ATOM 4765 C CA . PRO B 1 159 ? 10.289 -34.375 -18.391 1 96.38 159 PRO B CA 1
ATOM 4766 C C . PRO B 1 159 ? 10.914 -33.969 -17.062 1 96.38 159 PRO B C 1
ATOM 4768 O O . PRO B 1 159 ? 11.719 -34.719 -16.5 1 96.38 159 PRO B O 1
ATOM 4771 N N . ASP B 1 160 ? 10.602 -32.812 -16.625 1 97.62 160 ASP B N 1
ATOM 4772 C CA . ASP B 1 160 ? 11.211 -32.25 -15.422 1 97.62 160 ASP B CA 1
ATOM 4773 C C . ASP B 1 160 ? 10.352 -32.5 -14.188 1 97.62 160 ASP B C 1
ATOM 4775 O O . ASP B 1 160 ? 10.711 -32.125 -13.078 1 97.62 160 ASP B O 1
ATOM 4779 N N . TYR B 1 161 ? 9.203 -33.25 -14.273 1 97.62 161 TYR B N 1
ATOM 4780 C CA . TYR B 1 161 ? 8.234 -33.406 -13.195 1 97.62 161 TYR B CA 1
ATOM 4781 C C . TYR B 1 161 ? 8.844 -34.125 -12.008 1 97.62 161 TYR B C 1
ATOM 4783 O O . TYR B 1 161 ? 8.609 -33.75 -10.852 1 97.62 161 TYR B O 1
ATOM 4791 N N . ASP B 1 162 ? 9.664 -35.062 -12.305 1 98.06 162 ASP B N 1
ATOM 4792 C CA . ASP B 1 162 ? 10.211 -35.875 -11.219 1 98.06 162 ASP B CA 1
ATOM 4793 C C . ASP B 1 162 ? 11.047 -35.031 -10.266 1 98.06 162 ASP B C 1
ATOM 4795 O O . ASP B 1 162 ? 10.969 -35.188 -9.047 1 98.06 162 ASP B O 1
ATOM 4799 N N . ALA B 1 163 ? 11.852 -34.188 -10.844 1 98.06 163 ALA B N 1
ATOM 4800 C CA . ALA B 1 163 ? 12.68 -33.312 -10.016 1 98.06 163 ALA B CA 1
ATOM 4801 C C . ALA B 1 163 ? 11.82 -32.375 -9.172 1 98.06 163 ALA B C 1
ATOM 4803 O O . ALA B 1 163 ? 12.117 -32.156 -7.996 1 98.06 163 ALA B O 1
ATOM 4804 N N . VAL B 1 164 ? 10.789 -31.844 -9.742 1 98.19 164 VAL B N 1
ATOM 4805 C CA . VAL B 1 164 ? 9.891 -30.938 -9.031 1 98.19 164 VAL B CA 1
ATOM 4806 C C . VAL B 1 164 ? 9.125 -31.703 -7.953 1 98.19 164 VAL B C 1
ATOM 4808 O O . VAL B 1 164 ? 8.945 -31.203 -6.84 1 98.19 164 VAL B O 1
ATOM 4811 N N . HIS B 1 165 ? 8.641 -32.938 -8.312 1 97.81 165 HIS B N 1
ATOM 4812 C CA . HIS B 1 165 ? 7.945 -33.781 -7.34 1 97.81 165 HIS B CA 1
ATOM 4813 C C . HIS B 1 165 ? 8.812 -34.031 -6.117 1 97.81 165 HIS B C 1
ATOM 4815 O O . HIS B 1 165 ? 8.328 -34 -4.984 1 97.81 165 HIS B O 1
ATOM 4821 N N . LYS B 1 166 ? 10.062 -34.312 -6.34 1 98.25 166 LYS B N 1
ATOM 4822 C CA . LYS B 1 166 ? 10.984 -34.531 -5.23 1 98.25 166 LYS B CA 1
ATOM 4823 C C . LYS B 1 166 ? 11.047 -33.312 -4.309 1 98.25 166 LYS B C 1
ATOM 4825 O O . LYS B 1 166 ? 11.039 -33.469 -3.086 1 98.25 166 LYS B O 1
ATOM 4830 N N . PHE B 1 167 ? 11.164 -32.156 -4.863 1 98.31 167 PHE B N 1
ATOM 4831 C CA . PHE B 1 167 ? 11.141 -30.922 -4.094 1 98.31 167 PHE B CA 1
ATOM 4832 C C . PHE B 1 167 ? 9.836 -30.781 -3.318 1 98.31 167 PHE B C 1
ATOM 4834 O O . PHE B 1 167 ? 9.852 -30.516 -2.115 1 98.31 167 PHE B O 1
ATOM 4841 N N . GLN B 1 168 ? 8.656 -30.984 -4 1 97.88 168 GLN B N 1
ATOM 4842 C CA . GLN B 1 168 ? 7.348 -30.891 -3.365 1 97.88 168 GLN B CA 1
ATOM 4843 C C . GLN B 1 168 ? 7.219 -31.891 -2.219 1 97.88 168 GLN B C 1
ATOM 4845 O O . GLN B 1 168 ? 6.719 -31.547 -1.144 1 97.88 168 GLN B O 1
ATOM 4850 N N . ASP B 1 169 ? 7.68 -33.094 -2.459 1 96.44 169 ASP B N 1
ATOM 4851 C CA . ASP B 1 169 ? 7.559 -34.156 -1.472 1 96.44 169 ASP B CA 1
ATOM 4852 C C . ASP B 1 169 ? 8.445 -33.906 -0.259 1 96.44 169 ASP B C 1
ATOM 4854 O O . ASP B 1 169 ? 8.25 -34.5 0.805 1 96.44 169 ASP B O 1
ATOM 4858 N N . GLY B 1 170 ? 9.469 -33.062 -0.45 1 96.94 170 GLY B N 1
ATOM 4859 C CA . GLY B 1 170 ? 10.359 -32.688 0.641 1 96.94 170 GLY B CA 1
ATOM 4860 C C . GLY B 1 170 ? 9.805 -31.609 1.539 1 96.94 170 GLY B C 1
ATOM 4861 O O . GLY B 1 170 ? 10.328 -31.359 2.629 1 96.94 170 GLY B O 1
ATOM 4862 N N . MET B 1 171 ? 8.781 -30.953 1.165 1 96.5 171 MET B N 1
ATOM 4863 C CA . MET B 1 171 ? 8.164 -29.906 1.982 1 96.5 171 MET B CA 1
ATOM 4864 C C . MET B 1 171 ? 7.375 -30.516 3.135 1 96.5 171 MET B C 1
ATOM 4866 O O . MET B 1 171 ? 6.734 -31.562 2.975 1 96.5 171 MET B O 1
ATOM 4870 N N . ALA B 1 172 ? 7.414 -29.844 4.266 1 95.56 172 ALA B N 1
ATOM 4871 C CA . ALA B 1 172 ? 6.715 -30.359 5.438 1 95.56 172 ALA B CA 1
ATOM 4872 C C . ALA B 1 172 ? 6.18 -29.234 6.309 1 95.56 172 ALA B C 1
ATOM 4874 O O . ALA B 1 172 ? 6.738 -28.125 6.32 1 95.56 172 ALA B O 1
ATOM 4875 N N . LEU B 1 173 ? 5.094 -29.484 6.949 1 96.19 173 LEU B N 1
ATOM 4876 C CA . LEU B 1 173 ? 4.496 -28.625 7.961 1 96.19 173 LEU B CA 1
ATOM 4877 C C . LEU B 1 173 ? 4.484 -29.312 9.328 1 96.19 173 LEU B C 1
ATOM 4879 O O . LEU B 1 173 ? 4.016 -30.438 9.453 1 96.19 173 LEU B O 1
ATOM 4883 N N . THR B 1 174 ? 5.055 -28.641 10.312 1 95.31 174 THR B N 1
ATOM 4884 C CA . THR B 1 174 ? 5.141 -29.188 11.664 1 95.31 174 THR B CA 1
ATOM 4885 C C . THR B 1 174 ? 4.758 -28.141 12.703 1 95.31 174 THR B C 1
ATOM 4887 O O . THR B 1 174 ? 5.207 -27 12.633 1 95.31 174 THR B O 1
ATOM 4890 N N . SER B 1 175 ? 3.91 -28.594 13.633 1 95.38 175 SER B N 1
ATOM 4891 C CA . SER B 1 175 ? 3.662 -27.703 14.758 1 95.38 175 SER B CA 1
ATOM 4892 C C . SER B 1 175 ? 4.949 -27.406 15.523 1 95.38 175 SER B C 1
ATOM 4894 O O . SER B 1 175 ? 5.754 -28.297 15.773 1 95.38 175 SER B O 1
ATOM 4896 N N . LEU B 1 176 ? 5.129 -26.125 15.828 1 95.06 176 LEU B N 1
ATOM 4897 C CA . LEU B 1 176 ? 6.316 -25.766 16.594 1 95.06 176 LEU B CA 1
ATOM 4898 C C . LEU B 1 176 ? 6.367 -26.547 17.906 1 95.06 176 LEU B C 1
ATOM 4900 O O . LEU B 1 176 ? 7.445 -26.938 18.359 1 95.06 176 LEU B O 1
ATOM 4904 N N . ALA B 1 177 ? 5.227 -26.812 18.5 1 91.81 177 ALA B N 1
ATOM 4905 C CA . ALA B 1 177 ? 5.125 -27.547 19.766 1 91.81 177 ALA B CA 1
ATOM 4906 C C . ALA B 1 177 ? 5.703 -28.953 19.641 1 91.81 177 ALA B C 1
ATOM 4908 O O . ALA B 1 177 ? 6.125 -29.547 20.625 1 91.81 177 ALA B O 1
ATOM 4909 N N . ARG B 1 178 ? 5.781 -29.453 18.484 1 90.38 178 ARG B N 1
ATOM 4910 C CA . ARG B 1 178 ? 6.266 -30.812 18.234 1 90.38 178 ARG B CA 1
ATOM 4911 C C . ARG B 1 178 ? 7.598 -30.797 17.5 1 90.38 178 ARG B C 1
ATOM 4913 O O . ARG B 1 178 ? 8.008 -31.797 16.922 1 90.38 178 ARG B O 1
ATOM 4920 N N . TRP B 1 179 ? 8.117 -29.672 17.438 1 89.44 179 TRP B N 1
ATOM 4921 C CA . TRP B 1 179 ? 9.391 -29.531 16.734 1 89.44 179 TRP B CA 1
ATOM 4922 C C . TRP B 1 179 ? 10.453 -30.438 17.344 1 89.44 179 TRP B C 1
ATOM 4924 O O . TRP B 1 179 ? 10.625 -30.469 18.562 1 89.44 179 TRP B O 1
ATOM 4934 N N . GLY B 1 180 ? 11.18 -31.234 16.516 1 84.69 180 GLY B N 1
ATOM 4935 C CA . GLY B 1 180 ? 12.195 -32.156 16.984 1 84.69 180 GLY B CA 1
ATOM 4936 C C . GLY B 1 180 ? 11.695 -33.562 17.141 1 84.69 180 GLY B C 1
ATOM 4937 O O . GLY B 1 180 ? 12.484 -34.5 17.344 1 84.69 180 GLY B O 1
ATOM 4938 N N . GLU B 1 181 ? 10.375 -33.656 17.141 1 83.31 181 GLU B N 1
ATOM 4939 C CA . GLU B 1 181 ? 9.781 -34.969 17.141 1 83.31 181 GLU B CA 1
ATOM 4940 C C . GLU B 1 181 ? 9.656 -35.531 15.734 1 83.31 181 GLU B C 1
ATOM 4942 O O . GLU B 1 181 ? 9.773 -34.781 14.758 1 83.31 181 GLU B O 1
ATOM 4947 N N . PRO B 1 182 ? 9.547 -36.844 15.742 1 76.75 182 PRO B N 1
ATOM 4948 C CA . PRO B 1 182 ? 9.273 -37.375 14.406 1 76.75 182 PRO B CA 1
ATOM 4949 C C . PRO B 1 182 ? 8.062 -36.719 13.742 1 76.75 182 PRO B C 1
ATOM 4951 O O . PRO B 1 182 ? 7.055 -36.469 14.414 1 76.75 182 PRO B O 1
ATOM 4954 N N . VAL B 1 183 ? 8.336 -36.406 12.625 1 68.88 183 VAL B N 1
ATOM 4955 C CA . VAL B 1 183 ? 7.301 -35.688 11.891 1 68.88 183 VAL B CA 1
ATOM 4956 C C . VAL B 1 183 ? 6.059 -36.562 11.742 1 68.88 183 VAL B C 1
ATOM 4958 O O . VAL B 1 183 ? 6.141 -37.688 11.234 1 68.88 183 VAL B O 1
ATOM 4961 N N . GLU B 1 184 ? 5.043 -36.219 12.492 1 70.19 184 GLU B N 1
ATOM 4962 C CA . GLU B 1 184 ? 3.736 -36.812 12.281 1 70.19 184 GLU B CA 1
ATOM 4963 C C . GLU B 1 184 ? 2.805 -35.906 11.508 1 70.19 184 GLU B C 1
ATOM 4965 O O . GLU B 1 184 ? 2.963 -34.656 11.555 1 70.19 184 GLU B O 1
ATOM 4970 N N . ALA B 1 185 ? 1.985 -36.625 10.805 1 74.19 185 ALA B N 1
ATOM 4971 C CA . ALA B 1 185 ? 0.996 -35.844 10.07 1 74.19 185 ALA B CA 1
ATOM 4972 C C . ALA B 1 185 ? 0.19 -34.938 11.016 1 74.19 185 ALA B C 1
ATOM 4974 O O . ALA B 1 185 ? -0.117 -35.344 12.141 1 74.19 185 ALA B O 1
ATOM 4975 N N . MET B 1 186 ? 0.019 -33.719 10.633 1 83.81 186 MET B N 1
ATOM 4976 C CA . MET B 1 186 ? -0.847 -32.812 11.367 1 83.81 186 MET B CA 1
ATOM 4977 C C . MET B 1 186 ? -2.242 -33.406 11.547 1 83.81 186 MET B C 1
ATOM 4979 O O . MET B 1 186 ? -2.717 -34.156 10.688 1 83.81 186 MET B O 1
ATOM 4983 N N . GLN B 1 187 ? -2.836 -33.094 12.641 1 82.75 187 GLN B N 1
ATOM 4984 C CA . GLN B 1 187 ? -4.191 -33.562 12.883 1 82.75 187 GLN B CA 1
ATOM 4985 C C . GLN B 1 187 ? -5.188 -32.906 11.945 1 82.75 187 GLN B C 1
ATOM 4987 O O . GLN B 1 187 ? -5.121 -31.688 11.727 1 82.75 187 GLN B O 1
ATOM 4992 N N . VAL B 1 188 ? -6.02 -33.688 11.297 1 89 188 VAL B N 1
ATOM 4993 C CA . VAL B 1 188 ? -7.055 -33.156 10.422 1 89 188 VAL B CA 1
ATOM 4994 C C . VAL B 1 188 ? -8.25 -32.688 11.25 1 89 188 VAL B C 1
ATOM 4996 O O . VAL B 1 188 ? -8.805 -33.438 12.039 1 89 188 VAL B O 1
ATOM 4999 N N . LYS B 1 189 ? -8.602 -31.469 11.164 1 83.19 189 LYS B N 1
ATOM 5000 C CA . LYS B 1 189 ? -9.789 -30.906 11.797 1 83.19 189 LYS B CA 1
ATOM 5001 C C . LYS B 1 189 ? -10.914 -30.703 10.781 1 83.19 189 LYS B C 1
ATOM 5003 O O . LYS B 1 189 ? -10.711 -30.062 9.75 1 83.19 189 LYS B O 1
ATOM 5008 N N . LYS B 1 190 ? -12.055 -31.297 11.172 1 88.31 190 LYS B N 1
ATOM 5009 C CA . LYS B 1 190 ? -13.203 -31.094 10.297 1 88.31 190 LYS B CA 1
ATOM 5010 C C . LYS B 1 190 ? -13.711 -29.656 10.375 1 88.31 190 LYS B C 1
ATOM 5012 O O . LYS B 1 190 ? -13.805 -29.078 11.469 1 88.31 190 LYS B O 1
ATOM 5017 N N . LEU B 1 191 ? -13.898 -29.109 9.18 1 93.75 191 LEU B N 1
ATOM 5018 C CA . LEU B 1 191 ? -14.406 -27.734 9.117 1 93.75 191 LEU B CA 1
ATOM 5019 C C . LEU B 1 191 ? -15.93 -27.719 9.102 1 93.75 191 LEU B C 1
ATOM 5021 O O . LEU B 1 191 ? -16.562 -28.641 8.562 1 93.75 191 LEU B O 1
ATOM 5025 N N . SER B 1 192 ? -16.453 -26.781 9.797 1 91.06 192 SER B N 1
ATOM 5026 C CA . SER B 1 192 ? -17.891 -26.531 9.734 1 91.06 192 SER B CA 1
ATOM 5027 C C . SER B 1 192 ? -18.188 -25.328 8.836 1 91.06 192 SER B C 1
ATOM 5029 O O . SER B 1 192 ? -17.797 -24.203 9.141 1 91.06 192 SER B O 1
ATOM 5031 N N . ALA B 1 193 ? -18.844 -25.594 7.762 1 94.31 193 ALA B N 1
ATOM 5032 C CA . ALA B 1 193 ? -19.234 -24.531 6.844 1 94.31 193 ALA B CA 1
ATOM 5033 C C . ALA B 1 193 ? -20.672 -24.062 7.117 1 94.31 193 ALA B C 1
ATOM 5035 O O . ALA B 1 193 ? -21.531 -24.891 7.418 1 94.31 193 ALA B O 1
ATOM 5036 N N . PRO B 1 194 ? -20.875 -22.75 6.996 1 95.31 194 PRO B N 1
ATOM 5037 C CA . PRO B 1 194 ? -22.281 -22.328 7.016 1 95.31 194 PRO B CA 1
ATOM 5038 C C . PRO B 1 194 ? -23.125 -23.047 5.965 1 95.31 194 PRO B C 1
ATOM 5040 O O . PRO B 1 194 ? -22.625 -23.391 4.895 1 95.31 194 PRO B O 1
ATOM 5043 N N . SER B 1 195 ? -24.453 -23.125 6.258 1 94.88 195 SER B N 1
ATOM 5044 C CA . SER B 1 195 ? -25.344 -23.922 5.414 1 94.88 195 SER B CA 1
ATOM 5045 C C . SER B 1 195 ? -25.484 -23.312 4.027 1 94.88 195 SER B C 1
ATOM 5047 O O . SER B 1 195 ? -25.734 -24.031 3.051 1 94.88 195 SER B O 1
ATOM 5049 N N . PHE B 1 196 ? -25.297 -22.094 3.947 1 95.25 196 PHE B N 1
ATOM 5050 C CA . PHE B 1 196 ? -25.531 -21.422 2.676 1 95.25 196 PHE B CA 1
ATOM 5051 C C . PHE B 1 196 ? -24.297 -21.516 1.775 1 95.25 196 PHE B C 1
ATOM 5053 O O . PHE B 1 196 ? -24.359 -21.141 0.605 1 95.25 196 PHE B O 1
ATOM 5060 N N . VAL B 1 197 ? -23.188 -21.984 2.289 1 95.75 197 VAL B N 1
ATOM 5061 C CA . VAL B 1 197 ? -21.969 -22.141 1.487 1 95.75 197 VAL B CA 1
ATOM 5062 C C . VAL B 1 197 ? -22 -23.484 0.767 1 95.75 197 VAL B C 1
ATOM 5064 O O . VAL B 1 197 ? -22.094 -24.531 1.403 1 95.75 197 VAL B O 1
ATOM 5067 N N . ASP B 1 198 ? -21.938 -23.422 -0.55 1 95.12 198 ASP B N 1
ATOM 5068 C CA . ASP B 1 198 ? -21.812 -24.609 -1.393 1 95.12 198 ASP B CA 1
ATOM 5069 C C . ASP B 1 198 ? -20.359 -25.016 -1.571 1 95.12 198 ASP B C 1
ATOM 5071 O O . ASP B 1 198 ? -19.562 -24.281 -2.164 1 95.12 198 ASP B O 1
ATOM 5075 N N . LEU B 1 199 ? -19.984 -26.156 -1.115 1 93.81 199 LEU B N 1
ATOM 5076 C CA . LEU B 1 199 ? -18.594 -26.609 -1.113 1 93.81 199 LEU B CA 1
ATOM 5077 C C . LEU B 1 199 ? -18.188 -27.094 -2.496 1 93.81 199 LEU B C 1
ATOM 5079 O O . LEU B 1 199 ? -17.016 -27.453 -2.711 1 93.81 199 LEU 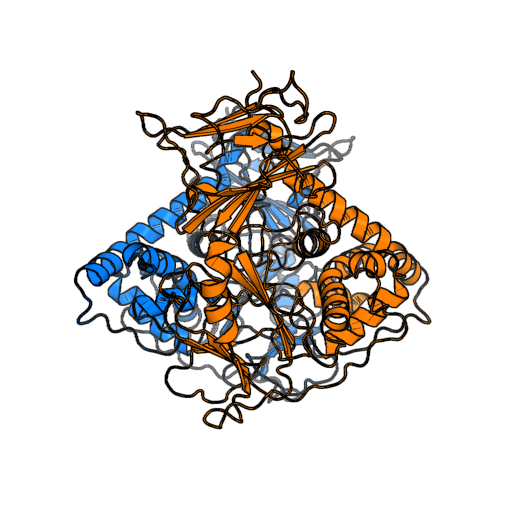B O 1
ATOM 5083 N N . LYS B 1 200 ? -19.125 -27.078 -3.453 1 90.5 200 LYS B N 1
ATOM 5084 C CA . LYS B 1 200 ? -18.828 -27.562 -4.801 1 90.5 200 LYS B CA 1
ATOM 5085 C C . LYS B 1 200 ? -18.844 -26.422 -5.809 1 90.5 200 LYS B C 1
ATOM 5087 O O . LYS B 1 200 ? -18.016 -26.359 -6.719 1 90.5 200 LYS B O 1
ATOM 5092 N N . ALA B 1 201 ? -19.766 -25.516 -5.594 1 91.81 201 ALA B N 1
ATOM 5093 C CA . ALA B 1 201 ? -19.922 -24.422 -6.535 1 91.81 201 ALA B CA 1
ATOM 5094 C C . ALA B 1 201 ? -18.719 -23.469 -6.469 1 91.81 201 ALA B C 1
ATOM 5096 O O . ALA B 1 201 ? -18.141 -23.266 -5.398 1 91.81 201 ALA B O 1
ATOM 5097 N N . ALA B 1 202 ? -18.375 -22.875 -7.602 1 91 202 ALA B N 1
ATOM 5098 C CA . ALA B 1 202 ? -17.266 -21.938 -7.664 1 91 202 ALA B CA 1
ATOM 5099 C C . ALA B 1 202 ? -17.453 -20.797 -6.668 1 91 202 ALA B C 1
ATOM 5101 O O . ALA B 1 202 ? -18.531 -20.188 -6.605 1 91 202 ALA B O 1
ATOM 5102 N N . PRO B 1 203 ? -16.453 -20.453 -5.871 1 93.62 203 PRO B N 1
ATOM 5103 C CA . PRO B 1 203 ? -16.562 -19.406 -4.852 1 93.62 203 PRO B CA 1
ATOM 5104 C C . PRO B 1 203 ? -17.031 -18.078 -5.43 1 93.62 203 PRO B C 1
ATOM 5106 O O . PRO B 1 203 ? -17.875 -17.391 -4.824 1 93.62 203 PRO B O 1
ATOM 5109 N N . LEU B 1 204 ? -16.625 -17.688 -6.617 1 93 204 LEU B N 1
ATOM 5110 C CA . LEU B 1 204 ? -16.953 -16.406 -7.234 1 93 204 LEU B CA 1
ATOM 5111 C C . LEU B 1 204 ? -18.453 -16.328 -7.535 1 93 204 LEU B C 1
ATOM 5113 O O . LEU B 1 204 ? -19.078 -15.281 -7.344 1 93 204 LEU B O 1
ATOM 5117 N N . GLN B 1 205 ? -18.969 -17.406 -8.016 1 93 205 GLN B N 1
ATOM 5118 C CA . GLN B 1 205 ? -20.406 -17.453 -8.305 1 93 205 GLN B CA 1
ATOM 5119 C C . GLN B 1 205 ? -21.234 -17.312 -7.031 1 93 205 GLN B C 1
ATOM 5121 O O . GLN B 1 205 ? -22.266 -16.656 -7.027 1 93 205 GLN B O 1
ATOM 5126 N N . GLN B 1 206 ? -20.734 -17.906 -6.008 1 95.81 206 GLN B N 1
ATOM 5127 C CA . GLN B 1 206 ? -21.453 -17.891 -4.742 1 95.81 206 GLN B CA 1
ATOM 5128 C C . GLN B 1 206 ? -21.5 -16.484 -4.148 1 95.81 206 GLN B C 1
ATOM 5130 O O . GLN B 1 206 ? -22.547 -16.016 -3.713 1 95.81 206 GLN B O 1
ATOM 5135 N N . ILE B 1 207 ? -20.359 -15.812 -4.129 1 96.88 207 ILE B N 1
ATOM 5136 C CA . ILE B 1 207 ? -20.328 -14.484 -3.514 1 96.88 207 ILE B CA 1
ATOM 5137 C C . ILE B 1 207 ? -21.094 -13.492 -4.383 1 96.88 207 ILE B C 1
ATOM 5139 O O . ILE B 1 207 ? -21.734 -12.578 -3.867 1 96.88 207 ILE B O 1
ATOM 5143 N N . GLU B 1 208 ? -21.078 -13.648 -5.676 1 94.88 208 GLU B N 1
ATOM 5144 C CA . GLU B 1 208 ? -21.797 -12.758 -6.582 1 94.88 208 GLU B CA 1
ATOM 5145 C C . GLU B 1 208 ? -23.297 -12.828 -6.344 1 94.88 208 GLU B C 1
ATOM 5147 O O . GLU B 1 208 ? -24 -11.828 -6.473 1 94.88 208 GLU B O 1
ATOM 5152 N N . LYS B 1 209 ? -23.766 -13.945 -5.973 1 95.69 209 LYS B N 1
ATOM 5153 C CA . LYS B 1 209 ? -25.188 -14.156 -5.805 1 95.69 209 LYS B CA 1
ATOM 5154 C C . LYS B 1 209 ? -25.609 -13.961 -4.352 1 95.69 209 LYS B C 1
ATOM 5156 O O . LYS B 1 209 ? -26.797 -14.016 -4.027 1 95.69 209 LYS B O 1
ATOM 5161 N N . MET B 1 210 ? -24.719 -13.773 -3.484 1 97.75 210 MET B N 1
ATOM 5162 C CA . MET B 1 210 ? -25.016 -13.672 -2.059 1 97.75 210 MET B CA 1
ATOM 5163 C C . MET B 1 210 ? -25.781 -12.383 -1.747 1 97.75 210 MET B C 1
ATOM 5165 O O . MET B 1 210 ? -25.312 -11.289 -2.08 1 97.75 210 MET B O 1
ATOM 5169 N N . PRO B 1 211 ? -26.953 -12.43 -1.102 1 97.94 211 PRO B N 1
ATOM 5170 C CA . PRO B 1 211 ? -27.656 -11.211 -0.699 1 97.94 211 PRO B CA 1
ATOM 5171 C C . PRO B 1 211 ? -26.844 -10.344 0.258 1 97.94 211 PRO B C 1
ATOM 5173 O O . PRO B 1 211 ? -26.094 -10.875 1.091 1 97.94 211 PRO B O 1
ATOM 5176 N N . GLY B 1 212 ? -27.031 -9.047 0.129 1 98.31 212 GLY B N 1
ATOM 5177 C CA . GLY B 1 212 ? -26.266 -8.109 0.935 1 98.31 212 GLY B CA 1
ATOM 5178 C C . GLY B 1 212 ? -26.359 -8.391 2.422 1 98.31 212 GLY B C 1
ATOM 5179 O O . GLY B 1 212 ? -25.344 -8.336 3.131 1 98.31 212 GLY B O 1
ATOM 5180 N N . GLU B 1 213 ? -27.562 -8.727 2.898 1 98.06 213 GLU B N 1
ATOM 5181 C CA . GLU B 1 213 ? -27.766 -9.016 4.312 1 98.06 213 GLU B CA 1
ATOM 5182 C C . GLU B 1 213 ? -26.922 -10.203 4.762 1 98.06 213 GLU B C 1
ATOM 5184 O O . GLU B 1 213 ? -26.281 -10.148 5.812 1 98.06 213 GLU B O 1
ATOM 5189 N N . GLN B 1 214 ? -26.938 -11.18 3.982 1 98.06 214 GLN B N 1
ATOM 5190 C CA . GLN B 1 214 ? -26.172 -12.383 4.281 1 98.06 214 GLN B CA 1
ATOM 5191 C C . GLN B 1 214 ? -24.672 -12.102 4.219 1 98.06 214 GLN B C 1
ATOM 5193 O O . GLN B 1 214 ? -23.906 -12.57 5.066 1 98.06 214 GLN B O 1
ATOM 5198 N N . PHE B 1 215 ? -24.266 -11.328 3.191 1 98.62 215 PHE B N 1
ATOM 5199 C CA . PHE B 1 215 ? -22.859 -10.984 2.998 1 98.62 215 PHE B CA 1
ATOM 5200 C C . PHE B 1 215 ? -22.297 -10.273 4.227 1 98.62 215 PHE B C 1
ATOM 5202 O O . PHE B 1 215 ? -21.281 -10.703 4.785 1 98.62 215 PHE B O 1
ATOM 5209 N N . PHE B 1 216 ? -22.938 -9.25 4.691 1 98.75 216 PHE B N 1
ATOM 5210 C CA . PHE B 1 216 ? -22.422 -8.43 5.785 1 98.75 216 PHE B CA 1
ATOM 5211 C C . PHE B 1 216 ? -22.484 -9.195 7.105 1 98.75 216 PHE B C 1
ATOM 5213 O O . PHE B 1 216 ? -21.594 -9.07 7.941 1 98.75 216 PHE B O 1
ATOM 5220 N N . ALA B 1 217 ? -23.516 -9.969 7.316 1 98.44 217 ALA B N 1
ATOM 5221 C CA . ALA B 1 217 ? -23.594 -10.789 8.523 1 98.44 217 ALA B CA 1
ATOM 5222 C C . ALA B 1 217 ? -22.438 -11.789 8.57 1 98.44 217 ALA B C 1
ATOM 5224 O O . ALA B 1 217 ? -21.812 -11.961 9.617 1 98.44 217 ALA B O 1
ATOM 5225 N N . TYR B 1 218 ? -22.234 -12.453 7.422 1 98.44 218 TYR B N 1
ATOM 5226 C CA . TYR B 1 218 ? -21.156 -13.438 7.328 1 98.44 218 TYR B CA 1
ATOM 5227 C C . TYR B 1 218 ? -19.797 -12.781 7.551 1 98.44 218 TYR B C 1
ATOM 5229 O O . TYR B 1 218 ? -18.984 -13.273 8.328 1 98.44 218 TYR B O 1
ATOM 5237 N N . ALA B 1 219 ? -19.578 -11.641 6.949 1 98.69 219 ALA B N 1
ATOM 5238 C CA . ALA B 1 219 ? -18.328 -10.906 7.086 1 98.69 219 ALA B CA 1
ATOM 5239 C C . ALA B 1 219 ? -18.078 -10.523 8.539 1 98.69 219 ALA B C 1
ATOM 5241 O O . ALA B 1 219 ? -16.938 -10.594 9.023 1 98.69 219 ALA B O 1
ATOM 5242 N N . ALA B 1 220 ? -19.109 -10.078 9.188 1 98.56 220 ALA B N 1
ATOM 5243 C CA . ALA B 1 220 ? -18.969 -9.703 10.594 1 98.56 220 ALA B CA 1
ATOM 5244 C C . ALA B 1 220 ? -18.5 -10.883 11.438 1 98.56 220 ALA B C 1
ATOM 5246 O O . ALA B 1 220 ? -17.641 -10.727 12.312 1 98.56 220 ALA B O 1
ATOM 5247 N N . GLU B 1 221 ? -19 -12.07 11.18 1 98.06 221 GLU B N 1
ATOM 5248 C CA . GLU B 1 221 ? -18.562 -13.258 11.906 1 98.06 221 GLU B CA 1
ATOM 5249 C C . GLU B 1 221 ? -17.094 -13.57 11.617 1 98.06 221 GLU B C 1
ATOM 5251 O O . GLU B 1 221 ? -16.344 -13.914 12.523 1 98.06 221 GLU B O 1
ATOM 5256 N N . LEU B 1 222 ? -16.719 -13.414 10.383 1 98.31 222 LEU B N 1
ATOM 5257 C CA . LEU B 1 222 ? -15.359 -13.727 9.977 1 98.31 222 LEU B CA 1
ATOM 5258 C C . LEU B 1 222 ? -14.367 -12.781 10.641 1 98.31 222 LEU B C 1
ATOM 5260 O O . LEU B 1 222 ? -13.227 -13.164 10.93 1 98.31 222 LEU B O 1
ATOM 5264 N N . MET B 1 223 ? -14.758 -11.516 10.883 1 98.06 223 MET B N 1
ATOM 5265 C CA . MET B 1 223 ? -13.859 -10.531 11.477 1 98.06 223 MET B CA 1
ATOM 5266 C C . MET B 1 223 ? -13.547 -10.883 12.93 1 98.06 223 MET B C 1
ATOM 5268 O O . MET B 1 223 ? -12.609 -10.336 13.516 1 98.06 223 MET B O 1
ATOM 5272 N N . LYS B 1 224 ? -14.32 -11.797 13.547 1 96 224 LYS B N 1
ATOM 5273 C CA . LYS B 1 224 ? -14.023 -12.242 14.906 1 96 224 LYS B CA 1
ATOM 5274 C C . LYS B 1 224 ? -12.719 -13.031 14.945 1 96 224 LYS B C 1
ATOM 5276 O O . LYS B 1 224 ? -11.898 -12.844 15.852 1 96 224 LYS B O 1
ATOM 5281 N N . ASP B 1 225 ? -12.484 -13.812 13.914 1 94 225 ASP B N 1
ATOM 5282 C CA . ASP B 1 225 ? -11.305 -14.672 13.852 1 94 225 ASP B CA 1
ATOM 5283 C C . ASP B 1 225 ? -10.203 -14.039 13.008 1 94 225 ASP B C 1
ATOM 5285 O O . ASP B 1 225 ? -9.023 -14.359 13.18 1 94 225 ASP B O 1
ATOM 5289 N N . SER B 1 226 ? -10.609 -13.258 12.141 1 96.69 226 SER B N 1
ATOM 5290 C CA . SER B 1 226 ? -9.695 -12.523 11.281 1 96.69 226 SER B CA 1
ATOM 5291 C C . SER B 1 226 ? -9.969 -11.023 11.336 1 96.69 226 SER B C 1
ATOM 5293 O O . SER B 1 226 ? -10.492 -10.445 10.383 1 96.69 226 SER B O 1
ATOM 5295 N N . PRO B 1 227 ? -9.539 -10.406 12.438 1 95.56 227 PRO B N 1
ATOM 5296 C CA . PRO B 1 227 ? -9.812 -8.977 12.57 1 95.56 227 PRO B CA 1
ATOM 5297 C C . PRO B 1 227 ? -9.078 -8.133 11.531 1 95.56 227 PRO B C 1
ATOM 5299 O O . PRO B 1 227 ? -8.117 -8.602 10.914 1 95.56 227 PRO B O 1
ATOM 5302 N N . PRO B 1 228 ? -9.617 -6.883 11.297 1 96.31 228 PRO B N 1
ATOM 5303 C CA . PRO B 1 228 ? -8.906 -5.945 10.422 1 96.31 228 PRO B CA 1
ATOM 5304 C C . PRO B 1 228 ? -7.492 -5.641 10.914 1 96.31 228 PRO B C 1
ATOM 5306 O O . PRO B 1 228 ? -7.172 -5.887 12.078 1 96.31 228 PRO B O 1
ATOM 5309 N N . LEU B 1 229 ? -6.668 -5.203 10.023 1 94.25 229 LEU B N 1
ATOM 5310 C CA . LEU B 1 229 ? -5.293 -4.828 10.344 1 94.25 229 LEU B CA 1
ATOM 5311 C C . LEU B 1 229 ? -5.242 -3.479 11.047 1 94.25 229 LEU B C 1
ATOM 5313 O O . LEU B 1 229 ? -6.188 -2.689 10.953 1 94.25 229 LEU B O 1
ATOM 5317 N N . PRO B 1 230 ? -4.141 -3.172 11.719 1 92.31 230 PRO B N 1
ATOM 5318 C CA . PRO B 1 230 ? -4.027 -1.893 12.422 1 92.31 230 PRO B CA 1
ATOM 5319 C C . PRO B 1 230 ? -4.18 -0.691 11.492 1 92.31 230 PRO B C 1
ATOM 5321 O O . PRO B 1 230 ? -4.734 0.337 11.891 1 92.31 230 PRO B O 1
ATOM 5324 N N . THR B 1 231 ? -3.799 -0.842 10.281 1 92.88 231 THR B N 1
ATOM 5325 C CA . THR B 1 231 ? -3.826 0.265 9.328 1 92.88 231 THR B CA 1
ATOM 5326 C C . THR B 1 231 ? -5.234 0.468 8.781 1 92.88 231 THR B C 1
ATOM 5328 O O . THR B 1 231 ? -5.477 1.402 8.008 1 92.88 231 THR B O 1
ATOM 5331 N N . ASP B 1 232 ? -6.184 -0.369 9.172 1 96.62 232 ASP B N 1
ATOM 5332 C CA . ASP B 1 232 ? -7.551 -0.286 8.672 1 96.62 232 ASP B CA 1
ATOM 5333 C C . ASP B 1 232 ? -8.406 0.606 9.562 1 96.62 232 ASP B C 1
ATOM 5335 O O . ASP B 1 232 ? -9.633 0.625 9.43 1 96.62 232 ASP B O 1
ATOM 5339 N N . PHE B 1 233 ? -7.824 1.396 10.438 1 97 233 PHE B N 1
ATOM 5340 C CA . PHE B 1 233 ? -8.516 2.168 11.461 1 97 233 PHE B CA 1
ATOM 5341 C C . PHE B 1 233 ? -9.602 3.041 10.844 1 97 233 PHE B C 1
ATOM 5343 O O . PHE B 1 233 ? -10.734 3.059 11.32 1 97 233 PHE B O 1
ATOM 5350 N N . SER B 1 234 ? -9.227 3.721 9.797 1 96.62 234 SER B N 1
ATOM 5351 C CA . SER B 1 234 ? -10.156 4.684 9.219 1 96.62 234 SER B CA 1
ATOM 5352 C C . SER B 1 234 ? -11.398 3.992 8.672 1 96.62 234 SER B C 1
ATOM 5354 O O . SER B 1 234 ? -12.523 4.426 8.938 1 96.62 234 SER B O 1
ATOM 5356 N N . GLN B 1 235 ? -11.18 2.918 7.938 1 97.31 235 GLN B N 1
ATOM 5357 C CA . GLN B 1 235 ? -12.312 2.188 7.371 1 97.31 235 GLN B CA 1
ATOM 5358 C C . GLN B 1 235 ? -13.156 1.549 8.469 1 97.31 235 GLN B C 1
ATOM 5360 O O . GLN B 1 235 ? -14.383 1.581 8.414 1 97.31 235 GLN B O 1
ATOM 5365 N N . VAL B 1 236 ? -12.523 0.971 9.469 1 97.88 236 VAL B N 1
ATOM 5366 C CA . VAL B 1 236 ? -13.219 0.338 10.594 1 97.88 236 VAL B CA 1
ATOM 5367 C C . VAL B 1 236 ? -14.039 1.379 11.344 1 97.88 236 VAL B C 1
ATOM 5369 O O . VAL B 1 236 ? -15.195 1.127 11.711 1 97.88 236 VAL B O 1
ATOM 5372 N N . SER B 1 237 ? -13.445 2.541 11.57 1 96.94 237 SER B N 1
ATOM 5373 C CA . SER B 1 237 ? -14.141 3.619 12.258 1 96.94 237 SER B CA 1
ATOM 5374 C C . SER B 1 237 ? -15.398 4.043 11.508 1 96.94 237 SER B C 1
ATOM 5376 O O . SER B 1 237 ? -16.453 4.262 12.109 1 96.94 237 SER B O 1
ATOM 5378 N N . ARG B 1 238 ? -15.336 4.145 10.242 1 97.06 238 ARG B N 1
ATOM 5379 C CA . ARG B 1 238 ? -16.484 4.531 9.438 1 97.06 238 ARG B CA 1
ATOM 5380 C C . ARG B 1 238 ? -17.562 3.447 9.461 1 97.06 238 ARG B C 1
ATOM 5382 O O . ARG B 1 238 ? -18.75 3.748 9.57 1 97.06 238 ARG B O 1
ATOM 5389 N N . MET B 1 239 ? -17.172 2.201 9.414 1 97.81 239 MET B N 1
ATOM 5390 C CA . MET B 1 239 ? -18.109 1.091 9.445 1 97.81 239 MET B CA 1
ATOM 5391 C C . MET B 1 239 ? -18.875 1.072 10.766 1 97.81 239 MET B C 1
ATOM 5393 O O . MET B 1 239 ? -20.047 0.689 10.797 1 97.81 239 MET B O 1
ATOM 5397 N N . ARG B 1 240 ? -18.266 1.515 11.812 1 95.94 240 ARG B N 1
ATOM 5398 C CA . ARG B 1 240 ? -18.922 1.554 13.109 1 95.94 240 ARG B CA 1
ATOM 5399 C C . ARG B 1 240 ? -20.156 2.441 13.07 1 95.94 240 ARG B C 1
ATOM 5401 O O . ARG B 1 240 ? -21.141 2.182 13.773 1 95.94 240 ARG B O 1
ATOM 5408 N N . HIS B 1 241 ? -20.188 3.441 12.195 1 95.25 241 HIS B N 1
ATOM 5409 C CA . HIS B 1 241 ? -21.312 4.367 12.109 1 95.25 241 HIS B CA 1
ATOM 5410 C C . HIS B 1 241 ? -22.547 3.676 11.547 1 95.25 241 HIS B C 1
ATOM 5412 O O . HIS B 1 241 ? -23.656 4.199 11.648 1 95.25 241 HIS B O 1
ATOM 5418 N N . ILE B 1 242 ? -22.375 2.523 10.93 1 95.81 242 ILE B N 1
ATOM 5419 C CA . ILE B 1 242 ? -23.516 1.811 10.391 1 95.81 242 ILE B CA 1
ATOM 5420 C C . ILE B 1 242 ? -23.688 0.482 11.125 1 95.81 242 ILE B C 1
ATOM 5422 O O . ILE B 1 242 ? -24.422 -0.402 10.648 1 95.81 242 ILE B O 1
ATOM 5426 N N . GLY B 1 243 ? -22.938 0.292 12.172 1 95.31 243 GLY B N 1
ATOM 5427 C CA . GLY B 1 243 ? -23.172 -0.824 13.07 1 95.31 243 GLY B CA 1
ATOM 5428 C C . GLY B 1 243 ? -22.312 -2.037 12.766 1 95.31 243 GLY B C 1
ATOM 5429 O O . GLY B 1 243 ? -22.547 -3.115 13.32 1 95.31 243 GLY B O 1
ATOM 5430 N N . ILE B 1 244 ? -21.422 -1.919 11.875 1 97.31 244 ILE B N 1
ATOM 5431 C CA . ILE B 1 244 ? -20.484 -3.008 11.625 1 97.31 244 ILE B CA 1
ATOM 5432 C C . ILE B 1 244 ? -19.219 -2.807 12.469 1 97.31 244 ILE B C 1
ATOM 5434 O O . ILE B 1 244 ? -18.438 -1.883 12.227 1 97.31 244 ILE B O 1
ATOM 5438 N N . VAL B 1 245 ? -19.031 -3.623 13.438 1 95.75 245 VAL B N 1
ATOM 5439 C CA . VAL B 1 245 ? -17.953 -3.51 14.422 1 95.75 245 VAL B CA 1
ATOM 5440 C C . VAL B 1 245 ? -17.156 -4.812 14.477 1 95.75 245 VAL B C 1
ATOM 5442 O O . VAL B 1 245 ? -17.719 -5.883 14.719 1 95.75 245 VAL B O 1
ATOM 5445 N N . PRO B 1 246 ? -15.836 -4.73 14.164 1 95.62 246 PRO B N 1
ATOM 5446 C CA . PRO B 1 246 ? -15.039 -5.957 14.281 1 95.62 246 PRO B CA 1
ATOM 5447 C C . PRO B 1 246 ? -15.219 -6.645 15.633 1 95.62 246 PRO B C 1
ATOM 5449 O O . PRO B 1 246 ? -15.188 -5.988 16.672 1 95.62 246 PRO B O 1
ATOM 5452 N N . GLY B 1 247 ? -15.461 -7.965 15.609 1 94.56 247 GLY B N 1
ATOM 5453 C CA . GLY B 1 247 ? -15.625 -8.742 16.828 1 94.56 247 GLY B CA 1
ATOM 5454 C C . GLY B 1 247 ? -17.078 -8.914 17.234 1 94.56 247 GLY B C 1
ATOM 5455 O O . GLY B 1 247 ? -17.375 -9.703 18.141 1 94.56 247 GLY B O 1
ATOM 5456 N N . GLU B 1 248 ? -17.953 -8.203 16.594 1 95.94 248 GLU B N 1
ATOM 5457 C CA . GLU B 1 248 ? -19.375 -8.289 16.922 1 95.94 248 GLU B CA 1
ATOM 5458 C C . GLU B 1 248 ? -20.188 -8.805 15.734 1 95.94 248 GLU B C 1
ATOM 5460 O O . GLU B 1 248 ? -19.75 -8.68 14.586 1 95.94 248 GLU B O 1
ATOM 5465 N N . SER B 1 249 ? -21.328 -9.445 16.047 1 97.88 249 SER B N 1
ATOM 5466 C CA . SER B 1 249 ? -22.266 -9.828 14.984 1 97.88 249 SER B CA 1
ATOM 5467 C C . SER B 1 249 ? -22.969 -8.602 14.398 1 97.88 249 SER B C 1
ATOM 5469 O O . SER B 1 249 ? -23.062 -7.562 15.047 1 97.88 249 SER B O 1
ATOM 5471 N N . PHE B 1 250 ? -23.344 -8.703 13.164 1 97.62 250 PHE B N 1
ATOM 5472 C CA . PHE B 1 250 ? -24.141 -7.688 12.5 1 97.62 250 PHE B CA 1
ATOM 5473 C C . PHE B 1 250 ? -25.562 -8.18 12.273 1 97.62 250 PHE B C 1
ATOM 5475 O O . PHE B 1 250 ? -25.797 -9.062 11.438 1 97.62 250 PHE B O 1
ATOM 5482 N N . ALA B 1 251 ? -26.453 -7.672 13.047 1 94.25 251 ALA B N 1
ATOM 5483 C CA . ALA B 1 251 ? -27.859 -8.062 12.922 1 94.25 251 ALA B CA 1
ATOM 5484 C C . ALA B 1 251 ? -28.516 -7.363 11.742 1 94.25 251 ALA B C 1
ATOM 5486 O O . ALA B 1 251 ? -28.453 -6.141 11.609 1 94.25 251 ALA B O 1
ATOM 5487 N N . THR B 1 252 ? -29.094 -8.125 10.93 1 91.19 252 THR B N 1
ATOM 5488 C CA . THR B 1 252 ? -29.703 -7.535 9.734 1 91.19 252 THR B CA 1
ATOM 5489 C C . THR B 1 252 ? -31.203 -7.332 9.938 1 91.19 252 THR B C 1
ATOM 5491 O O . THR B 1 252 ? -31.859 -6.684 9.125 1 91.19 252 THR B O 1
ATOM 5494 N N . ASP B 1 253 ? -31.625 -7.848 11.062 1 90.88 253 ASP B N 1
ATOM 5495 C CA . ASP B 1 253 ? -33.031 -7.586 11.414 1 90.88 253 ASP B CA 1
ATOM 5496 C C . ASP B 1 253 ? -33.188 -6.203 12.039 1 90.88 253 ASP B C 1
ATOM 5498 O O . ASP B 1 253 ? -32.344 -5.781 12.844 1 90.88 253 ASP B O 1
ATOM 5502 N N . GLY B 1 254 ? -34.062 -5.457 11.562 1 90.19 254 GLY B N 1
ATOM 5503 C CA . GLY B 1 254 ? -34.406 -4.188 12.188 1 90.19 254 GLY B CA 1
ATOM 5504 C C . GLY B 1 254 ? -33.562 -3.033 11.664 1 90.19 254 GLY B C 1
ATOM 5505 O O . GLY B 1 254 ? -33.5 -1.974 12.289 1 90.19 254 GLY B O 1
ATOM 5506 N N . LEU B 1 255 ? -32.875 -3.227 10.633 1 93.62 255 LEU B N 1
ATOM 5507 C CA . LEU B 1 255 ? -32.125 -2.125 10.016 1 93.62 255 LEU B CA 1
ATOM 5508 C C . LEU B 1 255 ? -33.094 -1.019 9.57 1 93.62 255 LEU B C 1
ATOM 5510 O O . LEU B 1 255 ? -34.219 -1.294 9.156 1 93.62 255 LEU B O 1
ATOM 5514 N N . SER B 1 256 ? -32.625 0.186 9.773 1 93.5 256 SER B N 1
ATOM 5515 C CA . SER B 1 256 ? -33.406 1.288 9.227 1 93.5 256 SER B CA 1
ATOM 5516 C C . SER B 1 256 ? -33.625 1.117 7.727 1 93.5 256 SER B C 1
ATOM 5518 O O . SER B 1 256 ? -32.875 0.386 7.062 1 93.5 256 SER B O 1
ATOM 5520 N N . GLY B 1 257 ? -34.656 1.816 7.211 1 93.88 257 GLY B N 1
ATOM 5521 C CA . GLY B 1 257 ? -34.969 1.715 5.797 1 93.88 257 GLY B CA 1
ATOM 5522 C C . GLY B 1 257 ? -33.812 2.1 4.891 1 93.88 257 GLY B C 1
ATOM 5523 O O . GLY B 1 257 ? -33.531 1.407 3.91 1 93.88 257 GLY B O 1
ATOM 5524 N N . GLU B 1 258 ? -33.125 3.131 5.23 1 95.69 258 GLU B N 1
ATOM 5525 C CA . GLU B 1 258 ? -32 3.607 4.422 1 95.69 258 GLU B CA 1
ATOM 5526 C C . GLU B 1 258 ? -30.844 2.619 4.445 1 95.69 258 GLU B C 1
ATOM 5528 O O . GLU B 1 258 ? -30.266 2.299 3.402 1 95.69 258 GLU B O 1
ATOM 5533 N N . LEU B 1 259 ? -30.531 2.191 5.637 1 97.12 259 LEU B N 1
ATOM 5534 C CA . LEU B 1 259 ? -29.422 1.241 5.785 1 97.12 259 LEU B CA 1
ATOM 5535 C C . LEU B 1 259 ? -29.766 -0.084 5.109 1 97.12 259 LEU B C 1
ATOM 5537 O O . LEU B 1 259 ? -28.922 -0.666 4.422 1 97.12 259 LEU B O 1
ATOM 5541 N N . LEU B 1 260 ? -31 -0.551 5.254 1 97.69 260 LEU B N 1
ATOM 5542 C CA . LEU B 1 260 ? -31.422 -1.796 4.625 1 97.69 260 LEU B CA 1
ATOM 5543 C C . LEU B 1 260 ? -31.328 -1.695 3.107 1 97.69 260 LEU B C 1
ATOM 5545 O O . LEU B 1 260 ? -30.844 -2.617 2.445 1 97.69 260 LEU B O 1
ATOM 5549 N N . ALA B 1 261 ? -31.828 -0.62 2.566 1 97.81 261 ALA B N 1
ATOM 5550 C CA . ALA B 1 261 ? -31.766 -0.419 1.121 1 97.81 261 ALA B CA 1
ATOM 5551 C C . ALA B 1 261 ? -30.328 -0.435 0.626 1 97.81 261 ALA B C 1
ATOM 5553 O O . ALA B 1 261 ? -30.016 -1.065 -0.389 1 97.81 261 ALA B O 1
ATOM 5554 N N . ALA B 1 262 ? -29.406 0.26 1.336 1 98.19 262 ALA B N 1
ATOM 5555 C CA . ALA B 1 262 ? -28 0.309 0.966 1 98.19 262 ALA B CA 1
ATOM 5556 C C . ALA B 1 262 ? -27.359 -1.078 1.037 1 98.19 262 ALA B C 1
ATOM 5558 O O . ALA B 1 262 ? -26.609 -1.467 0.146 1 98.19 262 ALA B O 1
ATOM 5559 N N . VAL B 1 263 ? -27.703 -1.815 2.07 1 98.31 263 VAL B N 1
ATOM 5560 C CA . VAL B 1 263 ? -27.188 -3.158 2.285 1 98.31 263 VAL B CA 1
ATOM 5561 C C . VAL B 1 263 ? -27.625 -4.074 1.146 1 98.31 263 VAL B C 1
ATOM 5563 O O . VAL B 1 263 ? -26.812 -4.848 0.615 1 98.31 263 VAL B O 1
ATOM 5566 N N . LYS B 1 264 ? -28.859 -3.969 0.719 1 98 264 LYS B N 1
ATOM 5567 C CA . LYS B 1 264 ? -29.422 -4.812 -0.339 1 98 264 LYS B CA 1
ATOM 5568 C C . LYS B 1 264 ? -28.781 -4.48 -1.689 1 98 264 LYS B C 1
ATOM 5570 O O . LYS B 1 264 ? -28.609 -5.367 -2.529 1 98 264 LYS B O 1
ATOM 5575 N N . GLU B 1 265 ? -28.375 -3.291 -1.862 1 98 265 GLU B N 1
ATOM 5576 C CA . GLU B 1 265 ? -27.844 -2.834 -3.145 1 98 265 GLU B CA 1
ATOM 5577 C C . GLU B 1 265 ? -26.344 -3.049 -3.227 1 98 265 GLU B C 1
ATOM 5579 O O . GLU B 1 265 ? -25.766 -3.037 -4.316 1 98 265 GLU B O 1
ATOM 5584 N N . ALA B 1 266 ? -25.672 -3.254 -2.127 1 98.38 266 ALA B N 1
ATOM 5585 C CA . ALA B 1 266 ? -24.219 -3.207 -1.992 1 98.38 266 ALA B CA 1
ATOM 5586 C C . ALA B 1 266 ? -23.547 -4.234 -2.9 1 98.38 266 ALA B C 1
ATOM 5588 O O . ALA B 1 266 ? -22.547 -3.936 -3.549 1 98.38 266 ALA B O 1
ATOM 5589 N N . PRO B 1 267 ? -24.078 -5.484 -3.047 1 98.5 267 PRO B N 1
ATOM 5590 C CA . PRO B 1 267 ? -23.406 -6.461 -3.906 1 98.5 267 PRO B CA 1
ATOM 5591 C C . PRO B 1 267 ? -23.328 -6.012 -5.363 1 98.5 267 PRO B C 1
ATOM 5593 O O . PRO B 1 267 ? -22.266 -6.066 -5.98 1 98.5 267 PRO B O 1
ATOM 5596 N N . ALA B 1 268 ? -24.453 -5.551 -5.895 1 98.12 268 ALA B N 1
ATOM 5597 C CA . ALA B 1 268 ? -24.484 -5.094 -7.281 1 98.12 268 ALA B CA 1
ATOM 5598 C C . ALA B 1 268 ? -23.547 -3.9 -7.484 1 98.12 268 ALA B C 1
ATOM 5600 O O . ALA B 1 268 ? -22.781 -3.863 -8.445 1 98.12 268 ALA B O 1
ATOM 5601 N N . ALA B 1 269 ? -23.656 -2.943 -6.582 1 97.94 269 ALA B N 1
ATOM 5602 C CA . ALA B 1 269 ? -22.812 -1.752 -6.66 1 97.94 269 ALA B CA 1
ATOM 5603 C C . ALA B 1 269 ? -21.328 -2.115 -6.539 1 97.94 269 ALA B C 1
ATOM 5605 O O . ALA B 1 269 ? -20.5 -1.578 -7.266 1 97.94 269 ALA B O 1
ATOM 5606 N N . GLY B 1 270 ? -21.016 -3.006 -5.57 1 98.31 270 GLY B N 1
ATOM 5607 C CA . GLY B 1 270 ? -19.641 -3.445 -5.383 1 98.31 270 GLY B CA 1
ATOM 5608 C C . GLY B 1 270 ? -19.062 -4.137 -6.602 1 98.31 270 GLY B C 1
ATOM 5609 O O . GLY B 1 270 ? -17.938 -3.836 -7.016 1 98.31 270 GLY B O 1
ATOM 5610 N N . HIS B 1 271 ? -19.812 -5.02 -7.191 1 97.94 271 HIS B N 1
ATOM 5611 C CA . HIS B 1 271 ? -19.359 -5.734 -8.375 1 97.94 271 HIS B CA 1
ATOM 5612 C C . HIS B 1 271 ? -19.156 -4.785 -9.555 1 97.94 271 HIS B C 1
ATOM 5614 O O . HIS B 1 271 ? -18.203 -4.926 -10.32 1 97.94 271 HIS B O 1
ATOM 5620 N N . ARG B 1 272 ? -20.078 -3.84 -9.664 1 96.75 272 ARG B N 1
ATOM 5621 C CA . ARG B 1 272 ? -19.906 -2.826 -10.703 1 96.75 272 ARG B CA 1
ATOM 5622 C C . ARG B 1 272 ? -18.625 -2.035 -10.492 1 96.75 272 ARG B C 1
ATOM 5624 O O . ARG B 1 272 ? -17.859 -1.809 -11.438 1 96.75 272 ARG B O 1
ATOM 5631 N N . ALA B 1 273 ? -18.359 -1.638 -9.258 1 95.69 273 ALA B N 1
ATOM 5632 C CA . ALA B 1 273 ? -17.156 -0.867 -8.945 1 95.69 273 ALA B CA 1
ATOM 5633 C C . ALA B 1 273 ? -15.891 -1.667 -9.25 1 95.69 273 ALA B C 1
ATOM 5635 O O . ALA B 1 273 ? -14.945 -1.138 -9.828 1 95.69 273 ALA B O 1
ATOM 5636 N N . MET B 1 274 ? -15.883 -2.889 -8.867 1 96.56 274 MET B N 1
ATOM 5637 C CA . MET B 1 274 ? -14.719 -3.744 -9.102 1 96.56 274 MET B CA 1
ATOM 5638 C C . MET B 1 274 ? -14.5 -3.967 -10.594 1 96.56 274 MET B C 1
ATOM 5640 O O . MET B 1 274 ? -13.359 -3.928 -11.07 1 96.56 274 MET B O 1
ATOM 5644 N N . ARG B 1 275 ? -15.562 -4.168 -11.312 1 94.44 275 ARG B N 1
ATOM 5645 C CA . ARG B 1 275 ? -15.445 -4.383 -12.75 1 94.44 275 ARG B CA 1
ATOM 5646 C C . ARG B 1 275 ? -14.969 -3.115 -13.453 1 94.44 275 ARG B C 1
ATOM 5648 O O . ARG B 1 275 ? -14.188 -3.186 -14.414 1 94.44 275 ARG B O 1
ATOM 5655 N N . MET B 1 276 ? -15.461 -2.004 -13 1 91.19 276 MET B N 1
ATOM 5656 C CA . MET B 1 276 ? -14.984 -0.733 -13.547 1 91.19 276 MET B CA 1
ATOM 5657 C C . MET B 1 276 ? -13.5 -0.538 -13.258 1 91.19 276 MET B C 1
ATOM 5659 O O . MET B 1 276 ? -12.75 -0.082 -14.117 1 91.19 276 MET B O 1
ATOM 5663 N N . ALA B 1 277 ? -13.109 -0.881 -12.055 1 88.88 277 ALA B N 1
ATOM 5664 C CA . ALA B 1 277 ? -11.695 -0.79 -11.695 1 88.88 277 ALA B CA 1
ATOM 5665 C C . ALA B 1 277 ? -10.852 -1.703 -12.578 1 88.88 277 ALA B C 1
ATOM 5667 O O . ALA B 1 277 ? -9.766 -1.318 -13.016 1 88.88 277 ALA B O 1
ATOM 5668 N N . TYR B 1 278 ? -11.312 -2.891 -12.805 1 89.19 278 TYR B N 1
ATOM 5669 C CA . TYR B 1 278 ? -10.594 -3.842 -13.648 1 89.19 278 TYR B CA 1
ATOM 5670 C C . TYR B 1 278 ? -10.445 -3.309 -15.07 1 89.19 278 TYR B C 1
ATOM 5672 O O . TYR B 1 278 ? -9.383 -3.441 -15.68 1 89.19 278 TYR B O 1
ATOM 5680 N N . ALA B 1 279 ? -11.484 -2.742 -15.594 1 85.94 279 ALA B N 1
ATOM 5681 C CA . ALA B 1 279 ? -11.461 -2.182 -16.938 1 85.94 279 ALA B CA 1
ATOM 5682 C C . ALA B 1 279 ? -10.406 -1.084 -17.062 1 85.94 279 ALA B C 1
ATOM 5684 O O . ALA B 1 279 ? -9.766 -0.936 -18.109 1 85.94 279 ALA B O 1
ATOM 5685 N N . ALA B 1 280 ? -10.156 -0.461 -16.016 1 82.31 280 ALA B N 1
ATOM 5686 C CA . ALA B 1 280 ? -9.203 0.647 -16 1 82.31 280 ALA B CA 1
ATOM 5687 C C . ALA B 1 280 ? -7.77 0.137 -16.078 1 82.31 280 ALA B C 1
ATOM 5689 O O . ALA B 1 280 ? -6.875 0.851 -16.531 1 82.31 280 ALA B O 1
ATOM 5690 N N . LEU B 1 281 ? -7.484 -1.043 -15.656 1 78.75 281 LEU B N 1
ATOM 5691 C CA . LEU B 1 281 ? -6.145 -1.625 -15.711 1 78.75 281 LEU B CA 1
ATOM 5692 C C . LEU B 1 281 ? -5.648 -1.726 -17.141 1 78.75 281 LEU B C 1
ATOM 5694 O O . LEU B 1 281 ? -4.449 -1.62 -17.406 1 78.75 281 LEU B O 1
ATOM 5698 N N . GLY B 1 282 ? -6.547 -1.896 -18.109 1 77.62 282 GLY B N 1
ATOM 5699 C CA . GLY B 1 282 ? -6.152 -2.092 -19.5 1 77.62 282 GLY B CA 1
ATOM 5700 C C . GLY B 1 282 ? -6.336 -0.852 -20.344 1 77.62 282 GLY B C 1
ATOM 5701 O O . GLY B 1 282 ? -6.207 -0.909 -21.578 1 77.62 282 GLY B O 1
ATOM 5702 N N . ALA B 1 283 ? -6.551 0.256 -19.703 1 77 283 ALA B N 1
ATOM 5703 C CA . ALA B 1 283 ? -6.988 1.435 -20.453 1 77 283 ALA B CA 1
ATOM 5704 C C . ALA B 1 283 ? -5.852 1.998 -21.297 1 77 283 ALA B C 1
ATOM 5706 O O . ALA B 1 283 ? -6.09 2.641 -22.328 1 77 283 ALA B O 1
ATOM 5707 N N . LYS B 1 284 ? -4.59 1.684 -21.031 1 78.69 284 LYS B N 1
ATOM 5708 C CA . LYS B 1 284 ? -3.475 2.275 -21.766 1 78.69 284 LYS B CA 1
ATOM 5709 C C . LYS B 1 284 ? -2.879 1.282 -22.75 1 78.69 284 LYS B C 1
ATOM 5711 O O . LYS B 1 284 ? -1.727 1.424 -23.172 1 78.69 284 LYS B O 1
ATOM 5716 N N . ARG B 1 285 ? -3.629 0.338 -23.188 1 84.69 285 ARG B N 1
ATOM 5717 C CA . ARG B 1 285 ? -3.131 -0.728 -24.047 1 84.69 285 ARG B CA 1
ATOM 5718 C C . ARG B 1 285 ? -2.643 -0.17 -25.391 1 84.69 285 ARG B C 1
ATOM 5720 O O . ARG B 1 285 ? -1.647 -0.645 -25.938 1 84.69 285 ARG B O 1
ATOM 5727 N N . ALA B 1 286 ? -3.35 0.833 -25.859 1 86.5 286 ALA B N 1
ATOM 5728 C CA . ALA B 1 286 ? -2.957 1.411 -27.141 1 86.5 286 ALA B CA 1
ATOM 5729 C C . ALA B 1 286 ? -1.574 2.051 -27.047 1 86.5 286 ALA B C 1
ATOM 5731 O O . ALA B 1 286 ? -0.772 1.941 -27.984 1 86.5 286 ALA B O 1
ATOM 5732 N N . GLU B 1 287 ? -1.259 2.605 -25.891 1 87.12 287 GLU B N 1
ATOM 5733 C CA . GLU B 1 287 ? 0.039 3.23 -25.656 1 87.12 287 GLU B CA 1
ATOM 5734 C C . GLU B 1 287 ? 1.112 2.186 -25.375 1 87.12 287 GLU B C 1
ATOM 5736 O O . GLU B 1 287 ? 2.307 2.457 -25.516 1 87.12 287 GLU B O 1
ATOM 5741 N N . ASN B 1 288 ? 0.718 0.987 -25.078 1 92.44 288 ASN B N 1
ATOM 5742 C CA . ASN B 1 288 ? 1.639 -0.064 -24.656 1 92.44 288 ASN B CA 1
ATOM 5743 C C . ASN B 1 288 ? 1.738 -1.173 -25.703 1 92.44 288 ASN B C 1
ATOM 5745 O O . ASN B 1 288 ? 1.809 -2.354 -25.359 1 92.44 288 ASN B O 1
ATOM 5749 N N . ASN B 1 289 ? 1.689 -0.775 -26.922 1 95.5 289 ASN B N 1
ATOM 5750 C CA . ASN B 1 289 ? 1.936 -1.706 -28.016 1 95.5 289 ASN B CA 1
ATOM 5751 C C . ASN B 1 289 ? 0.912 -2.838 -28.031 1 95.5 289 ASN B C 1
ATOM 5753 O O . ASN B 1 289 ? 1.243 -3.975 -28.375 1 95.5 289 ASN B O 1
ATOM 5757 N N . GLY B 1 290 ? -0.328 -2.559 -27.5 1 95.44 290 GLY B N 1
ATOM 5758 C CA . GLY B 1 290 ? -1.381 -3.562 -27.5 1 95.44 290 GLY B CA 1
ATOM 5759 C C . GLY B 1 290 ? -1.418 -4.395 -26.234 1 95.44 290 GLY B C 1
ATOM 5760 O O . GLY B 1 290 ? -2.297 -5.242 -26.078 1 95.44 290 GLY B O 1
ATOM 5761 N N . TRP B 1 291 ? -0.44 -4.145 -25.344 1 95.06 291 TRP B N 1
ATOM 5762 C CA . TRP B 1 291 ? -0.323 -4.906 -24.109 1 95.06 291 TRP B CA 1
ATOM 5763 C C . TRP B 1 291 ? -1.091 -4.23 -22.969 1 95.06 291 TRP B C 1
ATOM 5765 O O . TRP B 1 291 ? -1.004 -3.012 -22.797 1 95.06 291 TRP B O 1
ATOM 5775 N N . SER B 1 292 ? -1.921 -5.004 -22.281 1 91.12 292 SER B N 1
ATOM 5776 C CA . SER B 1 292 ? -2.41 -4.59 -20.969 1 91.12 292 SER B CA 1
ATOM 5777 C C . SER B 1 292 ? -1.397 -4.918 -19.875 1 91.12 292 SER B C 1
ATOM 5779 O O . SER B 1 292 ? -1.104 -6.086 -19.625 1 91.12 292 SER B O 1
ATOM 5781 N N . MET B 1 293 ? -0.865 -3.871 -19.328 1 86.38 293 MET B N 1
ATOM 5782 C CA . MET B 1 293 ? 0.178 -4.035 -18.312 1 86.38 293 MET B CA 1
ATOM 5783 C C . MET B 1 293 ? -0.282 -3.494 -16.969 1 86.38 293 MET B C 1
ATOM 5785 O O . MET B 1 293 ? -0.708 -2.342 -16.875 1 86.38 293 MET B O 1
ATOM 5789 N N . ALA B 1 294 ? -0.535 -4.398 -16.062 1 76.69 294 ALA B N 1
ATOM 5790 C CA . ALA B 1 294 ? -0.877 -3.967 -14.711 1 76.69 294 ALA B CA 1
ATOM 5791 C C . ALA B 1 294 ? 0.378 -3.711 -13.883 1 76.69 294 ALA B C 1
ATOM 5793 O O . ALA B 1 294 ? 0.793 -4.562 -13.094 1 76.69 294 ALA B O 1
ATOM 5794 N N . ILE B 1 295 ? 1.024 -2.705 -14.148 1 65.69 295 ILE B N 1
ATOM 5795 C CA . ILE B 1 295 ? 2.238 -2.307 -13.445 1 65.69 295 ILE B CA 1
ATOM 5796 C C . ILE B 1 295 ? 1.98 -1.026 -12.656 1 65.69 295 ILE B C 1
ATOM 5798 O O . ILE B 1 295 ? 0.843 -0.555 -12.578 1 65.69 295 ILE B O 1
ATOM 5802 N N . SER B 1 296 ? 3.012 -0.505 -12.016 1 58.12 296 SER B N 1
ATOM 5803 C CA . SER B 1 296 ? 2.842 0.761 -11.312 1 58.12 296 SER B CA 1
ATOM 5804 C C . SER B 1 296 ? 1.998 1.737 -12.125 1 58.12 296 SER B C 1
ATOM 5806 O O . SER B 1 296 ? 2.096 1.775 -13.352 1 58.12 296 SER B O 1
ATOM 5808 N N . PRO B 1 297 ? 0.851 2.271 -11.469 1 58.16 297 PRO B N 1
ATOM 5809 C CA . PRO B 1 297 ? 0.804 2.488 -10.016 1 58.16 297 PRO B CA 1
ATOM 5810 C C . PRO B 1 297 ? -0.066 1.462 -9.297 1 58.16 297 PRO B C 1
ATOM 5812 O O . PRO B 1 297 ? -0.387 1.639 -8.117 1 58.16 297 PRO B O 1
ATOM 5815 N N . TRP B 1 298 ? -0.338 0.441 -10.008 1 66.94 298 TRP B N 1
ATOM 5816 C CA . TRP B 1 298 ? -1.246 -0.518 -9.391 1 66.94 298 TRP B CA 1
ATOM 5817 C C . TRP B 1 298 ? -0.518 -1.363 -8.352 1 66.94 298 TRP B C 1
ATOM 5819 O O . TRP B 1 298 ? 0.667 -1.666 -8.508 1 66.94 298 TRP B O 1
ATOM 5829 N N . VAL B 1 299 ? -1.216 -1.567 -7.352 1 76.75 299 VAL B N 1
ATOM 5830 C CA . VAL B 1 299 ? -0.663 -2.34 -6.246 1 76.75 299 VAL B CA 1
ATOM 5831 C C . VAL B 1 299 ? -1.154 -3.783 -6.324 1 76.75 299 VAL B C 1
ATOM 5833 O O . VAL B 1 299 ? -2.35 -4.027 -6.504 1 76.75 299 VAL B O 1
ATOM 5836 N N . PHE B 1 300 ? -0.186 -4.656 -6.332 1 85.62 300 PHE B N 1
ATOM 5837 C CA . PHE B 1 300 ? -0.501 -6.082 -6.332 1 85.62 300 PHE B CA 1
ATOM 5838 C C . PHE B 1 300 ? 0.162 -6.785 -5.152 1 85.62 300 PHE B C 1
ATOM 5840 O O . PHE B 1 300 ? 1.329 -6.527 -4.848 1 85.62 300 PHE B O 1
ATOM 5847 N N . GLY B 1 301 ? -0.611 -7.523 -4.449 1 90.88 301 GLY B N 1
ATOM 5848 C CA . GLY B 1 301 ? -0.1 -8.391 -3.398 1 90.88 301 GLY B CA 1
ATOM 5849 C C . GLY B 1 301 ? 0.06 -7.68 -2.068 1 90.88 301 GLY B C 1
ATOM 5850 O O . GLY B 1 301 ? 0.128 -8.328 -1.02 1 90.88 301 GLY B O 1
ATOM 5851 N N . SER B 1 302 ? 0.222 -6.414 -2.07 1 90.88 302 SER B N 1
ATOM 5852 C CA . SER B 1 302 ? 0.296 -5.574 -0.88 1 90.88 302 SER B CA 1
ATOM 5853 C C . SER B 1 302 ? -0.471 -4.27 -1.074 1 90.88 302 SER B C 1
ATOM 5855 O O . SER B 1 302 ? 0.066 -3.303 -1.615 1 90.88 302 SER B O 1
ATOM 5857 N N . PHE B 1 303 ? -1.593 -4.145 -0.472 1 91.19 303 PHE B N 1
ATOM 5858 C CA . PHE B 1 303 ? -2.553 -3.17 -0.979 1 91.19 303 PHE B CA 1
ATOM 5859 C C . PHE B 1 303 ? -2.629 -1.957 -0.06 1 91.19 303 PHE B C 1
ATOM 5861 O O . PHE B 1 303 ? -3.236 -0.943 -0.41 1 91.19 303 PHE B O 1
ATOM 5868 N N . GLY B 1 304 ? -2.047 -2.08 1.166 1 90.44 304 GLY B N 1
ATOM 5869 C CA . GLY B 1 304 ? -2.232 -0.982 2.102 1 90.44 304 GLY B CA 1
ATOM 5870 C C . GLY B 1 304 ? -3.693 -0.684 2.387 1 90.44 304 GLY B C 1
ATOM 5871 O O . GLY B 1 304 ? -4.449 -1.575 2.775 1 90.44 304 GLY B O 1
ATOM 5872 N N . ILE B 1 305 ? -4.074 0.592 1.98 1 92.06 305 ILE B N 1
ATOM 5873 C CA . ILE B 1 305 ? -5.461 0.964 2.246 1 92.06 305 ILE B CA 1
ATOM 5874 C C . ILE B 1 305 ? -6.211 1.137 0.926 1 92.06 305 ILE B C 1
ATOM 5876 O O . ILE B 1 305 ? -7.211 1.855 0.863 1 92.06 305 ILE B O 1
ATOM 5880 N N . GLU B 1 306 ? -5.691 0.552 -0.148 1 90.69 306 GLU B N 1
ATOM 5881 C CA . GLU B 1 306 ? -6.375 0.554 -1.438 1 90.69 306 GLU B CA 1
ATOM 5882 C C . GLU B 1 306 ? -7.418 -0.557 -1.513 1 90.69 306 GLU B C 1
ATOM 5884 O O . GLU B 1 306 ? -7.246 -1.529 -2.252 1 90.69 306 GLU B O 1
ATOM 5889 N N . TYR B 1 307 ? -8.523 -0.31 -0.924 1 94.81 307 TYR B N 1
ATOM 5890 C CA . TYR B 1 307 ? -9.5 -1.367 -0.684 1 94.81 307 TYR B CA 1
ATOM 5891 C C . TYR B 1 307 ? -10.227 -1.745 -1.971 1 94.81 307 TYR B C 1
ATOM 5893 O O . TYR B 1 307 ? -10.547 -2.916 -2.189 1 94.81 307 TYR B O 1
ATOM 5901 N N . THR B 1 308 ? -10.492 -0.747 -2.832 1 93.25 308 THR B N 1
ATOM 5902 C CA . THR B 1 308 ? -11.148 -1.057 -4.102 1 93.25 308 THR B CA 1
ATOM 5903 C C . THR B 1 308 ? -10.242 -1.916 -4.977 1 93.25 308 THR B C 1
ATOM 5905 O O . THR B 1 308 ? -10.695 -2.891 -5.582 1 93.25 308 THR B O 1
ATOM 5908 N N . GLN B 1 309 ? -9 -1.58 -5.031 1 91.56 309 GLN B N 1
ATOM 5909 C CA . GLN B 1 309 ? -8.055 -2.371 -5.809 1 91.56 309 GLN B CA 1
ATOM 5910 C C . GLN B 1 309 ? -7.926 -3.783 -5.246 1 91.56 309 GLN B C 1
ATOM 5912 O O . GLN B 1 309 ? -7.879 -4.758 -6 1 91.56 309 GLN B O 1
ATOM 5917 N N . ARG B 1 310 ? -7.828 -3.906 -3.912 1 95.06 310 ARG B N 1
ATOM 5918 C CA . ARG B 1 310 ? -7.715 -5.219 -3.283 1 95.06 310 ARG B CA 1
ATOM 5919 C C . ARG B 1 310 ? -8.914 -6.09 -3.619 1 95.06 310 ARG B C 1
ATOM 5921 O O . ARG B 1 310 ? -8.766 -7.262 -3.967 1 95.06 310 ARG B O 1
ATOM 5928 N N . ALA B 1 311 ? -10.125 -5.465 -3.57 1 97.31 311 ALA B N 1
ATOM 5929 C CA . ALA B 1 311 ? -11.344 -6.195 -3.893 1 97.31 311 ALA B CA 1
ATOM 5930 C C . ALA B 1 311 ? -11.367 -6.617 -5.359 1 97.31 311 ALA B C 1
ATOM 5932 O O . ALA B 1 311 ? -11.719 -7.754 -5.68 1 97.31 311 ALA B O 1
ATOM 5933 N N . MET B 1 312 ? -10.984 -5.691 -6.199 1 94.88 312 MET B N 1
ATOM 5934 C CA . MET B 1 312 ? -10.945 -5.977 -7.629 1 94.88 312 MET B CA 1
ATOM 5935 C C . MET B 1 312 ? -9.977 -7.113 -7.938 1 94.88 312 MET B C 1
ATOM 5937 O O . MET B 1 312 ? -10.305 -8.023 -8.703 1 94.88 312 MET B O 1
ATOM 5941 N N . ILE B 1 313 ? -8.836 -7.113 -7.301 1 94.25 313 ILE B N 1
ATOM 5942 C CA . ILE B 1 313 ? -7.844 -8.156 -7.531 1 94.25 313 ILE B CA 1
ATOM 5943 C C . ILE B 1 313 ? -8.352 -9.484 -6.969 1 94.25 313 ILE B C 1
ATOM 5945 O O . ILE B 1 313 ? -8.141 -10.539 -7.57 1 94.25 313 ILE B O 1
ATOM 5949 N N . ALA B 1 314 ? -9.008 -9.445 -5.836 1 96.38 314 ALA B N 1
ATOM 5950 C CA . ALA B 1 314 ? -9.625 -10.664 -5.324 1 96.38 314 ALA B CA 1
ATOM 5951 C C . ALA B 1 314 ? -10.617 -11.242 -6.332 1 96.38 314 ALA B C 1
ATOM 5953 O O . ALA B 1 314 ? -10.664 -12.453 -6.547 1 96.38 314 ALA B O 1
ATOM 5954 N N . LEU B 1 315 ? -11.344 -10.375 -6.957 1 94.88 315 LEU B N 1
ATOM 5955 C CA . LEU B 1 315 ? -12.367 -10.781 -7.914 1 94.88 315 LEU B CA 1
ATOM 5956 C C . LEU B 1 315 ? -11.742 -11.406 -9.148 1 94.88 315 LEU B C 1
ATOM 5958 O O . LEU B 1 315 ? -12.188 -12.461 -9.609 1 94.88 315 LEU B O 1
ATOM 5962 N N . VAL B 1 316 ? -10.648 -10.828 -9.609 1 90.94 316 VAL B N 1
ATOM 5963 C CA . VAL B 1 316 ? -10.203 -11.219 -10.945 1 90.94 316 VAL B CA 1
ATOM 5964 C C . VAL B 1 316 ? -8.961 -12.102 -10.836 1 90.94 316 VAL B C 1
ATOM 5966 O O . VAL B 1 316 ? -8.602 -12.797 -11.789 1 90.94 316 VAL B O 1
ATOM 5969 N N . GLY B 1 317 ? -8.305 -12.055 -9.766 1 91 317 GLY B N 1
ATOM 5970 C CA . GLY B 1 317 ? -7.066 -12.797 -9.594 1 91 317 GLY B CA 1
ATOM 5971 C C . GLY B 1 317 ? -6.719 -13.031 -8.133 1 91 317 GLY B C 1
ATOM 5972 O O . GLY B 1 317 ? -5.699 -12.531 -7.645 1 91 317 GLY B O 1
ATOM 5973 N N . LEU B 1 318 ? -7.602 -13.852 -7.449 1 93.12 318 LEU B N 1
ATOM 5974 C CA . LEU B 1 318 ? -7.367 -14.164 -6.043 1 93.12 318 LEU B CA 1
ATOM 5975 C C . LEU B 1 318 ? -6.004 -14.82 -5.852 1 93.12 318 LEU B C 1
ATOM 5977 O O . LEU B 1 318 ? -5.68 -15.797 -6.539 1 93.12 318 LEU B O 1
ATOM 5981 N N . GLY B 1 319 ? -5.172 -14.227 -4.996 1 93.56 319 GLY B N 1
ATOM 5982 C CA . GLY B 1 319 ? -3.873 -14.812 -4.703 1 93.56 319 GLY B CA 1
ATOM 5983 C C . GLY B 1 319 ? -2.766 -14.281 -5.594 1 93.56 319 GLY B C 1
ATOM 5984 O O . GLY B 1 319 ? -1.76 -14.961 -5.812 1 93.56 319 GLY B O 1
ATOM 5985 N N . CYS B 1 320 ? -2.934 -13.125 -6.078 1 92.69 320 CYS B N 1
ATOM 5986 C CA . CYS B 1 320 ? -1.934 -12.531 -6.957 1 92.69 320 CYS B CA 1
ATOM 5987 C C . CYS B 1 320 ? -0.606 -12.352 -6.23 1 92.69 320 CYS B C 1
ATOM 5989 O O . CYS B 1 320 ? -0.583 -12.133 -5.016 1 92.69 320 CYS B O 1
ATOM 5991 N N . ASN B 1 321 ? 0.461 -12.492 -6.961 1 94.75 321 ASN B N 1
ATOM 5992 C CA . ASN B 1 321 ? 1.805 -12.289 -6.434 1 94.75 321 ASN B CA 1
ATOM 5993 C C . ASN B 1 321 ? 2.123 -10.805 -6.27 1 94.75 321 ASN B C 1
ATOM 5995 O O . ASN B 1 321 ? 1.452 -9.953 -6.855 1 94.75 321 ASN B O 1
ATOM 5999 N N . GLN B 1 322 ? 3.084 -10.523 -5.387 1 93.62 322 GLN B N 1
ATOM 6000 C CA . GLN B 1 322 ? 3.707 -9.203 -5.434 1 93.62 322 GLN B CA 1
ATOM 6001 C C . GLN B 1 322 ? 4.383 -8.961 -6.781 1 93.62 322 GLN B C 1
ATOM 6003 O O . GLN B 1 322 ? 4.902 -9.898 -7.395 1 93.62 322 GLN B O 1
ATOM 6008 N N . LEU B 1 323 ? 4.457 -7.734 -7.219 1 92.19 323 LEU B N 1
ATOM 6009 C CA . LEU B 1 323 ? 4.988 -7.391 -8.531 1 92.19 323 LEU B CA 1
ATOM 6010 C C . LEU B 1 323 ? 6.453 -7.805 -8.648 1 92.19 323 LEU B C 1
ATOM 6012 O O . LEU B 1 323 ? 6.918 -8.156 -9.734 1 92.19 323 LEU B O 1
ATOM 6016 N N . GLN B 1 324 ? 7.18 -7.832 -7.535 1 92.88 324 GLN B N 1
ATOM 6017 C CA . GLN B 1 324 ? 8.602 -8.156 -7.527 1 92.88 324 GLN B CA 1
ATOM 6018 C C . GLN B 1 324 ? 8.836 -9.633 -7.852 1 92.88 324 GLN B C 1
ATOM 6020 O O . GLN B 1 324 ? 9.938 -10.023 -8.227 1 92.88 324 GLN B O 1
ATOM 6025 N N . ASP B 1 325 ? 7.738 -10.383 -7.691 1 95.5 325 ASP B N 1
ATOM 6026 C CA . ASP B 1 325 ? 7.887 -11.82 -7.922 1 95.5 325 ASP B CA 1
ATOM 6027 C C . ASP B 1 325 ? 7.461 -12.195 -9.336 1 95.5 325 ASP B C 1
ATOM 6029 O O . ASP B 1 325 ? 8.109 -13.016 -9.984 1 95.5 325 ASP B O 1
ATOM 6033 N N . ALA B 1 326 ? 6.383 -11.531 -9.789 1 95.31 326 ALA B N 1
ATOM 6034 C CA . ALA B 1 326 ? 5.91 -11.852 -11.133 1 95.31 326 ALA B CA 1
ATOM 6035 C C . ALA B 1 326 ? 4.906 -10.82 -11.625 1 95.31 326 ALA B C 1
ATOM 6037 O O . ALA B 1 326 ? 4.09 -10.312 -10.852 1 95.31 326 ALA B O 1
ATOM 6038 N N . ILE B 1 327 ? 4.984 -10.531 -12.891 1 93.94 327 ILE B N 1
ATOM 6039 C CA . ILE B 1 327 ? 3.971 -9.719 -13.555 1 93.94 327 ILE B CA 1
ATOM 6040 C C . ILE B 1 327 ? 3.477 -10.438 -14.812 1 93.94 327 ILE B C 1
ATOM 6042 O O . ILE B 1 327 ? 4.172 -11.305 -15.352 1 93.94 327 ILE B O 1
ATOM 6046 N N . TYR B 1 328 ? 2.252 -10.062 -15.305 1 93.12 328 TYR B N 1
ATOM 6047 C CA . TYR B 1 328 ? 1.578 -10.852 -16.328 1 93.12 328 TYR B CA 1
ATOM 6048 C C . TYR B 1 328 ? 0.985 -9.945 -17.406 1 93.12 328 TYR B C 1
ATOM 6050 O O . TYR B 1 328 ? -0.231 -9.93 -17.609 1 93.12 328 TYR B O 1
ATOM 6058 N N . PRO B 1 329 ? 1.813 -9.273 -18.172 1 94.5 329 PRO B N 1
ATOM 6059 C CA . PRO B 1 329 ? 1.26 -8.516 -19.297 1 94.5 329 PRO B CA 1
ATOM 6060 C C . PRO B 1 329 ? 0.437 -9.383 -20.25 1 94.5 329 PRO B C 1
ATOM 6062 O O . PRO B 1 329 ? 0.789 -10.539 -20.5 1 94.5 329 PRO B O 1
ATOM 6065 N N . GLN B 1 330 ? -0.678 -8.781 -20.734 1 94.56 330 GLN B N 1
ATOM 6066 C CA . GLN B 1 330 ? -1.544 -9.484 -21.672 1 94.56 330 GLN B CA 1
ATOM 6067 C C . GLN B 1 330 ? -1.591 -8.758 -23.016 1 94.56 330 GLN B C 1
ATOM 6069 O O . GLN B 1 330 ? -1.858 -7.551 -23.078 1 94.56 330 GLN B O 1
ATOM 6074 N N . LEU B 1 331 ? -1.312 -9.43 -24.047 1 96.38 331 LEU B N 1
ATOM 6075 C CA . LEU B 1 331 ? -1.434 -8.867 -25.391 1 96.38 331 LEU B CA 1
ATOM 6076 C C . LEU B 1 331 ? -2.844 -9.07 -25.938 1 96.38 331 LEU B C 1
ATOM 6078 O O . LEU B 1 331 ? -3.273 -10.203 -26.172 1 96.38 331 LEU B O 1
ATOM 6082 N N . LEU B 1 332 ? -3.492 -7.984 -26.266 1 94.5 332 LEU B N 1
ATOM 6083 C CA . LEU B 1 332 ? -4.898 -8.094 -26.641 1 94.5 332 LEU B CA 1
ATOM 6084 C C . LEU B 1 332 ? -5.109 -7.652 -28.094 1 94.5 332 LEU B C 1
ATOM 6086 O O . LEU B 1 332 ? -6.102 -8.023 -28.719 1 94.5 332 LEU B O 1
ATOM 6090 N N . THR B 1 333 ? -4.246 -6.824 -28.562 1 95.94 333 THR B N 1
ATOM 6091 C CA . THR B 1 333 ? -4.352 -6.344 -29.938 1 95.94 333 THR B CA 1
ATOM 6092 C C . THR B 1 333 ? -2.986 -6.344 -30.625 1 95.94 333 THR B C 1
ATOM 6094 O O . THR B 1 333 ? -1.953 -6.395 -29.953 1 95.94 333 THR B O 1
ATOM 6097 N N . ASP B 1 334 ? -3.08 -6.422 -31.953 1 97.12 334 ASP B N 1
ATOM 6098 C CA . ASP B 1 334 ? -1.838 -6.355 -32.719 1 97.12 334 ASP B CA 1
ATOM 6099 C C . ASP B 1 334 ? -1.378 -4.91 -32.906 1 97.12 334 ASP B C 1
ATOM 6101 O O . ASP B 1 334 ? -1.933 -3.996 -32.281 1 97.12 334 ASP B O 1
ATOM 6105 N N . SER B 1 335 ? -0.317 -4.676 -33.688 1 96.69 335 SER B N 1
ATOM 6106 C CA . SER B 1 335 ? 0.308 -3.369 -33.844 1 96.69 335 SER B CA 1
ATOM 6107 C C . SER B 1 335 ? -0.647 -2.383 -34.531 1 96.69 335 SER B C 1
ATOM 6109 O O . SER B 1 335 ? -0.44 -1.17 -34.438 1 96.69 335 SER B O 1
ATOM 6111 N N . ALA B 1 336 ? -1.704 -2.881 -35.156 1 95.81 336 ALA B N 1
ATOM 6112 C CA . ALA B 1 336 ? -2.686 -2.027 -35.812 1 95.81 336 ALA B CA 1
ATOM 6113 C C . ALA B 1 336 ? -3.883 -1.758 -34.906 1 95.81 336 ALA B C 1
ATOM 6115 O O . ALA B 1 336 ? -4.84 -1.092 -35.312 1 95.81 336 ALA B O 1
ATOM 6116 N N . GLY B 1 337 ? -3.807 -2.354 -33.719 1 95.06 337 GLY B N 1
ATOM 6117 C CA . GLY B 1 337 ? -4.895 -2.152 -32.75 1 95.06 337 GLY B CA 1
ATOM 6118 C C . GLY B 1 337 ? -6.043 -3.123 -32.969 1 95.06 337 GLY B C 1
ATOM 6119 O O . GLY B 1 337 ? -7.117 -2.951 -32.375 1 95.06 337 GLY B O 1
ATOM 6120 N N . GLU B 1 338 ? -5.852 -4.102 -33.781 1 95.38 338 GLU B N 1
ATOM 6121 C CA . GLU B 1 338 ? -6.891 -5.094 -34.031 1 95.38 338 GLU B CA 1
ATOM 6122 C C . GLU B 1 338 ? -6.734 -6.316 -33.125 1 95.38 338 GLU B C 1
ATOM 6124 O O . GLU B 1 338 ? -5.613 -6.719 -32.812 1 95.38 338 GLU B O 1
ATOM 6129 N N . PRO B 1 339 ? -7.84 -6.914 -32.781 1 95.19 339 PRO B N 1
ATOM 6130 C CA . PRO B 1 339 ? -7.734 -8.156 -32 1 95.19 339 PRO B CA 1
ATOM 6131 C C . PRO B 1 339 ? -6.941 -9.242 -32.719 1 95.19 339 PRO B C 1
ATOM 6133 O O . PRO B 1 339 ? -6.941 -9.281 -33.969 1 95.19 339 PRO B O 1
ATOM 6136 N N . LEU B 1 340 ? -6.281 -10.062 -32.031 1 96.69 340 LEU B N 1
ATOM 6137 C CA . LEU B 1 340 ? -5.531 -11.172 -32.594 1 96.69 340 LEU B CA 1
ATOM 6138 C C . LEU B 1 340 ? -6.473 -12.281 -33.062 1 96.69 340 LEU B C 1
ATOM 6140 O O . LEU B 1 340 ? -7.383 -12.68 -32.344 1 96.69 340 LEU B O 1
ATOM 6144 N N . LYS B 1 341 ? -6.27 -12.703 -34.281 1 95.12 341 LYS B N 1
ATOM 6145 C CA . LYS B 1 341 ? -7.156 -13.695 -34.875 1 95.12 341 LYS B CA 1
ATOM 6146 C C . LYS B 1 341 ? -6.359 -14.875 -35.438 1 95.12 341 LYS B C 1
ATOM 6148 O O . LYS B 1 341 ? -5.203 -14.719 -35.844 1 95.12 341 LYS B O 1
ATOM 6153 N N . GLY B 1 342 ? -7 -16.031 -35.406 1 94.31 342 GLY B N 1
ATOM 6154 C CA . GLY B 1 342 ? -6.426 -17.203 -36.031 1 94.31 342 GLY B CA 1
ATOM 6155 C C . GLY B 1 342 ? -6.711 -17.266 -37.531 1 94.31 342 GLY B C 1
ATOM 6156 O O . GLY B 1 342 ? -7.34 -16.359 -38.094 1 94.31 342 GLY B O 1
ATOM 6157 N N . GLY B 1 343 ? -6.125 -18.312 -38.188 1 93.31 343 GLY B N 1
ATOM 6158 C CA . GLY B 1 343 ? -6.355 -18.5 -39.594 1 93.31 343 GLY B CA 1
ATOM 6159 C C . GLY B 1 343 ? -5.109 -18.312 -40.438 1 93.31 343 GLY B C 1
ATOM 6160 O O . GLY B 1 343 ? -4.184 -17.594 -40.031 1 93.31 343 GLY B O 1
ATOM 6161 N N . ALA B 1 344 ? -5.211 -18.781 -41.625 1 91.56 344 ALA B N 1
ATOM 6162 C CA . ALA B 1 344 ? -4.059 -18.828 -42.5 1 91.56 344 ALA B CA 1
ATOM 6163 C C . ALA B 1 344 ? -3.594 -17.438 -42.906 1 91.56 344 ALA B C 1
ATOM 6165 O O . ALA B 1 344 ? -2.402 -17.203 -43.125 1 91.56 344 ALA B O 1
ATOM 6166 N N . ALA B 1 345 ? -4.484 -16.516 -42.875 1 92.19 345 ALA B N 1
ATOM 6167 C CA . ALA B 1 345 ? -4.16 -15.164 -43.312 1 92.19 345 ALA B CA 1
ATOM 6168 C C . ALA B 1 345 ? -3.578 -14.344 -42.188 1 92.19 345 ALA B C 1
ATOM 6170 O O . ALA B 1 345 ? -3.074 -13.234 -42.375 1 92.19 345 ALA B O 1
ATOM 6171 N N . ASN B 1 346 ? -3.617 -14.867 -41 1 95.25 346 ASN B N 1
ATOM 6172 C CA . ASN B 1 346 ? -3.209 -14.133 -39.812 1 95.25 346 ASN B CA 1
ATOM 6173 C C . ASN B 1 346 ? -1.938 -14.719 -39.219 1 95.25 346 ASN B C 1
ATOM 6175 O O . ASN B 1 346 ? -2.002 -15.609 -38.375 1 95.25 346 ASN B O 1
ATOM 6179 N N . LYS B 1 347 ? -0.811 -14.219 -39.656 1 97.25 347 LYS B N 1
ATOM 6180 C CA . LYS B 1 347 ? 0.5 -14.594 -39.125 1 97.25 347 LYS B CA 1
ATOM 6181 C C . LYS B 1 347 ? 1.115 -13.445 -38.344 1 97.25 347 LYS B C 1
ATOM 6183 O O . LYS B 1 347 ? 1.348 -12.359 -38.875 1 97.25 347 LYS B O 1
ATOM 6188 N N . TYR B 1 348 ? 1.326 -13.734 -37.062 1 98.06 348 TYR B N 1
ATOM 6189 C CA . TYR B 1 348 ? 1.849 -12.695 -36.188 1 98.06 348 TYR B CA 1
ATOM 6190 C C . TYR B 1 348 ? 3.268 -13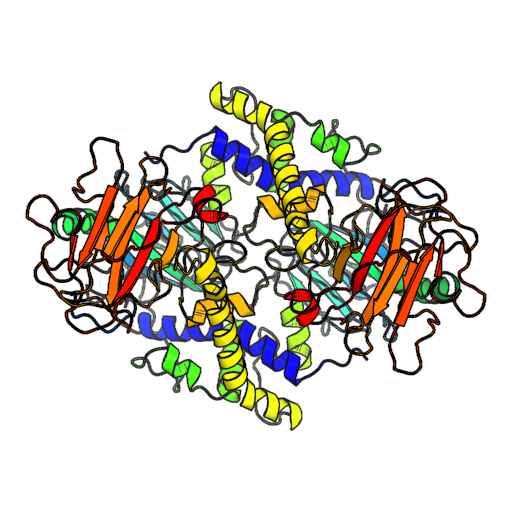.023 -35.719 1 98.06 348 TYR B C 1
ATOM 6192 O O . TYR B 1 348 ? 3.594 -14.188 -35.5 1 98.06 348 TYR B O 1
ATOM 6200 N N . THR B 1 349 ? 4.082 -12.008 -35.656 1 98.44 349 THR B N 1
ATOM 6201 C CA . THR B 1 349 ? 5.43 -12.117 -35.125 1 98.44 349 THR B CA 1
ATOM 6202 C C . THR B 1 349 ? 5.645 -11.094 -34 1 98.44 349 THR B C 1
ATOM 6204 O O . THR B 1 349 ? 5.234 -9.938 -34.125 1 98.44 349 THR B O 1
ATOM 6207 N N . VAL B 1 350 ? 6.172 -11.531 -32.875 1 98.44 350 VAL B N 1
ATOM 6208 C CA . VAL B 1 350 ? 6.727 -10.641 -31.859 1 98.44 350 VAL B CA 1
ATOM 6209 C C . VAL B 1 350 ? 8.25 -10.633 -31.953 1 98.44 350 VAL B C 1
ATOM 6211 O O . VAL B 1 350 ? 8.891 -11.664 -31.734 1 98.44 350 VAL B O 1
ATOM 6214 N N . HIS B 1 351 ? 8.812 -9.5 -32.281 1 98.38 351 HIS B N 1
ATOM 6215 C CA . HIS B 1 351 ? 10.25 -9.352 -32.438 1 98.38 351 HIS B CA 1
ATOM 6216 C C . HIS B 1 351 ? 10.883 -8.617 -31.266 1 98.38 351 HIS B C 1
ATOM 6218 O O . HIS B 1 351 ? 10.492 -7.492 -30.953 1 98.38 351 HIS B O 1
ATOM 6224 N N . PHE B 1 352 ? 11.859 -9.266 -30.625 1 98.5 352 PHE B N 1
ATOM 6225 C CA . PHE B 1 352 ? 12.656 -8.633 -29.578 1 98.5 352 PHE B CA 1
ATOM 6226 C C . PHE B 1 352 ? 14.055 -8.305 -30.094 1 98.5 352 PHE B C 1
ATOM 6228 O O . PHE B 1 352 ? 14.773 -9.188 -30.562 1 98.5 352 PHE B O 1
ATOM 6235 N N . ASP B 1 353 ? 14.445 -7.023 -29.984 1 98 353 ASP B N 1
ATOM 6236 C CA . ASP B 1 353 ? 15.867 -6.723 -30.109 1 98 353 ASP B CA 1
ATOM 6237 C C . ASP B 1 353 ? 16.656 -7.344 -28.969 1 98 353 ASP B C 1
ATOM 6239 O O . ASP B 1 353 ? 16.109 -7.617 -27.906 1 98 353 ASP B O 1
ATOM 6243 N N . ALA B 1 354 ? 17.922 -7.531 -29.203 1 97.25 354 ALA B N 1
ATOM 6244 C CA . ALA B 1 354 ? 18.781 -8.18 -28.219 1 97.25 354 ALA B CA 1
ATOM 6245 C C . ALA B 1 354 ? 18.719 -7.465 -26.875 1 97.25 354 ALA B C 1
ATOM 6247 O O . ALA B 1 354 ? 18.703 -8.109 -25.828 1 97.25 354 ALA B O 1
ATOM 6248 N N . GLU B 1 355 ? 18.641 -6.207 -26.875 1 95.5 355 GLU B N 1
ATOM 6249 C CA . GLU B 1 355 ? 18.672 -5.406 -25.656 1 95.5 355 GLU B CA 1
ATOM 6250 C C . GLU B 1 355 ? 17.281 -5.234 -25.062 1 95.5 355 GLU B C 1
ATOM 6252 O O . GLU B 1 355 ? 17.125 -4.66 -23.984 1 95.5 355 GLU B O 1
ATOM 6257 N N . GLN B 1 356 ? 16.297 -5.824 -25.766 1 96.38 356 GLN B N 1
ATOM 6258 C CA . 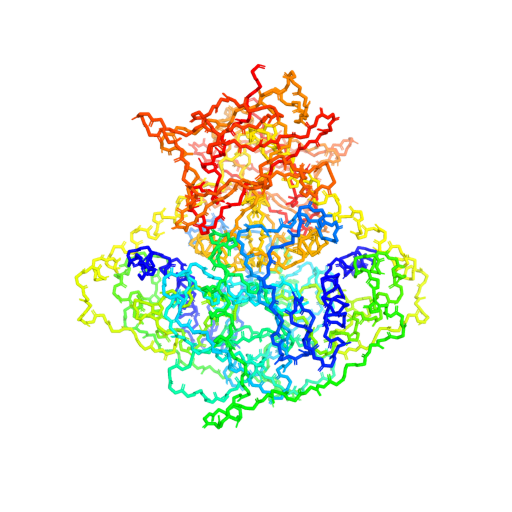GLN B 1 356 ? 14.914 -5.613 -25.344 1 96.38 356 GLN B CA 1
ATOM 6259 C C . GLN B 1 356 ? 14.234 -6.934 -25 1 96.38 356 GLN B C 1
ATOM 6261 O O . GLN B 1 356 ? 13 -7.023 -25 1 96.38 356 GLN B O 1
ATOM 6266 N N . LEU B 1 357 ? 15.094 -7.941 -24.828 1 98.12 357 LEU B N 1
ATOM 6267 C CA . LEU B 1 357 ? 14.523 -9.188 -24.328 1 98.12 357 LEU B CA 1
ATOM 6268 C C . LEU B 1 357 ? 13.828 -8.969 -23 1 98.12 357 LEU B C 1
ATOM 6270 O O . LEU B 1 357 ? 14.133 -8.008 -22.281 1 98.12 357 LEU B O 1
ATOM 6274 N N . PRO B 1 358 ? 12.781 -9.828 -22.672 1 98.06 358 PRO B N 1
ATOM 6275 C CA . PRO B 1 358 ? 12.094 -9.609 -21.391 1 98.06 358 PRO B CA 1
ATOM 6276 C C . PRO B 1 358 ? 13.062 -9.5 -20.219 1 98.06 358 PRO B C 1
ATOM 6278 O O . PRO B 1 358 ? 13.883 -10.398 -20 1 98.06 358 PRO B O 1
ATOM 6281 N N . PRO B 1 359 ? 13 -8.391 -19.516 1 97.44 359 PRO B N 1
ATOM 6282 C CA . PRO B 1 359 ? 13.977 -8.133 -18.453 1 97.44 359 PRO B CA 1
ATOM 6283 C C . PRO B 1 359 ? 13.633 -8.836 -17.156 1 97.44 359 PRO B C 1
ATOM 6285 O O . PRO B 1 359 ? 12.938 -8.273 -16.312 1 97.44 359 PRO B O 1
ATOM 6288 N N . VAL B 1 360 ? 14.164 -10.016 -16.891 1 97.38 360 VAL B N 1
ATOM 6289 C CA . VAL B 1 360 ? 13.891 -10.828 -15.711 1 97.38 360 VAL B CA 1
ATOM 6290 C C . VAL B 1 360 ? 15.211 -11.352 -15.133 1 97.38 360 VAL B C 1
ATOM 6292 O O . VAL B 1 360 ? 16.203 -11.453 -15.852 1 97.38 360 VAL B O 1
ATOM 6295 N N . LYS B 1 361 ? 15.172 -11.617 -13.859 1 95.94 361 LYS B N 1
ATOM 6296 C CA . LYS B 1 361 ? 16.312 -12.273 -13.211 1 95.94 361 LYS B CA 1
ATOM 6297 C C . LYS B 1 361 ? 16.141 -13.789 -13.234 1 95.94 361 LYS B C 1
ATOM 6299 O O . LYS B 1 361 ? 17.141 -14.523 -13.219 1 95.94 361 LYS B O 1
ATOM 6304 N N . ALA B 1 362 ? 14.891 -14.297 -13.297 1 97 362 ALA B N 1
ATOM 6305 C CA . ALA B 1 362 ? 14.664 -15.742 -13.289 1 97 362 ALA B CA 1
ATOM 6306 C C . ALA B 1 362 ? 14.359 -16.25 -14.695 1 97 362 ALA B C 1
ATOM 6308 O O . ALA B 1 362 ? 15.266 -16.641 -15.438 1 97 362 ALA B O 1
ATOM 6309 N N . PHE B 1 363 ? 12.992 -16.141 -15.141 1 98.19 363 PHE B N 1
ATOM 6310 C CA . PHE B 1 363 ? 12.625 -16.594 -16.469 1 98.19 363 PHE B CA 1
ATOM 6311 C C . PHE B 1 363 ? 11.32 -15.945 -16.922 1 98.19 363 PHE B C 1
ATOM 6313 O O . PHE B 1 363 ? 10.711 -15.18 -16.188 1 98.19 363 PHE B O 1
ATOM 6320 N N . TRP B 1 364 ? 10.969 -16.156 -18.188 1 98.44 364 TRP B N 1
ATOM 6321 C CA . TRP B 1 364 ? 9.742 -15.609 -18.75 1 98.44 364 TRP B CA 1
ATOM 6322 C C . TRP B 1 364 ? 9.07 -16.641 -19.672 1 98.44 364 TRP B C 1
ATOM 6324 O O . TRP B 1 364 ? 9.688 -17.641 -20.047 1 98.44 364 TRP B O 1
ATOM 6334 N N . SER B 1 365 ? 7.766 -16.422 -19.969 1 98.38 365 SER B N 1
ATOM 6335 C CA . SER B 1 365 ? 7.039 -17.281 -20.906 1 98.38 365 SER B CA 1
ATOM 6336 C C . SER B 1 365 ? 5.918 -16.531 -21.609 1 98.38 365 SER B C 1
ATOM 6338 O O . SER B 1 365 ? 5.434 -15.508 -21.094 1 98.38 365 SER B O 1
ATOM 6340 N N . PHE B 1 366 ? 5.594 -17 -22.797 1 97.94 366 PHE B N 1
ATOM 6341 C CA . PHE B 1 366 ? 4.383 -16.641 -23.531 1 97.94 366 PHE B CA 1
ATOM 6342 C C . PHE B 1 366 ? 3.387 -17.781 -23.531 1 97.94 366 PHE B C 1
ATOM 6344 O O . PHE B 1 366 ? 3.715 -18.891 -23.969 1 97.94 366 PHE B O 1
ATOM 6351 N N . THR B 1 367 ? 2.24 -17.516 -23.047 1 97.69 367 THR B N 1
ATOM 6352 C CA . THR B 1 367 ? 1.186 -18.516 -23.125 1 97.69 367 THR B CA 1
ATOM 6353 C C . THR B 1 367 ? 0.016 -18.016 -23.953 1 97.69 367 THR B C 1
ATOM 6355 O O . THR B 1 367 ? -0.406 -16.859 -23.812 1 97.69 367 THR B O 1
ATOM 6358 N N . LEU B 1 368 ? -0.436 -18.859 -24.875 1 97.06 368 LEU B N 1
ATOM 6359 C CA . LEU B 1 368 ? -1.545 -18.516 -25.75 1 97.06 368 LEU B CA 1
ATOM 6360 C C . LEU B 1 368 ? -2.867 -19.031 -25.188 1 97.06 368 LEU B C 1
ATOM 6362 O O . LEU B 1 368 ? -2.967 -20.188 -24.781 1 97.06 368 LEU B O 1
ATOM 6366 N N . TYR B 1 369 ? -3.84 -18.125 -25.109 1 95.94 369 TYR B N 1
ATOM 6367 C CA . TYR B 1 369 ? -5.18 -18.469 -24.641 1 95.94 369 TYR B CA 1
ATOM 6368 C C . TYR B 1 369 ? -6.23 -18.078 -25.688 1 95.94 369 TYR B C 1
ATOM 6370 O O . TYR B 1 369 ? -6.043 -17.141 -26.453 1 95.94 369 TYR B O 1
ATOM 6378 N N . ASP B 1 370 ? -7.309 -18.797 -25.688 1 93.38 370 ASP B N 1
ATOM 6379 C CA . ASP B 1 370 ? -8.438 -18.375 -26.516 1 93.38 370 ASP B CA 1
ATOM 6380 C C . ASP B 1 370 ? -9.156 -17.188 -25.891 1 93.38 370 ASP B C 1
ATOM 6382 O O . ASP B 1 370 ? -8.688 -16.609 -24.906 1 93.38 370 ASP B O 1
ATOM 6386 N N . ALA B 1 371 ? -10.203 -16.766 -26.531 1 87.69 371 ALA B N 1
ATOM 6387 C CA . ALA B 1 371 ? -10.922 -15.562 -26.109 1 87.69 371 ALA B CA 1
ATOM 6388 C C . ALA B 1 371 ? -11.484 -15.719 -24.703 1 87.69 371 ALA B C 1
ATOM 6390 O O . ALA B 1 371 ? -11.672 -14.734 -23.984 1 87.69 371 ALA B O 1
ATOM 6391 N N . ASP B 1 372 ? -11.664 -16.969 -24.344 1 86.81 372 ASP B N 1
ATOM 6392 C CA . ASP B 1 372 ? -12.242 -17.25 -23.031 1 86.81 372 ASP B CA 1
ATOM 6393 C C . ASP B 1 372 ? -11.156 -17.453 -21.969 1 86.81 372 ASP B C 1
ATOM 6395 O O . ASP B 1 372 ? -11.461 -17.641 -20.797 1 86.81 372 ASP B O 1
ATOM 6399 N N . GLY B 1 373 ? -9.938 -17.422 -22.375 1 90.56 373 GLY B N 1
ATOM 6400 C CA . GLY B 1 373 ? -8.836 -17.5 -21.438 1 90.56 373 GLY B CA 1
ATOM 6401 C C . GLY B 1 373 ? -8.352 -18.906 -21.188 1 90.56 373 GLY B C 1
ATOM 6402 O O . GLY B 1 373 ? -7.688 -19.172 -20.188 1 90.56 373 GLY B O 1
ATOM 6403 N N . PHE B 1 374 ? -8.672 -19.812 -22.109 1 91.75 374 PHE B N 1
ATOM 6404 C CA . PHE B 1 374 ? -8.242 -21.203 -21.953 1 91.75 374 PHE B CA 1
ATOM 6405 C C . PHE B 1 374 ? -7.172 -21.562 -22.969 1 91.75 374 PHE B C 1
ATOM 6407 O O . PHE B 1 374 ? -7.055 -20.906 -24.016 1 91.75 374 PHE B O 1
ATOM 6414 N N . ALA B 1 375 ? -6.418 -22.562 -22.641 1 92.5 375 ALA B N 1
ATOM 6415 C CA . ALA B 1 375 ? -5.387 -23.047 -23.562 1 92.5 375 ALA B CA 1
ATOM 6416 C C . ALA B 1 375 ? -6.004 -23.562 -24.859 1 92.5 375 ALA B C 1
ATOM 6418 O O . ALA B 1 375 ? -7.172 -23.953 -24.891 1 92.5 375 ALA B O 1
ATOM 6419 N N . VAL B 1 376 ? -5.238 -23.516 -25.875 1 91.06 376 VAL B N 1
ATOM 6420 C CA . VAL B 1 376 ? -5.688 -23.938 -27.188 1 91.06 376 VAL B CA 1
ATOM 6421 C C . VAL B 1 376 ? -4.961 -25.219 -27.609 1 91.06 376 VAL B C 1
ATOM 6423 O O . VAL B 1 376 ? -3.764 -25.188 -27.906 1 91.06 376 VAL B O 1
ATOM 6426 N N . PRO B 1 377 ? -5.75 -26.297 -27.641 1 91.25 377 PRO B N 1
ATOM 6427 C CA . PRO B 1 377 ? -5.105 -27.5 -28.156 1 91.25 377 PRO B CA 1
ATOM 6428 C C . PRO B 1 377 ? -4.559 -27.312 -29.578 1 91.25 377 PRO B C 1
ATOM 6430 O O . PRO B 1 377 ? -5.184 -26.641 -30.406 1 91.25 377 PRO B O 1
ATOM 6433 N N . ASN B 1 378 ? -3.404 -27.859 -29.891 1 91.75 378 ASN B N 1
ATOM 6434 C CA . ASN B 1 378 ? -2.758 -27.703 -31.203 1 91.75 378 ASN B CA 1
ATOM 6435 C C . ASN B 1 378 ? -1.845 -28.891 -31.5 1 91.75 378 ASN B C 1
ATOM 6437 O O . ASN B 1 378 ? -1.635 -29.75 -30.656 1 91.75 378 ASN B O 1
ATOM 6441 N N . SER B 1 379 ? -1.307 -28.891 -32.719 1 87 379 SER B N 1
ATOM 6442 C CA . SER B 1 379 ? -0.55 -30.031 -33.219 1 87 379 SER B CA 1
ATOM 6443 C C . SER B 1 379 ? 0.766 -30.203 -32.469 1 87 379 SER B C 1
ATOM 6445 O O . SER B 1 379 ? 1.312 -31.297 -32.406 1 87 379 SER B O 1
ATOM 6447 N N . MET B 1 380 ? 1.284 -29.203 -31.891 1 91.94 380 MET B N 1
ATOM 6448 C CA . MET B 1 380 ? 2.553 -29.25 -31.156 1 91.94 380 MET B CA 1
ATOM 6449 C C . MET B 1 380 ? 2.332 -29.625 -29.703 1 91.94 380 MET B C 1
ATOM 6451 O O . MET B 1 380 ? 3.291 -29.859 -28.969 1 91.94 380 MET B O 1
ATOM 6455 N N . GLN B 1 381 ? 1.048 -29.625 -29.312 1 91.94 381 GLN B N 1
ATOM 6456 C CA . GLN B 1 381 ? 0.722 -29.828 -27.906 1 91.94 381 GLN B CA 1
ATOM 6457 C C . GLN B 1 381 ? 1.509 -28.859 -27.016 1 91.94 381 GLN B C 1
ATOM 6459 O O . GLN B 1 381 ? 2.092 -29.266 -26.016 1 91.94 381 GLN B O 1
ATOM 6464 N N . ARG B 1 382 ? 1.527 -27.672 -27.531 1 94.06 382 ARG B N 1
ATOM 6465 C CA . ARG B 1 382 ? 2.322 -26.641 -26.875 1 94.06 382 ARG B CA 1
ATOM 6466 C C . ARG B 1 382 ? 1.471 -25.406 -26.562 1 94.06 382 ARG B C 1
ATOM 6468 O O . ARG B 1 382 ? 0.91 -24.797 -27.469 1 94.06 382 ARG B O 1
ATOM 6475 N N . ALA B 1 383 ? 1.419 -25.094 -25.297 1 94.12 383 ALA B N 1
ATOM 6476 C CA . ALA B 1 383 ? 0.639 -23.922 -24.922 1 94.12 383 ALA B CA 1
ATOM 6477 C C . ALA B 1 383 ? 1.543 -22.703 -24.688 1 94.12 383 ALA B C 1
ATOM 6479 O O . ALA B 1 383 ? 1.08 -21.562 -24.703 1 94.12 383 ALA B O 1
ATOM 6480 N N . THR B 1 384 ? 2.812 -22.969 -24.469 1 96.69 384 THR B N 1
ATOM 6481 C CA . THR B 1 384 ? 3.691 -21.906 -23.969 1 96.69 384 THR B CA 1
ATOM 6482 C C . THR B 1 384 ? 5.039 -21.953 -24.672 1 96.69 384 THR B C 1
ATOM 6484 O O . THR B 1 384 ? 5.484 -23 -25.125 1 96.69 384 THR B O 1
ATOM 6487 N N . LEU B 1 385 ? 5.59 -20.828 -24.953 1 97.62 385 LEU B N 1
ATOM 6488 C CA . LEU B 1 385 ? 7.012 -20.641 -25.219 1 97.62 385 LEU B CA 1
ATOM 6489 C C . LEU B 1 385 ? 7.711 -20.031 -24.016 1 97.62 385 LEU B C 1
ATOM 6491 O O . LEU B 1 385 ? 7.316 -18.969 -23.531 1 97.62 385 LEU B O 1
ATOM 6495 N N . SER B 1 386 ? 8.688 -20.688 -23.516 1 97.88 386 SER B N 1
ATOM 6496 C CA . SER B 1 386 ? 9.375 -20.234 -22.297 1 97.88 386 SER B CA 1
ATOM 6497 C C . SER B 1 386 ? 10.859 -20.031 -22.562 1 97.88 386 SER B C 1
ATOM 6499 O O . SER B 1 386 ? 11.43 -20.625 -23.469 1 97.88 386 SER B O 1
ATOM 6501 N N . SER B 1 387 ? 11.477 -19.25 -21.719 1 97.88 387 SER B N 1
ATOM 6502 C CA . SER B 1 387 ? 12.875 -18.891 -21.875 1 97.88 387 SER B CA 1
ATOM 6503 C C . SER B 1 387 ? 13.789 -20.094 -21.656 1 97.88 387 SER B C 1
ATOM 6505 O O . SER B 1 387 ? 14.953 -20.078 -22.062 1 97.88 387 SER B O 1
ATOM 6507 N N . TRP B 1 388 ? 13.328 -21.141 -20.953 1 96.94 388 TRP B N 1
ATOM 6508 C CA . TRP B 1 388 ? 14.164 -22.312 -20.734 1 96.94 388 TRP B CA 1
ATOM 6509 C C . TRP B 1 388 ? 14.148 -23.234 -21.938 1 96.94 388 TRP B C 1
ATOM 6511 O O . TRP B 1 388 ? 14.961 -24.156 -22.047 1 96.94 388 TRP B O 1
ATOM 6521 N N . MET B 1 389 ? 13.242 -23.031 -22.906 1 97.44 389 MET B N 1
ATOM 6522 C CA . MET B 1 389 ? 13.117 -23.859 -24.094 1 97.44 389 MET B CA 1
ATOM 6523 C C . MET B 1 389 ? 14.234 -23.547 -25.094 1 97.44 389 MET B C 1
ATOM 6525 O O . MET B 1 389 ? 14.898 -22.516 -24.984 1 97.44 389 MET B O 1
ATOM 6529 N N . PRO B 1 390 ? 14.414 -24.422 -25.969 1 97 390 PRO B N 1
ATOM 6530 C CA . PRO B 1 390 ? 15.5 -24.219 -26.922 1 97 390 PRO B CA 1
ATOM 6531 C C . PRO B 1 390 ? 15.117 -23.25 -28.047 1 97 390 PRO B C 1
ATOM 6533 O O . PRO B 1 390 ? 15.164 -23.609 -29.219 1 97 390 PRO B O 1
ATOM 6536 N N . LEU B 1 391 ? 14.836 -22.047 -27.656 1 98.19 391 LEU B N 1
ATOM 6537 C CA . LEU B 1 391 ? 14.508 -21 -28.609 1 98.19 391 LEU B CA 1
ATOM 6538 C C . LEU B 1 391 ? 15.719 -20.688 -29.484 1 98.19 391 LEU B C 1
ATOM 6540 O O . LEU B 1 391 ? 16.859 -20.812 -29.047 1 98.19 391 LEU B O 1
ATOM 6544 N N . VAL B 1 392 ? 15.477 -20.312 -30.703 1 98.25 392 VAL B N 1
ATOM 6545 C CA . VAL B 1 392 ? 16.547 -19.969 -31.641 1 98.25 392 VAL B CA 1
ATOM 6546 C C . VAL B 1 392 ? 16.625 -18.453 -31.781 1 98.25 392 VAL B C 1
ATOM 6548 O O . VAL B 1 392 ? 15.664 -17.797 -32.156 1 98.25 392 VAL B O 1
ATOM 6551 N N . TYR B 1 393 ? 17.75 -17.922 -31.469 1 98.12 393 TYR B N 1
ATOM 6552 C CA . TYR B 1 393 ? 18.016 -16.484 -31.578 1 98.12 393 TYR B CA 1
ATOM 6553 C C . TYR B 1 393 ? 18.656 -16.141 -32.906 1 98.12 393 TYR B C 1
ATOM 6555 O O . TYR B 1 393 ? 19.312 -16.984 -33.531 1 98.12 393 TYR B O 1
ATOM 6563 N N . ASN B 1 394 ? 18.391 -14.945 -33.312 1 97.94 394 ASN B N 1
ATOM 6564 C CA . ASN B 1 394 ? 19.031 -14.469 -34.531 1 97.94 394 ASN B CA 1
ATOM 6565 C C . ASN B 1 394 ? 20.5 -14.164 -34.312 1 97.94 394 ASN B C 1
ATOM 6567 O O . ASN B 1 394 ? 20.969 -14.086 -33.188 1 97.94 394 ASN B O 1
ATOM 6571 N N . GLY B 1 395 ? 21.234 -14.023 -35.406 1 97.94 395 GLY B N 1
ATOM 6572 C CA . GLY B 1 395 ? 22.656 -13.781 -35.344 1 97.94 395 GLY B CA 1
ATOM 6573 C C . GLY B 1 395 ? 23.031 -12.547 -34.531 1 97.94 395 GLY B C 1
ATOM 6574 O O . GLY B 1 395 ? 24.078 -12.508 -33.906 1 97.94 395 GLY B O 1
ATOM 6575 N N . ASP B 1 396 ? 22.125 -11.617 -34.531 1 98.19 396 ASP B N 1
ATOM 6576 C CA . ASP B 1 396 ? 22.406 -10.367 -33.812 1 98.19 396 ASP B CA 1
ATOM 6577 C C . ASP B 1 396 ? 21.938 -10.453 -32.375 1 98.19 396 ASP B C 1
ATOM 6579 O O . ASP B 1 396 ? 22 -9.461 -31.641 1 98.19 396 ASP B O 1
ATOM 6583 N N . GLY B 1 397 ? 21.438 -11.547 -31.969 1 98 397 GLY B N 1
ATOM 6584 C CA . GLY B 1 397 ? 20.984 -11.734 -30.594 1 98 397 GLY B CA 1
ATOM 6585 C C . GLY B 1 397 ? 19.516 -11.438 -30.406 1 98 397 GLY B C 1
ATOM 6586 O O . GLY B 1 397 ? 18.969 -11.656 -29.328 1 98 397 GLY B O 1
ATOM 6587 N N . SER B 1 398 ? 18.859 -10.977 -31.406 1 98.38 398 SER B N 1
ATOM 6588 C CA . SER B 1 398 ? 17.422 -10.727 -31.328 1 98.38 398 SER B CA 1
ATOM 6589 C C . SER B 1 398 ? 16.625 -12.023 -31.359 1 98.38 398 SER B C 1
ATOM 6591 O O . SER B 1 398 ? 17.188 -13.094 -31.625 1 98.38 398 SER B O 1
ATOM 6593 N N . LEU B 1 399 ? 15.367 -11.961 -30.984 1 98.62 399 LEU B N 1
ATOM 6594 C CA . LEU B 1 399 ? 14.484 -13.117 -30.906 1 98.62 399 LEU B CA 1
ATOM 6595 C C . LEU B 1 399 ? 13.164 -12.852 -31.609 1 98.62 399 LEU B C 1
ATOM 6597 O O . LEU B 1 399 ? 12.539 -11.805 -31.406 1 98.62 399 LEU B O 1
ATOM 6601 N N . ASP B 1 400 ? 12.789 -13.75 -32.469 1 98.56 400 ASP B N 1
ATOM 6602 C CA . ASP B 1 400 ? 11.469 -13.742 -33.125 1 98.56 400 ASP B CA 1
ATOM 6603 C C . ASP B 1 400 ? 10.602 -14.883 -32.594 1 98.56 400 ASP B C 1
ATOM 6605 O O . ASP B 1 400 ? 11.031 -16.047 -32.594 1 98.56 400 ASP B O 1
ATOM 6609 N N . LEU B 1 401 ? 9.469 -14.578 -32.156 1 98.69 401 LEU B N 1
ATOM 6610 C CA . LEU B 1 401 ? 8.469 -15.57 -31.781 1 98.69 401 LEU B CA 1
ATOM 6611 C C . LEU B 1 401 ? 7.285 -15.531 -32.75 1 98.69 401 LEU B C 1
ATOM 6613 O O . LEU B 1 401 ? 6.82 -14.453 -33.125 1 98.69 401 LEU B O 1
ATOM 6617 N N . TYR B 1 402 ? 6.844 -16.688 -33.156 1 98.25 402 TYR B N 1
ATOM 6618 C CA . TYR B 1 402 ? 5.844 -16.781 -34.219 1 98.25 402 TYR B CA 1
ATOM 6619 C C . TYR B 1 402 ? 4.523 -17.328 -33.688 1 98.25 402 TYR B C 1
ATOM 6621 O O . TYR B 1 402 ? 4.5 -18.344 -33 1 98.25 402 TYR B O 1
ATOM 6629 N N . PHE B 1 403 ? 3.49 -16.656 -34 1 97.56 403 PHE B N 1
ATOM 6630 C CA . PHE B 1 403 ? 2.133 -17.031 -33.625 1 97.56 403 PHE B CA 1
ATOM 6631 C C . PHE B 1 403 ? 1.237 -17.125 -34.844 1 97.56 403 PHE B C 1
ATOM 6633 O O . PHE B 1 403 ? 0.769 -16.109 -35.375 1 97.56 403 PHE B O 1
ATOM 6640 N N . GLN B 1 404 ? 1.041 -18.266 -35.281 1 96.56 404 GLN B N 1
ATOM 6641 C CA . GLN B 1 404 ? 0.28 -18.531 -36.5 1 96.56 404 GLN B CA 1
ATOM 6642 C C . GLN B 1 404 ? -0.195 -19.969 -36.562 1 96.56 404 GLN B C 1
ATOM 6644 O O . GLN B 1 404 ? 0.367 -20.844 -35.875 1 96.56 404 GLN B O 1
ATOM 6649 N N . THR B 1 405 ? -1.225 -20.203 -37.375 1 95.38 405 THR B N 1
ATOM 6650 C CA . THR B 1 405 ? -1.889 -21.5 -37.375 1 95.38 405 THR B CA 1
ATOM 6651 C C . THR B 1 405 ? -0.988 -22.578 -38 1 95.38 405 THR B C 1
ATOM 6653 O O . THR B 1 405 ? -0.848 -23.672 -37.438 1 95.38 405 THR B O 1
ATOM 6656 N N . ALA B 1 406 ? -0.35 -22.219 -39.094 1 94.88 406 ALA B N 1
ATOM 6657 C CA . ALA B 1 406 ? 0.528 -23.172 -39.781 1 94.88 406 ALA B CA 1
ATOM 6658 C C . ALA B 1 406 ? 1.985 -22.953 -39.375 1 94.88 406 ALA B C 1
ATOM 6660 O O . ALA B 1 406 ? 2.365 -21.859 -38.969 1 94.88 406 ALA B O 1
ATOM 6661 N N . SER B 1 407 ? 2.746 -24.016 -39.5 1 96.5 407 SER B N 1
ATOM 6662 C CA . SER B 1 407 ? 4.168 -23.938 -39.188 1 96.5 407 SER B CA 1
ATOM 6663 C C . SER B 1 407 ? 4.859 -22.844 -40 1 96.5 407 SER B C 1
ATOM 6665 O O . SER B 1 407 ? 4.613 -22.703 -41.188 1 96.5 407 SER B O 1
ATOM 6667 N N . PRO B 1 408 ? 5.648 -22.062 -39.406 1 96.06 408 PRO B N 1
ATOM 6668 C CA . PRO B 1 408 ? 6.422 -21.062 -40.125 1 96.06 408 PRO B CA 1
ATOM 6669 C C . PRO B 1 408 ? 7.621 -21.656 -40.844 1 96.06 408 PRO B C 1
ATOM 6671 O O . PRO B 1 408 ? 8.414 -20.922 -41.438 1 96.06 408 PRO B O 1
ATOM 6674 N N . GLY B 1 409 ? 7.785 -22.938 -40.812 1 96.31 409 GLY B N 1
ATOM 6675 C CA . GLY B 1 409 ? 8.945 -23.641 -41.344 1 96.31 409 GLY B CA 1
ATOM 6676 C C . GLY B 1 409 ? 9.734 -24.391 -40.281 1 96.31 409 GLY B C 1
ATOM 6677 O O . GLY B 1 409 ? 9.789 -23.953 -39.125 1 96.31 409 GLY B O 1
ATOM 6678 N N . ASP B 1 410 ? 10.43 -25.375 -40.625 1 94.69 410 ASP B N 1
ATOM 6679 C CA . ASP B 1 410 ? 11.086 -26.297 -39.719 1 94.69 410 ASP B CA 1
ATOM 6680 C C . ASP B 1 410 ? 12.102 -25.562 -38.844 1 94.69 410 ASP B C 1
ATOM 6682 O O . ASP B 1 410 ? 12.203 -25.844 -37.625 1 94.69 410 ASP B O 1
ATOM 6686 N N . ASP B 1 411 ? 12.773 -24.719 -39.438 1 95.12 411 ASP B N 1
ATOM 6687 C CA . ASP B 1 411 ? 13.859 -24.047 -38.719 1 95.12 411 ASP B CA 1
ATOM 6688 C C . ASP B 1 411 ? 13.32 -23.031 -37.719 1 95.12 411 ASP B C 1
ATOM 6690 O O . ASP B 1 411 ? 14.07 -22.516 -36.875 1 95.12 411 ASP B O 1
ATOM 6694 N N . LYS B 1 412 ? 12.016 -22.781 -37.719 1 96.94 412 LYS B N 1
ATOM 6695 C CA . LYS B 1 412 ? 11.422 -21.75 -36.875 1 96.94 412 LYS B CA 1
ATOM 6696 C C . LYS B 1 412 ? 10.453 -22.375 -35.875 1 96.94 412 LYS B C 1
ATOM 6698 O O . LYS B 1 412 ? 9.859 -21.656 -35.062 1 96.94 412 LYS B O 1
ATOM 6703 N N . GLU B 1 413 ? 10.328 -23.641 -35.781 1 97.12 413 GLU B N 1
ATOM 6704 C CA . GLU B 1 413 ? 9.273 -24.297 -35 1 97.12 413 GLU B CA 1
ATOM 6705 C C . GLU B 1 413 ? 9.57 -24.234 -33.531 1 97.12 413 GLU B C 1
ATOM 6707 O O . GLU B 1 413 ? 8.656 -24.297 -32.688 1 97.12 413 GLU B O 1
ATOM 6712 N N . ASN B 1 414 ? 10.867 -24.094 -33.188 1 97.5 414 ASN B N 1
ATOM 6713 C CA . ASN B 1 414 ? 11.203 -23.922 -31.781 1 97.5 414 ASN B CA 1
ATOM 6714 C C . ASN B 1 414 ? 10.617 -22.625 -31.219 1 97.5 414 ASN B C 1
ATOM 6716 O O . ASN B 1 414 ? 10.375 -22.516 -30.016 1 97.5 414 ASN B O 1
ATOM 6720 N N . ASN B 1 415 ? 10.438 -21.625 -32.125 1 98.56 415 ASN B N 1
ATOM 6721 C CA . ASN B 1 415 ? 9.938 -20.312 -31.719 1 98.56 415 ASN B CA 1
ATOM 6722 C C . ASN B 1 415 ? 8.461 -20.141 -32.094 1 98.56 415 ASN B C 1
ATOM 6724 O O . ASN B 1 415 ? 7.984 -19.016 -32.219 1 98.56 415 ASN B O 1
ATOM 6728 N N . TRP B 1 416 ? 7.746 -21.234 -32.25 1 98 416 TRP B N 1
ATOM 6729 C CA . TRP B 1 416 ? 6.406 -21.172 -32.812 1 98 416 TRP B CA 1
ATOM 6730 C C . TRP B 1 416 ? 5.359 -21.656 -31.828 1 98 416 TRP B C 1
ATOM 6732 O O . TRP B 1 416 ? 5.562 -22.656 -31.141 1 98 416 TRP B O 1
ATOM 6742 N N . LEU B 1 417 ? 4.289 -20.859 -31.688 1 97.25 417 LEU B N 1
ATOM 6743 C CA . LEU B 1 417 ? 3.066 -21.297 -31.016 1 97.25 417 LEU B CA 1
ATOM 6744 C C . LEU B 1 417 ? 1.898 -21.328 -32 1 97.25 417 LEU B C 1
ATOM 6746 O O . LEU B 1 417 ? 1.521 -20.297 -32.562 1 97.25 417 LEU B O 1
ATOM 6750 N N . PRO B 1 418 ? 1.284 -22.469 -32.219 1 95.94 418 PRO B N 1
ATOM 6751 C CA . PRO B 1 418 ? 0.155 -22.531 -33.156 1 95.94 418 PRO B CA 1
ATOM 6752 C C . PRO B 1 418 ? -1.082 -21.797 -32.625 1 95.94 418 PRO B C 1
ATOM 6754 O O . PRO B 1 418 ? -1.474 -22 -31.469 1 95.94 418 PRO B O 1
ATOM 6757 N N . THR B 1 419 ? -1.645 -20.953 -33.438 1 95.69 419 THR B N 1
ATOM 6758 C CA . THR B 1 419 ? -2.881 -20.266 -33.094 1 95.69 419 THR B CA 1
ATOM 6759 C C . THR B 1 419 ? -4.094 -21.047 -33.594 1 95.69 419 THR B C 1
ATOM 6761 O O . THR B 1 419 ? -3.961 -21.938 -34.438 1 95.69 419 THR B O 1
ATOM 6764 N N . PRO B 1 420 ? -5.266 -20.75 -33.062 1 93 420 PRO B N 1
ATOM 6765 C CA . PRO B 1 420 ? -6.461 -21.438 -33.562 1 93 420 PRO B CA 1
ATOM 6766 C C . PRO B 1 420 ? -6.82 -21.047 -35 1 93 420 PRO B C 1
ATOM 6768 O O . PRO B 1 420 ? -6.305 -20.062 -35.5 1 93 420 PRO B O 1
ATOM 6771 N N . GLU B 1 421 ? -7.668 -21.812 -35.688 1 88.25 421 GLU B N 1
ATOM 6772 C CA . GLU B 1 421 ? -8.062 -21.578 -37.062 1 88.25 421 GLU B CA 1
ATOM 6773 C C . GLU B 1 421 ? -9.047 -20.406 -37.156 1 88.25 421 GLU B C 1
ATOM 6775 O O . GLU B 1 421 ? -8.922 -19.562 -38.062 1 88.25 421 GLU B O 1
ATOM 6780 N N . GLU B 1 422 ? -10.102 -20.328 -36.5 1 79.12 422 GLU B N 1
ATOM 6781 C CA . GLU B 1 422 ? -11.117 -19.312 -36.75 1 79.12 422 GLU B CA 1
ATOM 6782 C C . GLU B 1 422 ? -11.461 -18.531 -35.5 1 79.12 422 GLU B C 1
ATOM 6784 O O . GLU B 1 422 ? -12.43 -17.781 -35.469 1 79.12 422 GLU B O 1
ATOM 6789 N N . LYS B 1 423 ? -10.688 -18.516 -34.531 1 88.62 423 LYS B N 1
ATOM 6790 C CA . LYS B 1 423 ? -11.094 -17.891 -33.281 1 88.62 423 LYS B CA 1
ATOM 6791 C C . LYS B 1 423 ? -10.039 -16.906 -32.812 1 88.62 423 LYS B C 1
ATOM 6793 O O . LYS B 1 423 ? -8.875 -16.984 -33.188 1 88.62 423 LYS B O 1
ATOM 6798 N N . GLY B 1 424 ? -10.562 -15.961 -32.125 1 94.25 424 GLY B N 1
ATOM 6799 C CA . GLY B 1 424 ? -9.664 -15.023 -31.484 1 94.25 424 GLY B CA 1
ATOM 6800 C C . GLY B 1 424 ? -8.828 -15.656 -30.375 1 94.25 424 GLY B C 1
ATOM 6801 O O . GLY B 1 424 ? -9.164 -16.734 -29.891 1 94.25 424 GLY B O 1
ATOM 6802 N N . TRP B 1 425 ? -7.703 -15.109 -30.125 1 96.12 425 TRP B N 1
ATOM 6803 C CA . TRP B 1 425 ? -6.777 -15.547 -29.078 1 96.12 425 TRP B CA 1
ATOM 6804 C C . TRP B 1 425 ? -5.996 -14.367 -28.516 1 96.12 425 TRP B C 1
ATOM 6806 O O . TRP B 1 425 ? -6.102 -13.242 -29.016 1 96.12 425 TRP B O 1
ATOM 6816 N N . ASN B 1 426 ? -5.391 -14.555 -27.375 1 95.81 426 ASN B N 1
ATOM 6817 C CA . ASN B 1 426 ? -4.52 -13.555 -26.766 1 95.81 426 ASN B CA 1
ATOM 6818 C C . ASN B 1 426 ? -3.314 -14.211 -26.094 1 95.81 426 ASN B C 1
ATOM 6820 O O . ASN B 1 426 ? -3.201 -15.438 -26.062 1 95.81 426 ASN B O 1
ATOM 6824 N N . LEU B 1 427 ? -2.391 -13.398 -25.719 1 96.62 427 LEU B N 1
ATOM 6825 C CA . LEU B 1 427 ? -1.158 -13.883 -25.109 1 96.62 427 LEU B CA 1
ATOM 6826 C C . LEU B 1 427 ? -1.003 -13.328 -23.703 1 96.62 427 LEU B C 1
ATOM 6828 O O . LEU B 1 427 ? -1.377 -12.188 -23.422 1 96.62 427 LEU B O 1
ATOM 6832 N N . THR B 1 428 ? -0.496 -14.164 -22.844 1 96.88 428 THR B N 1
ATOM 6833 C CA . THR B 1 428 ? 0.015 -13.711 -21.547 1 96.88 428 THR B CA 1
ATOM 6834 C C . THR B 1 428 ? 1.532 -13.867 -21.484 1 96.88 428 THR B C 1
ATOM 6836 O O . THR B 1 428 ? 2.055 -14.969 -21.656 1 96.88 428 THR B O 1
ATOM 6839 N N . LEU B 1 429 ? 2.199 -12.781 -21.359 1 97.69 429 LEU B N 1
ATOM 6840 C CA . LEU B 1 429 ? 3.625 -12.789 -21.062 1 97.69 429 LEU B CA 1
ATOM 6841 C C . LEU B 1 429 ? 3.861 -12.812 -19.547 1 97.69 429 LEU B C 1
ATOM 6843 O O . LEU B 1 429 ? 3.463 -11.883 -18.844 1 97.69 429 LEU B O 1
ATOM 6847 N N . ARG B 1 430 ? 4.41 -13.883 -19.062 1 97.69 430 ARG B N 1
ATOM 6848 C CA . ARG B 1 430 ? 4.754 -13.969 -17.656 1 97.69 430 ARG B CA 1
ATOM 6849 C C . ARG B 1 430 ? 6.23 -13.648 -17.422 1 97.69 430 ARG B C 1
ATOM 6851 O O . ARG B 1 430 ? 7.105 -14.25 -18.047 1 97.69 430 ARG B O 1
ATOM 6858 N N . LEU B 1 431 ? 6.496 -12.633 -16.641 1 97.5 431 LEU B N 1
ATOM 6859 C CA . LEU B 1 431 ? 7.848 -12.281 -16.219 1 97.5 431 LEU B CA 1
ATOM 6860 C C . LEU B 1 431 ? 8.07 -12.656 -14.766 1 97.5 431 LEU B C 1
ATOM 6862 O O . LEU B 1 431 ? 7.406 -12.117 -13.875 1 97.5 431 LEU B O 1
ATOM 6866 N N . TYR B 1 432 ? 8.961 -13.586 -14.5 1 97.69 432 TYR B N 1
ATOM 6867 C CA . TYR B 1 432 ? 9.289 -14.008 -13.148 1 97.69 432 TYR B CA 1
ATOM 6868 C C . TYR B 1 432 ? 10.562 -13.336 -12.656 1 97.69 432 TYR B C 1
ATOM 6870 O O . TYR B 1 432 ? 11.609 -13.414 -13.305 1 97.69 432 TYR B O 1
ATOM 6878 N N . ALA B 1 433 ? 10.453 -12.68 -11.469 1 96.44 433 ALA B N 1
ATOM 6879 C CA . ALA B 1 433 ? 11.508 -11.844 -10.914 1 96.44 433 ALA B CA 1
ATOM 6880 C C . ALA B 1 433 ? 11.898 -10.727 -11.875 1 96.44 433 ALA B C 1
ATOM 6882 O O . ALA B 1 433 ? 13.062 -10.594 -12.242 1 96.44 433 ALA B O 1
ATOM 6883 N N . PRO B 1 434 ? 10.898 -9.93 -12.219 1 95.62 434 PRO B N 1
ATOM 6884 C CA . PRO B 1 434 ? 11.148 -8.867 -13.195 1 95.62 434 PRO B CA 1
ATOM 6885 C C . PRO B 1 434 ? 12.156 -7.828 -12.703 1 95.62 434 PRO B C 1
ATOM 6887 O O . PRO B 1 434 ? 12.172 -7.504 -11.508 1 95.62 434 PRO B O 1
ATOM 6890 N N . GLU B 1 435 ? 12.898 -7.355 -13.609 1 93.44 435 GLU B N 1
ATOM 6891 C CA . GLU B 1 435 ? 13.789 -6.238 -13.305 1 93.44 435 GLU B CA 1
ATOM 6892 C C . GLU B 1 435 ? 13 -4.941 -13.117 1 93.44 435 GLU B C 1
ATOM 6894 O O . GLU B 1 435 ? 11.82 -4.871 -13.477 1 93.44 435 GLU B O 1
ATOM 6899 N N . ARG B 1 436 ? 13.695 -3.99 -12.562 1 87.06 436 ARG B N 1
ATOM 6900 C CA . ARG B 1 436 ? 13.07 -2.713 -12.242 1 87.06 436 ARG B CA 1
ATOM 6901 C C . ARG B 1 436 ? 12.461 -2.074 -13.484 1 87.06 436 ARG B C 1
ATOM 6903 O O . ARG B 1 436 ? 11.391 -1.471 -13.414 1 87.06 436 ARG B O 1
ATOM 6910 N N . ARG B 1 437 ? 13.133 -2.16 -14.656 1 90.25 437 ARG B N 1
ATOM 6911 C CA . ARG B 1 437 ? 12.664 -1.495 -15.859 1 90.25 437 ARG B CA 1
ATOM 6912 C C . ARG B 1 437 ? 11.336 -2.082 -16.328 1 90.25 437 ARG B C 1
ATOM 6914 O O . ARG B 1 437 ? 10.547 -1.404 -16.984 1 90.25 437 ARG B O 1
ATOM 6921 N N . ALA B 1 438 ? 11.031 -3.352 -15.961 1 92.5 438 ALA B N 1
ATOM 6922 C CA . ALA B 1 438 ? 9.742 -3.953 -16.281 1 92.5 438 ALA B CA 1
ATOM 6923 C C . ALA B 1 438 ? 8.656 -3.475 -15.312 1 92.5 438 ALA B C 1
ATOM 6925 O O . ALA B 1 438 ? 7.473 -3.482 -15.648 1 92.5 438 ALA B O 1
ATOM 6926 N N . LEU B 1 439 ? 9.078 -3.057 -14.172 1 88.19 439 LEU B N 1
ATOM 6927 C CA . LEU B 1 439 ? 8.133 -2.75 -13.109 1 88.19 439 LEU B CA 1
ATOM 6928 C C . LEU B 1 439 ? 7.734 -1.276 -13.141 1 88.19 439 LEU B C 1
ATOM 6930 O O . LEU B 1 439 ? 6.656 -0.909 -12.672 1 88.19 439 LEU B O 1
ATOM 6934 N N . ASN B 1 440 ? 8.641 -0.451 -13.711 1 79.19 440 ASN B N 1
ATOM 6935 C CA . ASN B 1 440 ? 8.359 0.978 -13.633 1 79.19 440 ASN B CA 1
ATOM 6936 C C . ASN B 1 440 ? 7.926 1.539 -14.984 1 79.19 440 ASN B C 1
ATOM 6938 O O . ASN B 1 440 ? 7.824 2.756 -15.156 1 79.19 440 ASN B O 1
ATOM 6942 N N . GLY B 1 441 ? 7.828 0.664 -16 1 79.88 441 GLY B N 1
ATOM 6943 C CA . GLY B 1 441 ? 7.27 1.085 -17.281 1 79.88 441 GLY B CA 1
ATOM 6944 C C . GLY B 1 441 ? 8.328 1.52 -18.281 1 79.88 441 GLY B C 1
ATOM 6945 O O . GLY B 1 441 ? 8.008 1.84 -19.422 1 79.88 441 GLY B O 1
ATOM 6946 N N . SER B 1 442 ? 9.531 1.502 -17.844 1 85.12 442 SER B N 1
ATOM 6947 C CA . SER B 1 442 ? 10.594 1.903 -18.766 1 85.12 442 SER B CA 1
ATOM 6948 C C . SER B 1 442 ? 10.812 0.853 -19.844 1 85.12 442 SER B C 1
ATOM 6950 O O . SER B 1 442 ? 11.414 1.139 -20.875 1 85.12 442 SER B O 1
ATOM 6952 N N . TRP B 1 443 ? 10.336 -0.311 -19.641 1 93.25 443 TRP B N 1
ATOM 6953 C CA . TRP B 1 443 ? 10.336 -1.375 -20.641 1 93.25 443 TRP B CA 1
ATOM 6954 C C . TRP B 1 443 ? 8.914 -1.803 -20.984 1 93.25 443 TRP B C 1
ATOM 6956 O O . TRP B 1 443 ? 8.109 -2.088 -20.094 1 93.25 443 TRP B O 1
ATOM 6966 N N . ILE B 1 444 ? 8.641 -1.797 -22.266 1 93.56 444 ILE B N 1
ATOM 6967 C CA . ILE B 1 444 ? 7.379 -2.295 -22.797 1 93.56 444 ILE B CA 1
ATOM 6968 C C . ILE B 1 444 ? 7.652 -3.367 -23.844 1 93.56 444 ILE B C 1
ATOM 6970 O O . ILE B 1 444 ? 8.523 -3.197 -24.703 1 93.56 444 ILE B O 1
ATOM 6974 N N . PRO B 1 445 ? 6.938 -4.473 -23.703 1 96.56 445 PRO B N 1
ATOM 6975 C CA . PRO B 1 445 ? 7.164 -5.492 -24.734 1 96.56 445 PRO B CA 1
ATOM 6976 C C . PRO B 1 445 ? 6.809 -5.008 -26.141 1 96.56 445 PRO B C 1
ATOM 6978 O O . PRO B 1 445 ? 5.914 -4.172 -26.297 1 96.56 445 PRO B O 1
ATOM 6981 N N . PRO B 1 446 ? 7.488 -5.496 -27.156 1 97.56 446 PRO B N 1
ATOM 6982 C CA . PRO B 1 446 ? 7.176 -5.105 -28.531 1 97.56 446 PRO B CA 1
ATOM 6983 C C . PRO B 1 446 ? 5.801 -5.59 -28.984 1 97.56 446 PRO B C 1
ATOM 6985 O O . PRO B 1 446 ? 5.234 -6.508 -28.375 1 97.56 446 PRO B O 1
ATOM 6988 N N . PRO B 1 447 ? 5.203 -4.945 -29.938 1 97.62 447 PRO B N 1
ATOM 6989 C CA . PRO B 1 447 ? 3.889 -5.352 -30.438 1 97.62 447 PRO B CA 1
ATOM 6990 C C . PRO B 1 447 ? 3.939 -6.648 -31.25 1 97.62 447 PRO B C 1
ATOM 6992 O O . PRO B 1 447 ? 5.016 -7.07 -31.688 1 97.62 447 PRO B O 1
ATOM 6995 N N . ALA B 1 448 ? 2.838 -7.297 -31.344 1 98.19 448 ALA B N 1
ATOM 6996 C CA . ALA B 1 448 ? 2.662 -8.328 -32.375 1 98.19 448 ALA B CA 1
ATOM 6997 C C . ALA B 1 448 ? 2.375 -7.711 -33.719 1 98.19 448 ALA B C 1
ATOM 6999 O O . ALA B 1 448 ? 1.437 -6.926 -33.875 1 98.19 448 ALA B O 1
ATOM 7000 N N . VAL B 1 449 ? 3.156 -8.07 -34.719 1 98.12 449 VAL B N 1
ATOM 7001 C CA . VAL B 1 449 ? 3.002 -7.523 -36.031 1 98.12 449 VAL B CA 1
ATOM 7002 C C . VAL B 1 449 ? 2.459 -8.594 -37 1 98.12 449 VAL B C 1
ATOM 7004 O O . VAL B 1 449 ? 2.996 -9.703 -37.062 1 98.12 449 VAL B O 1
ATOM 7007 N N . LYS B 1 450 ? 1.391 -8.195 -37.656 1 96.5 450 LYS B N 1
ATOM 7008 C CA . LYS B 1 450 ? 0.805 -9.102 -38.625 1 96.5 450 LYS B CA 1
ATOM 7009 C C . LYS B 1 450 ? 1.536 -9.016 -39.969 1 96.5 450 LYS B C 1
ATOM 7011 O O . LYS B 1 450 ? 1.847 -7.918 -40.438 1 96.5 450 LYS B O 1
ATOM 7016 N N . GLU B 1 451 ? 1.822 -10.125 -40.531 1 87.62 451 GLU B N 1
ATO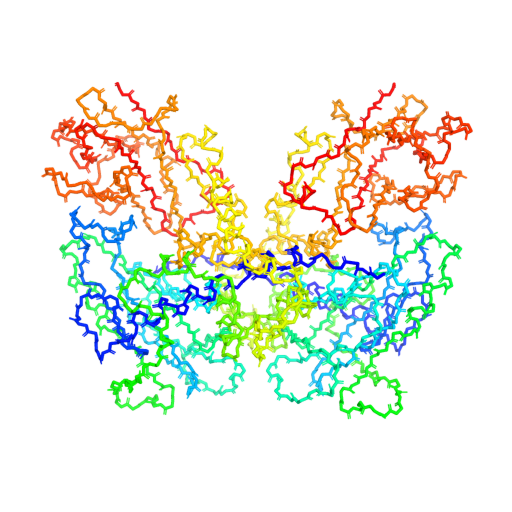M 7017 C CA . GLU B 1 451 ? 2.418 -10.18 -41.844 1 87.62 451 GLU B CA 1
ATOM 7018 C C . GLU B 1 451 ? 1.348 -10.109 -42.938 1 87.62 451 GLU B C 1
ATOM 7020 O O . GLU B 1 451 ? 0.252 -10.656 -42.781 1 87.62 451 GLU B O 1
#

Foldseek 3Di:
DPDQDLLVLLLLVCLQLLLLLLLVLVLCLQAQDPAAPQADQRGHAQDKHKHLAFDALVDDDDFQGDQFWIKIKHKHQQVVWKKKKKFAQLVLWWKWKFKAASLQFGQDIPTCVPVRRHIAIEIEGEPPDDDDAPPRYHYDYGLASIMMIIMTTGAPHDVRSVSVVVRSVRIHMDHRVQPPHPDDDDDGDRDDDDPLRDSPDDSLVSLLPDFLQRSLQVSLVSCLRVPDGPLCVVSQVSNVVQPRHRNDGDDLPPRDPSNNVSSRCNSVSLVVLLVVVVVVQQPCCLVQQQKRWNFPPQFDSHQRNVSSSSSSCCNPPRNTDGVQFKTKIKRAAFNVRHGQWAADQWKKKFKFQQVQPFAAPRWKKKFKAFPRRGADQAPVSDGMQIPVFPADADPRRMHMAIEYQDDPDDVHVSRYDHDDHGGTMMMIMMGGSGDPCSRPVVHGGHGIDTD/DPDQDLLVLLLLVCLQLLLLLLLVLVLCLQAQDPAAPQADQRGHAQDKHKHLAFDALVDDDDFQGDQFWIKIKHKHQQVVWKKKKKFAQLVLWWKWKFKAASLQFGQDIPTCVPPRRHIAIEIEGEPPDDDDAPPRYHYDYGLASIMMIIMTTGAPHDVRSVSVVVRSVRIHMDHRVQPPHPDDDDDGDRDDDDPLRDSPDDSLVSLLPDFLQRSLQVSLVSCLRVPDGPLCVVSQVSVVVQPRHRNDGDDLPPRDPSNNVSSRCNSVSLVVLLVVVVVVQQPCCLVQQQKRWNFPPQFDSHQRNVSSSSSSCCNPPRNTDGVQFKTKIKRQAFNVRHGQWAADQWKKKFKFQQVQPFAAPRWKKKFKAFPRRGADQAPVSDGMQIPVFPADADPRRMGMAIEYQDDPDDVHVSRYDHDDHGGTMMMIMMGGSGDPCSRPVVHGGHGIDTD